Protein 3KHK (pdb70)

Foldseek 3Di:
DDCLVVVLVQLVVLLVVLQPPDQLVQSLLLLLLLLLLQALQCVLVVLLVVLLVLCPDPDPVRPSHDDPVVDDDPVRSVVVSVVSSVDCCSQVVVQRADQDPQSRLVVLLPPPPDPVQSLVSSQVSLVRRCVRHVVCPLLRDRRVVPPGDSVSSSSSSVSVPYPRSLSSNVSSQVVSLVSNLDFFQLRDWDPFVLLLQLLQFVCQAWEEEEAAQRLNSNVLSNLVSLVVCCVVVVDDSVVRLVRYAAEYAHQDQNSVSSNVSSCSSVSHHYHHAPGHRHCQVCNRCVPAAIQEYEYTGGWQDAPNDDPVNVPPCLQFDDACTRGHDFQRRGCVVVSVSSSRVSHHLAHKYKYKYALCLQPPPHRVSLVVLLVCLVRQFWAEKEAEAQQEPTSHPGGIIMTMTHSDLDADDQFHNQGQKYKYFYLRPDADDPDPRYGGHDVVSSVVSSVLSVVVRRDDDPVSADAPTIDMGGSPVCVVVSSRRHSVVVHD/DDCLVPLLVLLVVLLVVQQPPDALVQSLQLLLLLLLLQLLLLQLVVLLVVLLVLCPPPDPPSPSHDDPVVAPDPVRVVVVSVVVSPDPVSQVVVLRADFDPQSRLVNLLPPPCNLVSNQVSLVVSLVRDPLSPLLGDRRPVDPRDSVSSNSSSVSVPDDRPLVSSLVSSVSSQVVSCVRSLPFWQLADWDPQVLLLVLLQQVPQAWEEEEARCRLNSNPVNNLVSLVVCCVVPPHDSVVSLVRYAAEYAHQDQVRSSNSVSSCSSVVHDYHHAPGHRDCQVDNRCLPAATQEYETIGQWQDAPSDDPVNPPPCLQADVLGDGDDFLRGTCQCVSVSSRVSNHHLNHKYKYKYAPCLLADPHSVSLVVLLVCLVSQWFAEKEAAAQQAPGRHPGGIIMTITHSDQDCDDLFHRQGQKHKYFYCNVDFDPPDPGHTYDDCVVSCVVSVLSVVNRRDDDCVSQAAPTMAIDGSVLCVVVSSRRHSVSGRD

Structure (mmCIF, N/CA/C/O backbone):
data_3KHK
#
_entry.id   3KHK
#
_cell.length_a   80.648
_cell.length_b   80.648
_cell.length_c   179.973
_cell.angle_alpha   90.000
_cell.angle_beta   90.000
_cell.angle_gamma   90.000
#
_symmetry.space_group_name_H-M   'P 41'
#
loop_
_entity.id
_entity.type
_entity.pdbx_description
1 polymer 'Type I restriction-modification system methylation subunit'
2 non-polymer 'SULFATE ION'
3 water water
#
loop_
_atom_site.group_PDB
_atom_site.id
_atom_site.type_symbol
_atom_site.label_atom_id
_atom_site.label_alt_id
_atom_site.label_comp_id
_atom_site.label_asym_id
_atom_site.label_entity_id
_atom_site.label_seq_id
_atom_site.pdbx_PDB_ins_code
_atom_site.Cartn_x
_atom_site.Cartn_y
_atom_site.Cartn_z
_atom_site.occupancy
_atom_site.B_iso_or_equiv
_atom_site.auth_seq_id
_atom_site.auth_comp_id
_atom_site.auth_asym_id
_atom_site.auth_atom_id
_atom_site.pdbx_PDB_model_num
ATOM 1 N N . GLN A 1 7 ? -24.833 14.251 -21.180 1.00 79.68 6 GLN A N 1
ATOM 2 C CA . GLN A 1 7 ? -23.523 13.559 -21.004 1.00 79.70 6 GLN A CA 1
ATOM 3 C C . GLN A 1 7 ? -23.640 12.131 -20.431 1.00 79.49 6 GLN A C 1
ATOM 4 O O . GLN A 1 7 ? -23.818 11.163 -21.184 1.00 79.56 6 GLN A O 1
ATOM 10 N N . GLN A 1 8 ? -23.582 12.020 -19.105 1.00 79.17 7 GLN A N 1
ATOM 11 C CA . GLN A 1 8 ? -23.271 10.752 -18.417 1.00 78.88 7 GLN A CA 1
ATOM 12 C C . GLN A 1 8 ? -24.389 10.102 -17.579 1.00 78.33 7 GLN A C 1
ATOM 13 O O . GLN A 1 8 ? -25.496 10.637 -17.442 1.00 78.18 7 GLN A O 1
ATOM 19 N N . PHE A 1 9 ? -24.074 8.939 -17.012 1.00 77.71 8 PHE A N 1
ATOM 20 C CA . PHE A 1 9 ? -24.955 8.323 -16.023 1.00 77.01 8 PHE A CA 1
ATOM 21 C C . PHE A 1 9 ? -24.853 8.909 -14.608 1.00 76.51 8 PHE A C 1
ATOM 22 O O . PHE A 1 9 ? -25.813 8.827 -13.856 1.00 76.73 8 PHE A O 1
ATOM 30 N N . LEU A 1 10 ? -23.721 9.526 -14.266 1.00 75.53 9 LEU A N 1
ATOM 31 C CA . LEU A 1 10 ? -23.452 9.994 -12.888 1.00 74.88 9 LEU A CA 1
ATOM 32 C C . LEU A 1 10 ? -24.675 10.547 -12.143 1.00 74.15 9 LEU A C 1
ATOM 33 O O . LEU A 1 10 ? -24.961 10.106 -11.037 1.00 74.27 9 LEU A O 1
ATOM 38 N N . ASN A 1 11 ? -25.392 11.499 -12.745 1.00 73.11 10 ASN A N 1
ATOM 39 C CA . ASN A 1 11 ? -26.671 11.967 -12.191 1.00 71.89 10 ASN A CA 1
ATOM 40 C C . ASN A 1 11 ? -27.680 10.819 -12.060 1.00 71.10 10 ASN A C 1
ATOM 41 O O . ASN A 1 11 ? -28.359 10.700 -11.037 1.00 70.96 10 ASN A O 1
ATOM 43 N N . ASP A 1 12 ? -27.761 9.984 -13.101 1.00 69.83 11 ASP A N 1
ATOM 44 C CA . ASP A 1 12 ? -28.612 8.800 -13.109 1.00 68.60 11 ASP A CA 1
ATOM 45 C C . ASP A 1 12 ? -28.070 7.797 -12.104 1.00 67.82 11 ASP A C 1
ATOM 46 O O . ASP A 1 12 ? -28.835 7.174 -11.358 1.00 67.59 11 ASP A O 1
ATOM 51 N N . LEU A 1 13 ? -26.742 7.656 -12.096 1.00 66.76 12 LEU A N 1
ATOM 52 C CA . LEU A 1 13 ? -26.044 6.686 -11.249 1.00 65.56 12 LEU A CA 1
ATOM 53 C C . LEU A 1 13 ? -26.113 7.081 -9.779 1.00 64.54 12 LEU A C 1
ATOM 54 O O . LEU A 1 13 ? -26.341 6.223 -8.927 1.00 64.48 12 LEU A O 1
ATOM 59 N N . ASP A 1 14 ? -25.925 8.369 -9.481 1.00 63.24 13 ASP A N 1
ATOM 60 C CA . ASP A 1 14 ? -26.219 8.870 -8.139 1.00 62.27 13 ASP A CA 1
ATOM 61 C C . ASP A 1 14 ? -27.582 8.311 -7.764 1.00 61.17 13 ASP A C 1
ATOM 62 O O . ASP A 1 14 ? -27.711 7.602 -6.772 1.00 60.52 13 ASP A O 1
ATOM 67 N N . ASN A 1 15 ? -28.568 8.607 -8.613 1.00 60.05 14 ASN A N 1
ATOM 68 C CA . ASN A 1 15 ? -29.964 8.281 -8.371 1.00 59.17 14 ASN A CA 1
ATOM 69 C C . ASN A 1 15 ? -30.217 6.773 -8.212 1.00 58.46 14 ASN A C 1
ATOM 70 O O . ASN A 1 15 ? -30.911 6.355 -7.289 1.00 58.28 14 ASN A O 1
ATOM 75 N N . GLN A 1 16 ? -29.610 5.973 -9.087 1.00 57.38 15 GLN A N 1
ATOM 76 C CA . GLN A 1 16 ? -29.701 4.515 -9.022 1.00 56.46 15 GLN A CA 1
ATOM 77 C C . GLN A 1 16 ? -29.091 3.890 -7.762 1.00 55.90 15 GLN A C 1
ATOM 78 O O . GLN A 1 16 ? -29.616 2.909 -7.243 1.00 56.06 15 GLN A O 1
ATOM 84 N N . LEU A 1 17 ? -27.967 4.426 -7.301 1.00 55.27 16 LEU A N 1
ATOM 85 C CA . LEU A 1 17 ? -27.360 3.952 -6.064 1.00 54.64 16 LEU A CA 1
ATOM 86 C C . LEU A 1 17 ? -28.062 4.570 -4.853 1.00 54.14 16 LEU A C 1
ATOM 87 O O . LEU A 1 17 ? -28.265 3.912 -3.834 1.00 53.62 16 LEU A O 1
ATOM 92 N N . TRP A 1 18 ? -28.450 5.835 -5.000 1.00 53.68 17 TRP A N 1
ATOM 93 C CA . TRP A 1 18 ? -29.118 6.587 -3.956 1.00 53.43 17 TRP A CA 1
ATOM 94 C C . TRP A 1 18 ? -30.427 5.929 -3.495 1.00 53.92 17 TRP A C 1
ATOM 95 O O . TRP A 1 18 ? -30.658 5.770 -2.290 1.00 53.33 17 TRP A O 1
ATOM 106 N N . ARG A 1 19 ? -31.275 5.577 -4.467 1.00 54.41 18 ARG A N 1
ATOM 107 C CA . ARG A 1 19 ? -32.550 4.905 -4.219 1.00 54.98 18 ARG A CA 1
ATOM 108 C C . ARG A 1 19 ? -32.336 3.536 -3.574 1.00 55.31 18 ARG A C 1
ATOM 109 O O . ARG A 1 19 ? -33.021 3.176 -2.611 1.00 55.50 18 ARG A O 1
ATOM 117 N N . ALA A 1 20 ? -31.366 2.795 -4.096 1.00 55.45 19 ALA A N 1
ATOM 118 C CA . ALA A 1 20 ? -31.027 1.493 -3.559 1.00 55.79 19 ALA A CA 1
ATOM 119 C C . ALA A 1 20 ? -30.463 1.626 -2.149 1.00 56.21 19 ALA A C 1
ATOM 120 O O . ALA A 1 20 ? -30.666 0.750 -1.309 1.00 56.61 19 ALA A O 1
ATOM 122 N N . ALA A 1 21 ? -29.769 2.732 -1.892 1.00 56.32 20 ALA A N 1
ATOM 123 C CA . ALA A 1 21 ? -29.220 3.001 -0.568 1.00 56.39 20 ALA A CA 1
ATOM 124 C C . ALA A 1 21 ? -30.293 3.545 0.378 1.00 56.46 20 ALA A C 1
ATOM 125 O O . ALA A 1 21 ? -30.161 3.452 1.602 1.00 56.51 20 ALA A O 1
ATOM 127 N N . ASP A 1 22 ? -31.363 4.091 -0.190 1.00 56.56 21 ASP A N 1
ATOM 128 C CA . ASP A 1 22 ? -32.469 4.591 0.615 1.00 57.02 21 ASP A CA 1
ATOM 129 C C . ASP A 1 22 ? -33.356 3.458 1.117 1.00 57.23 21 ASP A C 1
ATOM 130 O O . ASP A 1 22 ? -33.729 3.438 2.295 1.00 56.66 21 ASP A O 1
ATOM 135 N N . LYS A 1 23 ? -33.669 2.518 0.215 1.00 57.86 22 LYS A N 1
ATOM 136 C CA . LYS A 1 23 ? -34.485 1.331 0.521 1.00 58.47 22 LYS A CA 1
ATOM 137 C C . LYS A 1 23 ? -33.887 0.492 1.641 1.00 58.84 22 LYS A C 1
ATOM 138 O O . LYS A 1 23 ? -34.557 -0.396 2.174 1.00 58.89 22 LYS A O 1
ATOM 144 N N . LEU A 1 24 ? -32.624 0.771 1.976 1.00 59.27 23 LEU A N 1
ATOM 145 C CA . LEU A 1 24 ? -31.894 0.035 2.996 1.00 59.75 23 LEU A CA 1
ATOM 146 C C . LEU A 1 24 ? -31.616 0.851 4.274 1.00 60.46 23 LEU A C 1
ATOM 147 O O . LEU A 1 24 ? -30.913 0.378 5.167 1.00 60.07 23 LEU A O 1
ATOM 152 N N . ARG A 1 25 ? -32.174 2.057 4.381 1.00 61.42 24 ARG A N 1
ATOM 153 C CA . ARG A 1 25 ? -31.759 2.979 5.454 1.00 62.61 24 ARG A CA 1
ATOM 154 C C . ARG A 1 25 ? -32.381 2.723 6.825 1.00 63.57 24 ARG A C 1
ATOM 155 O O . ARG A 1 25 ? -31.969 3.337 7.811 1.00 63.73 24 ARG A O 1
ATOM 163 N N . SER A 1 26 ? -33.366 1.824 6.875 1.00 64.61 25 SER A N 1
ATOM 164 C CA . SER A 1 26 ? -33.985 1.381 8.123 1.00 65.58 25 SER A CA 1
ATOM 165 C C . SER A 1 26 ? -34.227 2.502 9.140 1.00 66.23 25 SER A C 1
ATOM 166 O O . SER A 1 26 ? -34.706 3.585 8.794 1.00 66.22 25 SER A O 1
ATOM 169 N N . ASN A 1 27 ? -33.867 2.222 10.391 1.00 67.10 26 ASN A N 1
ATOM 170 C CA . ASN A 1 27 ? -34.069 3.116 11.535 1.00 67.97 26 ASN A CA 1
ATOM 171 C C . ASN A 1 27 ? -33.139 4.323 11.629 1.00 68.31 26 ASN A C 1
ATOM 172 O O . ASN A 1 27 ? -33.382 5.242 12.435 1.00 68.32 26 ASN A O 1
ATOM 177 N N . LEU A 1 28 ? -32.072 4.313 10.830 1.00 68.21 27 LEU A N 1
ATOM 178 C CA . LEU A 1 28 ? -30.968 5.240 11.052 1.00 68.14 27 LEU A CA 1
ATOM 179 C C . LEU A 1 28 ? -31.282 6.677 10.674 1.00 68.13 27 LEU A C 1
ATOM 180 O O . LEU A 1 28 ? -31.752 6.955 9.564 1.00 67.89 27 LEU A O 1
ATOM 185 N N . ASP A 1 29 ? -31.047 7.570 11.640 1.00 68.24 28 ASP A N 1
ATOM 186 C CA . ASP A 1 29 ? -31.043 9.012 11.416 1.00 68.16 28 ASP A CA 1
ATOM 187 C C . ASP A 1 29 ? -29.970 9.294 10.393 1.00 67.92 28 ASP A C 1
ATOM 188 O O . ASP A 1 29 ? -28.833 8.842 10.550 1.00 68.07 28 ASP A O 1
ATOM 193 N N . ALA A 1 30 ? -30.331 10.015 9.337 1.00 67.48 29 ALA A N 1
ATOM 194 C CA . ALA A 1 30 ? -29.376 10.404 8.303 1.00 66.90 29 ALA A CA 1
ATOM 195 C C . ALA A 1 30 ? -27.968 10.620 8.885 1.00 66.56 29 ALA A C 1
ATOM 196 O O . ALA A 1 30 ? -26.991 10.048 8.397 1.00 66.68 29 ALA A O 1
ATOM 198 N N . ALA A 1 31 ? -27.889 11.417 9.952 1.00 65.85 30 ALA A N 1
ATOM 199 C CA . ALA A 1 31 ? -26.631 11.770 10.606 1.00 65.01 30 ALA A CA 1
ATOM 200 C C . ALA A 1 31 ? -25.721 10.560 10.847 1.00 64.44 30 ALA A C 1
ATOM 201 O O . ALA A 1 31 ? -24.497 10.652 10.719 1.00 64.39 30 ALA A O 1
ATOM 203 N N . ASN A 1 32 ? -26.334 9.432 11.187 1.00 63.45 31 ASN A N 1
ATOM 204 C CA . ASN A 1 32 ? -25.619 8.200 11.482 1.00 62.56 31 ASN A CA 1
ATOM 205 C C . ASN A 1 32 ? -25.483 7.260 10.278 1.00 61.78 31 ASN A C 1
ATOM 206 O O . ASN A 1 32 ? -24.483 6.550 10.139 1.00 61.82 31 ASN A O 1
ATOM 211 N N . TYR A 1 33 ? -26.493 7.247 9.415 1.00 60.64 32 TYR A N 1
ATOM 212 C CA . TYR A 1 33 ? -26.484 6.346 8.270 1.00 59.34 32 TYR A CA 1
ATOM 213 C C . TYR A 1 33 ? -25.357 6.754 7.333 1.00 58.83 32 TYR A C 1
ATOM 214 O O . TYR A 1 33 ? -24.537 5.922 6.920 1.00 58.98 32 TYR A O 1
ATOM 223 N N . LYS A 1 34 ? -25.300 8.052 7.047 1.00 57.25 33 LYS A N 1
ATOM 224 C CA . LYS A 1 34 ? -24.321 8.590 6.121 1.00 55.82 33 LYS A CA 1
ATOM 225 C C . LYS A 1 34 ? -22.928 8.038 6.391 1.00 54.70 33 LYS A C 1
ATOM 226 O O . LYS A 1 34 ? -22.216 7.685 5.454 1.00 54.57 33 LYS A O 1
ATOM 232 N N . HIS A 1 35 ? -22.560 7.944 7.668 1.00 53.66 34 HIS A N 1
ATOM 233 C CA . HIS A 1 35 ? -21.254 7.414 8.057 1.00 52.38 34 HIS A CA 1
ATOM 234 C C . HIS A 1 35 ? -21.090 5.960 7.598 1.00 51.40 34 HIS A C 1
ATOM 235 O O . HIS A 1 35 ? -19.998 5.568 7.197 1.00 51.49 34 HIS A O 1
ATOM 242 N N . VAL A 1 36 ? -22.175 5.179 7.614 1.00 50.34 35 VAL A N 1
ATOM 243 C CA . VAL A 1 36 ? -22.138 3.797 7.095 1.00 49.18 35 VAL A CA 1
ATOM 244 C C . VAL A 1 36 ? -21.910 3.787 5.597 1.00 48.16 35 VAL A C 1
ATOM 245 O O . VAL A 1 36 ? -21.002 3.126 5.120 1.00 48.19 35 VAL A O 1
ATOM 249 N N . VAL A 1 37 ? -22.727 4.540 4.869 1.00 47.14 36 VAL A N 1
ATOM 250 C CA . VAL A 1 37 ? -22.622 4.640 3.422 1.00 46.06 36 VAL A CA 1
ATOM 251 C C . VAL A 1 37 ? -21.281 5.230 2.967 1.00 45.99 36 VAL A C 1
ATOM 252 O O . VAL A 1 37 ? -20.572 4.617 2.169 1.00 45.88 36 VAL A O 1
ATOM 256 N N . LEU A 1 38 ? -20.935 6.415 3.468 1.00 45.78 37 LEU A N 1
ATOM 257 C CA . LEU A 1 38 ? -19.742 7.127 2.994 1.00 45.09 37 LEU A CA 1
ATOM 258 C C . LEU A 1 38 ? -18.470 6.341 3.323 1.00 44.94 37 LEU A C 1
ATOM 259 O O . LEU A 1 38 ? -17.650 6.087 2.438 1.00 44.83 37 LEU A O 1
ATOM 264 N N . GLY A 1 39 ? -18.333 5.928 4.582 1.00 44.65 38 GLY A N 1
ATOM 265 C CA . GLY A 1 39 ? -17.250 5.027 5.006 1.00 44.05 38 GLY A CA 1
ATOM 266 C C . GLY A 1 39 ? -17.134 3.781 4.142 1.00 44.09 38 GLY A C 1
ATOM 267 O O . GLY A 1 39 ? -16.022 3.359 3.798 1.00 43.76 38 GLY A O 1
ATOM 268 N N . LEU A 1 40 ? -18.281 3.200 3.771 1.00 43.75 39 LEU A N 1
ATOM 269 C CA . LEU A 1 40 ? -18.296 2.113 2.800 1.00 43.33 39 LEU A CA 1
ATOM 270 C C . LEU A 1 40 ? -17.741 2.539 1.446 1.00 43.59 39 LEU A C 1
ATOM 271 O O . LEU A 1 40 ? -16.931 1.810 0.865 1.00 44.36 39 LEU A O 1
ATOM 276 N N . ILE A 1 41 ? -18.148 3.715 0.951 1.00 43.34 40 ILE A N 1
ATOM 277 C CA . ILE A 1 41 ? -17.671 4.217 -0.346 1.00 42.81 40 ILE A CA 1
ATOM 278 C C . ILE A 1 41 ? -16.166 4.357 -0.304 1.00 42.99 40 ILE A C 1
ATOM 279 O O . ILE A 1 41 ? -15.475 3.983 -1.242 1.00 43.08 40 ILE A O 1
ATOM 284 N N . PHE A 1 42 ? -15.668 4.901 0.799 1.00 43.87 41 PHE A N 1
ATOM 285 C CA . PHE A 1 42 ? -14.244 5.109 0.992 1.00 44.34 41 PHE A CA 1
ATOM 286 C C . PHE A 1 42 ? -13.539 3.776 0.836 1.00 44.81 41 PHE A C 1
ATOM 287 O O . PHE A 1 42 ? -12.531 3.688 0.144 1.00 44.64 41 PHE A O 1
ATOM 295 N N . LEU A 1 43 ? -14.111 2.745 1.459 1.00 45.74 42 LEU A N 1
ATOM 296 C CA . LEU A 1 43 ? -13.536 1.402 1.491 1.00 46.64 42 LEU A CA 1
ATOM 297 C C . LEU A 1 43 ? -13.429 0.778 0.102 1.00 47.57 42 LEU A C 1
ATOM 298 O O . LEU A 1 43 ? -12.497 0.013 -0.151 1.00 47.59 42 LEU A O 1
ATOM 303 N N . LYS A 1 44 ? -14.372 1.108 -0.787 1.00 48.63 43 LYS A N 1
ATOM 304 C CA . LYS A 1 44 ? -14.324 0.636 -2.192 1.00 49.80 43 LYS A CA 1
ATOM 305 C C . LYS A 1 44 ? -13.271 1.360 -3.012 1.00 49.75 43 LYS A C 1
ATOM 306 O O . LYS A 1 44 ? -12.598 0.739 -3.843 1.00 50.12 43 LYS A O 1
ATOM 312 N N . TYR A 1 45 ? -13.136 2.667 -2.781 1.00 49.69 44 TYR A N 1
ATOM 313 C CA . TYR A 1 45 ? -12.101 3.464 -3.447 1.00 49.38 44 TYR A CA 1
ATOM 314 C C . TYR A 1 45 ? -10.730 2.866 -3.182 1.00 49.25 44 TYR A C 1
ATOM 315 O O . TYR A 1 45 ? -10.098 2.335 -4.086 1.00 49.37 44 TYR A O 1
ATOM 324 N N . VAL A 1 46 ? -10.308 2.945 -1.922 1.00 48.90 45 VAL A N 1
ATOM 325 C CA . VAL A 1 46 ? -8.973 2.546 -1.466 1.00 49.02 45 VAL A CA 1
ATOM 326 C C . VAL A 1 46 ? -8.548 1.196 -2.048 1.00 48.97 45 VAL A C 1
ATOM 327 O O . VAL A 1 46 ? -7.411 1.045 -2.484 1.00 48.83 45 VAL A O 1
ATOM 331 N N . SER A 1 47 ? -9.476 0.242 -2.073 1.00 48.99 46 SER A N 1
ATOM 332 C CA . SER A 1 47 ? -9.248 -1.055 -2.692 1.00 49.39 46 SER A CA 1
ATOM 333 C C . SER A 1 47 ? -8.969 -0.933 -4.182 1.00 49.65 46 SER A C 1
ATOM 334 O O . SER A 1 47 ? -7.885 -1.298 -4.652 1.00 49.24 46 SER A O 1
ATOM 337 N N . ASP A 1 48 ? -9.961 -0.415 -4.911 1.00 49.67 47 ASP A N 1
ATOM 338 C CA . ASP A 1 48 ? -9.877 -0.292 -6.353 1.00 49.56 47 ASP A CA 1
ATOM 339 C C . ASP A 1 48 ? -8.536 0.289 -6.763 1.00 49.39 47 ASP A C 1
ATOM 340 O O . ASP A 1 48 ? -7.752 -0.392 -7.433 1.00 49.87 47 ASP A O 1
ATOM 345 N N . ALA A 1 49 ? -8.248 1.512 -6.324 1.00 48.67 48 ALA A N 1
ATOM 346 C CA . ALA A 1 49 ? -6.959 2.148 -6.624 1.00 48.24 48 ALA A CA 1
ATOM 347 C C . ALA A 1 49 ? -5.785 1.193 -6.386 1.00 47.73 48 ALA A C 1
ATOM 348 O O . ALA A 1 49 ? -4.890 1.069 -7.234 1.00 47.88 48 ALA A O 1
ATOM 350 N N . PHE A 1 50 ? -5.815 0.509 -5.250 1.00 46.86 49 PHE A N 1
ATOM 351 C CA . PHE A 1 50 ? -4.724 -0.369 -4.855 1.00 46.76 49 PHE A CA 1
ATOM 352 C C . PHE A 1 50 ? -4.622 -1.585 -5.791 1.00 47.15 49 PHE A C 1
ATOM 353 O O . PHE A 1 50 ? -3.591 -1.764 -6.445 1.00 46.76 49 PHE A O 1
ATOM 361 N N . GLU A 1 51 ? -5.700 -2.384 -5.829 1.00 47.70 50 GLU A N 1
ATOM 362 C CA . GLU A 1 51 ? -5.920 -3.521 -6.753 1.00 48.49 50 GLU A CA 1
ATOM 363 C C . GLU A 1 51 ? -5.721 -3.169 -8.230 1.00 48.30 50 GLU A C 1
ATOM 364 O O . GLU A 1 51 ? -5.413 -4.039 -9.043 1.00 48.61 50 GLU A O 1
ATOM 370 N N . GLU A 1 52 ? -5.920 -1.904 -8.574 1.00 48.21 51 GLU A N 1
ATOM 371 C CA . GLU A 1 52 ? -5.579 -1.393 -9.893 1.00 48.73 51 GLU A CA 1
ATOM 372 C C . GLU A 1 52 ? -4.053 -1.196 -10.007 1.00 48.60 51 GLU A C 1
ATOM 373 O O . GLU A 1 52 ? -3.432 -1.598 -11.001 1.00 48.88 51 GLU A O 1
ATOM 379 N N . ARG A 1 53 ? -3.450 -0.594 -8.981 1.00 48.13 52 ARG A N 1
ATOM 380 C CA . ARG A 1 53 ? -2.001 -0.385 -8.955 1.00 47.30 52 ARG A CA 1
ATOM 381 C C . ARG A 1 53 ? -1.244 -1.709 -8.846 1.00 47.21 52 ARG A C 1
ATOM 382 O O . ARG A 1 53 ? -0.172 -1.853 -9.426 1.00 46.99 52 ARG A O 1
ATOM 390 N N . GLN A 1 54 ? -1.798 -2.677 -8.119 1.00 47.12 53 GLN A N 1
ATOM 391 C CA . GLN A 1 54 ? -1.212 -4.014 -8.125 1.00 47.36 53 GLN A CA 1
ATOM 392 C C . GLN A 1 54 ? -1.250 -4.527 -9.555 1.00 48.15 53 GLN A C 1
ATOM 393 O O . GLN A 1 54 ? -0.245 -4.997 -10.076 1.00 48.22 53 GLN A O 1
ATOM 399 N N . GLN A 1 55 ? -2.405 -4.362 -10.202 1.00 48.99 54 GLN A N 1
ATOM 400 C CA . GLN A 1 55 ? -2.589 -4.776 -11.583 1.00 49.23 54 GLN A CA 1
ATOM 401 C C . GLN A 1 55 ? -1.548 -4.137 -12.472 1.00 49.19 54 GLN A C 1
ATOM 402 O O . GLN A 1 55 ? -0.895 -4.831 -13.249 1.00 49.68 54 GLN A O 1
ATOM 408 N N . GLU A 1 56 ? -1.377 -2.825 -12.365 1.00 48.75 55 GLU A N 1
ATOM 409 C CA . GLU A 1 56 ? -0.542 -2.153 -13.351 1.00 48.43 55 GLU A CA 1
ATOM 410 C C . GLU A 1 56 ? 0.940 -2.427 -13.109 1.00 47.90 55 GLU A C 1
ATOM 411 O O . GLU A 1 56 ? 1.766 -2.223 -13.998 1.00 48.82 55 GLU A O 1
ATOM 417 N N . LEU A 1 57 ? 1.255 -2.905 -11.911 1.00 46.87 56 LEU A N 1
ATOM 418 C CA . LEU A 1 57 ? 2.600 -3.344 -11.564 1.00 45.70 56 LEU A CA 1
ATOM 419 C C . LEU A 1 57 ? 2.819 -4.793 -11.992 1.00 46.23 56 LEU A C 1
ATOM 420 O O . LEU A 1 57 ? 3.964 -5.187 -12.280 1.00 46.14 56 LEU A O 1
ATOM 425 N N . THR A 1 58 ? 1.739 -5.584 -12.006 1.00 45.76 57 THR A N 1
ATOM 426 C CA . THR A 1 58 ? 1.821 -6.974 -12.458 1.00 46.16 57 THR A CA 1
ATOM 427 C C . THR A 1 58 ? 2.259 -7.024 -13.926 1.00 46.89 57 THR A C 1
ATOM 428 O O . THR A 1 58 ? 2.846 -8.000 -14.362 1.00 47.43 57 THR A O 1
ATOM 432 N N . GLU A 1 59 ? 2.005 -5.956 -14.675 1.00 47.41 58 GLU A N 1
ATOM 433 C CA . GLU A 1 59 ? 2.404 -5.909 -16.065 1.00 47.87 58 GLU A CA 1
ATOM 434 C C . GLU A 1 59 ? 3.799 -5.328 -16.250 1.00 47.68 58 GLU A C 1
ATOM 435 O O . GLU A 1 59 ? 4.560 -5.777 -17.103 1.00 47.93 58 GLU A O 1
ATOM 441 N N . LEU A 1 60 ? 4.139 -4.314 -15.465 1.00 47.84 59 LEU A N 1
ATOM 442 C CA . LEU A 1 60 ? 5.439 -3.642 -15.633 1.00 47.64 59 LEU A CA 1
ATOM 443 C C . LEU A 1 60 ? 6.653 -4.511 -15.238 1.00 47.29 59 LEU A C 1
ATOM 444 O O . LEU A 1 60 ? 7.715 -4.421 -15.849 1.00 46.69 59 LEU A O 1
ATOM 449 N N . PHE A 1 61 ? 6.476 -5.370 -14.240 1.00 47.64 60 PHE A N 1
ATOM 450 C CA . PHE A 1 61 ? 7.500 -6.345 -13.890 1.00 47.96 60 PHE A CA 1
ATOM 451 C C . PHE A 1 61 ? 7.749 -7.317 -15.041 1.00 48.79 60 PHE A C 1
ATOM 452 O O . PHE A 1 61 ? 8.866 -7.764 -15.244 1.00 48.44 60 PHE A O 1
ATOM 460 N N . GLN A 1 62 ? 6.704 -7.626 -15.799 1.00 49.86 61 GLN A N 1
ATOM 461 C CA . GLN A 1 62 ? 6.794 -8.668 -16.809 1.00 51.05 61 GLN A CA 1
ATOM 462 C C . GLN A 1 62 ? 7.130 -8.150 -18.216 1.00 51.67 61 GLN A C 1
ATOM 463 O O . GLN A 1 62 ? 7.370 -8.939 -19.132 1.00 51.67 61 GLN A O 1
ATOM 469 N N . LYS A 1 63 ? 7.198 -6.826 -18.355 1.00 52.47 62 LYS A N 1
ATOM 470 C CA . LYS A 1 63 ? 7.465 -6.162 -19.630 1.00 53.15 62 LYS A CA 1
ATOM 471 C C . LYS A 1 63 ? 8.957 -6.153 -19.956 1.00 54.07 62 LYS A C 1
ATOM 472 O O . LYS A 1 63 ? 9.766 -5.582 -19.227 1.00 53.96 62 LYS A O 1
ATOM 478 N N . ASP A 1 64 ? 9.309 -6.793 -21.066 1.00 55.36 63 ASP A N 1
ATOM 479 C CA . ASP A 1 64 ? 10.693 -6.878 -21.510 1.00 56.11 63 ASP A CA 1
ATOM 480 C C . ASP A 1 64 ? 11.035 -5.676 -22.374 1.00 56.81 63 ASP A C 1
ATOM 481 O O . ASP A 1 64 ? 10.670 -5.618 -23.553 1.00 56.88 63 ASP A O 1
ATOM 486 N N . ASP A 1 65 ? 11.738 -4.725 -21.763 1.00 57.77 64 ASP A N 1
ATOM 487 C CA . ASP A 1 65 ? 12.080 -3.434 -22.364 1.00 58.77 64 ASP A CA 1
ATOM 488 C C . ASP A 1 65 ? 13.152 -2.823 -21.470 1.00 59.41 64 ASP A C 1
ATOM 489 O O . ASP A 1 65 ? 12.991 -2.780 -20.247 1.00 59.53 64 ASP A O 1
ATOM 494 N N . ASP A 1 66 ? 14.252 -2.368 -22.070 1.00 60.31 65 ASP A N 1
ATOM 495 C CA . ASP A 1 66 ? 15.360 -1.792 -21.295 1.00 60.74 65 ASP A CA 1
ATOM 496 C C . ASP A 1 66 ? 14.982 -0.452 -20.650 1.00 60.73 65 ASP A C 1
ATOM 497 O O . ASP A 1 66 ? 15.393 -0.180 -19.512 1.00 61.29 65 ASP A O 1
ATOM 502 N N . ASP A 1 67 ? 14.177 0.356 -21.350 1.00 60.07 66 ASP A N 1
ATOM 503 C CA . ASP A 1 67 ? 13.729 1.664 -20.830 1.00 59.48 66 ASP A CA 1
ATOM 504 C C . ASP A 1 67 ? 12.777 1.507 -19.638 1.00 58.85 66 ASP A C 1
ATOM 505 O O . ASP A 1 67 ? 12.482 2.486 -18.929 1.00 58.97 66 ASP A O 1
ATOM 510 N N . ASN A 1 68 ? 12.291 0.278 -19.435 1.00 57.66 67 ASN A N 1
ATOM 511 C CA . ASN A 1 68 ? 11.499 -0.082 -18.247 1.00 56.17 67 ASN A CA 1
ATOM 512 C C . ASN A 1 68 ? 12.429 -0.467 -17.093 1.00 55.15 67 ASN A C 1
ATOM 513 O O . ASN A 1 68 ? 13.361 -1.256 -17.266 1.00 54.90 67 ASN A O 1
ATOM 518 N N . ILE A 1 69 ? 12.156 0.096 -15.921 1.00 53.83 68 ILE A N 1
ATOM 519 C CA . ILE A 1 69 ? 12.968 -0.134 -14.728 1.00 52.44 68 ILE A CA 1
ATOM 520 C C . ILE A 1 69 ? 12.300 -1.073 -13.704 1.00 51.47 68 ILE A C 1
ATOM 521 O O . ILE A 1 69 ? 12.951 -1.531 -12.747 1.00 50.95 68 ILE A O 1
ATOM 526 N N . TYR A 1 70 ? 11.020 -1.374 -13.924 1.00 50.06 69 TYR A N 1
ATOM 527 C CA . TYR A 1 70 ? 10.277 -2.251 -13.026 1.00 49.55 69 TYR A CA 1
ATOM 528 C C . TYR A 1 70 ? 10.532 -3.724 -13.364 1.00 49.68 69 TYR A C 1
ATOM 529 O O . TYR A 1 70 ? 10.130 -4.624 -12.632 1.00 49.36 69 TYR A O 1
ATOM 538 N N . TYR A 1 71 ? 11.219 -3.963 -14.472 1.00 50.19 70 TYR A N 1
ATOM 539 C CA . TYR A 1 71 ? 11.239 -5.280 -15.084 1.00 50.39 70 TYR A CA 1
ATOM 540 C C . TYR A 1 7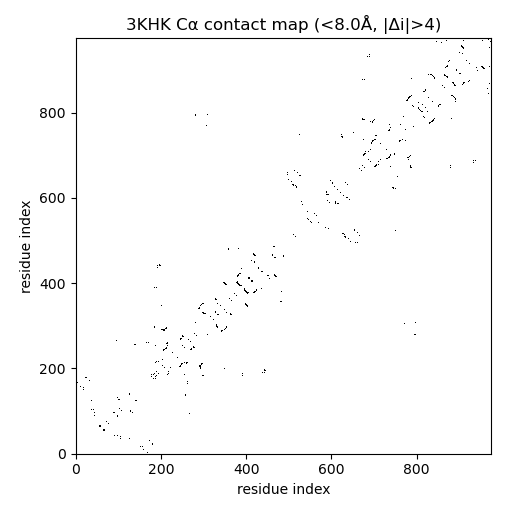1 ? 11.967 -6.338 -14.258 1.00 50.20 70 TYR A C 1
ATOM 541 O O . TYR A 1 71 ? 13.133 -6.164 -13.880 1.00 50.10 70 TYR A O 1
ATOM 550 N N . LEU A 1 72 ? 11.238 -7.412 -13.961 1.00 49.93 71 LEU A N 1
ATOM 551 C CA . LEU A 1 72 ? 11.817 -8.638 -13.417 1.00 50.03 71 LEU A CA 1
ATOM 552 C C . LEU A 1 72 ? 12.123 -9.638 -14.534 1.00 49.98 71 LEU A C 1
ATOM 553 O O . LEU A 1 72 ? 11.207 -10.215 -15.122 1.00 49.27 71 LEU A O 1
ATOM 558 N N . PRO A 1 73 ? 13.417 -9.836 -14.833 1.00 50.50 72 PRO A N 1
ATOM 559 C CA . PRO A 1 73 ? 13.818 -10.770 -15.886 1.00 51.44 72 PRO A CA 1
ATOM 560 C C . PRO A 1 73 ? 13.479 -12.220 -15.518 1.00 52.27 72 PRO A C 1
ATOM 561 O O . PRO A 1 73 ? 14.001 -12.761 -14.549 1.00 51.99 72 PRO A O 1
ATOM 565 N N . ARG A 1 74 ? 12.578 -12.810 -16.290 1.00 53.72 73 ARG A N 1
ATOM 566 C CA . ARG A 1 74 ? 12.207 -14.212 -16.169 1.00 55.12 73 ARG A CA 1
ATOM 567 C C . ARG A 1 74 ? 13.442 -15.107 -16.339 1.00 56.17 73 ARG A C 1
ATOM 568 O O . ARG A 1 74 ? 13.606 -16.091 -15.615 1.00 56.76 73 ARG A O 1
ATOM 576 N N . GLU A 1 75 ? 14.310 -14.742 -17.282 1.00 57.06 74 GLU A N 1
ATOM 577 C CA . GLU A 1 75 ? 15.582 -15.428 -17.520 1.00 58.30 74 GLU A CA 1
ATOM 578 C C . GLU A 1 75 ? 16.456 -15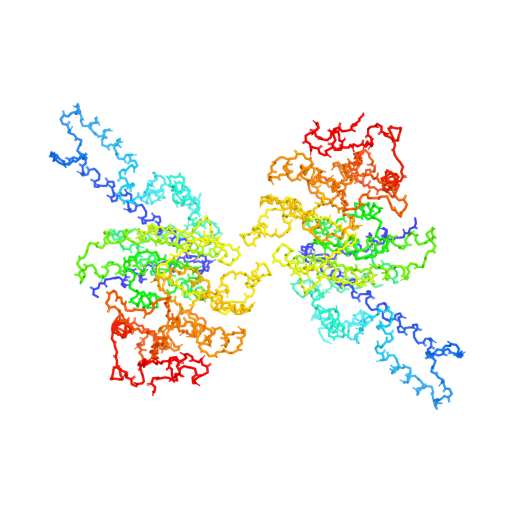.590 -16.267 1.00 58.89 74 GLU A C 1
ATOM 579 O O . GLU A 1 75 ? 17.269 -16.520 -16.191 1.00 59.09 74 GLU A O 1
ATOM 585 N N . ASP A 1 76 ? 16.289 -14.687 -15.301 1.00 59.34 75 ASP A N 1
ATOM 586 C CA . ASP A 1 76 ? 16.999 -14.747 -14.021 1.00 59.75 75 ASP A CA 1
ATOM 587 C C . ASP A 1 76 ? 16.442 -15.862 -13.125 1.00 60.42 75 ASP A C 1
ATOM 588 O O . ASP A 1 76 ? 17.030 -16.184 -12.080 1.00 60.08 75 ASP A O 1
ATOM 593 N N . TYR A 1 77 ? 15.305 -16.436 -13.524 1.00 60.94 76 TYR A N 1
ATOM 594 C CA . TYR A 1 77 ? 14.636 -17.453 -12.718 1.00 61.80 76 TYR A CA 1
ATOM 595 C C . TYR A 1 77 ? 14.688 -18.842 -13.349 1.00 62.57 76 TYR A C 1
ATOM 596 O O . TYR A 1 77 ? 15.065 -18.987 -14.518 1.00 62.64 76 TYR A O 1
ATOM 605 N N . ASP A 1 78 ? 14.324 -19.848 -12.554 1.00 63.37 77 ASP A N 1
ATOM 606 C CA . ASP A 1 78 ? 14.491 -21.259 -12.907 1.00 64.31 77 ASP A CA 1
ATOM 607 C C . ASP A 1 78 ? 13.182 -22.047 -13.026 1.00 64.51 77 ASP A C 1
ATOM 608 O O . ASP A 1 78 ? 13.215 -23.255 -13.275 1.00 64.63 77 ASP A O 1
ATOM 613 N N . SER A 1 79 ? 12.047 -21.363 -12.846 1.00 64.52 78 SER A N 1
ATOM 614 C CA . SER A 1 79 ? 10.705 -21.948 -13.004 1.00 64.33 78 SER A CA 1
ATOM 615 C C . SER A 1 79 ? 9.650 -20.831 -13.069 1.00 64.77 78 SER A C 1
ATOM 616 O O . SER A 1 79 ? 9.917 -19.697 -12.652 1.00 64.85 78 SER A O 1
ATOM 619 N N . ASP A 1 80 ? 8.459 -21.146 -13.586 1.00 64.69 79 ASP A N 1
ATOM 620 C CA . ASP A 1 80 ? 7.358 -20.181 -13.604 1.00 64.86 79 ASP A CA 1
ATOM 621 C C . ASP A 1 80 ? 6.940 -19.807 -12.183 1.00 64.53 79 ASP A C 1
ATOM 622 O O . ASP A 1 80 ? 6.944 -18.631 -11.813 1.00 64.70 79 ASP A O 1
ATOM 627 N N . GLU A 1 81 ? 6.591 -20.820 -11.396 1.00 63.88 80 GLU A N 1
ATOM 628 C CA . GLU A 1 81 ? 6.196 -20.658 -10.001 1.00 63.19 80 GLU A CA 1
ATOM 629 C C . GLU A 1 81 ? 7.223 -19.843 -9.199 1.00 62.53 80 GLU A C 1
ATOM 630 O O . GLU A 1 81 ? 6.843 -19.058 -8.331 1.00 62.50 80 GLU A O 1
ATOM 636 N N . ALA A 1 82 ? 8.511 -20.026 -9.504 1.00 61.56 81 ALA A N 1
ATOM 637 C CA . ALA A 1 82 ? 9.590 -19.275 -8.850 1.00 60.75 81 ALA A CA 1
ATOM 638 C C . ALA A 1 82 ? 9.668 -17.825 -9.354 1.00 60.26 81 ALA A C 1
ATOM 639 O O . ALA A 1 82 ? 10.181 -16.944 -8.661 1.00 60.49 81 ALA A O 1
ATOM 641 N N . TYR A 1 83 ? 9.173 -17.595 -10.567 1.00 59.15 82 TYR A N 1
ATOM 642 C CA . TYR A 1 83 ? 9.025 -16.250 -11.110 1.00 57.75 82 TYR A CA 1
ATOM 643 C C . TYR A 1 83 ? 7.818 -15.550 -10.486 1.00 57.19 82 TYR A C 1
ATOM 644 O O . TYR A 1 83 ? 7.872 -14.352 -10.197 1.00 56.89 82 TYR A O 1
ATOM 653 N N . GLN A 1 84 ? 6.738 -16.305 -10.284 1.00 56.16 83 GLN A N 1
ATOM 654 C CA . GLN A 1 84 ? 5.521 -15.793 -9.645 1.00 55.32 83 GLN A CA 1
ATOM 655 C C . GLN A 1 84 ? 5.788 -15.342 -8.206 1.00 54.47 83 GLN A C 1
ATOM 656 O O . GLN A 1 84 ? 5.277 -14.310 -7.767 1.00 53.81 83 GLN A O 1
ATOM 662 N N . GLN A 1 85 ? 6.589 -16.136 -7.491 1.00 53.77 84 GLN A N 1
ATOM 663 C CA . GLN A 1 85 ? 6.973 -15.856 -6.107 1.00 53.21 84 GLN A CA 1
ATOM 664 C C . GLN A 1 85 ? 7.716 -14.520 -5.987 1.00 52.33 84 GLN A C 1
ATOM 665 O O . GLN A 1 85 ? 7.461 -13.749 -5.062 1.00 52.19 84 GLN A O 1
ATOM 671 N N . ALA A 1 86 ? 8.619 -14.257 -6.933 1.00 51.46 85 ALA A N 1
ATOM 672 C CA . ALA A 1 86 ? 9.408 -13.024 -6.959 1.00 50.60 85 ALA A CA 1
ATOM 673 C C . ALA A 1 86 ? 8.513 -11.821 -7.232 1.00 49.94 85 ALA A C 1
ATOM 674 O O . ALA A 1 86 ? 8.622 -10.793 -6.563 1.00 49.89 85 ALA A O 1
ATOM 676 N N . ILE A 1 87 ? 7.638 -11.975 -8.222 1.00 49.36 86 ILE A N 1
ATOM 677 C CA . ILE A 1 87 ? 6.591 -11.022 -8.554 1.00 48.96 86 ILE A CA 1
ATOM 678 C C . ILE A 1 87 ? 5.825 -10.676 -7.282 1.00 49.23 86 ILE A C 1
ATOM 679 O O . ILE A 1 87 ? 5.815 -9.521 -6.854 1.00 49.22 86 ILE A O 1
ATOM 684 N N . ALA A 1 88 ? 5.249 -11.701 -6.659 1.00 49.13 87 ALA A N 1
ATOM 685 C CA . ALA A 1 88 ? 4.426 -11.565 -5.470 1.00 49.24 87 ALA A CA 1
ATOM 686 C C . ALA A 1 88 ? 5.140 -10.856 -4.325 1.00 49.46 87 ALA A C 1
ATOM 687 O O . ALA A 1 88 ? 4.504 -10.147 -3.540 1.00 49.91 87 ALA A O 1
ATOM 689 N N . GLU A 1 89 ? 6.448 -11.053 -4.225 1.00 49.48 88 GLU A N 1
ATOM 690 C CA . GLU A 1 89 ? 7.238 -10.389 -3.191 1.00 49.82 88 GLU A CA 1
ATOM 691 C C . GLU A 1 89 ? 7.535 -8.942 -3.605 1.00 50.00 88 GLU A C 1
ATOM 692 O O . GLU A 1 89 ? 7.487 -8.039 -2.774 1.00 49.91 88 GLU A O 1
ATOM 698 N N . GLU A 1 90 ? 7.827 -8.736 -4.895 1.00 50.25 89 GLU A N 1
ATOM 699 C CA . GLU A 1 90 ? 8.033 -7.406 -5.455 1.00 50.67 89 GLU A CA 1
ATOM 700 C C . GLU A 1 90 ? 6.818 -6.541 -5.223 1.00 50.47 89 GLU A C 1
ATOM 701 O O . GLU A 1 90 ? 6.957 -5.354 -4.931 1.00 50.88 89 GLU A O 1
ATOM 707 N N . LEU A 1 91 ? 5.632 -7.137 -5.356 1.00 49.92 90 LEU A N 1
ATOM 708 C CA . LEU A 1 91 ? 4.390 -6.471 -4.951 1.00 49.52 90 LEU A CA 1
ATOM 709 C C . LEU A 1 91 ? 4.458 -5.957 -3.507 1.00 49.03 90 LEU A C 1
ATOM 710 O O . LEU A 1 91 ? 4.081 -4.828 -3.241 1.00 48.71 90 LEU A O 1
ATOM 715 N N . GLU A 1 92 ? 4.999 -6.768 -2.603 1.00 48.87 91 GLU A N 1
ATOM 716 C CA . GLU A 1 92 ? 5.058 -6.419 -1.173 1.00 48.87 91 GLU A CA 1
ATOM 717 C C . GLU A 1 92 ? 6.026 -5.261 -0.854 1.00 47.81 91 GLU A C 1
ATOM 718 O O . GLU A 1 92 ? 6.265 -4.969 0.308 1.00 47.60 91 GLU A O 1
ATOM 724 N N . ILE A 1 93 ? 6.569 -4.608 -1.888 1.00 46.61 92 ILE A N 1
ATOM 725 C CA . ILE A 1 93 ? 7.417 -3.420 -1.704 1.00 45.15 92 ILE A CA 1
ATOM 726 C C . ILE A 1 93 ? 6.584 -2.119 -1.627 1.00 44.73 92 ILE A C 1
ATOM 727 O O . ILE A 1 93 ? 6.039 -1.636 -2.621 1.00 43.97 92 ILE A O 1
ATOM 732 N N . GLY A 1 94 ? 6.491 -1.572 -0.420 1.00 44.03 93 GLY A N 1
ATOM 733 C CA . GLY A 1 94 ? 5.646 -0.429 -0.143 1.00 43.47 93 GLY A CA 1
ATOM 734 C C . GLY A 1 94 ? 5.898 0.812 -0.972 1.00 43.18 93 GLY A C 1
ATOM 735 O O . GLY A 1 94 ? 4.998 1.642 -1.144 1.00 42.91 93 GLY A O 1
ATOM 736 N N . ASP A 1 95 ? 7.110 0.935 -1.500 1.00 43.04 94 ASP A N 1
ATOM 737 C CA . ASP A 1 95 ? 7.520 2.148 -2.194 1.00 43.61 94 ASP A CA 1
ATOM 738 C C . ASP A 1 95 ? 6.637 2.445 -3.405 1.00 43.74 94 ASP A C 1
ATOM 739 O O . ASP A 1 95 ? 6.305 3.607 -3.659 1.00 43.56 94 ASP A O 1
ATOM 744 N N . TYR A 1 96 ? 6.257 1.385 -4.122 1.00 43.66 95 TYR A N 1
ATOM 745 C CA . TYR A 1 96 ? 5.489 1.473 -5.364 1.00 43.91 95 TYR A CA 1
ATOM 746 C C . TYR A 1 96 ? 4.069 2.003 -5.160 1.00 44.61 95 TYR A C 1
ATOM 747 O O . TYR A 1 96 ? 3.414 2.400 -6.111 1.00 44.41 95 TYR A O 1
ATOM 756 N N . TYR A 1 97 ? 3.592 1.979 -3.923 1.00 46.24 96 TYR A N 1
ATOM 757 C CA . TYR A 1 97 ? 2.250 2.479 -3.586 1.00 47.71 96 TYR A CA 1
ATOM 758 C C . TYR A 1 97 ? 2.288 3.912 -3.090 1.00 48.16 96 TYR A C 1
ATOM 759 O O . TYR A 1 97 ? 1.473 4.731 -3.495 1.00 48.85 96 TYR A O 1
ATOM 768 N N . THR A 1 98 ? 3.261 4.216 -2.241 1.00 49.13 97 THR A N 1
ATOM 769 C CA . THR A 1 98 ? 3.530 5.592 -1.817 1.00 49.53 97 THR A CA 1
ATOM 770 C C . THR A 1 98 ? 3.988 6.498 -2.986 1.00 50.68 97 THR A C 1
ATOM 771 O O . THR A 1 98 ? 3.671 7.682 -2.998 1.00 50.90 97 THR A O 1
ATOM 775 N N . GLU A 1 99 ? 4.689 5.946 -3.980 1.00 51.87 98 GLU A N 1
ATOM 776 C CA . GLU A 1 99 ? 5.212 6.775 -5.091 1.00 53.22 98 GLU A CA 1
ATOM 777 C C . GLU A 1 99 ? 4.145 7.351 -6.062 1.00 54.11 98 GLU A C 1
ATOM 778 O O . GLU A 1 99 ? 4.427 8.290 -6.817 1.00 54.18 98 GLU A O 1
ATOM 784 N N . LYS A 1 100 ? 2.938 6.781 -6.037 1.00 54.88 99 LYS A N 1
ATOM 785 C CA . LYS A 1 100 ? 1.829 7.251 -6.872 1.00 55.53 99 LYS A CA 1
ATOM 786 C C . LYS A 1 100 ? 0.628 7.659 -6.007 1.00 55.73 99 LYS A C 1
ATOM 787 O O . LYS A 1 100 ? -0.436 8.010 -6.525 1.00 55.58 99 LYS A O 1
ATOM 793 N N . ASN A 1 101 ? 0.812 7.610 -4.689 1.00 55.90 100 ASN A N 1
ATOM 794 C CA . ASN A 1 101 ? -0.221 7.989 -3.708 1.00 56.05 100 ASN A CA 1
ATOM 795 C C . ASN A 1 101 ? -1.305 6.936 -3.525 1.00 55.59 100 ASN A C 1
ATOM 796 O O . ASN A 1 101 ? -2.487 7.252 -3.401 1.00 55.45 100 ASN A O 1
ATOM 801 N N . VAL A 1 102 ? -0.874 5.679 -3.487 1.00 55.05 101 VAL A N 1
ATOM 802 C CA . VAL A 1 102 ? -1.728 4.555 -3.133 1.00 54.54 101 VAL A CA 1
ATOM 803 C C . VAL A 1 102 ? -1.440 4.142 -1.691 1.00 54.95 101 VAL A C 1
ATOM 804 O O . VAL A 1 102 ? -0.279 4.110 -1.251 1.00 55.82 101 VAL A O 1
ATOM 808 N N . PHE A 1 103 ? -2.495 3.839 -0.948 1.00 54.70 102 PHE A N 1
ATOM 809 C CA . PHE A 1 103 ? -2.374 3.463 0.453 1.00 54.67 102 PHE A CA 1
ATOM 810 C C . PHE A 1 103 ? -2.400 1.946 0.590 1.00 54.76 102 PHE A C 1
ATOM 811 O O . PHE A 1 103 ? -3.129 1.281 -0.132 1.00 54.75 102 PHE A O 1
ATOM 819 N N . TRP A 1 104 ? -1.606 1.384 1.495 1.00 55.18 103 TRP A N 1
ATOM 820 C CA . TRP A 1 104 ? -1.574 -0.071 1.609 1.00 55.88 103 TRP A CA 1
ATOM 821 C C . TRP A 1 104 ? -2.882 -0.612 2.189 1.00 56.18 103 TRP A C 1
ATOM 822 O O . TRP A 1 104 ? -3.288 -0.227 3.284 1.00 56.60 103 TRP A O 1
ATOM 833 N N . VAL A 1 105 ? -3.537 -1.502 1.452 1.00 56.49 104 VAL A N 1
ATOM 834 C CA . VAL A 1 105 ? -4.755 -2.141 1.951 1.00 56.81 104 VAL A CA 1
ATOM 835 C C . VAL A 1 105 ? -4.441 -3.586 2.271 1.00 57.31 104 VAL A C 1
ATOM 836 O O . VAL A 1 105 ? -4.279 -4.387 1.355 1.00 57.25 104 VAL A O 1
ATOM 840 N N . PRO A 1 106 ? -4.321 -3.916 3.569 1.00 58.01 105 PRO A N 1
ATOM 841 C CA . PRO A 1 106 ? -4.057 -5.285 4.010 1.00 58.90 105 PRO A CA 1
ATOM 842 C C . PRO A 1 106 ? -5.004 -6.325 3.423 1.00 59.56 105 PRO A C 1
ATOM 843 O O . PRO A 1 106 ? -6.055 -5.977 2.889 1.00 59.88 105 PRO A O 1
ATOM 847 N N . LYS A 1 107 ? -4.608 -7.594 3.510 1.00 60.45 106 LYS A N 1
ATOM 848 C CA . LYS A 1 107 ? -5.440 -8.716 3.073 1.00 60.93 106 LYS A CA 1
ATOM 849 C C . LYS A 1 107 ? -6.882 -8.501 3.500 1.00 61.33 106 LYS A C 1
ATOM 850 O O . LYS A 1 107 ? -7.801 -8.521 2.674 1.00 61.39 106 LYS A O 1
ATOM 856 N N . THR A 1 108 ? -7.045 -8.252 4.801 1.00 61.73 107 THR A N 1
ATOM 857 C CA . THR A 1 108 ? -8.339 -8.205 5.483 1.00 62.11 107 THR A CA 1
ATOM 858 C C . THR A 1 108 ? -9.276 -7.122 4.940 1.00 62.28 107 THR A C 1
ATOM 859 O O . THR A 1 108 ? -10.436 -7.396 4.610 1.00 62.40 107 THR A O 1
ATOM 863 N N . ALA A 1 109 ? -8.754 -5.902 4.845 1.00 61.80 108 ALA A N 1
ATOM 864 C CA . ALA A 1 109 ? -9.529 -4.748 4.441 1.00 61.52 108 ALA A CA 1
ATOM 865 C C . ALA A 1 109 ? -10.019 -4.780 2.999 1.00 61.50 108 ALA A C 1
ATOM 866 O O . ALA A 1 109 ? -11.014 -4.134 2.692 1.00 61.42 108 ALA A O 1
ATOM 868 N N . ARG A 1 110 ? -9.330 -5.528 2.130 1.00 61.75 109 ARG A N 1
ATOM 869 C CA . ARG A 1 110 ? -9.609 -5.524 0.678 1.00 61.61 109 ARG A CA 1
ATOM 870 C C . ARG A 1 110 ? -11.071 -5.836 0.341 1.00 62.12 109 ARG A C 1
ATOM 871 O O . ARG A 1 110 ? -11.639 -6.844 0.788 1.00 61.92 109 ARG A O 1
ATOM 879 N N . TRP A 1 111 ? -11.670 -4.935 -0.435 1.00 62.71 110 TRP A N 1
ATOM 880 C CA . TRP A 1 111 ? -13.083 -5.004 -0.791 1.00 63.19 110 TRP A CA 1
ATOM 881 C C . TRP A 1 111 ? -13.431 -6.342 -1.400 1.00 63.67 110 TRP A C 1
ATOM 882 O O . TRP A 1 111 ? -14.367 -7.006 -0.957 1.00 63.95 110 TRP A O 1
ATOM 893 N N . ASN A 1 112 ? -12.679 -6.725 -2.426 1.00 64.29 111 ASN A N 1
ATOM 894 C CA . ASN A 1 112 ? -12.998 -7.919 -3.184 1.00 65.26 111 ASN A CA 1
ATOM 895 C C . ASN A 1 112 ? -13.072 -9.157 -2.300 1.00 65.66 111 ASN A C 1
ATOM 896 O O . ASN A 1 112 ? -13.876 -10.059 -2.546 1.00 65.97 111 ASN A O 1
ATOM 901 N N . LYS A 1 113 ? -12.273 -9.158 -1.240 1.00 66.25 112 LYS A N 1
ATOM 902 C CA . LYS A 1 113 ? -12.328 -10.215 -0.250 1.00 66.73 112 LYS A CA 1
ATOM 903 C C . LYS A 1 113 ? -13.608 -10.161 0.599 1.00 67.11 112 LYS A C 1
ATOM 904 O O . LYS A 1 113 ? -14.177 -11.210 0.916 1.00 67.14 112 LYS A O 1
ATOM 910 N N . LEU A 1 114 ? -14.068 -8.958 0.947 1.00 67.59 113 LEU A N 1
ATOM 911 C CA . LEU A 1 114 ? -15.193 -8.802 1.893 1.00 68.03 113 LEU A CA 1
ATOM 912 C C . LEU A 1 114 ? -16.584 -9.206 1.348 1.00 68.43 113 LEU A C 1
ATOM 913 O O . LEU A 1 114 ? -17.415 -9.746 2.084 1.00 68.01 113 LEU A O 1
ATOM 918 N N . ARG A 1 115 ? -16.828 -8.940 0.068 1.00 69.08 114 ARG A N 1
ATOM 919 C CA . ARG A 1 115 ? -18.076 -9.325 -0.584 1.00 70.11 114 ARG A CA 1
ATOM 920 C C . ARG A 1 115 ? -18.349 -10.836 -0.448 1.00 70.65 114 ARG A C 1
ATOM 921 O O . ARG A 1 115 ? -19.491 -11.248 -0.205 1.00 70.76 114 ARG A O 1
ATOM 929 N N . ASP A 1 116 ? -17.289 -11.639 -0.582 1.00 71.16 115 ASP A N 1
ATOM 930 C CA . ASP A 1 116 ? -17.374 -13.106 -0.571 1.00 71.36 115 ASP A CA 1
ATOM 931 C C . ASP A 1 116 ? -17.404 -13.735 0.823 1.00 71.37 115 ASP A C 1
ATOM 932 O O . ASP A 1 116 ? -17.847 -14.877 0.969 1.00 71.29 115 ASP A O 1
ATOM 937 N N . VAL A 1 117 ? -16.937 -13.002 1.834 1.00 71.53 116 VAL A N 1
ATOM 938 C CA . VAL A 1 117 ? -16.907 -13.508 3.217 1.00 71.69 116 VAL A CA 1
ATOM 939 C C . VAL A 1 117 ? -18.316 -13.481 3.838 1.00 71.70 116 VAL A C 1
ATOM 940 O O . VAL A 1 117 ? -18.641 -12.613 4.663 1.00 72.00 116 VAL A O 1
ATOM 944 N N . ILE A 1 118 ? -19.140 -14.444 3.415 1.00 71.28 117 ILE A N 1
ATOM 945 C CA . ILE A 1 118 ? -20.504 -14.631 3.912 1.00 70.54 117 ILE A CA 1
ATOM 946 C C . ILE A 1 118 ? -20.480 -15.587 5.098 1.00 70.12 117 ILE A C 1
ATOM 947 O O . ILE A 1 118 ? -21.124 -15.342 6.129 1.00 70.12 117 ILE A O 1
ATOM 952 N N . THR A 1 119 ? -19.716 -16.667 4.936 1.00 69.51 118 THR A N 1
ATOM 953 C CA . THR A 1 119 ? -19.599 -17.762 5.919 1.00 68.62 118 THR A CA 1
ATOM 954 C C . THR A 1 119 ? -20.818 -17.956 6.849 1.00 67.78 118 THR A C 1
ATOM 955 O O . THR A 1 119 ? -21.785 -18.612 6.483 1.00 67.71 118 THR A O 1
ATOM 959 N N . LEU A 1 120 ? -20.745 -17.367 8.037 1.00 67.04 119 LEU A N 1
ATOM 960 C CA . LEU A 1 120 ? -21.770 -17.435 9.074 1.00 65.99 119 LEU A CA 1
ATOM 961 C C . LEU A 1 120 ? -21.338 -16.344 10.055 1.00 65.25 119 LEU A C 1
ATOM 962 O O . LEU A 1 120 ? -20.595 -15.442 9.656 1.00 65.41 119 LEU A O 1
ATOM 964 N N . PRO A 1 121 ? -21.804 -16.389 11.321 1.00 64.39 120 PRO A N 1
ATOM 965 C CA . PRO A 1 121 ? -21.146 -15.557 12.335 1.00 63.48 120 PRO A CA 1
ATOM 966 C C . PRO A 1 121 ? -19.643 -15.823 12.408 1.00 62.52 120 PRO A C 1
ATOM 967 O O . PRO A 1 121 ? -18.874 -14.912 12.748 1.00 62.96 120 PRO A O 1
ATOM 971 N N . THR A 1 122 ? -19.246 -17.061 12.096 1.00 61.00 121 THR A N 1
ATOM 972 C CA . THR A 1 122 ? -17.846 -17.416 11.826 1.00 58.88 121 THR A CA 1
ATOM 973 C C . THR A 1 122 ? -17.779 -18.468 10.715 1.00 60.05 121 THR A C 1
ATOM 974 O O . THR A 1 122 ? -16.764 -18.597 10.012 1.00 60.45 121 THR A O 1
ATOM 978 N N . SER A 1 139 ? -20.285 -10.327 13.838 1.00 71.64 138 SER A N 1
ATOM 979 C CA . SER A 1 139 ? -21.038 -9.368 13.025 1.00 71.59 138 SER A CA 1
ATOM 980 C C . SER A 1 139 ? -20.220 -8.882 11.833 1.00 71.34 138 SER A C 1
ATOM 981 O O . SER A 1 139 ? -18.993 -8.777 11.915 1.00 71.45 138 SER A O 1
ATOM 984 N N . VAL A 1 140 ? -20.901 -8.589 10.729 1.00 70.94 139 VAL A N 1
ATOM 985 C CA . VAL A 1 140 ? -20.233 -8.038 9.540 1.00 70.58 139 VAL A CA 1
ATOM 986 C C . VAL A 1 140 ? -19.757 -6.594 9.777 1.00 70.16 139 VAL A C 1
ATOM 987 O O . VAL A 1 140 ? -18.752 -6.165 9.208 1.00 70.02 139 VAL A O 1
ATOM 991 N N . SER A 1 141 ? -20.479 -5.867 10.634 1.00 69.67 140 SER A N 1
ATOM 992 C CA . SER A 1 141 ? -20.025 -4.580 11.158 1.00 69.07 140 SER A CA 1
ATOM 993 C C . SER A 1 141 ? -18.641 -4.670 11.802 1.00 68.76 140 SER A C 1
ATOM 994 O O . SER A 1 141 ? -17.855 -3.720 11.722 1.00 68.75 140 SER A O 1
ATOM 997 N N . TRP A 1 142 ? -18.355 -5.799 12.455 1.00 68.32 141 TRP A N 1
ATOM 998 C CA . TRP A 1 142 ? -17.031 -6.030 13.031 1.00 67.85 141 TRP A CA 1
ATOM 999 C C . TRP A 1 142 ? -15.981 -5.977 11.933 1.00 67.19 141 TRP A C 1
ATOM 1000 O O . TRP A 1 142 ? -14.918 -5.395 12.114 1.00 67.20 141 TRP A O 1
ATOM 1011 N N . LEU A 1 143 ? -16.301 -6.584 10.795 1.00 66.51 142 LEU A N 1
ATOM 1012 C CA . LEU A 1 143 ? -15.358 -6.729 9.692 1.00 65.83 142 LEU A CA 1
ATOM 1013 C C . LEU A 1 143 ? -14.908 -5.385 9.105 1.00 64.92 142 LEU A C 1
ATOM 1014 O O . LEU A 1 143 ? -13.699 -5.116 9.034 1.00 64.94 142 LEU A O 1
ATOM 1019 N N . ILE A 1 144 ? -15.881 -4.550 8.717 1.00 63.49 143 ILE A N 1
ATOM 1020 C CA . ILE A 1 144 ? -15.629 -3.219 8.159 1.00 61.76 143 ILE A CA 1
ATOM 1021 C C . ILE A 1 144 ? -14.737 -2.435 9.111 1.00 61.17 143 ILE A C 1
ATOM 1022 O O . ILE A 1 144 ? -13.664 -1.957 8.733 1.00 60.68 143 ILE A O 1
ATOM 1027 N N . ASP A 1 145 ? -15.192 -2.346 10.359 1.00 60.50 144 ASP A N 1
ATOM 1028 C CA . ASP A 1 145 ? -14.518 -1.605 11.417 1.00 59.90 144 ASP A CA 1
ATOM 1029 C C . ASP A 1 145 ? -13.085 -2.090 11.542 1.00 59.49 144 ASP A C 1
ATOM 1030 O O . ASP A 1 145 ? -12.150 -1.289 11.648 1.00 59.30 144 ASP A O 1
ATOM 1035 N N . ASN A 1 146 ? -12.926 -3.411 11.511 1.00 59.21 145 ASN A N 1
ATOM 1036 C CA . ASN A 1 146 ? -11.622 -4.051 11.648 1.00 58.99 145 ASN A CA 1
ATOM 1037 C C . ASN A 1 146 ? -10.737 -3.789 10.434 1.00 58.57 145 ASN A C 1
ATOM 1038 O O . ASN A 1 146 ? -9.541 -3.553 10.582 1.00 58.30 145 ASN A O 1
ATOM 1043 N N . ALA A 1 147 ? -11.342 -3.845 9.244 1.00 58.27 146 ALA A N 1
ATOM 1044 C CA . ALA A 1 147 ? -10.705 -3.410 8.003 1.00 57.60 146 ALA A CA 1
ATOM 1045 C C . ALA A 1 147 ? -10.179 -1.978 8.140 1.00 57.46 146 ALA A C 1
ATOM 1046 O O . ALA A 1 147 ? -8.983 -1.744 7.949 1.00 57.31 146 ALA A O 1
ATOM 1048 N N . PHE A 1 148 ? -11.051 -1.030 8.498 1.00 57.33 147 PHE A N 1
ATOM 1049 C CA . PHE A 1 148 ? -10.618 0.365 8.722 1.00 57.62 147 PHE A CA 1
ATOM 1050 C C . PHE A 1 148 ? -9.406 0.385 9.635 1.00 57.84 147 PHE A C 1
ATOM 1051 O O . PHE A 1 148 ? -8.396 1.021 9.338 1.00 58.10 147 PHE A O 1
ATOM 1059 N N . ASP A 1 149 ? -9.531 -0.321 10.754 1.00 58.47 148 ASP A N 1
ATOM 1060 C CA . ASP A 1 149 ? -8.453 -0.473 11.722 1.00 59.18 148 ASP A CA 1
ATOM 1061 C C . ASP A 1 149 ? -7.192 -0.934 10.975 1.00 59.22 148 ASP A C 1
ATOM 1062 O O . ASP A 1 149 ? -6.196 -0.200 10.903 1.00 59.18 148 ASP A O 1
ATOM 1067 N N . ASP A 1 150 ? -7.276 -2.119 10.369 1.00 59.16 149 ASP A N 1
ATOM 1068 C CA . ASP A 1 150 ? -6.189 -2.685 9.580 1.00 59.73 149 ASP A CA 1
ATOM 1069 C C . ASP A 1 150 ? -5.567 -1.703 8.572 1.00 59.70 149 ASP A C 1
ATOM 1070 O O . ASP A 1 150 ? -4.340 -1.683 8.408 1.00 59.67 149 ASP A O 1
ATOM 1075 N N . ILE A 1 151 ? -6.412 -0.892 7.928 1.00 59.75 150 ILE A N 1
ATOM 1076 C CA . ILE A 1 151 ? -5.973 0.125 6.958 1.00 59.85 150 ILE A CA 1
ATOM 1077 C C . ILE A 1 151 ? -5.198 1.243 7.632 1.00 60.16 150 ILE A C 1
ATOM 1078 O O . ILE A 1 151 ? -4.206 1.727 7.086 1.00 59.92 150 ILE A O 1
ATOM 1083 N N . GLU A 1 152 ? -5.653 1.654 8.815 1.00 60.67 151 GLU A N 1
ATOM 1084 C CA . GLU A 1 152 ? -5.014 2.768 9.519 1.00 61.17 151 GLU A CA 1
ATOM 1085 C C . GLU A 1 152 ? -3.558 2.502 9.923 1.00 61.14 151 GLU A C 1
ATOM 1086 O O . GLU A 1 152 ? -2.671 3.264 9.541 1.00 61.15 151 GLU A O 1
ATOM 1092 N N . LYS A 1 153 ? -3.308 1.416 10.658 1.00 61.37 152 LYS A N 1
ATOM 1093 C CA . LYS A 1 153 ? -1.935 1.078 11.090 1.00 61.81 152 LYS A CA 1
ATOM 1094 C C . LYS A 1 153 ? -0.982 0.934 9.901 1.00 61.75 152 LYS A C 1
ATOM 1095 O O . LYS A 1 153 ? 0.226 1.117 10.041 1.00 62.01 152 LYS A O 1
ATOM 1101 N N . ALA A 1 154 ? -1.532 0.616 8.732 1.00 61.66 153 ALA A N 1
ATOM 1102 C CA . ALA A 1 154 ? -0.729 0.422 7.526 1.00 61.45 153 ALA A CA 1
ATOM 1103 C C . ALA A 1 154 ? -0.335 1.736 6.863 1.00 61.41 153 ALA A C 1
ATOM 1104 O O . ALA A 1 154 ? 0.607 1.768 6.072 1.00 61.50 153 ALA A O 1
ATOM 1106 N N . ASN A 1 155 ? -1.056 2.812 7.187 1.00 61.60 154 ASN A N 1
ATOM 1107 C CA . ASN A 1 155 ? -0.856 4.123 6.563 1.00 61.88 154 ASN A CA 1
ATOM 1108 C C . ASN A 1 155 ? -1.021 5.255 7.568 1.00 62.43 154 ASN A C 1
ATOM 1109 O O . ASN A 1 155 ? -2.043 5.941 7.550 1.00 62.57 154 ASN A O 1
ATOM 1114 N N . PRO A 1 156 ? -0.031 5.451 8.460 1.00 63.11 155 PRO A N 1
ATOM 1115 C CA . PRO A 1 156 ? -0.056 6.504 9.489 1.00 63.25 155 PRO A CA 1
ATOM 1116 C C . PRO A 1 156 ? -0.687 7.836 9.052 1.00 63.68 155 PRO A C 1
ATOM 1117 O O . PRO A 1 156 ? -1.354 8.494 9.859 1.00 63.82 155 PRO A O 1
ATOM 1121 N N . LYS A 1 157 ? -0.493 8.224 7.789 1.00 64.07 156 LYS A N 1
ATOM 1122 C CA . LYS A 1 157 ? -1.062 9.470 7.258 1.00 63.94 156 LYS A CA 1
ATOM 1123 C C . LYS A 1 157 ? -2.577 9.511 7.431 1.00 64.14 156 LYS A C 1
ATOM 1124 O O . LYS A 1 157 ? -3.197 10.577 7.285 1.00 64.56 156 LYS A O 1
ATOM 1128 N N . LEU A 1 158 ? -3.160 8.353 7.750 1.00 63.67 157 LEU A N 1
ATOM 1129 C CA . LEU A 1 158 ? -4.613 8.191 7.840 1.00 63.41 157 LEU A CA 1
ATOM 1130 C C . LEU A 1 158 ? -5.126 7.774 9.227 1.00 63.02 157 LEU A C 1
ATOM 1131 O O . LEU A 1 158 ? -6.187 7.172 9.341 1.00 62.75 157 LEU A O 1
ATOM 1136 N N . LYS A 1 159 ? -4.381 8.124 10.271 1.00 62.91 158 LYS A N 1
ATOM 1137 C CA . LYS A 1 159 ? -4.742 7.769 11.645 1.00 62.86 158 LYS A CA 1
ATOM 1138 C C . LYS A 1 159 ? -5.902 8.611 12.228 1.00 62.77 158 LYS A C 1
ATOM 1139 O O . LYS A 1 159 ? -5.878 9.852 12.188 1.00 62.33 158 LYS A O 1
ATOM 1145 N N . GLY A 1 160 ? -6.909 7.914 12.762 1.00 62.66 159 GLY A N 1
ATOM 1146 C CA . GLY A 1 160 ? -8.085 8.541 13.361 1.00 62.72 159 GLY A CA 1
ATOM 1147 C C . GLY A 1 160 ? -9.228 8.804 12.392 1.00 62.92 159 GLY A C 1
ATOM 1148 O O . GLY A 1 160 ? -10.405 8.758 12.778 1.00 62.89 159 GLY A O 1
ATOM 1149 N N . ILE A 1 161 ? -8.877 9.060 11.133 1.00 62.78 160 ILE A N 1
ATOM 1150 C CA . ILE A 1 161 ? -9.817 9.494 10.088 1.00 63.16 160 ILE A CA 1
ATOM 1151 C C . ILE A 1 161 ? -11.002 8.566 9.751 1.00 63.32 160 ILE A C 1
ATOM 1152 O O . ILE A 1 161 ? -12.023 9.025 9.244 1.00 63.50 160 ILE A O 1
ATOM 1157 N N . LEU A 1 162 ? -10.890 7.273 10.010 1.00 63.34 161 LEU A N 1
ATOM 1158 C CA . LEU A 1 162 ? -11.983 6.398 9.603 1.00 63.53 161 LEU A CA 1
ATOM 1159 C C . LEU A 1 162 ? -13.101 6.305 10.645 1.00 63.65 161 LEU A C 1
ATOM 1160 O O . LEU A 1 162 ? -12.922 5.767 11.740 1.00 63.50 161 LEU A O 1
ATOM 1165 N N . ASN A 1 163 ? -14.242 6.886 10.281 1.00 63.93 162 ASN A N 1
ATOM 1166 C CA . ASN A 1 163 ? -15.458 6.835 11.078 1.00 64.11 162 ASN A CA 1
ATOM 1167 C C . ASN A 1 163 ? -15.871 5.396 11.181 1.00 64.40 162 ASN A C 1
ATOM 1168 O O . ASN A 1 163 ? -16.302 4.795 10.195 1.00 64.89 162 ASN A O 1
ATOM 1173 N N . ARG A 1 164 ? -15.722 4.836 12.371 1.00 64.68 163 ARG A N 1
ATOM 1174 C CA . ARG A 1 164 ? -16.078 3.451 12.593 1.00 64.81 163 ARG A CA 1
ATOM 1175 C C . ARG A 1 164 ? -17.609 3.378 12.595 1.00 65.78 163 ARG A C 1
ATOM 1176 O O . ARG A 1 164 ? -18.276 4.386 12.869 1.00 65.75 163 ARG A O 1
ATOM 1184 N N . ILE A 1 165 ? -18.165 2.212 12.254 1.00 66.55 164 ILE A N 1
ATOM 1185 C CA . ILE A 1 165 ? -19.615 2.093 12.048 1.00 67.31 164 ILE A CA 1
ATOM 1186 C C . ILE A 1 165 ? -20.273 0.967 12.857 1.00 67.84 164 ILE A C 1
ATOM 1187 O O . ILE A 1 165 ? -21.241 0.338 12.421 1.00 67.50 164 ILE A O 1
ATOM 1192 N N . SER A 1 166 ? -19.735 0.741 14.049 1.00 68.81 165 SER A N 1
ATOM 1193 C CA . SER A 1 166 ? -20.298 -0.209 15.010 1.00 69.79 165 SER A CA 1
ATOM 1194 C C . SER A 1 166 ? -21.310 0.515 15.908 1.00 70.30 165 SER A C 1
ATOM 1195 O O . SER A 1 166 ? -22.339 -0.051 16.315 1.00 70.04 165 SER A O 1
ATOM 1198 N N . GLN A 1 167 ? -20.978 1.774 16.195 1.00 70.91 166 GLN A N 1
ATOM 1199 C CA . GLN A 1 167 ? -21.777 2.693 16.990 1.00 71.46 166 GLN A CA 1
ATOM 1200 C C . GLN A 1 167 ? -23.212 2.700 16.466 1.00 72.09 166 GLN A C 1
ATOM 1201 O O . GLN A 1 167 ? -24.159 2.481 17.235 1.00 71.90 166 GLN A O 1
ATOM 1207 N N . TYR A 1 168 ? -23.349 2.937 15.153 1.00 72.61 167 TYR A N 1
ATOM 1208 C CA . TYR A 1 168 ? -24.637 2.943 14.450 1.00 73.06 167 TYR A CA 1
ATOM 1209 C C . TYR A 1 168 ? -25.024 1.500 14.157 1.00 73.15 167 TYR A C 1
ATOM 1210 O O . TYR A 1 168 ? -24.427 0.847 13.294 1.00 73.29 167 TYR A O 1
ATOM 1219 N N . GLN A 1 169 ? -26.017 1.008 14.892 1.00 73.25 168 GLN A N 1
ATOM 1220 C CA . GLN A 1 169 ? -26.302 -0.422 14.966 1.00 73.14 168 GLN A CA 1
ATOM 1221 C C . GLN A 1 169 ? -27.306 -0.887 13.917 1.00 73.18 168 GLN A C 1
ATOM 1222 O O . GLN A 1 169 ? -28.413 -1.317 14.243 1.00 73.07 168 GLN A O 1
ATOM 1224 N N . LEU A 1 170 ? -26.894 -0.799 12.657 1.00 73.28 169 LEU A N 1
ATOM 1225 C CA . LEU A 1 170 ? -27.692 -1.240 11.514 1.00 73.09 169 LEU A CA 1
ATOM 1226 C C . LEU A 1 170 ? -27.733 -2.767 11.441 1.00 72.88 169 LEU A C 1
ATOM 1227 O O . LEU A 1 170 ? -26.826 -3.441 11.934 1.00 72.98 169 LEU A O 1
ATOM 1232 N N . ASP A 1 171 ? -28.787 -3.303 10.824 1.00 72.69 170 ASP A N 1
ATOM 1233 C CA . ASP A 1 171 ? -28.923 -4.751 10.608 1.00 72.17 170 ASP A CA 1
ATOM 1234 C C . ASP A 1 171 ? -27.943 -5.254 9.555 1.00 71.75 170 ASP A C 1
ATOM 1235 O O . ASP A 1 171 ? -27.841 -4.688 8.458 1.00 71.52 170 ASP A O 1
ATOM 1240 N N . ALA A 1 172 ? -27.242 -6.333 9.900 1.00 71.18 171 ALA A N 1
ATOM 1241 C CA . ALA A 1 172 ? -26.222 -6.933 9.041 1.00 70.58 171 ALA A CA 1
ATOM 1242 C C . ALA A 1 172 ? -26.652 -7.137 7.584 1.00 70.09 171 ALA A C 1
ATOM 1243 O O . ALA A 1 172 ? -25.886 -6.861 6.666 1.00 69.92 171 ALA A O 1
ATOM 1245 N N . ASP A 1 173 ? -27.879 -7.611 7.377 1.00 69.48 172 ASP A N 1
ATOM 1246 C CA . ASP A 1 173 ? -28.380 -7.911 6.031 1.00 68.72 172 ASP A CA 1
ATOM 1247 C C . ASP A 1 173 ? -28.626 -6.637 5.214 1.00 68.19 172 ASP A C 1
ATOM 1248 O O . ASP A 1 173 ? -28.694 -6.677 3.978 1.00 68.17 172 ASP A O 1
ATOM 1250 N N . LYS A 1 174 ? -28.765 -5.512 5.909 1.00 67.16 173 LYS A N 1
ATOM 1251 C CA . LYS A 1 174 ? -28.843 -4.212 5.245 1.00 66.08 173 LYS A CA 1
ATOM 1252 C C . LYS A 1 174 ? -27.438 -3.813 4.805 1.00 65.35 173 LYS A C 1
ATOM 1253 O O . LYS A 1 174 ? -27.234 -3.363 3.680 1.00 65.02 173 LYS A O 1
ATOM 1259 N N . LEU A 1 175 ? -26.478 -4.004 5.707 1.00 64.79 174 LEU A N 1
ATOM 1260 C CA . LEU A 1 175 ? -25.065 -3.785 5.424 1.00 64.22 174 LEU A CA 1
ATOM 1261 C C . LEU A 1 175 ? -24.606 -4.687 4.279 1.00 63.78 1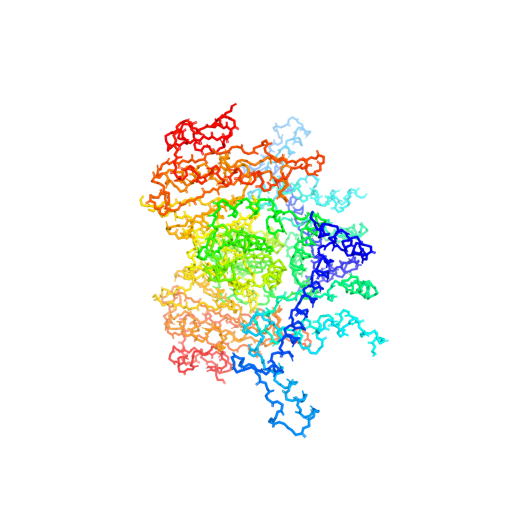74 LEU A C 1
ATOM 1262 O O . LEU A 1 175 ? -23.974 -4.223 3.329 1.00 63.55 174 LEU A O 1
ATOM 1267 N N . ILE A 1 176 ? -24.939 -5.974 4.383 1.00 63.43 175 ILE A N 1
ATOM 1268 C CA . ILE A 1 176 ? -24.664 -6.952 3.332 1.00 62.97 175 ILE A CA 1
ATOM 1269 C C . ILE A 1 176 ? -25.229 -6.435 2.011 1.00 62.32 175 ILE A C 1
ATOM 1270 O O . ILE A 1 176 ? -24.497 -6.293 1.030 1.00 62.12 175 ILE A O 1
ATOM 1275 N N . GLY A 1 177 ? -26.527 -6.138 2.008 1.00 61.92 176 GLY A N 1
ATOM 1276 C CA . GLY A 1 177 ? -27.217 -5.584 0.838 1.00 61.55 176 GLY A CA 1
ATOM 1277 C C . GLY A 1 177 ? -26.606 -4.285 0.340 1.00 61.22 176 GLY A C 1
ATOM 1278 O O . GLY A 1 177 ? -26.602 -4.019 -0.856 1.00 61.19 176 GLY A O 1
ATOM 1279 N N . LEU A 1 178 ? -26.096 -3.482 1.274 1.00 61.21 177 LEU A N 1
ATOM 1280 C CA . LEU A 1 178 ? -25.367 -2.254 0.981 1.00 61.05 177 LEU A CA 1
ATOM 1281 C C . LEU A 1 178 ? -24.081 -2.597 0.241 1.00 61.15 177 LEU A C 1
ATOM 1282 O O . LEU A 1 178 ? -23.809 -2.058 -0.829 1.00 61.05 177 LEU A O 1
ATOM 1287 N N . ILE A 1 179 ? -23.302 -3.520 0.798 1.00 61.77 178 ILE A N 1
ATOM 1288 C CA . ILE A 1 179 ? -22.097 -3.998 0.109 1.00 62.46 178 ILE A CA 1
ATOM 1289 C C . ILE A 1 179 ? -22.411 -4.519 -1.311 1.00 62.73 178 ILE A C 1
ATOM 1290 O O . ILE A 1 179 ? -21.709 -4.177 -2.265 1.00 63.20 178 ILE A O 1
ATOM 1295 N N . ASN A 1 180 ? -23.469 -5.317 -1.454 1.00 62.89 179 ASN A N 1
ATOM 1296 C CA . ASN A 1 180 ? -23.885 -5.786 -2.782 1.00 63.12 179 ASN A CA 1
ATOM 1297 C C . ASN A 1 180 ? -24.219 -4.671 -3.761 1.00 63.50 179 ASN A C 1
ATOM 1298 O O . ASN A 1 180 ? -23.899 -4.786 -4.948 1.00 64.08 179 ASN A O 1
ATOM 1303 N N . GLU A 1 181 ? -24.844 -3.596 -3.277 1.00 63.72 180 GLU A N 1
ATOM 1304 C CA . GLU A 1 181 ? -25.249 -2.493 -4.164 1.00 64.12 180 GLU A CA 1
ATOM 1305 C C . GLU A 1 181 ? -24.121 -1.620 -4.718 1.00 64.43 180 GLU A C 1
ATOM 1306 O O . GLU A 1 181 ? -24.280 -1.009 -5.772 1.00 64.55 180 GLU A O 1
ATOM 1312 N N . PHE A 1 182 ? -22.987 -1.565 -4.028 1.00 64.84 181 PHE A N 1
ATOM 1313 C CA . PHE A 1 182 ? -21.842 -0.809 -4.529 1.00 65.14 181 PHE A CA 1
ATOM 1314 C C . PHE A 1 182 ? -20.889 -1.628 -5.408 1.00 65.70 181 PHE A C 1
ATOM 1315 O O . PHE A 1 182 ? -20.031 -1.057 -6.094 1.00 65.37 181 PHE A O 1
ATOM 1323 N N . SER A 1 183 ? -21.069 -2.953 -5.411 1.00 66.28 182 SER A N 1
ATOM 1324 C CA . SER A 1 183 ? -20.226 -3.867 -6.202 1.00 66.87 182 SER A CA 1
ATOM 1325 C C . SER A 1 183 ? -20.318 -3.638 -7.726 1.00 67.29 182 SER A C 1
ATOM 1326 O O . SER A 1 183 ? -20.899 -4.435 -8.474 1.00 67.83 182 SER A O 1
ATOM 1329 N N . LYS A 1 202 ? -12.860 3.508 -11.744 1.00 67.77 201 LYS A N 1
ATOM 1330 C CA . LYS A 1 202 ? -12.168 4.187 -10.636 1.00 68.24 201 LYS A CA 1
ATOM 1331 C C . LYS A 1 202 ? -12.379 5.710 -10.582 1.00 68.32 201 LYS A C 1
ATOM 1332 O O . LYS A 1 202 ? -12.509 6.283 -9.494 1.00 67.94 201 LYS A O 1
ATOM 1334 N N . ASP A 1 203 ? -12.423 6.343 -11.757 1.00 68.63 202 ASP A N 1
ATOM 1335 C CA . ASP A 1 203 ? -12.522 7.809 -11.904 1.00 68.96 202 ASP A CA 1
ATOM 1336 C C . ASP A 1 203 ? -13.707 8.449 -11.155 1.00 68.87 202 ASP A C 1
ATOM 1337 O O . ASP A 1 203 ? -13.689 9.653 -10.836 1.00 69.10 202 ASP A O 1
ATOM 1342 N N . ILE A 1 204 ? -14.712 7.618 -10.872 1.00 68.17 203 ILE A N 1
ATOM 1343 C CA . ILE A 1 204 ? -16.066 8.048 -10.539 1.00 67.20 203 ILE A CA 1
ATOM 1344 C C . ILE A 1 204 ? -16.304 8.387 -9.066 1.00 66.85 203 ILE A C 1
ATOM 1345 O O . ILE A 1 204 ? -16.882 9.434 -8.750 1.00 66.55 203 ILE A O 1
ATOM 1350 N N . LEU A 1 205 ? -15.858 7.492 -8.181 1.00 65.99 204 LEU A N 1
ATOM 1351 C CA . LEU A 1 205 ? -16.268 7.490 -6.782 1.00 64.82 204 LEU A CA 1
ATOM 1352 C C . LEU A 1 205 ? -16.213 8.852 -6.096 1.00 64.38 204 LEU A C 1
ATOM 1353 O O . LEU A 1 205 ? -16.995 9.114 -5.180 1.00 64.25 204 LEU A O 1
ATOM 1358 N N . GLY A 1 206 ? -15.309 9.713 -6.560 1.00 63.68 205 GLY A N 1
ATOM 1359 C CA . GLY A 1 206 ? -15.244 11.113 -6.133 1.00 62.92 205 GLY A CA 1
ATOM 1360 C C . GLY A 1 206 ? -16.581 11.802 -6.281 1.00 62.37 205 GLY A C 1
ATOM 1361 O O . GLY A 1 206 ? -17.138 12.320 -5.307 1.00 62.13 205 GLY A O 1
ATOM 1362 N N . HIS A 1 207 ? -17.105 11.797 -7.502 1.00 61.99 206 HIS A N 1
ATOM 1363 C CA . HIS A 1 207 ? -18.450 12.304 -7.753 1.00 61.78 206 HIS A CA 1
ATOM 1364 C C . HIS A 1 207 ? -19.481 11.546 -6.908 1.00 60.97 206 HIS A C 1
ATOM 1365 O O . HIS A 1 207 ? -20.328 12.161 -6.249 1.00 60.80 206 HIS A O 1
ATOM 1372 N N . VAL A 1 208 ? -19.370 10.216 -6.904 1.00 60.15 207 VAL A N 1
ATOM 1373 C CA . VAL A 1 208 ? -20.283 9.334 -6.168 1.00 59.46 207 VAL A CA 1
ATOM 1374 C C . VAL A 1 208 ? -20.120 9.357 -4.634 1.00 59.00 207 VAL A C 1
ATOM 1375 O O . VAL A 1 208 ? -20.904 8.745 -3.922 1.00 59.28 207 VAL A O 1
ATOM 1379 N N . TYR A 1 209 ? -19.139 10.103 -4.137 1.00 58.28 208 TYR A N 1
ATOM 1380 C CA . TYR A 1 209 ? -18.968 10.332 -2.700 1.00 57.48 208 TYR A CA 1
ATOM 1381 C C . TYR A 1 209 ? -19.553 11.699 -2.302 1.00 57.65 208 TYR A C 1
ATOM 1382 O O . TYR A 1 209 ? -20.280 11.821 -1.297 1.00 57.21 208 TYR A O 1
ATOM 1391 N N . GLU A 1 210 ? -19.241 12.720 -3.102 1.00 57.86 209 GLU A N 1
ATOM 1392 C CA . GLU A 1 210 ? -19.704 14.095 -2.844 1.00 58.15 209 GLU A CA 1
ATOM 1393 C C . GLU A 1 210 ? -21.200 14.323 -3.102 1.00 57.97 209 GLU A C 1
ATOM 1394 O O . GLU A 1 210 ? -21.801 15.229 -2.516 1.00 57.76 209 GLU A O 1
ATOM 1400 N N . TYR A 1 211 ? -21.810 13.501 -3.953 1.00 57.97 210 TYR A N 1
ATOM 1401 C CA . TYR A 1 211 ? -23.265 13.489 -4.039 1.00 58.13 210 TYR A CA 1
ATOM 1402 C C . TYR A 1 211 ? -23.908 13.048 -2.720 1.00 58.40 210 TYR A C 1
ATOM 1403 O O . TYR A 1 211 ? -24.783 13.747 -2.170 1.00 58.41 210 TYR A O 1
ATOM 1412 N N . PHE A 1 212 ? -23.486 11.885 -2.225 1.00 58.03 211 PHE A N 1
ATOM 1413 C CA . PHE A 1 212 ? -24.086 11.306 -1.043 1.00 58.13 211 PHE A CA 1
ATOM 1414 C C . PHE A 1 212 ? -23.931 12.261 0.108 1.00 59.06 211 PHE A C 1
ATOM 1415 O O . PHE A 1 212 ? -24.866 12.471 0.892 1.00 59.41 211 PHE A O 1
ATOM 1423 N N . LEU A 1 213 ? -22.729 12.824 0.202 1.00 59.57 212 LEU A N 1
ATOM 1424 C CA . LEU A 1 213 ? -22.383 13.803 1.214 1.00 60.05 212 LEU A CA 1
ATOM 1425 C C . LEU A 1 213 ? -23.315 15.012 1.122 1.00 60.59 212 LEU A C 1
ATOM 1426 O O . LEU A 1 213 ? -23.852 15.468 2.134 1.00 60.75 212 LEU A O 1
ATOM 1431 N N . GLY A 1 214 ? -23.521 15.506 -0.097 1.00 61.17 213 GLY A N 1
ATOM 1432 C CA . GLY A 1 214 ? -24.515 16.548 -0.352 1.00 62.55 213 GLY A CA 1
ATOM 1433 C C . GLY A 1 214 ? -25.933 16.141 0.028 1.00 63.32 213 GLY A C 1
ATOM 1434 O O . GLY A 1 214 ? -26.630 16.872 0.753 1.00 63.43 213 GLY A O 1
ATOM 1435 N N . GLN A 1 215 ? -26.352 14.966 -0.448 1.00 63.76 214 GLN A N 1
ATOM 1436 C CA . GLN A 1 215 ? -27.717 14.464 -0.228 1.00 64.12 214 GLN A CA 1
ATOM 1437 C C . GLN A 1 215 ? -27.998 14.028 1.208 1.00 64.16 214 GLN A C 1
ATOM 1438 O O . GLN A 1 215 ? -29.151 14.023 1.654 1.00 64.70 214 GLN A O 1
ATOM 1444 N N . PHE A 1 216 ? -26.957 13.671 1.942 1.00 63.96 215 PHE A N 1
ATOM 1445 C CA . PHE A 1 216 ? -27.133 13.423 3.365 1.00 63.93 215 PHE A CA 1
ATOM 1446 C C . PHE A 1 216 ? -27.170 14.744 4.117 1.00 63.91 215 PHE A C 1
ATOM 1447 O O . PHE A 1 216 ? -27.683 14.816 5.244 1.00 64.03 215 PHE A O 1
ATOM 1455 N N . ALA A 1 217 ? -26.611 15.785 3.496 1.00 63.63 216 ALA A N 1
ATOM 1456 C CA . ALA A 1 217 ? -26.708 17.135 4.045 1.00 63.22 216 ALA A CA 1
ATOM 1457 C C . ALA A 1 217 ? -28.164 17.571 4.022 1.00 62.68 216 ALA A C 1
ATOM 1458 O O . ALA A 1 217 ? -28.718 17.933 5.060 1.00 62.36 216 ALA A O 1
ATOM 1460 N N . LEU A 1 218 ? -28.780 17.505 2.842 1.00 62.28 217 LEU A N 1
ATOM 1461 C CA . LEU A 1 218 ? -30.192 17.866 2.677 1.00 62.36 217 LEU A CA 1
ATOM 1462 C C . LEU A 1 218 ? -31.110 17.143 3.669 1.00 62.29 217 LEU A C 1
ATOM 1463 O O . LEU A 1 218 ? -31.834 17.784 4.440 1.00 62.13 217 LEU A O 1
ATOM 1468 N N . ALA A 1 219 ? -31.025 15.815 3.671 1.00 62.33 218 ALA A N 1
ATOM 1469 C CA . ALA A 1 219 ? -31.908 14.950 4.442 1.00 62.64 218 ALA A CA 1
ATOM 1470 C C . ALA A 1 219 ? -31.620 14.902 5.940 1.00 63.10 218 ALA A C 1
ATOM 1471 O O . ALA A 1 219 ? -32.313 14.204 6.690 1.00 63.32 218 ALA A O 1
ATOM 1473 N N . GLU A 1 220 ? -30.601 15.624 6.393 1.00 63.34 219 GLU A N 1
ATOM 1474 C CA . GLU A 1 220 ? -30.351 15.713 7.833 1.00 63.21 219 GLU A CA 1
ATOM 1475 C C . GLU A 1 220 ? -30.937 16.992 8.424 1.00 63.05 219 GLU A C 1
ATOM 1476 O O . GLU A 1 220 ? -30.984 17.145 9.652 1.00 62.79 219 GLU A O 1
ATOM 1478 N N . GLY A 1 221 ? -31.389 17.895 7.546 1.00 62.78 220 GLY A N 1
ATOM 1479 C CA . GLY A 1 221 ? -31.850 19.234 7.949 1.00 62.49 220 GLY A CA 1
ATOM 1480 C C . GLY A 1 221 ? -30.819 19.981 8.792 1.00 61.84 220 GLY A C 1
ATOM 1481 O O . GLY A 1 221 ? -31.171 20.744 9.707 1.00 61.87 220 GLY A O 1
ATOM 1482 N N . LYS A 1 222 ? -29.546 19.717 8.502 1.00 61.16 221 LYS A N 1
ATOM 1483 C CA . LYS A 1 222 ? -28.435 20.422 9.130 1.00 60.35 221 LYS A CA 1
ATOM 1484 C C . LYS A 1 222 ? -27.783 21.332 8.103 1.00 59.86 221 LYS A C 1
ATOM 1485 O O . LYS A 1 222 ? -27.183 20.879 7.129 1.00 59.50 221 LYS A O 1
ATOM 1491 N N . GLN A 1 223 ? -27.941 22.631 8.348 1.00 59.82 222 GLN A N 1
ATOM 1492 C CA . GLN A 1 223 ? -27.550 23.694 7.420 1.00 59.60 222 GLN A CA 1
ATOM 1493 C C . GLN A 1 223 ? -26.283 24.443 7.867 1.00 59.37 222 GLN A C 1
ATOM 1494 O O . GLN A 1 223 ? -25.944 24.454 9.057 1.00 59.48 222 GLN A O 1
ATOM 1500 N N . GLY A 1 224 ? -25.586 25.038 6.893 1.00 59.04 223 GLY A N 1
ATOM 1501 C CA . GLY A 1 224 ? -24.377 25.824 7.132 1.00 58.26 223 GLY A CA 1
ATOM 1502 C C . GLY A 1 224 ? -23.141 25.227 6.489 1.00 58.04 223 GLY A C 1
ATOM 1503 O O . GLY A 1 224 ? -22.983 24.003 6.442 1.00 58.25 223 GLY A O 1
ATOM 1504 N N . GLY A 1 225 ? -22.247 26.092 6.013 1.00 57.60 224 GLY A N 1
ATOM 1505 C CA . GLY A 1 225 ? -21.045 25.661 5.293 1.00 56.95 224 GLY A CA 1
ATOM 1506 C C . GLY A 1 225 ? -20.202 24.614 5.998 1.00 56.58 224 GLY A C 1
ATOM 1507 O O . GLY A 1 225 ? -19.358 23.973 5.376 1.00 56.55 224 GLY A O 1
ATOM 1508 N N . GLN A 1 226 ? -20.430 24.444 7.297 1.00 56.19 225 GLN A N 1
ATOM 1509 C CA . GLN A 1 226 ? -19.785 23.377 8.066 1.00 56.09 225 GLN A CA 1
ATOM 1510 C C . GLN A 1 226 ? -20.399 22.019 7.693 1.00 56.06 225 GLN A C 1
ATOM 1511 O O . GLN A 1 226 ? -19.752 20.968 7.826 1.00 56.26 225 GLN A O 1
ATOM 1513 N N . TYR A 1 227 ? -21.645 22.050 7.222 1.00 54.94 226 TYR A N 1
ATOM 1514 C CA . TYR A 1 227 ? -22.332 20.837 6.841 1.00 54.29 226 TYR A CA 1
ATOM 1515 C C . TYR A 1 227 ? -22.274 20.543 5.333 1.00 53.08 226 TYR A C 1
ATOM 1516 O O . TYR A 1 227 ? -22.079 19.385 4.927 1.00 53.19 226 TYR A O 1
ATOM 1525 N N . TYR A 1 228 ? -22.449 21.583 4.518 1.00 51.02 227 TYR A N 1
ATOM 1526 C CA . TYR A 1 228 ? -22.394 21.437 3.072 1.00 49.38 227 TYR A CA 1
ATOM 1527 C C . TYR A 1 228 ? -22.570 22.760 2.330 1.00 48.09 227 TYR A C 1
ATOM 1528 O O . TYR A 1 228 ? -23.486 23.511 2.614 1.00 48.44 227 TYR A O 1
ATOM 1537 N N . THR A 1 229 ? -21.695 23.040 1.377 1.00 46.64 228 THR A N 1
ATOM 1538 C CA . THR A 1 229 ? -21.925 24.146 0.463 1.00 45.52 228 THR A CA 1
ATOM 1539 C C . THR A 1 229 ? -22.171 23.606 -0.938 1.00 45.14 228 THR A C 1
ATOM 1540 O O . THR A 1 229 ? -21.363 22.859 -1.449 1.00 45.03 228 THR A O 1
ATOM 1544 N N . PRO A 1 230 ? -23.293 23.979 -1.569 1.00 45.31 229 PRO A N 1
ATOM 1545 C CA . PRO A 1 230 ? -23.570 23.356 -2.861 1.00 45.12 229 PRO A CA 1
ATOM 1546 C C . PRO A 1 230 ? -22.534 23.682 -3.936 1.00 45.03 229 PRO A C 1
ATOM 1547 O O . PRO A 1 230 ? -21.819 24.670 -3.825 1.00 44.67 229 PRO A O 1
ATOM 1551 N N . LYS A 1 231 ? -22.446 22.828 -4.949 1.00 45.43 230 LYS A N 1
ATOM 1552 C CA . LYS A 1 231 ? -21.477 23.000 -6.027 1.00 46.15 230 LYS A CA 1
ATOM 1553 C C . LYS A 1 231 ? -21.484 24.421 -6.632 1.00 46.10 230 LYS A C 1
ATOM 1554 O O . LYS A 1 231 ? -20.428 24.999 -6.888 1.00 46.20 230 LYS A O 1
ATOM 1560 N N . SER A 1 232 ? -22.663 24.999 -6.822 1.00 46.06 231 SER A N 1
ATOM 1561 C CA . SER A 1 232 ? -22.755 26.307 -7.467 1.00 46.29 231 SER A CA 1
ATOM 1562 C C . SER A 1 232 ? -21.855 27.340 -6.789 1.00 45.69 231 SER A C 1
ATOM 1563 O O . SER A 1 232 ? -20.867 27.787 -7.371 1.00 45.65 231 SER A O 1
ATOM 1566 N N . ILE A 1 233 ? -22.194 27.699 -5.556 1.00 45.22 232 ILE A N 1
ATOM 1567 C CA . ILE A 1 233 ? -21.477 28.740 -4.812 1.00 45.55 232 ILE A CA 1
ATOM 1568 C C . ILE A 1 233 ? -19.978 28.463 -4.693 1.00 44.91 232 ILE A C 1
ATOM 1569 O O . ILE A 1 233 ? -19.153 29.336 -4.935 1.00 45.40 232 ILE A O 1
ATOM 1574 N N . VAL A 1 234 ? -19.654 27.233 -4.337 1.00 44.25 233 VAL A N 1
ATOM 1575 C CA . VAL A 1 234 ? -18.297 26.779 -4.194 1.00 44.15 233 VAL A CA 1
ATOM 1576 C C . VAL A 1 234 ? -17.512 26.818 -5.509 1.00 44.14 233 VAL A C 1
ATOM 1577 O O . VAL A 1 234 ? -16.280 26.919 -5.487 1.00 44.83 233 VAL A O 1
ATOM 1581 N N . THR A 1 235 ? -18.209 26.736 -6.643 1.00 43.41 234 THR A N 1
ATOM 1582 C CA . THR A 1 235 ? -17.553 26.820 -7.942 1.00 42.64 234 THR A CA 1
ATOM 1583 C C . THR A 1 235 ? -17.428 28.299 -8.327 1.00 42.74 234 THR A C 1
ATOM 1584 O O . THR A 1 235 ? -16.432 28.716 -8.923 1.00 42.72 234 THR A O 1
ATOM 1588 N N . LEU A 1 236 ? -18.418 29.098 -7.945 1.00 42.01 235 LEU A N 1
ATOM 1589 C CA . LEU A 1 236 ? -18.338 30.537 -8.152 1.00 41.52 235 LEU A CA 1
ATOM 1590 C C . LEU A 1 236 ? -17.150 31.177 -7.408 1.00 41.51 235 LEU A C 1
ATOM 1591 O O . LEU A 1 236 ? -16.251 31.753 -8.031 1.00 41.67 235 LEU A O 1
ATOM 1596 N N . ILE A 1 237 ? -17.149 31.080 -6.079 1.00 41.19 236 ILE A N 1
ATOM 1597 C CA . ILE A 1 237 ? -16.051 31.608 -5.269 1.00 40.13 236 ILE A CA 1
ATOM 1598 C C . ILE A 1 237 ? -14.706 31.191 -5.885 1.00 40.79 236 ILE A C 1
ATOM 1599 O O . ILE A 1 237 ? -13.897 32.036 -6.248 1.00 40.28 236 ILE A O 1
ATOM 1604 N N . VAL A 1 238 ? -14.504 29.886 -6.041 1.00 41.92 237 VAL A N 1
ATOM 1605 C CA . VAL A 1 238 ? -13.258 29.342 -6.574 1.00 43.17 237 VAL A CA 1
ATOM 1606 C C . VAL A 1 238 ? -12.921 29.936 -7.949 1.00 44.08 237 VAL A C 1
ATOM 1607 O O . VAL A 1 238 ? -11.798 30.366 -8.171 1.00 44.27 237 VAL A O 1
ATOM 1611 N N . GLU A 1 239 ? -13.903 29.981 -8.849 1.00 45.45 238 GLU A N 1
ATOM 1612 C CA . GLU A 1 239 ? -13.739 30.608 -10.169 1.00 46.42 238 GLU A CA 1
ATOM 1613 C C . GLU A 1 239 ? -13.377 32.093 -10.109 1.00 46.97 238 GLU A C 1
ATOM 1614 O O . GLU A 1 239 ? -12.636 32.572 -10.942 1.00 47.53 238 GLU A O 1
ATOM 1620 N N . MET A 1 240 ? -13.908 32.827 -9.140 1.00 47.78 239 MET A N 1
ATOM 1621 C CA . MET A 1 240 ? -13.541 34.233 -8.974 1.00 48.40 239 MET A CA 1
ATOM 1622 C C . MET A 1 240 ? -12.163 34.375 -8.333 1.00 49.33 239 MET A C 1
ATOM 1623 O O . MET A 1 240 ? -11.453 35.364 -8.558 1.00 49.79 239 MET A O 1
ATOM 1628 N N . LEU A 1 241 ? -11.792 33.398 -7.514 1.00 49.50 240 LEU A N 1
ATOM 1629 C CA . LEU A 1 241 ? -10.529 33.480 -6.804 1.00 49.51 240 LEU A CA 1
ATOM 1630 C C . LEU A 1 241 ? -9.364 33.191 -7.709 1.00 49.63 240 LEU A C 1
ATOM 1631 O O . LEU A 1 241 ? -8.362 33.888 -7.654 1.00 49.88 240 LEU A O 1
ATOM 1636 N N . GLU A 1 242 ? -9.506 32.159 -8.536 1.00 50.01 241 GLU A N 1
ATOM 1637 C CA . GLU A 1 242 ? -8.432 31.698 -9.394 1.00 50.24 241 GLU A CA 1
ATOM 1638 C C . GLU A 1 242 ? -7.265 31.233 -8.526 1.00 50.13 241 GLU A C 1
ATOM 1639 O O . GLU A 1 242 ? -6.287 31.967 -8.403 1.00 50.41 241 GLU A O 1
ATOM 1645 N N . PRO A 1 243 ? -7.378 30.036 -7.890 1.00 49.68 242 PRO A N 1
ATOM 1646 C CA . PRO A 1 243 ? -6.285 29.459 -7.103 1.00 49.24 242 PRO A CA 1
ATOM 1647 C C . PRO A 1 243 ? -5.284 28.639 -7.924 1.00 48.79 242 PRO A C 1
ATOM 1648 O O . PRO A 1 243 ? -5.241 27.403 -7.825 1.00 48.95 242 PRO A O 1
ATOM 1652 N N . TYR A 1 244 ? -4.463 29.318 -8.712 1.00 48.07 243 TYR A N 1
ATOM 1653 C CA . TYR A 1 244 ? -3.498 28.611 -9.562 1.00 47.27 243 TYR A CA 1
ATOM 1654 C C . TYR A 1 244 ? -2.277 28.049 -8.853 1.00 46.88 243 TYR A C 1
ATOM 1655 O O . TYR A 1 244 ? -1.860 26.921 -9.104 1.00 46.97 243 TYR A O 1
ATOM 1664 N N . LYS A 1 245 ? -1.688 28.862 -7.993 1.00 46.62 244 LYS A N 1
ATOM 1665 C CA . LYS A 1 245 ? -0.422 28.523 -7.367 1.00 46.09 244 LYS A CA 1
ATOM 1666 C C . LYS A 1 245 ? -0.503 29.052 -5.957 1.00 44.87 244 LYS A C 1
ATOM 1667 O O . LYS A 1 245 ? -1.119 30.077 -5.737 1.00 44.90 244 LYS A O 1
ATOM 1673 N N . GLY A 1 246 ? 0.089 28.341 -5.008 1.00 44.04 245 GLY A N 1
ATOM 1674 C CA . GLY A 1 246 ? 0.201 28.845 -3.649 1.00 43.05 245 GLY A CA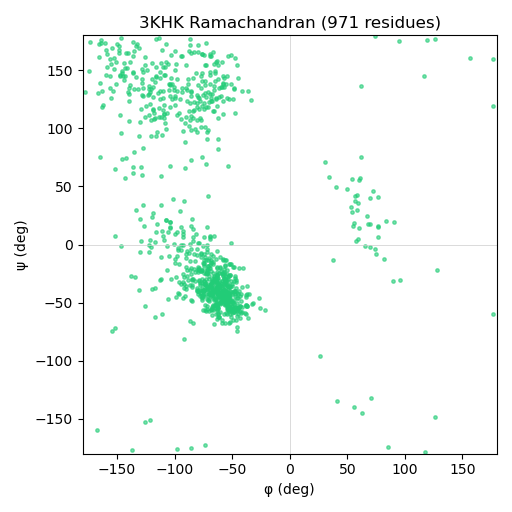 1
ATOM 1675 C C . GLY A 1 246 ? -0.507 28.050 -2.575 1.00 42.55 245 GLY A C 1
ATOM 1676 O O . GLY A 1 246 ? -1.117 27.006 -2.826 1.00 42.38 245 GLY A O 1
ATOM 1677 N N . ARG A 1 247 ? -0.405 28.556 -1.357 1.00 42.04 246 ARG A N 1
ATOM 1678 C CA . ARG A 1 247 ? -1.036 27.933 -0.226 1.00 41.39 246 ARG A CA 1
ATOM 1679 C C . ARG A 1 247 ? -2.509 28.308 -0.231 1.00 41.02 246 ARG A C 1
ATOM 1680 O O . ARG A 1 247 ? -2.874 29.503 -0.323 1.00 40.28 246 ARG A O 1
ATOM 1688 N N . VAL A 1 248 ? -3.346 27.277 -0.168 1.00 40.11 247 VAL A N 1
ATOM 1689 C CA . VAL A 1 248 ? -4.799 27.462 -0.147 1.00 39.70 247 VAL A CA 1
ATOM 1690 C C . VAL A 1 248 ? -5.372 27.111 1.228 1.00 38.94 247 VAL A C 1
ATOM 1691 O O . VAL A 1 248 ? -5.049 26.060 1.797 1.00 39.06 247 VAL A O 1
ATOM 1695 N N . TYR A 1 249 ? -6.222 27.991 1.750 1.00 38.34 248 TYR A N 1
ATOM 1696 C CA . TYR A 1 249 ? -6.705 27.880 3.132 1.00 37.34 248 TYR A CA 1
ATOM 1697 C C . TYR A 1 249 ? -8.198 28.104 3.287 1.00 37.16 248 TYR A C 1
ATOM 1698 O O . TYR A 1 249 ? -8.745 29.055 2.723 1.00 36.88 248 TYR A O 1
ATOM 1707 N N . ASP A 1 250 ? -8.834 27.204 4.050 1.00 36.64 249 ASP A N 1
ATOM 1708 C CA . ASP A 1 250 ? -10.172 27.397 4.564 1.00 35.60 249 ASP A CA 1
ATOM 1709 C C . ASP A 1 250 ? -10.173 27.129 6.072 1.00 35.29 249 ASP A C 1
ATOM 1710 O O . ASP A 1 250 ? -9.919 26.001 6.507 1.00 34.75 249 ASP A O 1
ATOM 1715 N N . PRO A 1 251 ? -10.481 28.169 6.868 1.00 34.74 250 PRO A N 1
ATOM 1716 C CA . PRO A 1 251 ? -10.439 28.152 8.317 1.00 34.65 250 PRO A CA 1
ATOM 1717 C C . PRO A 1 251 ? -11.699 27.593 8.987 1.00 34.58 250 PRO A C 1
ATOM 1718 O O . PRO A 1 251 ? -11.808 27.662 10.207 1.00 35.35 250 PRO A O 1
ATOM 1722 N N . ALA A 1 252 ? -12.629 27.070 8.196 1.00 34.13 251 ALA A N 1
ATOM 1723 C CA . ALA A 1 252 ? -13.890 26.487 8.672 1.00 33.86 251 ALA A CA 1
ATOM 1724 C C . ALA A 1 252 ? -14.397 25.701 7.483 1.00 33.66 251 ALA A C 1
ATOM 1725 O O . ALA A 1 252 ? -15.293 26.145 6.761 1.00 33.82 251 ALA A O 1
ATOM 1727 N N . MET A 1 253 ? -13.776 24.548 7.246 1.00 33.62 252 MET A N 1
ATOM 1728 C CA . MET A 1 253 ? -13.875 23.891 5.941 1.00 32.99 252 MET A CA 1
ATOM 1729 C C . MET A 1 253 ? -15.111 23.004 5.767 1.00 32.95 252 MET A C 1
ATOM 1730 O O . MET A 1 253 ? -15.633 22.854 4.651 1.00 32.46 252 MET A O 1
ATOM 1735 N N . GLY A 1 254 ? -15.593 22.423 6.857 1.00 32.95 253 GLY A N 1
ATOM 1736 C CA . GLY A 1 254 ? -16.695 21.481 6.751 1.00 32.91 253 GLY A CA 1
ATOM 1737 C C . GLY A 1 254 ? -16.149 20.231 6.091 1.00 32.95 253 GLY A C 1
ATOM 1738 O O . GLY A 1 254 ? -15.083 19.741 6.493 1.00 33.20 253 GLY A O 1
ATOM 1739 N N . SER A 1 255 ? -16.844 19.713 5.079 1.00 32.91 254 SER A N 1
ATOM 1740 C CA . SER A 1 255 ? -16.340 18.523 4.370 1.00 33.87 254 SER A CA 1
ATOM 1741 C C . SER A 1 255 ? -15.239 18.811 3.339 1.00 33.99 254 SER A C 1
ATOM 1742 O O . SER A 1 255 ? -14.777 17.887 2.654 1.00 34.44 254 SER A O 1
ATOM 1745 N N . GLY A 1 256 ? -14.840 20.081 3.220 1.00 33.84 255 GLY A N 1
ATOM 1746 C CA . GLY A 1 256 ? -13.718 20.467 2.357 1.00 33.91 255 GLY A CA 1
ATOM 1747 C C . GLY A 1 256 ? -14.084 20.664 0.902 1.00 34.41 255 GLY A C 1
ATOM 1748 O O . GLY A 1 256 ? -13.210 20.616 0.027 1.00 34.47 255 GLY A O 1
ATOM 1749 N N . GLY A 1 257 ? -15.377 20.886 0.638 1.00 34.55 256 GLY A N 1
ATOM 1750 C CA . GLY A 1 257 ? -15.866 21.157 -0.715 1.00 34.26 256 GLY A CA 1
ATOM 1751 C C . GLY A 1 257 ? -15.020 22.135 -1.505 1.00 34.38 256 GLY A C 1
ATOM 1752 O O . GLY A 1 257 ? -14.798 21.945 -2.704 1.00 35.25 256 GLY A O 1
ATOM 1753 N N . PHE A 1 258 ? -14.539 23.184 -0.846 1.00 33.88 257 PHE A N 1
ATOM 1754 C CA . PHE A 1 258 ? -13.700 24.177 -1.519 1.00 33.48 257 PHE A CA 1
ATOM 1755 C C . PHE A 1 258 ? -12.412 23.566 -2.068 1.00 33.96 257 PHE A C 1
ATOM 1756 O O . PHE A 1 258 ? -11.939 23.992 -3.127 1.00 33.91 257 PHE A O 1
ATOM 1764 N N . PHE A 1 259 ? -11.854 22.584 -1.354 1.00 33.60 258 PHE A N 1
ATOM 1765 C CA . PHE A 1 259 ? -10.612 21.944 -1.769 1.00 34.35 258 PHE A CA 1
ATOM 1766 C C . PHE A 1 259 ? -10.836 21.015 -2.978 1.00 34.79 258 PHE A C 1
ATOM 1767 O O . PHE A 1 259 ? -9.971 20.878 -3.843 1.00 34.73 258 PHE A O 1
ATOM 1775 N N . VAL A 1 260 ? -12.003 20.387 -3.033 1.00 35.39 259 VAL A N 1
ATOM 1776 C CA . VAL A 1 260 ? -12.398 19.589 -4.194 1.00 35.77 259 VAL A CA 1
ATOM 1777 C C . VAL A 1 260 ? -12.515 20.525 -5.383 1.00 36.32 259 VAL A C 1
ATOM 1778 O O . VAL A 1 260 ? -11.800 20.399 -6.380 1.00 36.42 259 VAL A O 1
ATOM 1782 N N . SER A 1 261 ? -13.403 21.498 -5.237 1.00 36.74 260 SER A N 1
ATOM 1783 C CA . SER A 1 261 ? -13.525 22.608 -6.160 1.00 36.58 260 SER A CA 1
ATOM 1784 C C . SER A 1 261 ? -12.171 23.191 -6.616 1.00 37.02 260 SER A C 1
ATOM 1785 O O . SER A 1 261 ? -11.954 23.374 -7.801 1.00 36.96 260 SER A O 1
ATOM 1788 N N . SER A 1 262 ? -11.265 23.467 -5.683 1.00 38.45 261 SER A N 1
ATOM 1789 C CA . SER A 1 262 ? -9.956 24.055 -6.016 1.00 39.74 261 SER A CA 1
ATOM 1790 C C . SER A 1 262 ? -9.220 23.151 -6.955 1.00 40.84 261 SER A C 1
ATOM 1791 O O . SER A 1 262 ? -8.720 23.598 -7.980 1.00 41.60 261 SER A O 1
ATOM 1794 N N . ASP A 1 263 ? -9.189 21.867 -6.599 1.00 42.07 262 ASP A N 1
ATOM 1795 C CA . ASP A 1 263 ? -8.518 20.852 -7.364 1.00 43.40 262 ASP A CA 1
ATOM 1796 C C . ASP A 1 263 ? -9.122 20.694 -8.756 1.00 44.41 262 ASP A C 1
ATOM 1797 O O . ASP A 1 263 ? -8.391 20.562 -9.734 1.00 44.98 262 ASP A O 1
ATOM 1802 N N . LYS A 1 264 ? -10.450 20.716 -8.857 1.00 45.56 263 LYS A N 1
ATOM 1803 C CA . LYS A 1 264 ? -11.107 20.572 -10.160 1.00 46.29 263 LYS A CA 1
ATOM 1804 C C . LYS A 1 264 ? -10.801 21.786 -11.016 1.00 46.31 263 LYS A C 1
ATOM 1805 O O . LYS A 1 264 ? -10.560 21.659 -12.207 1.00 47.12 263 LYS A O 1
ATOM 1811 N N . PHE A 1 265 ? -10.811 22.964 -10.396 1.00 46.29 264 PHE A N 1
ATOM 1812 C CA . PHE A 1 265 ? -10.581 24.223 -11.105 1.00 46.01 264 PHE A CA 1
ATOM 1813 C C . PHE A 1 265 ? -9.294 24.148 -11.941 1.00 46.72 264 PHE A C 1
ATOM 1814 O O . PHE A 1 265 ? -9.303 24.497 -13.122 1.00 46.58 264 PHE A O 1
ATOM 1822 N N . ILE A 1 266 ? -8.208 23.697 -11.309 1.00 47.21 265 ILE A N 1
ATOM 1823 C CA . ILE A 1 266 ? -6.949 23.399 -11.985 1.00 47.90 265 ILE A CA 1
ATOM 1824 C C . ILE A 1 266 ? -7.143 22.462 -13.186 1.00 48.61 265 ILE A C 1
ATOM 1825 O O . ILE A 1 266 ? -6.661 22.767 -14.286 1.00 48.48 265 ILE A O 1
ATOM 1830 N N . GLU A 1 267 ? -7.834 21.341 -12.970 1.00 49.51 266 GLU A N 1
ATOM 1831 C CA . GLU A 1 267 ? -8.081 20.351 -14.031 1.00 50.95 266 GLU A CA 1
ATOM 1832 C C . GLU A 1 267 ? -8.719 20.931 -15.304 1.00 51.70 266 GLU A C 1
ATOM 1833 O O . GLU A 1 267 ? -8.239 20.683 -16.413 1.00 52.21 266 GLU A O 1
ATOM 1839 N N . LYS A 1 268 ? -9.786 21.702 -15.150 1.00 52.51 267 LYS A N 1
ATOM 1840 C CA . LYS A 1 268 ? -10.580 22.108 -16.311 1.00 53.95 267 LYS A CA 1
ATOM 1841 C C . LYS A 1 268 ? -10.009 23.313 -17.058 1.00 54.25 267 LYS A C 1
ATOM 1842 O O . LYS A 1 268 ? -10.422 23.599 -18.189 1.00 54.20 267 LYS A O 1
ATOM 1848 N N . HIS A 1 269 ? -9.074 24.019 -16.427 1.00 54.44 268 HIS A N 1
ATOM 1849 C CA . HIS A 1 269 ? -8.434 25.159 -17.066 1.00 54.78 268 HIS A CA 1
ATOM 1850 C C . HIS A 1 269 ? -7.104 24.757 -17.687 1.00 55.31 268 HIS A C 1
ATOM 1851 O O . HIS A 1 269 ? -6.489 25.554 -18.364 1.00 55.35 268 HIS A O 1
ATOM 1858 N N . ALA A 1 270 ? -6.691 23.508 -17.481 1.00 56.38 269 ALA A N 1
ATOM 1859 C CA . ALA A 1 270 ? -5.411 22.988 -17.985 1.00 57.47 269 ALA A CA 1
ATOM 1860 C C . ALA A 1 270 ? -5.206 23.222 -19.479 1.00 58.64 269 ALA A C 1
ATOM 1861 O O . ALA A 1 270 ? -4.237 23.872 -19.883 1.00 58.90 269 ALA A O 1
ATOM 1863 N N . ASN A 1 271 ? -6.123 22.679 -20.284 1.00 59.69 270 ASN A N 1
ATOM 1864 C CA . ASN A 1 271 ? -6.079 22.793 -21.734 1.00 60.72 270 ASN A CA 1
ATOM 1865 C C . ASN A 1 271 ? -5.791 24.209 -22.205 1.00 60.93 270 ASN A C 1
ATOM 1866 O O . ASN A 1 271 ? -4.672 24.494 -22.626 1.00 60.84 270 ASN A O 1
ATOM 1871 N N . VAL A 1 272 ? -6.787 25.089 -22.100 1.00 61.32 271 VAL A N 1
ATOM 1872 C CA . VAL A 1 272 ? -6.653 26.483 -22.522 1.00 61.85 271 VAL A CA 1
ATOM 1873 C C . VAL A 1 272 ? -5.369 27.101 -21.971 1.00 62.52 271 VAL A C 1
ATOM 1874 O O . VAL A 1 272 ? -4.693 27.848 -22.681 1.00 62.70 271 VAL A O 1
ATOM 1878 N N . LYS A 1 273 ? -5.031 26.779 -20.719 1.00 63.05 272 LYS A N 1
ATOM 1879 C CA . LYS A 1 273 ? -3.825 27.316 -20.085 1.00 63.81 272 LYS A CA 1
ATOM 1880 C C . LYS A 1 273 ? -2.561 26.629 -20.599 1.00 64.28 272 LYS A C 1
ATOM 1881 O O . LYS A 1 273 ? -1.463 27.181 -20.493 1.00 64.59 272 LYS A O 1
ATOM 1887 N N . HIS A 1 274 ? -2.730 25.419 -21.132 1.00 64.59 273 HIS A N 1
ATOM 1888 C CA . HIS A 1 274 ? -1.634 24.598 -21.657 1.00 64.82 273 HIS A CA 1
ATOM 1889 C C . HIS A 1 274 ? -0.536 24.287 -20.632 1.00 64.75 273 HIS A C 1
ATOM 1890 O O . HIS A 1 274 ? 0.661 24.360 -20.948 1.00 64.78 273 HIS A O 1
ATOM 1897 N N . TYR A 1 275 ? -0.957 23.960 -19.404 1.00 64.37 274 TYR A N 1
ATOM 1898 C CA . TYR A 1 275 ? -0.083 23.289 -18.432 1.00 63.99 274 TYR A CA 1
ATOM 1899 C C . TYR A 1 275 ? -0.527 21.839 -18.288 1.00 63.87 274 TYR A C 1
ATOM 1900 O O . TYR A 1 275 ? -1.548 21.435 -18.851 1.00 63.72 274 TYR A O 1
ATOM 1909 N N . ASN A 1 276 ? 0.249 21.050 -17.553 1.00 63.83 275 ASN A N 1
ATOM 1910 C CA . ASN A 1 276 ? -0.134 19.672 -17.262 1.00 63.86 275 ASN A CA 1
ATOM 1911 C C . ASN A 1 276 ? -0.804 19.610 -15.891 1.00 63.44 275 ASN A C 1
ATOM 1912 O O . ASN A 1 276 ? -0.158 19.859 -14.869 1.00 63.18 275 ASN A O 1
ATOM 1917 N N . ALA A 1 277 ? -2.099 19.287 -15.882 1.00 63.05 276 ALA A N 1
ATOM 1918 C CA . ALA A 1 277 ? -2.927 19.391 -14.674 1.00 62.70 276 ALA A CA 1
ATOM 1919 C C . ALA A 1 277 ? -2.355 18.627 -13.483 1.00 62.46 276 ALA A C 1
ATOM 1920 O O . ALA A 1 277 ? -2.377 19.120 -12.362 1.00 62.35 276 ALA A O 1
ATOM 1922 N N . SER A 1 278 ? -1.835 17.432 -13.745 1.00 62.32 277 SER A N 1
ATOM 1923 C CA . SER A 1 278 ? -1.215 16.595 -12.721 1.00 62.17 277 SER A CA 1
ATOM 1924 C C . SER A 1 278 ? -0.074 17.301 -11.993 1.00 61.85 277 SER A C 1
ATOM 1925 O O . SER A 1 278 ? 0.069 17.146 -10.784 1.00 62.32 277 SER A O 1
ATOM 1928 N N . GLU A 1 279 ? 0.725 18.064 -12.735 1.00 61.42 278 GLU A N 1
ATOM 1929 C CA . GLU A 1 279 ? 1.874 18.796 -12.189 1.00 61.02 278 GLU A CA 1
ATOM 1930 C C . GLU A 1 279 ? 1.476 20.157 -11.621 1.00 60.18 278 GLU A C 1
ATOM 1931 O O . GLU A 1 279 ? 2.162 20.692 -10.740 1.00 60.27 278 GLU A O 1
ATOM 1937 N N . GLN A 1 280 ? 0.380 20.720 -12.126 1.00 58.94 279 GLN A N 1
ATOM 1938 C CA . GLN A 1 280 ? -0.108 22.018 -11.648 1.00 58.23 279 GLN A CA 1
ATOM 1939 C C . GLN A 1 280 ? -0.646 21.975 -10.212 1.00 57.45 279 GLN A C 1
ATOM 1940 O O . GLN A 1 280 ? -0.449 22.922 -9.445 1.00 57.26 279 GLN A O 1
ATOM 1946 N N . LYS A 1 281 ? -1.301 20.866 -9.864 1.00 56.65 280 LYS A N 1
ATOM 1947 C CA . LYS A 1 281 ? -1.777 20.589 -8.499 1.00 55.85 280 LYS A CA 1
ATOM 1948 C C . LYS A 1 281 ? -0.651 20.539 -7.458 1.00 55.30 280 LYS A C 1
ATOM 1949 O O . LYS A 1 281 ? -0.914 20.654 -6.263 1.00 54.96 280 LYS A O 1
ATOM 1955 N N . LYS A 1 282 ? 0.593 20.355 -7.915 1.00 54.69 281 LYS A N 1
ATOM 1956 C CA . LYS A 1 282 ? 1.770 20.378 -7.027 1.00 53.82 281 LYS A CA 1
ATOM 1957 C C . LYS A 1 282 ? 2.110 21.819 -6.614 1.00 52.72 281 LYS A C 1
ATOM 1958 O O . LYS A 1 282 ? 2.863 22.058 -5.654 1.00 52.65 281 LYS A O 1
ATOM 1964 N N . GLN A 1 283 ? 1.549 22.778 -7.344 1.00 51.03 282 GLN A N 1
ATOM 1965 C CA . GLN A 1 283 ? 1.793 24.189 -7.057 1.00 49.61 282 GLN A CA 1
ATOM 1966 C C . GLN A 1 283 ? 0.819 24.729 -5.995 1.00 48.20 282 GLN A C 1
ATOM 1967 O O . GLN A 1 283 ? 0.859 25.904 -5.642 1.00 47.43 282 GLN A O 1
ATOM 1973 N N . ILE A 1 284 ? -0.059 23.858 -5.498 1.00 46.38 283 ILE A N 1
ATOM 1974 C CA . ILE A 1 284 ? -0.972 24.238 -4.441 1.00 44.83 283 ILE A CA 1
ATOM 1975 C C . ILE A 1 284 ? -0.781 23.317 -3.247 1.00 44.05 283 ILE A C 1
ATOM 1976 O O . ILE A 1 284 ? -0.632 22.097 -3.404 1.00 44.21 283 ILE A O 1
ATOM 1981 N N . SER A 1 285 ? -0.713 23.908 -2.060 1.00 42.59 284 SER A N 1
ATOM 1982 C CA . SER A 1 285 ? -0.767 23.143 -0.816 1.00 41.24 284 SER A CA 1
ATOM 1983 C C . SER A 1 285 ? -2.011 23.539 -0.018 1.00 40.14 284 SER A C 1
ATOM 1984 O O . SER A 1 285 ? -2.388 24.714 0.051 1.00 39.57 284 SER A O 1
ATOM 1987 N N . VAL A 1 286 ? -2.646 22.531 0.571 1.00 39.53 285 VAL A N 1
ATOM 1988 C CA . VAL A 1 286 ? -3.975 22.656 1.142 1.00 38.60 285 VAL A CA 1
ATOM 1989 C C . VAL A 1 286 ? -3.919 22.729 2.661 1.00 38.40 285 VAL A C 1
ATOM 1990 O O . VAL A 1 286 ? -3.433 21.809 3.313 1.00 38.81 285 VAL A O 1
ATOM 1994 N N . TYR A 1 287 ? -4.380 23.851 3.213 1.00 37.93 286 TYR A N 1
ATOM 1995 C CA . TYR A 1 287 ? -4.493 24.027 4.673 1.00 37.62 286 TYR A CA 1
ATOM 1996 C C . TYR A 1 287 ? -5.955 24.193 5.039 1.00 36.98 286 TYR A C 1
ATOM 1997 O O . TYR A 1 287 ? -6.718 24.798 4.286 1.00 36.90 286 TYR A O 1
ATOM 2006 N N . GLY A 1 288 ? -6.361 23.670 6.192 1.00 36.23 287 GLY A N 1
ATOM 2007 C CA . GLY A 1 288 ? -7.734 23.830 6.609 1.00 34.75 287 GLY A CA 1
ATOM 2008 C C . GLY A 1 288 ? -7.914 23.633 8.076 1.00 34.81 287 GLY A C 1
ATOM 2009 O O . GLY A 1 288 ? -7.002 23.162 8.751 1.00 34.99 287 GLY A O 1
ATOM 2010 N N . GLN A 1 289 ? -9.095 24.012 8.567 1.00 34.60 288 GLN A N 1
ATOM 2011 C CA . GLN A 1 289 ? -9.514 23.726 9.920 1.00 33.99 288 GLN A CA 1
ATOM 2012 C C . GLN A 1 289 ? -11.016 23.513 10.016 1.00 34.53 288 GLN A C 1
ATOM 2013 O O . GLN A 1 289 ? -11.796 24.144 9.301 1.00 34.74 288 GLN A O 1
ATOM 2019 N N . GLU A 1 290 ? -11.407 22.611 10.916 1.00 35.18 289 GLU A N 1
ATOM 2020 C CA . GLU A 1 290 ? -12.805 22.332 11.234 1.00 35.98 289 GLU A CA 1
ATOM 2021 C C . GLU A 1 290 ? -12.911 21.761 12.640 1.00 35.77 289 GLU A C 1
ATOM 2022 O O . GLU A 1 290 ? -12.282 20.751 12.934 1.00 35.57 289 GLU A O 1
ATOM 2028 N N . SER A 1 291 ? -13.749 22.382 13.472 1.00 35.69 290 SER A N 1
ATOM 2029 C CA . SER A 1 291 ? -13.970 21.976 14.872 1.00 35.50 290 SER A CA 1
ATOM 2030 C C . SER A 1 291 ? -14.888 20.769 15.105 1.00 36.05 290 SER A C 1
ATOM 2031 O O . SER A 1 291 ? -14.847 20.172 16.163 1.00 36.58 290 SER A O 1
ATOM 2034 N N . ASN A 1 292 ? -15.748 20.435 14.158 1.00 36.78 291 ASN A N 1
ATOM 2035 C CA . ASN A 1 292 ? -16.598 19.256 14.302 1.00 37.63 291 ASN A CA 1
ATOM 2036 C C . ASN A 1 292 ? -15.813 17.951 13.993 1.00 38.28 291 ASN A C 1
ATOM 2037 O O . ASN A 1 292 ? -15.335 17.755 12.855 1.00 37.54 291 ASN A O 1
ATOM 2042 N N . PRO A 1 293 ? -15.661 17.071 15.013 1.00 38.68 292 PRO A N 1
ATOM 2043 C CA . PRO A 1 293 ? -14.875 15.829 14.948 1.00 39.29 292 PRO A CA 1
ATOM 2044 C C . PRO A 1 293 ? -15.180 14.895 13.789 1.00 40.10 292 PRO A C 1
ATOM 2045 O O . PRO A 1 293 ? -14.241 14.413 13.159 1.00 41.00 292 PRO A O 1
ATOM 2049 N N . THR A 1 294 ? -16.457 14.630 13.509 1.00 40.56 293 THR A N 1
ATOM 2050 C CA . THR A 1 294 ? -16.823 13.754 12.403 1.00 40.76 293 THR A CA 1
ATOM 2051 C C . THR A 1 294 ? -16.724 14.461 11.054 1.00 40.62 293 THR A C 1
ATOM 2052 O O . THR A 1 294 ? -16.415 13.826 10.038 1.00 41.62 293 THR A O 1
ATOM 2056 N N . THR A 1 295 ? -16.998 15.760 11.023 1.00 39.54 294 THR A N 1
ATOM 2057 C CA . THR A 1 295 ? -16.844 16.542 9.797 1.00 39.05 294 THR A CA 1
ATOM 2058 C C . THR A 1 295 ? -15.369 16.594 9.328 1.00 39.26 294 THR A C 1
ATOM 2059 O O . THR A 1 295 ? -15.079 16.511 8.141 1.00 39.59 294 THR A O 1
ATOM 2063 N N . TRP A 1 296 ? -14.451 16.745 10.279 1.00 39.11 295 TRP A N 1
ATOM 2064 C CA . TRP A 1 296 ? -13.027 16.680 10.043 1.00 38.51 295 TRP A CA 1
ATOM 2065 C C . TRP A 1 296 ? -12.681 15.335 9.361 1.00 38.71 295 TRP A C 1
ATOM 2066 O O . TRP A 1 296 ? -11.953 15.300 8.371 1.00 38.47 295 TRP A O 1
ATOM 2077 N N . LYS A 1 297 ? -13.198 14.226 9.887 1.00 38.35 296 LYS A N 1
ATOM 2078 C CA . LYS A 1 297 ? -12.977 12.936 9.233 1.00 38.69 296 LYS A CA 1
ATOM 2079 C C . LYS A 1 297 ? -13.683 12.836 7.868 1.00 38.46 296 LYS A C 1
ATOM 2080 O O . LYS A 1 297 ? -13.122 12.274 6.937 1.00 37.90 296 LYS A O 1
ATOM 2086 N N . LEU A 1 298 ? -14.894 13.388 7.744 1.00 38.38 297 LEU A N 1
ATOM 2087 C CA . LEU A 1 298 ? -15.535 13.464 6.432 1.00 38.99 297 LEU A CA 1
ATOM 2088 C C . LEU A 1 298 ? -14.658 14.202 5.436 1.00 39.55 297 LEU A C 1
ATOM 2089 O O . LEU A 1 298 ? -14.518 13.754 4.289 1.00 40.45 297 LEU A O 1
ATOM 2094 N N . ALA A 1 299 ? -14.049 15.311 5.867 1.00 39.22 298 ALA A N 1
ATOM 2095 C CA . ALA A 1 299 ? -13.115 16.054 5.004 1.00 38.81 298 ALA A CA 1
ATOM 2096 C C . ALA A 1 299 ? -11.872 15.252 4.628 1.00 38.62 298 ALA A C 1
ATOM 2097 O O . ALA A 1 299 ? -11.505 15.171 3.443 1.00 38.10 298 ALA A O 1
ATOM 2099 N N . ALA A 1 300 ? -11.208 14.671 5.624 1.00 38.29 299 ALA A N 1
ATOM 2100 C CA . ALA A 1 300 ? -9.989 13.922 5.337 1.00 38.41 299 ALA A CA 1
ATOM 2101 C C . ALA A 1 300 ? -10.321 12.750 4.403 1.00 38.56 299 ALA A C 1
ATOM 2102 O O . ALA A 1 300 ? -9.621 12.518 3.406 1.00 38.81 299 ALA A O 1
ATOM 2104 N N . MET A 1 301 ? -11.427 12.061 4.671 1.00 38.23 300 MET A N 1
ATOM 2105 C CA . MET A 1 301 ? -11.853 11.008 3.762 1.00 38.17 300 MET A CA 1
ATOM 2106 C C . MET A 1 301 ? -12.010 11.513 2.320 1.00 38.42 300 MET A C 1
ATOM 2107 O O . MET A 1 301 ? -11.556 10.861 1.387 1.00 39.24 300 MET A O 1
ATOM 2112 N N . ASN A 1 302 ? -12.615 12.682 2.147 1.00 38.55 301 ASN A N 1
ATOM 2113 C CA . ASN A 1 302 ? -12.811 13.294 0.831 1.00 38.82 301 ASN A CA 1
ATOM 2114 C C . ASN A 1 302 ? -11.478 13.593 0.115 1.00 38.66 301 ASN A C 1
ATOM 2115 O O . ASN A 1 302 ? -11.342 13.279 -1.060 1.00 38.94 301 ASN A O 1
ATOM 2120 N N . MET A 1 303 ? -10.494 14.168 0.817 1.00 38.59 302 MET A N 1
ATOM 2121 C CA . MET A 1 303 ? -9.224 14.550 0.177 1.00 38.49 302 MET A CA 1
ATOM 2122 C C . MET A 1 303 ? -8.490 13.344 -0.380 1.00 39.83 302 MET A C 1
ATOM 2123 O O . MET A 1 303 ? -7.843 13.439 -1.422 1.00 39.95 302 MET A O 1
ATOM 2128 N N . VAL A 1 304 ? -8.600 12.223 0.327 1.00 41.16 303 VAL A N 1
ATOM 2129 C CA . VAL A 1 304 ? -8.023 10.948 -0.080 1.00 42.49 303 VAL A CA 1
ATOM 2130 C C . VAL A 1 304 ? -8.632 10.471 -1.391 1.00 43.42 303 VAL A C 1
ATOM 2131 O O . VAL A 1 304 ? -7.926 10.298 -2.389 1.00 43.44 303 VAL A O 1
ATOM 2135 N N . ILE A 1 305 ? -9.952 10.287 -1.406 1.00 44.53 304 ILE A N 1
ATOM 2136 C CA . ILE A 1 305 ? -10.657 9.977 -2.656 1.00 44.84 304 ILE A CA 1
ATOM 2137 C C . ILE A 1 305 ? -10.249 10.897 -3.803 1.00 45.38 304 ILE A C 1
ATOM 2138 O O . ILE A 1 305 ? -10.076 10.428 -4.925 1.00 45.78 304 ILE A O 1
ATOM 2143 N N . ARG A 1 306 ? -10.069 12.191 -3.534 1.00 45.60 305 ARG A N 1
ATOM 2144 C CA . ARG A 1 306 ? -9.643 13.124 -4.589 1.00 45.89 305 ARG A CA 1
ATOM 2145 C C . ARG A 1 306 ? -8.137 13.076 -4.853 1.00 45.98 305 ARG A C 1
ATOM 2146 O O . ARG A 1 306 ? -7.632 13.766 -5.739 1.00 46.38 305 ARG A O 1
ATOM 2154 N N . GLY A 1 307 ? -7.413 12.284 -4.066 1.00 46.00 306 GLY A N 1
ATOM 2155 C CA . GLY A 1 307 ? -5.953 12.195 -4.175 1.00 45.72 306 GLY A CA 1
ATOM 2156 C C . GLY A 1 307 ? -5.225 13.508 -3.962 1.00 45.83 306 GLY A C 1
ATOM 2157 O O . GLY A 1 307 ? -4.193 13.765 -4.602 1.00 46.14 306 GLY A O 1
ATOM 2158 N N . ILE A 1 308 ? -5.760 14.328 -3.053 1.00 45.66 307 ILE A N 1
ATOM 2159 C CA . ILE A 1 308 ? -5.238 15.659 -2.761 1.00 45.33 307 ILE A CA 1
ATOM 2160 C C . ILE A 1 308 ? -4.499 15.607 -1.431 1.00 45.53 307 ILE A C 1
ATOM 2161 O O . ILE A 1 308 ? -5.018 15.063 -0.449 1.00 45.73 307 ILE A O 1
ATOM 2166 N N . ASP A 1 309 ? -3.292 16.177 -1.412 1.00 45.33 308 ASP A N 1
ATOM 2167 C CA . ASP A 1 309 ? -2.469 16.268 -0.216 1.00 44.90 308 ASP A CA 1
ATOM 2168 C C . ASP A 1 309 ? -3.099 17.334 0.681 1.00 44.58 308 ASP A C 1
ATOM 2169 O O . ASP A 1 309 ? -3.559 18.380 0.186 1.00 45.02 308 ASP A O 1
ATOM 2174 N N . PHE A 1 310 ? -3.119 17.095 1.991 1.00 42.99 309 PHE A N 1
ATOM 2175 C CA . PHE A 1 310 ? -3.822 18.006 2.872 1.00 41.52 309 PHE A CA 1
ATOM 2176 C C . PHE A 1 310 ? -3.145 18.213 4.222 1.00 41.10 309 PHE A C 1
ATOM 2177 O O . PHE A 1 310 ? -2.616 17.281 4.848 1.00 40.01 309 PHE A O 1
ATOM 2185 N N . ASN A 1 311 ? -3.196 19.457 4.675 1.00 40.68 310 ASN A N 1
ATOM 2186 C CA . ASN A 1 311 ? -2.931 19.747 6.078 1.00 40.04 310 ASN A CA 1
ATOM 2187 C C . ASN A 1 311 ? -4.162 20.380 6.695 1.00 39.52 310 ASN A C 1
ATOM 2188 O O . ASN A 1 311 ? -4.594 21.469 6.284 1.00 39.05 310 ASN A O 1
ATOM 2193 N N . PHE A 1 312 ? -4.719 19.658 7.666 1.00 38.89 311 PHE A N 1
ATOM 2194 C CA . PHE A 1 312 ? -5.887 20.070 8.438 1.00 38.39 311 PHE A CA 1
ATOM 2195 C C . PHE A 1 312 ? -5.513 20.159 9.920 1.00 38.62 311 PHE A C 1
ATOM 2196 O O . PHE A 1 312 ? -6.358 20.002 10.788 1.00 38.14 311 PHE A O 1
ATOM 2204 N N . GLY A 1 313 ? -4.228 20.345 10.203 1.00 39.00 312 GLY A N 1
ATOM 2205 C CA . GLY A 1 313 ? -3.777 20.538 11.566 1.00 39.82 312 GLY A CA 1
ATOM 2206 C C . GLY A 1 313 ? -3.787 19.276 12.400 1.00 41.10 312 GLY A C 1
ATOM 2207 O O . GLY A 1 313 ? -4.184 18.204 11.923 1.00 40.84 312 GLY A O 1
ATOM 2208 N N . LYS A 1 314 ? -3.356 19.424 13.658 1.00 42.22 313 LYS A N 1
ATOM 2209 C CA . LYS A 1 314 ? -3.137 18.322 14.590 1.00 43.34 313 LYS A CA 1
ATOM 2210 C C . LYS A 1 314 ? -4.397 17.509 14.775 1.00 43.51 313 LYS A C 1
ATOM 2211 O O . LYS A 1 314 ? -4.333 16.305 15.036 1.00 44.47 313 LYS A O 1
ATOM 2217 N N . LYS A 1 315 ? -5.544 18.163 14.616 1.00 43.36 314 LYS A N 1
ATOM 2218 C CA . LYS A 1 315 ? -6.812 17.632 15.106 1.00 42.85 314 LYS A CA 1
ATOM 2219 C C . LYS A 1 315 ? -7.929 18.641 14.858 1.00 42.40 314 LYS A C 1
ATOM 2220 O O . LYS A 1 315 ? -7.672 19.844 14.715 1.00 42.16 314 LYS A O 1
ATOM 2226 N N . ASN A 1 316 ? -9.172 18.163 14.848 1.00 41.74 315 ASN A N 1
ATOM 2227 C CA . ASN A 1 316 ? -10.312 19.062 14.831 1.00 40.78 315 ASN A CA 1
ATOM 2228 C C . ASN A 1 316 ? -10.264 19.997 16.047 1.00 41.08 315 ASN A C 1
ATOM 2229 O O . ASN A 1 316 ? -9.927 19.577 17.169 1.00 40.99 315 ASN A O 1
ATOM 2234 N N . ALA A 1 317 ? -10.573 21.270 15.835 1.00 40.25 316 ALA A N 1
ATOM 2235 C CA . ALA A 1 317 ? -10.431 22.219 16.926 1.00 39.39 316 ALA A CA 1
ATOM 2236 C C . ALA A 1 317 ? -10.964 23.578 16.513 1.00 38.72 316 ALA A C 1
ATOM 2237 O O . ALA A 1 317 ? -10.893 23.936 15.350 1.00 38.70 316 ALA A O 1
ATOM 2239 N N . ASP A 1 318 ? -11.480 24.331 17.474 1.00 37.89 317 ASP A N 1
ATOM 2240 C CA . ASP A 1 318 ? -11.968 25.669 17.225 1.00 37.82 317 ASP A CA 1
ATOM 2241 C C . ASP A 1 318 ? -10.847 26.571 16.686 1.00 37.82 317 ASP A C 1
ATOM 2242 O O . ASP A 1 318 ? -9.721 26.534 17.211 1.00 37.84 317 ASP A O 1
ATOM 2247 N N . SER A 1 319 ? -11.153 27.355 15.643 1.00 37.11 318 SER A N 1
ATOM 2248 C CA . SER A 1 319 ? -10.167 28.237 14.993 1.00 37.02 318 SER A CA 1
ATOM 2249 C C . SER A 1 319 ? -9.773 29.452 15.855 1.00 37.12 318 SER A C 1
ATOM 2250 O O . SER A 1 319 ? -8.587 29.828 15.917 1.00 36.90 318 SER A O 1
ATOM 2253 N N . PHE A 1 320 ? -10.767 30.052 16.514 1.00 37.08 319 PHE A N 1
ATOM 2254 C CA . PHE A 1 320 ? -10.552 31.180 17.441 1.00 37.61 319 PHE A CA 1
ATOM 2255 C C . PHE A 1 320 ? -9.735 30.835 18.680 1.00 37.23 319 PHE A C 1
ATOM 2256 O O . PHE A 1 320 ? -8.883 31.610 19.088 1.00 36.30 319 PHE A O 1
ATOM 2264 N N . LEU A 1 321 ? -10.009 29.659 19.253 1.00 38.17 320 LEU A N 1
ATOM 2265 C CA . LEU A 1 321 ? -9.433 29.214 20.544 1.00 38.70 320 LEU A CA 1
ATOM 2266 C C . LEU A 1 321 ? -8.151 28.424 20.394 1.00 38.99 320 LEU A C 1
ATOM 2267 O O . LEU A 1 321 ? -7.309 28.422 21.306 1.00 38.46 320 LEU A O 1
ATOM 2272 N N . ASP A 1 322 ? -8.028 27.749 19.242 1.00 39.09 321 ASP A N 1
ATOM 2273 C CA . ASP A 1 322 ? -6.887 26.921 18.921 1.00 39.08 321 ASP A CA 1
ATOM 2274 C C . ASP A 1 322 ? -6.583 26.986 17.412 1.00 39.69 321 ASP A C 1
ATOM 2275 O O . ASP A 1 322 ? -6.838 26.034 16.649 1.00 39.82 321 ASP A O 1
ATOM 2280 N N . ASP A 1 323 ? -6.036 28.108 16.966 1.00 40.23 322 ASP A N 1
ATOM 2281 C CA . ASP A 1 323 ? -5.684 28.242 15.556 1.00 40.54 322 ASP A CA 1
ATOM 2282 C C . ASP A 1 323 ? -4.580 27.255 15.241 1.00 41.21 322 ASP A C 1
ATOM 2283 O O . ASP A 1 323 ? -3.464 27.384 15.763 1.00 42.73 322 ASP A O 1
ATOM 2288 N N . GLN A 1 324 ? -4.906 26.282 14.388 1.00 40.90 323 GLN A N 1
ATOM 2289 C CA . GLN A 1 324 ? -4.033 25.155 14.037 1.00 40.22 323 GLN A CA 1
ATOM 2290 C C . GLN A 1 324 ? -2.913 25.557 13.119 1.00 40.35 323 GLN A C 1
ATOM 2291 O O . GLN A 1 324 ? -1.938 24.825 12.959 1.00 40.17 323 GLN A O 1
ATOM 2297 N N . HIS A 1 325 ? -3.054 26.729 12.514 1.00 40.76 324 HIS A N 1
ATOM 2298 C CA . HIS A 1 325 ? -2.086 27.214 11.533 1.00 40.23 324 HIS A CA 1
ATOM 2299 C C . HIS A 1 325 ? -1.653 28.611 11.911 1.00 40.97 324 HIS A C 1
ATOM 2300 O O . HIS A 1 325 ? -1.837 29.531 11.113 1.00 40.78 324 HIS A O 1
ATOM 2307 N N . PRO A 1 326 ? -1.052 28.777 13.126 1.00 41.69 325 PRO A N 1
ATOM 2308 C CA . PRO A 1 326 ? -0.845 30.096 13.743 1.00 41.93 325 PRO A CA 1
ATOM 2309 C C . PRO A 1 326 ? 0.081 30.997 12.943 1.00 42.35 325 PRO A C 1
ATOM 2310 O O . PRO A 1 326 ? 0.043 32.227 13.110 1.00 41.80 325 PRO A O 1
ATOM 2314 N N . ASP A 1 327 ? 0.895 30.406 12.072 1.00 42.93 326 ASP A N 1
ATOM 2315 C CA . ASP A 1 327 ? 1.787 31.220 11.221 1.00 43.53 326 ASP A CA 1
ATOM 2316 C C . ASP A 1 327 ? 1.515 31.133 9.715 1.00 43.38 326 ASP A C 1
ATOM 2317 O O . ASP A 1 327 ? 2.297 31.627 8.905 1.00 43.47 326 ASP A O 1
ATOM 2322 N N . LEU A 1 328 ? 0.394 30.530 9.331 1.00 43.37 327 LEU A N 1
ATOM 2323 C CA . LEU A 1 328 ? 0.042 30.495 7.919 1.00 43.25 327 LEU A CA 1
ATOM 2324 C C . LEU A 1 328 ? -0.330 31.879 7.404 1.00 42.64 327 LEU A C 1
ATOM 2325 O O . LEU A 1 328 ? -1.116 32.574 8.008 1.00 42.11 327 LEU A O 1
ATOM 2330 N N . ARG A 1 329 ? 0.301 32.254 6.295 1.00 42.87 328 ARG A N 1
ATOM 2331 C CA . ARG A 1 329 ? -0.023 33.421 5.503 1.00 42.38 328 ARG A CA 1
ATOM 2332 C C . ARG A 1 329 ? -0.373 32.890 4.112 1.00 41.68 328 ARG A C 1
ATOM 2333 O O . ARG A 1 329 ? 0.501 32.704 3.281 1.00 41.82 328 ARG A O 1
ATOM 2341 N N . ALA A 1 330 ? -1.650 32.647 3.858 1.00 40.60 329 ALA A N 1
ATOM 2342 C CA . ALA A 1 330 ? -2.040 31.942 2.646 1.00 40.04 329 ALA A CA 1
ATOM 2343 C C . ALA A 1 330 ? -2.307 32.871 1.454 1.00 39.21 329 ALA A C 1
ATOM 2344 O O . ALA A 1 330 ? -2.660 34.037 1.622 1.00 39.35 329 ALA A O 1
ATOM 2346 N N . ASP A 1 331 ? -2.155 32.329 0.253 1.00 38.22 330 ASP A N 1
ATOM 2347 C CA . ASP A 1 331 ? -2.357 33.087 -0.989 1.00 37.41 330 ASP A CA 1
ATOM 2348 C C . ASP A 1 331 ? -3.827 33.210 -1.363 1.00 36.52 330 ASP A C 1
ATOM 2349 O O . ASP A 1 331 ? -4.285 34.258 -1.821 1.00 36.51 330 ASP A O 1
ATOM 2354 N N . PHE A 1 332 ? -4.561 32.128 -1.153 1.00 35.59 331 PHE A N 1
ATOM 2355 C CA . PHE A 1 332 ? -5.998 32.144 -1.335 1.00 34.92 331 PHE A CA 1
ATOM 2356 C C . PHE A 1 332 ? -6.716 31.720 -0.039 1.00 34.30 331 PHE A C 1
ATOM 2357 O O . PHE A 1 332 ? -6.352 30.718 0.584 1.00 33.84 331 PHE A O 1
ATOM 2365 N N . VAL A 1 333 ? -7.673 32.536 0.405 1.00 33.74 332 VAL A N 1
ATOM 2366 C CA . VAL A 1 333 ? -8.491 32.220 1.586 1.00 33.32 332 VAL A CA 1
ATOM 2367 C C . VAL A 1 333 ? -9.953 32.192 1.184 1.00 33.27 332 VAL A C 1
ATOM 2368 O O . VAL A 1 333 ? -10.507 33.172 0.682 1.00 33.04 332 VAL A O 1
ATOM 2372 N N . MET A 1 334 ? -10.590 31.056 1.395 1.00 33.59 333 MET A N 1
ATOM 2373 C CA . MET A 1 334 ? -11.963 30.880 0.933 1.00 34.00 333 MET A CA 1
ATOM 2374 C C . MET A 1 334 ? -12.762 30.141 1.992 1.00 34.37 333 MET A C 1
ATOM 2375 O O . MET A 1 334 ? -12.307 29.110 2.481 1.00 34.52 333 MET A O 1
ATOM 2380 N N . THR A 1 335 ? -13.931 30.663 2.368 1.00 34.78 334 THR A N 1
ATOM 2381 C CA . THR A 1 335 ? -14.754 29.964 3.365 1.00 35.34 334 THR A CA 1
ATOM 2382 C C . THR A 1 335 ? -16.266 30.252 3.333 1.00 35.62 334 THR A C 1
ATOM 2383 O O . THR A 1 335 ? -16.689 31.307 2.839 1.00 35.80 334 THR A O 1
ATOM 2387 N N . ASN A 1 336 ? -17.041 29.283 3.844 1.00 35.61 335 ASN A N 1
ATOM 2388 C CA . ASN A 1 336 ? -18.498 29.376 4.109 1.00 36.20 335 ASN A CA 1
ATOM 2389 C C . ASN A 1 336 ? -18.738 28.970 5.557 1.00 36.07 335 ASN A C 1
ATOM 2390 O O . ASN A 1 336 ? -19.033 27.827 5.839 1.00 35.82 335 ASN A O 1
ATOM 2395 N N . PRO A 1 337 ? -18.566 29.902 6.494 1.00 36.33 336 PRO A N 1
ATOM 2396 C CA . PRO A 1 337 ? -18.571 29.512 7.866 1.00 36.38 336 PRO A CA 1
ATOM 2397 C C . PRO A 1 337 ? -19.998 29.490 8.404 1.00 37.18 336 PRO A C 1
ATOM 2398 O O . PRO A 1 337 ? -20.926 29.904 7.699 1.00 37.27 336 PRO A O 1
ATOM 2402 N N . PRO A 1 338 ? -20.199 28.985 9.633 1.00 38.15 337 PRO A N 1
ATOM 2403 C CA . PRO A 1 338 ? -21.577 29.138 10.157 1.00 38.92 337 PRO A CA 1
ATOM 2404 C C . PRO A 1 338 ? -21.906 30.618 10.327 1.00 39.50 337 PRO A C 1
ATOM 2405 O O . PRO A 1 338 ? -21.135 31.331 10.985 1.00 40.30 337 PRO A O 1
ATOM 2409 N N . PHE A 1 339 ? -23.010 31.051 9.705 1.00 40.20 338 PHE A N 1
ATOM 2410 C CA . PHE A 1 339 ? -23.548 32.408 9.795 1.00 41.56 338 PHE A CA 1
ATOM 2411 C C . PHE A 1 339 ? -24.031 32.747 11.182 1.00 43.51 338 PHE A C 1
ATOM 2412 O O . PHE A 1 339 ? -24.417 31.854 11.965 1.00 44.11 338 PHE A O 1
ATOM 2420 N N . ASN A 1 340 ? -24.044 34.047 11.471 1.00 44.74 339 ASN A N 1
ATOM 2421 C CA . ASN A 1 340 ? -24.475 34.551 12.767 1.00 45.81 339 ASN A CA 1
ATOM 2422 C C . ASN A 1 340 ? -24.177 33.538 13.868 1.00 46.67 339 ASN A C 1
ATOM 2423 O O . ASN A 1 340 ? -25.088 32.897 14.401 1.00 47.68 339 ASN A O 1
ATOM 2428 N N . MET A 1 341 ? -22.894 33.377 14.187 1.00 47.59 340 MET A N 1
ATOM 2429 C CA . MET A 1 341 ? -22.456 32.437 15.224 1.00 47.84 340 MET A CA 1
ATOM 2430 C C . MET A 1 341 ? -22.528 33.173 16.541 1.00 48.31 340 MET A C 1
ATOM 2431 O O . MET A 1 341 ? -21.907 34.237 16.706 1.00 48.29 340 MET A O 1
ATOM 2436 N N . LYS A 1 342 ? -23.316 32.627 17.465 1.00 48.98 341 LYS A N 1
ATOM 2437 C CA . LYS A 1 342 ? -23.297 33.066 18.871 1.00 49.36 341 LYS A CA 1
ATOM 2438 C C . LYS A 1 342 ? -22.447 32.057 19.639 1.00 49.44 341 LYS A C 1
ATOM 2439 O O . LYS A 1 342 ? -22.149 30.963 19.117 1.00 50.45 341 LYS A O 1
ATOM 2445 N N . ASP A 1 343 ? -22.066 32.410 20.871 1.00 48.78 342 ASP A N 1
ATOM 2446 C CA . ASP A 1 343 ? -21.377 31.494 21.801 1.00 47.95 342 ASP A CA 1
ATOM 2447 C C . ASP A 1 343 ? -19.885 31.287 21.478 1.00 47.13 342 ASP A C 1
ATOM 2448 O O . ASP A 1 343 ? -19.248 30.355 21.997 1.00 47.20 342 ASP A O 1
ATOM 2453 N N . TRP A 1 344 ? -19.329 32.164 20.645 1.00 45.95 343 TRP A N 1
ATOM 2454 C CA . TRP A 1 344 ? -17.969 31.985 20.096 1.00 45.08 343 TRP A CA 1
ATOM 2455 C C . TRP A 1 344 ? -16.896 32.745 20.877 1.00 44.40 343 TRP A C 1
ATOM 2456 O O . TRP A 1 344 ? -15.741 32.304 20.946 1.00 44.31 343 TRP A O 1
ATOM 2467 N N . TRP A 1 345 ? -17.288 33.889 21.435 1.00 43.41 344 TRP A N 1
ATOM 2468 C CA . TRP A 1 345 ? -16.411 34.752 22.222 1.00 43.27 344 TRP A CA 1
ATOM 2469 C C . TRP A 1 345 ? -16.014 34.139 23.587 1.00 43.61 344 TRP A C 1
ATOM 2470 O O . TRP A 1 345 ? -16.810 33.416 24.200 1.00 43.42 344 TRP A O 1
ATOM 2481 N N . HIS A 1 346 ? -14.787 34.430 24.036 1.00 43.31 345 HIS A N 1
ATOM 2482 C CA . HIS A 1 346 ? -14.324 34.112 25.389 1.00 43.42 345 HIS A CA 1
ATOM 2483 C C . HIS A 1 346 ? -13.371 35.236 25.811 1.00 44.11 345 HIS A C 1
ATOM 2484 O O . HIS A 1 346 ? -12.686 35.797 24.958 1.00 44.27 345 HIS A O 1
ATOM 2491 N N . GLU A 1 347 ? -13.322 35.566 27.108 1.00 44.53 346 GLU A N 1
ATOM 2492 C CA . GLU A 1 347 ? -12.421 36.619 27.617 1.00 45.07 346 GLU A CA 1
ATOM 2493 C C . GLU A 1 347 ? -11.049 36.532 26.993 1.00 44.64 346 GLU A C 1
ATOM 2494 O O . GLU A 1 347 ? -10.468 37.553 26.630 1.00 44.97 346 GLU A O 1
ATOM 2500 N N . LYS A 1 348 ? -10.522 35.318 26.875 1.00 44.14 347 LYS A N 1
ATOM 2501 C CA . LYS A 1 348 ? -9.154 35.165 26.385 1.00 44.20 347 LYS A CA 1
ATOM 2502 C C . LYS A 1 348 ? -8.927 35.584 24.936 1.00 43.51 347 LYS A C 1
ATOM 2503 O O . LYS A 1 348 ? -7.849 35.370 24.417 1.00 43.91 347 LYS A O 1
ATOM 2509 N N . LEU A 1 349 ? -9.925 36.179 24.291 1.00 43.25 348 LEU A N 1
ATOM 2510 C CA . LEU A 1 349 ? -9.790 36.594 22.881 1.00 43.09 348 LEU A CA 1
ATOM 2511 C C . LEU A 1 349 ? -9.560 38.089 22.745 1.00 43.79 348 LEU A C 1
ATOM 2512 O O . LEU A 1 349 ? -8.905 38.534 21.803 1.00 43.62 348 LEU A O 1
ATOM 2517 N N . ALA A 1 350 ? -10.092 38.859 23.698 1.00 44.19 349 ALA A N 1
ATOM 2518 C CA . ALA A 1 350 ? -9.796 40.277 23.802 1.00 44.83 349 ALA A CA 1
ATOM 2519 C C . ALA A 1 350 ? -8.310 40.510 23.552 1.00 45.49 349 ALA A C 1
ATOM 2520 O O . ALA A 1 350 ? -7.454 39.813 24.111 1.00 45.97 349 ALA A O 1
ATOM 2522 N N . ASP A 1 351 ? -8.007 41.476 22.696 1.00 45.86 350 ASP A N 1
ATOM 2523 C CA . ASP A 1 351 ? -6.617 41.829 22.380 1.00 46.52 350 ASP A CA 1
ATOM 2524 C C . ASP A 1 351 ? -5.865 40.713 21.624 1.00 46.56 350 ASP A C 1
ATOM 2525 O O . ASP A 1 351 ? -4.633 40.612 21.672 1.00 46.97 350 ASP A O 1
ATOM 2530 N N . ASP A 1 352 ? -6.647 39.880 20.933 1.00 46.02 351 ASP A N 1
ATOM 2531 C CA . ASP A 1 352 ? -6.156 39.039 19.858 1.00 45.32 351 ASP A CA 1
ATOM 2532 C C . ASP A 1 352 ? -5.701 39.929 18.691 1.00 44.94 351 ASP A C 1
ATOM 2533 O O . ASP A 1 352 ? -6.434 40.842 18.290 1.00 44.89 351 ASP A O 1
ATOM 2538 N N . PRO A 1 353 ? -4.506 39.654 18.129 1.00 44.43 352 PRO A N 1
ATOM 2539 C CA . PRO A 1 353 ? -4.031 40.406 16.949 1.00 44.52 352 PRO A CA 1
ATOM 2540 C C . PRO A 1 353 ? -5.056 40.406 15.793 1.00 44.89 352 PRO A C 1
ATOM 2541 O O . PRO A 1 353 ? -5.123 41.363 15.003 1.00 44.60 352 PRO A O 1
ATOM 2545 N N . ARG A 1 354 ? -5.857 39.345 15.715 1.00 45.10 353 ARG A N 1
ATOM 2546 C CA . ARG A 1 354 ? -6.829 39.205 14.642 1.00 45.55 353 ARG A CA 1
ATOM 2547 C C . ARG A 1 354 ? -7.815 40.368 14.561 1.00 46.19 353 ARG A C 1
ATOM 2548 O O . ARG A 1 354 ? -8.418 40.580 13.512 1.00 46.11 353 ARG A O 1
ATOM 2556 N N . TRP A 1 355 ? -7.979 41.118 15.655 1.00 47.20 354 TRP A N 1
ATOM 2557 C CA . TRP A 1 355 ? -8.907 42.258 15.654 1.00 48.38 354 TRP A CA 1
ATOM 2558 C C . TRP A 1 355 ? -8.208 43.590 15.298 1.00 49.79 354 TRP A C 1
ATOM 2559 O O . TRP A 1 355 ? -8.805 44.661 15.347 1.00 49.64 354 TRP A O 1
ATOM 2570 N N . THR A 1 356 ? -6.937 43.500 14.925 1.00 51.92 355 THR A N 1
ATOM 2571 C CA . THR A 1 356 ? -6.143 44.670 14.591 1.00 53.76 355 THR A CA 1
ATOM 2572 C C . THR A 1 356 ? -5.714 44.567 13.139 1.00 55.03 355 THR A C 1
ATOM 2573 O O . THR A 1 356 ? -4.866 43.740 12.791 1.00 55.12 355 THR A O 1
ATOM 2577 N N . ILE A 1 357 ? -6.335 45.415 12.316 1.00 56.61 356 ILE A N 1
ATOM 2578 C CA . ILE A 1 357 ? -6.036 45.586 10.901 1.00 58.14 356 ILE A CA 1
ATOM 2579 C C . ILE A 1 357 ? -4.649 46.204 10.743 1.00 59.43 356 ILE A C 1
ATOM 2580 O O . ILE A 1 357 ? -4.340 47.223 11.373 1.00 59.87 356 ILE A O 1
ATOM 2585 N N . ASN A 1 358 ? -3.819 45.585 9.905 1.00 60.78 357 ASN A N 1
ATOM 2586 C CA . ASN A 1 358 ? -2.495 46.119 9.587 1.00 62.16 357 ASN A CA 1
ATOM 2587 C C . ASN A 1 358 ? -2.352 46.499 8.113 1.00 62.92 357 ASN A C 1
ATOM 2588 O O . ASN A 1 358 ? -2.028 45.651 7.270 1.00 63.14 357 ASN A O 1
ATOM 2590 N N . THR A 1 359 ? -2.618 47.769 7.808 1.00 63.80 358 THR A N 1
ATOM 2591 C CA . THR A 1 359 ? -2.503 48.291 6.439 1.00 64.53 358 THR A CA 1
ATOM 2592 C C . THR A 1 359 ? -1.752 49.625 6.410 1.00 65.00 358 THR A C 1
ATOM 2593 O O . THR A 1 359 ? -1.901 50.454 7.315 1.00 64.90 358 THR A O 1
ATOM 2597 N N . ASN A 1 360 ? -0.965 49.816 5.351 1.00 65.55 359 ASN A N 1
ATOM 2598 C CA . ASN A 1 360 ? -0.109 50.989 5.192 1.00 66.22 359 ASN A CA 1
ATOM 2599 C C . ASN A 1 360 ? -0.867 52.312 5.335 1.00 66.38 359 ASN A C 1
ATOM 2600 O O . ASN A 1 360 ? -2.021 52.430 4.912 1.00 66.85 359 ASN A O 1
ATOM 2605 N N . LYS A 1 363 ? -1.626 50.515 11.851 1.00 52.85 362 LYS A N 1
ATOM 2606 C CA . LYS A 1 363 ? -2.336 49.593 12.734 1.00 52.93 362 LYS A CA 1
ATOM 2607 C C . LYS A 1 363 ? -3.682 50.162 13.203 1.00 53.16 362 LYS A C 1
ATOM 2608 O O . LYS A 1 363 ? -3.751 51.265 13.790 1.00 52.98 362 LYS A O 1
ATOM 2610 N N . ARG A 1 364 ? -4.751 49.408 12.925 1.00 52.84 363 ARG A N 1
ATOM 2611 C CA . ARG A 1 364 ? -6.102 49.796 13.333 1.00 52.41 363 ARG A CA 1
ATOM 2612 C C . ARG A 1 364 ? -6.689 48.684 14.195 1.00 52.00 363 ARG A C 1
ATOM 2613 O O . ARG A 1 364 ? -6.659 47.510 13.811 1.00 52.29 363 ARG A O 1
ATOM 2621 N N . ILE A 1 365 ? -7.214 49.063 15.356 1.00 50.99 364 ILE A N 1
ATOM 2622 C CA . ILE A 1 365 ? -7.660 48.118 16.371 1.00 49.82 364 ILE A CA 1
ATOM 2623 C C . ILE A 1 365 ? -9.175 48.144 16.474 1.00 49.53 364 ILE A C 1
ATOM 2624 O O . ILE A 1 365 ? -9.774 49.166 16.833 1.00 48.79 364 ILE A O 1
ATOM 2629 N N . LEU A 1 366 ? -9.779 47.004 16.141 1.00 49.19 365 LEU A N 1
ATOM 2630 C CA . LEU A 1 366 ? -11.221 46.896 15.975 1.00 48.71 365 LEU A CA 1
ATOM 2631 C C . LEU A 1 366 ? -11.797 46.192 17.177 1.00 48.43 365 LEU A C 1
ATOM 2632 O O . LEU A 1 366 ? -11.229 45.209 17.672 1.00 48.54 365 LEU A O 1
ATOM 2637 N N . THR A 1 367 ? -12.929 46.703 17.644 1.00 48.00 366 THR A N 1
ATOM 2638 C CA . THR A 1 367 ? -13.702 46.051 18.688 1.00 47.48 366 THR A CA 1
ATOM 2639 C C . THR A 1 367 ? -14.425 44.879 18.014 1.00 47.49 366 THR A C 1
ATOM 2640 O O . THR A 1 367 ? -15.200 45.084 17.069 1.00 47.77 366 THR A O 1
ATOM 2644 N N . PRO A 1 368 ? -14.153 43.643 18.463 1.00 47.06 367 PRO A N 1
ATOM 2645 C CA . PRO A 1 368 ? -14.715 42.520 17.703 1.00 46.60 367 PRO A CA 1
ATOM 2646 C C . PRO A 1 368 ? -16.185 42.243 18.056 1.00 46.49 367 PRO A C 1
ATOM 2647 O O . PRO A 1 368 ? -16.602 42.457 19.191 1.00 46.67 367 PRO A O 1
ATOM 2651 N N . PRO A 1 369 ? -16.964 41.774 17.074 1.00 46.23 368 PRO A N 1
ATOM 2652 C CA . PRO A 1 369 ? -18.390 41.501 17.192 1.00 46.09 368 PRO A CA 1
ATOM 2653 C C . PRO A 1 369 ? -18.694 40.271 18.045 1.00 45.88 368 PRO A C 1
ATOM 2654 O O . PRO A 1 369 ? -18.804 39.159 17.533 1.00 45.89 368 PRO A O 1
ATOM 2658 N N . THR A 1 370 ? -18.874 40.475 19.339 1.00 45.93 369 THR A N 1
ATOM 2659 C CA . THR A 1 370 ? -18.961 39.343 20.279 1.00 45.44 369 THR A CA 1
ATOM 2660 C C . THR A 1 370 ? -20.262 38.549 20.174 1.00 45.16 369 THR A C 1
ATOM 2661 O O . THR A 1 370 ? -20.334 37.391 20.597 1.00 45.72 369 THR A O 1
ATOM 2665 N N . GLY A 1 371 ? -21.290 39.169 19.611 1.00 44.45 370 GLY A N 1
ATOM 2666 C CA . GLY A 1 371 ? -22.554 38.489 19.434 1.00 43.23 370 GLY A CA 1
ATOM 2667 C C . GLY A 1 371 ? -22.835 37.936 18.050 1.00 42.69 370 GLY A C 1
ATOM 2668 O O . GLY A 1 371 ? -23.968 37.515 17.792 1.00 42.83 370 GLY A O 1
ATOM 2669 N N . ASN A 1 372 ? -21.829 37.963 17.163 1.00 41.72 371 ASN A N 1
ATOM 2670 C CA . ASN A 1 372 ? -21.892 37.373 15.812 1.00 41.14 371 ASN A CA 1
ATOM 2671 C C . ASN A 1 372 ? -20.473 37.186 15.199 1.00 40.88 371 ASN A C 1
ATOM 2672 O O . ASN A 1 372 ? -19.741 38.136 14.991 1.00 40.98 371 ASN A O 1
ATOM 2677 N N . ALA A 1 373 ? -20.104 35.947 14.903 1.00 40.57 372 ALA A N 1
ATOM 2678 C CA . ALA A 1 373 ? -18.752 35.621 14.446 1.00 40.29 372 ALA A CA 1
ATOM 2679 C C . ALA A 1 373 ? -18.480 36.042 13.000 1.00 39.91 372 ALA A C 1
ATOM 2680 O O . ALA A 1 373 ? -17.336 36.009 12.537 1.00 39.21 372 ALA A O 1
ATOM 2682 N N . ASN A 1 374 ? -19.523 36.472 12.303 1.00 39.51 373 ASN A N 1
ATOM 2683 C CA . ASN A 1 374 ? -19.382 36.756 10.888 1.00 39.74 373 ASN A CA 1
ATOM 2684 C C . ASN A 1 374 ? -18.156 37.591 10.559 1.00 39.62 373 ASN A C 1
ATOM 2685 O O . ASN A 1 374 ? -17.326 37.169 9.753 1.00 39.71 373 ASN A O 1
ATOM 2690 N N . PHE A 1 375 ? -18.001 38.740 11.209 1.00 39.55 374 PHE A N 1
ATOM 2691 C CA . PHE A 1 375 ? -16.822 39.573 10.950 1.00 39.15 374 PHE A CA 1
ATOM 2692 C C . PHE A 1 375 ? -15.556 39.028 11.619 1.00 39.29 374 PHE A C 1
ATOM 2693 O O . PHE A 1 375 ? -14.433 39.316 11.177 1.00 39.11 374 PHE A O 1
ATOM 2701 N N . ALA A 1 376 ? -15.728 38.207 12.650 1.00 38.78 375 ALA A N 1
ATOM 2702 C CA . ALA A 1 376 ? -14.578 37.629 13.323 1.00 38.17 375 ALA A CA 1
ATOM 2703 C C . ALA A 1 376 ? -13.846 36.711 12.348 1.00 37.89 375 ALA A C 1
ATOM 2704 O O . ALA A 1 376 ? -12.634 36.847 12.155 1.00 38.35 375 ALA A O 1
ATOM 2706 N N . TRP A 1 377 ? -14.595 35.797 11.737 1.00 37.18 376 TRP A N 1
ATOM 2707 C CA . TRP A 1 377 ? -14.132 34.969 10.620 1.00 36.72 376 TRP A CA 1
ATOM 2708 C C . TRP A 1 377 ? -13.330 35.744 9.574 1.00 36.88 376 TRP A C 1
ATOM 2709 O O . TRP A 1 377 ? -12.140 35.466 9.369 1.00 37.23 376 TRP A O 1
ATOM 2720 N N . MET A 1 378 ? -13.983 36.706 8.919 1.00 36.36 377 MET A N 1
ATOM 2721 C CA . MET A 1 378 ? -13.313 37.600 7.956 1.00 35.64 377 MET A CA 1
ATOM 2722 C C . MET A 1 378 ? -11.957 38.013 8.525 1.00 35.00 377 MET A C 1
ATOM 2723 O O . MET A 1 378 ? -10.889 37.727 7.944 1.00 35.26 377 MET A O 1
ATOM 2728 N N . LEU A 1 379 ? -12.001 38.623 9.699 1.00 34.28 378 LEU A N 1
ATOM 2729 C CA . LEU A 1 379 ? -10.803 39.159 10.330 1.00 33.48 378 LEU A CA 1
ATOM 2730 C C . LEU A 1 379 ? -9.768 38.085 10.540 1.00 33.68 378 LEU A C 1
ATOM 2731 O O . LEU A 1 379 ? -8.596 38.328 10.309 1.00 34.59 378 LEU A O 1
ATOM 2736 N N . HIS A 1 380 ? -10.194 36.876 10.913 1.00 33.87 379 HIS A N 1
ATOM 2737 C CA . HIS A 1 380 ? -9.258 35.758 11.090 1.00 33.19 379 HIS A CA 1
ATOM 2738 C C . HIS A 1 380 ? -8.618 35.404 9.758 1.00 33.68 379 HIS A C 1
ATOM 2739 O O . HIS A 1 380 ? -7.397 35.223 9.676 1.00 33.82 379 HIS A O 1
ATOM 2746 N N . MET A 1 381 ? -9.457 35.292 8.728 1.00 33.34 380 MET A N 1
ATOM 2747 C CA . MET A 1 381 ? -9.000 35.095 7.365 1.00 33.58 380 MET A CA 1
ATOM 2748 C C . MET A 1 381 ? -7.968 36.190 6.953 1.00 34.66 380 MET A C 1
ATOM 2749 O O . MET A 1 381 ? -6.871 35.875 6.495 1.00 34.41 380 MET A O 1
ATOM 2754 N N . LEU A 1 382 ? -8.313 37.461 7.162 1.00 35.50 381 LEU A N 1
ATOM 2755 C CA . LEU A 1 382 ? -7.435 38.604 6.825 1.00 36.16 381 LEU A CA 1
ATOM 2756 C C . LEU A 1 382 ? -6.055 38.543 7.461 1.00 36.46 381 LEU A C 1
ATOM 2757 O O . LEU A 1 382 ? -5.039 38.725 6.789 1.00 36.95 381 LEU A O 1
ATOM 2762 N N . TYR A 1 383 ? -6.039 38.311 8.765 1.00 36.18 382 TYR A N 1
ATOM 2763 C CA . TYR A 1 383 ? -4.817 38.107 9.514 1.00 36.78 382 TYR A CA 1
ATOM 2764 C C . TYR A 1 383 ? -3.989 36.989 8.870 1.00 36.93 382 TYR A C 1
ATOM 2765 O O . TYR A 1 383 ? -2.771 37.077 8.806 1.00 37.35 382 TYR A O 1
ATOM 2774 N N . HIS A 1 384 ? -4.652 35.960 8.355 1.00 37.05 383 HIS A N 1
ATOM 2775 C CA . HIS A 1 384 ? -3.943 34.842 7.716 1.00 37.24 383 HIS A CA 1
ATOM 2776 C C . HIS A 1 384 ? -3.842 35.010 6.219 1.00 37.66 383 HIS A C 1
ATOM 2777 O O . HIS A 1 384 ? -3.809 34.010 5.490 1.00 37.51 383 HIS A O 1
ATOM 2784 N N . LEU A 1 385 ? -3.812 36.263 5.768 1.00 37.94 384 LEU A N 1
ATOM 2785 C CA . LEU A 1 385 ? -3.792 36.570 4.351 1.00 38.83 384 LEU A CA 1
ATOM 2786 C C . LEU A 1 385 ? -2.467 37.225 3.944 1.00 39.63 384 LEU A C 1
ATOM 2787 O O . LEU A 1 385 ? -2.144 38.319 4.416 1.00 39.13 384 LEU A O 1
ATOM 2792 N N . ALA A 1 386 ? -1.718 36.558 3.060 1.00 40.63 385 ALA A N 1
ATOM 2793 C CA . ALA A 1 386 ? -0.474 37.122 2.499 1.00 41.89 385 ALA A CA 1
ATOM 2794 C C . ALA A 1 386 ? -0.712 38.559 2.032 1.00 42.80 385 ALA A C 1
ATOM 2795 O O . ALA A 1 386 ? -1.881 38.957 1.831 1.00 43.48 385 ALA A O 1
ATOM 2797 N N . PRO A 1 387 ? 0.372 39.353 1.880 1.00 43.00 386 PRO A N 1
ATOM 2798 C CA . PRO A 1 387 ? 0.199 40.731 1.401 1.00 42.89 386 PRO A CA 1
ATOM 2799 C C . PRO A 1 387 ? -0.197 40.775 -0.076 1.00 42.70 386 PRO A C 1
ATOM 2800 O O . PRO A 1 387 ? -0.728 41.789 -0.532 1.00 42.97 386 PRO A O 1
ATOM 2804 N N . THR A 1 388 ? 0.041 39.681 -0.800 1.00 42.41 387 THR A N 1
ATOM 2805 C CA . THR A 1 388 ? -0.394 39.536 -2.205 1.00 42.20 387 THR A CA 1
ATOM 2806 C C . THR A 1 388 ? -1.709 38.734 -2.352 1.00 42.41 387 THR A C 1
ATOM 2807 O O . THR A 1 388 ? -2.100 38.360 -3.471 1.00 42.61 387 THR A O 1
ATOM 2811 N N . GLY A 1 389 ? -2.387 38.470 -1.234 1.00 41.83 388 GLY A N 1
ATOM 2812 C CA . GLY A 1 389 ? -3.463 37.489 -1.222 1.00 41.35 388 GLY A CA 1
ATOM 2813 C C . GLY A 1 389 ? -4.808 37.992 -1.673 1.00 41.02 388 GLY A C 1
ATOM 2814 O O . GLY A 1 389 ? -5.032 39.203 -1.778 1.00 41.80 388 GLY A O 1
ATOM 2815 N N . SER A 1 390 ? -5.710 37.055 -1.953 1.00 40.67 389 SER A N 1
ATOM 2816 C CA . SER A 1 390 ? -7.107 37.376 -2.238 1.00 39.94 389 SER A CA 1
ATOM 2817 C C . SER A 1 390 ? -8.009 36.459 -1.413 1.00 39.57 389 SER A C 1
ATOM 2818 O O . SER A 1 390 ? -7.772 35.250 -1.343 1.00 39.80 389 SER A O 1
ATOM 2821 N N . MET A 1 391 ? -9.023 37.028 -0.769 1.00 38.32 390 MET A N 1
ATOM 2822 C CA . MET A 1 391 ? -9.962 36.203 -0.029 1.00 37.26 390 MET A CA 1
ATOM 2823 C C . MET A 1 391 ? -11.401 36.428 -0.477 1.00 37.39 390 MET A C 1
ATOM 2824 O O . MET A 1 391 ? -11.766 37.518 -0.946 1.00 37.29 390 MET A O 1
ATOM 2829 N N . ALA A 1 392 ? -12.200 35.376 -0.343 1.00 36.80 391 ALA A N 1
ATOM 2830 C CA . ALA A 1 392 ? -13.622 35.465 -0.589 1.00 37.00 391 ALA A CA 1
ATOM 2831 C C . ALA A 1 392 ? -14.417 34.665 0.449 1.00 36.99 391 ALA A C 1
ATOM 2832 O O . ALA A 1 392 ? -14.063 33.531 0.795 1.00 37.02 391 ALA A O 1
ATOM 2834 N N . LEU A 1 393 ? -15.479 35.261 0.966 1.00 36.98 392 LEU A N 1
ATOM 2835 C CA . LEU A 1 393 ? -16.391 34.502 1.834 1.00 37.39 392 LEU A CA 1
ATOM 2836 C C . LEU A 1 393 ? -17.867 34.732 1.565 1.00 36.97 392 LEU A C 1
ATOM 2837 O O . LEU A 1 393 ? -18.258 35.813 1.153 1.00 36.53 392 LEU A O 1
ATOM 2842 N N . LEU A 1 394 ? -18.641 33.666 1.788 1.00 37.12 393 LEU A N 1
ATOM 2843 C CA . LEU A 1 394 ? -20.099 33.668 1.781 1.00 36.84 393 LEU A CA 1
ATOM 2844 C C . LEU A 1 394 ? -20.623 34.066 3.153 1.00 36.94 393 LEU A C 1
ATOM 2845 O O . LEU A 1 394 ? -20.165 33.544 4.178 1.00 36.47 393 LEU A O 1
ATOM 2850 N N . LEU A 1 395 ? -21.565 35.011 3.170 1.00 37.29 394 LEU A N 1
ATOM 2851 C CA . LEU A 1 395 ? -22.224 35.446 4.407 1.00 37.28 394 LEU A CA 1
ATOM 2852 C C . LEU A 1 395 ? -23.674 35.843 4.202 1.00 38.64 394 LEU A C 1
ATOM 2853 O O . LEU A 1 395 ? -24.179 35.860 3.068 1.00 38.87 394 LEU A O 1
ATOM 2858 N N . ALA A 1 396 ? -24.321 36.206 5.316 1.00 40.08 395 ALA A N 1
ATOM 2859 C CA . ALA A 1 396 ? -25.705 36.695 5.334 1.00 41.06 395 ALA A CA 1
ATOM 2860 C C . ALA A 1 396 ? -25.747 38.126 4.850 1.00 41.75 395 ALA A C 1
ATOM 2861 O O . ALA A 1 396 ? -24.872 38.896 5.200 1.00 42.78 395 ALA A O 1
ATOM 2863 N N . ASN A 1 397 ? -26.767 38.489 4.071 1.00 42.64 396 ASN A N 1
ATOM 2864 C CA . ASN A 1 397 ? -26.981 39.874 3.611 1.00 42.93 396 ASN A CA 1
ATOM 2865 C C . ASN A 1 397 ? -26.894 40.941 4.684 1.00 42.79 396 ASN A C 1
ATOM 2866 O O . ASN A 1 397 ? -26.536 42.078 4.385 1.00 43.30 396 ASN A O 1
ATOM 2871 N N . GLY A 1 398 ? -27.280 40.592 5.911 1.00 42.71 397 GLY A N 1
ATOM 2872 C CA . GLY A 1 398 ? -27.157 41.494 7.071 1.00 42.00 397 GLY A CA 1
ATOM 2873 C C . GLY A 1 398 ? -25.758 42.060 7.136 1.00 41.75 397 GLY A C 1
ATOM 2874 O O . GLY A 1 398 ? -25.571 43.258 7.367 1.00 41.84 397 GLY A O 1
ATOM 2875 N N . SER A 1 399 ? -24.777 41.190 6.890 1.00 41.23 398 SER A N 1
ATOM 2876 C CA . SER A 1 399 ? -23.376 41.578 6.741 1.00 40.52 398 SER A CA 1
ATOM 2877 C C . SER A 1 399 ? -23.214 42.925 6.014 1.00 40.67 398 SER A C 1
ATOM 2878 O O . SER A 1 399 ? -22.421 43.771 6.431 1.00 40.53 398 SER A O 1
ATOM 2881 N N . MET A 1 400 ? -23.989 43.125 4.947 1.00 40.07 399 MET A N 1
ATOM 2882 C CA . MET A 1 400 ? -23.767 44.256 4.048 1.00 39.62 399 MET A CA 1
ATOM 2883 C C . MET A 1 400 ? -24.318 45.577 4.575 1.00 40.06 399 MET A C 1
ATOM 2884 O O . MET A 1 400 ? -23.864 46.644 4.147 1.00 40.29 399 MET A O 1
ATOM 2889 N N . SER A 1 401 ? -25.257 45.525 5.518 1.00 40.13 400 SER A N 1
ATOM 2890 C CA . SER A 1 401 ? -25.948 46.740 5.923 1.00 39.83 400 SER A CA 1
ATOM 2891 C C . SER A 1 401 ? -26.360 46.824 7.394 1.00 40.77 400 SER A C 1
ATOM 2892 O O . SER A 1 401 ? -26.918 47.850 7.833 1.00 41.34 400 SER A O 1
ATOM 2895 N N . SER A 1 402 ? -26.083 45.786 8.179 1.00 41.24 401 SER A N 1
ATOM 2896 C CA . SER A 1 402 ? -26.415 45.868 9.597 1.00 41.75 401 SER A CA 1
ATOM 2897 C C . SER A 1 402 ? -25.437 46.739 10.364 1.00 43.15 401 SER A C 1
ATOM 2898 O O . SER A 1 402 ? -24.247 46.814 10.027 1.00 43.40 401 SER A O 1
ATOM 2901 N N . ASN A 1 403 ? -25.961 47.409 11.389 1.00 44.35 402 ASN A N 1
ATOM 2902 C CA . ASN A 1 403 ? -25.151 48.189 12.299 1.00 46.14 402 ASN A CA 1
ATOM 2903 C C . ASN A 1 403 ? -25.024 47.482 13.660 1.00 47.13 402 ASN A C 1
ATOM 2904 O O . ASN A 1 403 ? -24.338 47.966 14.572 1.00 48.28 402 ASN A O 1
ATOM 2909 N N . THR A 1 404 ? -25.666 46.330 13.804 1.00 47.30 403 THR A N 1
ATOM 2910 C CA . THR A 1 404 ? -25.544 45.578 15.050 1.00 47.30 403 THR A CA 1
ATOM 2911 C C . THR A 1 404 ? -24.134 45.056 15.099 1.00 47.64 403 THR A C 1
ATOM 2912 O O . THR A 1 404 ? -23.449 45.062 14.070 1.00 47.77 403 THR A O 1
ATOM 2916 N N . ASN A 1 405 ? -23.711 44.633 16.292 1.00 47.75 404 ASN A N 1
ATOM 2917 C CA . ASN A 1 405 ? -22.452 43.925 16.506 1.00 48.41 404 ASN A CA 1
ATOM 2918 C C . ASN A 1 405 ? -21.165 44.623 16.073 1.00 48.91 404 ASN A C 1
ATOM 2919 O O . ASN A 1 405 ? -20.177 43.946 15.739 1.00 49.14 404 ASN A O 1
ATOM 2924 N N . ASN A 1 406 ? -21.158 45.955 16.108 1.00 49.17 405 ASN A N 1
ATOM 2925 C CA . ASN A 1 406 ? -20.009 46.735 15.649 1.00 49.96 405 ASN A CA 1
ATOM 2926 C C . ASN A 1 406 ? -19.656 46.394 14.195 1.00 50.07 405 ASN A C 1
ATOM 2927 O O . ASN A 1 406 ? -18.487 46.259 13.849 1.00 50.44 405 ASN A O 1
ATOM 2932 N N . GLU A 1 407 ? -20.674 46.240 13.348 1.00 50.21 406 GLU A N 1
ATOM 2933 C CA . GLU A 1 407 ? -20.451 45.867 11.955 1.00 50.29 406 GLU A CA 1
ATOM 2934 C C . GLU A 1 407 ? -20.352 47.081 11.038 1.00 50.51 406 GLU A C 1
ATOM 2935 O O . GLU A 1 407 ? -19.731 47.008 9.970 1.00 51.08 406 GLU A O 1
ATOM 2941 N N . GLY A 1 408 ? -20.965 48.189 11.446 1.00 50.32 407 GLY A N 1
ATOM 2942 C CA . GLY A 1 408 ? -20.876 49.456 10.705 1.00 49.57 407 GLY A CA 1
ATOM 2943 C C . GLY A 1 408 ? -19.463 49.981 10.806 1.00 49.41 407 GLY A C 1
ATOM 2944 O O . GLY A 1 408 ? -18.785 50.185 9.784 1.00 49.76 407 GLY A O 1
ATOM 2945 N N . GLU A 1 409 ? -18.996 50.155 12.041 1.00 48.77 408 GLU A N 1
ATOM 2946 C CA . GLU A 1 409 ? -17.606 50.532 12.272 1.00 48.39 408 GLU A CA 1
ATOM 2947 C C . GLU A 1 409 ? -16.673 49.591 11.489 1.00 47.54 408 GLU A C 1
ATOM 2948 O O . GLU A 1 409 ? -15.906 50.090 10.666 1.00 47.33 408 GLU A O 1
ATOM 2954 N N . ILE A 1 410 ? -16.777 48.260 11.693 1.00 46.59 409 ILE A N 1
ATOM 2955 C CA . ILE A 1 410 ? -15.912 47.272 10.974 1.00 45.71 409 ILE A CA 1
ATOM 2956 C C . ILE A 1 410 ? -16.034 47.367 9.462 1.00 45.91 409 ILE A C 1
ATOM 2957 O O . ILE A 1 410 ? -15.030 47.367 8.765 1.00 46.23 409 ILE A O 1
ATOM 2962 N N . ARG A 1 411 ? -17.259 47.445 8.956 1.00 46.35 410 ARG A N 1
ATOM 2963 C CA . ARG A 1 411 ? -17.483 47.652 7.519 1.00 47.14 410 ARG A CA 1
ATOM 2964 C C . ARG A 1 411 ? -16.925 48.993 7.047 1.00 47.41 410 ARG A C 1
ATOM 2965 O O . ARG A 1 411 ? -16.537 49.135 5.891 1.00 47.39 410 ARG A O 1
ATOM 2973 N N . LYS A 1 412 ? -16.878 49.981 7.935 1.00 48.10 411 LYS A N 1
ATOM 2974 C CA . LYS A 1 412 ? -16.256 51.250 7.563 1.00 48.75 411 LYS A CA 1
ATOM 2975 C C . LYS A 1 412 ? -14.738 51.033 7.428 1.00 48.61 411 LYS A C 1
ATOM 2976 O O . LYS A 1 412 ? -14.163 51.234 6.350 1.00 49.06 411 LYS A O 1
ATOM 2982 N N . THR A 1 413 ? -14.099 50.561 8.487 1.00 48.30 412 THR A N 1
ATOM 2983 C CA . THR A 1 413 ? -12.648 50.397 8.459 1.00 48.38 412 THR A CA 1
ATOM 2984 C C . THR A 1 413 ? -12.136 49.531 7.296 1.00 48.92 412 THR A C 1
ATOM 2985 O O . THR A 1 413 ? -11.234 49.959 6.570 1.00 48.87 412 THR A O 1
ATOM 2989 N N . LEU A 1 414 ? -12.710 48.333 7.116 1.00 49.18 413 LEU A N 1
ATOM 2990 C CA . LEU A 1 414 ? -12.321 47.460 5.999 1.00 49.10 413 LEU A CA 1
ATOM 2991 C C . LEU A 1 414 ? -12.281 48.224 4.676 1.00 49.31 413 LEU A C 1
ATOM 2992 O O . LEU A 1 414 ? -11.345 48.061 3.883 1.00 49.69 413 LEU A O 1
ATOM 2997 N N . VAL A 1 415 ? -13.303 49.045 4.435 1.00 49.16 414 VAL A N 1
ATOM 2998 C CA . VAL A 1 415 ? -13.390 49.811 3.195 1.00 49.12 414 VAL A CA 1
ATOM 2999 C C . VAL A 1 415 ? -12.384 50.953 3.176 1.00 49.24 414 VAL A C 1
ATOM 3000 O O . VAL A 1 415 ? -11.551 51.034 2.274 1.00 48.70 414 VAL A O 1
ATOM 3004 N N . GLU A 1 416 ? -12.464 51.832 4.176 1.00 49.51 415 GLU A N 1
ATOM 3005 C CA . GLU A 1 416 ? -11.538 52.957 4.277 1.00 49.36 415 GLU A CA 1
ATOM 3006 C C . GLU A 1 416 ? -10.129 52.504 3.926 1.00 49.45 415 GLU A C 1
ATOM 3007 O O . GLU A 1 416 ? -9.372 53.238 3.274 1.00 49.25 415 GLU A O 1
ATOM 3013 N N . GLN A 1 417 ? -9.800 51.274 4.327 1.00 49.15 416 GLN A N 1
ATOM 3014 C CA . GLN A 1 417 ? -8.464 50.740 4.106 1.00 48.97 416 GLN A CA 1
ATOM 3015 C C . GLN A 1 417 ? -8.324 49.953 2.807 1.00 48.30 416 GLN A C 1
ATOM 3016 O O . GLN A 1 417 ? -7.300 49.310 2.579 1.00 48.73 416 GLN A O 1
ATOM 3022 N N . ASP A 1 418 ? -9.337 50.000 1.950 1.00 47.69 417 ASP A N 1
ATOM 3023 C CA . ASP A 1 418 ? -9.178 49.496 0.579 1.00 47.16 417 ASP A CA 1
ATOM 3024 C C . ASP A 1 418 ? -9.026 47.959 0.490 1.00 46.11 417 ASP A C 1
ATOM 3025 O O . ASP A 1 418 ? -8.573 47.425 -0.523 1.00 45.33 417 ASP A O 1
ATOM 3030 N N . LEU A 1 419 ? -9.409 47.260 1.555 1.00 45.66 418 LEU A N 1
ATOM 3031 C CA . LEU A 1 419 ? -9.261 45.804 1.626 1.00 45.11 418 LEU A CA 1
ATOM 3032 C C . LEU A 1 419 ? -10.343 45.066 0.837 1.00 45.27 418 LEU A C 1
ATOM 3033 O O . LEU A 1 419 ? -10.082 44.020 0.253 1.00 45.26 418 LEU A O 1
ATOM 3038 N N . VAL A 1 420 ? -11.552 45.628 0.828 1.00 45.13 419 VAL A N 1
ATOM 3039 C CA . VAL A 1 420 ? -12.668 45.068 0.102 1.00 44.52 419 VAL A CA 1
ATOM 3040 C C . VAL A 1 420 ? -12.388 45.356 -1.348 1.00 44.85 419 VAL A C 1
ATOM 3041 O O . VAL A 1 420 ? -12.068 46.487 -1.670 1.00 44.72 419 VAL A O 1
ATOM 3045 N N . GLU A 1 421 ? -12.501 44.322 -2.192 1.00 44.96 420 GLU A N 1
ATOM 3046 C CA . GLU A 1 421 ? -12.259 44.386 -3.636 1.00 45.34 420 GLU A CA 1
ATOM 3047 C C . GLU A 1 421 ? -13.519 44.209 -4.506 1.00 45.60 420 GLU A C 1
ATOM 3048 O O . GLU A 1 421 ? -13.570 44.730 -5.620 1.00 45.70 420 GLU A O 1
ATOM 3054 N N . CYS A 1 422 ? -14.505 43.450 -4.023 1.00 45.62 421 CYS A N 1
ATOM 3055 C CA . CYS A 1 422 ? -15.728 43.157 -4.794 1.00 45.76 421 CYS A CA 1
ATOM 3056 C C . CYS A 1 422 ? -16.820 42.599 -3.881 1.00 45.54 421 CYS A C 1
ATOM 3057 O O . CYS A 1 422 ? -16.546 41.774 -2.998 1.00 45.95 421 CYS A O 1
ATOM 3060 N N . MET A 1 423 ? -18.052 43.047 -4.113 1.00 44.64 422 MET A N 1
ATOM 3061 C CA . MET A 1 423 ? -19.223 42.552 -3.408 1.00 43.63 422 MET A CA 1
ATOM 3062 C C . MET A 1 423 ? -20.246 41.981 -4.381 1.00 44.01 422 MET A C 1
ATOM 3063 O O . MET A 1 423 ? -20.571 42.603 -5.393 1.00 44.09 422 MET A O 1
ATOM 3068 N N . VAL A 1 424 ? -20.733 40.779 -4.082 1.00 44.36 423 VAL A N 1
ATOM 3069 C CA . VAL A 1 424 ? -21.757 40.122 -4.901 1.00 44.41 423 VAL A CA 1
ATOM 3070 C C . VAL A 1 424 ? -23.021 39.888 -4.071 1.00 45.12 423 VAL A C 1
ATOM 3071 O O . VAL A 1 424 ? -22.946 39.483 -2.916 1.00 45.62 423 VAL A O 1
ATOM 3075 N N . ALA A 1 425 ? -24.179 40.181 -4.641 1.00 45.77 424 ALA A N 1
ATOM 3076 C CA . ALA A 1 425 ? -25.442 39.817 -4.002 1.00 46.71 424 ALA A CA 1
ATOM 3077 C C . ALA A 1 425 ? -25.942 38.565 -4.697 1.00 47.60 424 ALA A C 1
ATOM 3078 O O . ALA A 1 425 ? -25.864 38.465 -5.932 1.00 47.80 424 ALA A O 1
ATOM 3080 N N . LEU A 1 426 ? -26.412 37.591 -3.922 1.00 48.12 425 LEU A N 1
ATOM 3081 C CA . LEU A 1 426 ? -26.849 36.335 -4.526 1.00 48.69 425 LEU A CA 1
ATOM 3082 C C . LEU A 1 426 ? -28.372 36.202 -4.451 1.00 49.58 425 LEU A C 1
ATOM 3083 O O . LEU A 1 426 ? -28.997 36.675 -3.490 1.00 49.20 425 LEU A O 1
ATOM 3088 N N . PRO A 1 427 ? -28.983 35.580 -5.477 1.00 50.29 426 PRO A N 1
ATOM 3089 C CA . PRO A 1 427 ? -30.438 35.476 -5.435 1.00 50.84 426 PRO A CA 1
ATOM 3090 C C . PRO A 1 427 ? -30.877 34.958 -4.065 1.00 51.79 426 PRO A C 1
ATOM 3091 O O . PRO A 1 427 ? -30.280 34.010 -3.536 1.00 51.24 426 PRO A O 1
ATOM 3095 N N . GLY A 1 428 ? -31.882 35.605 -3.472 1.00 52.45 427 GLY A N 1
ATOM 3096 C CA . GLY A 1 428 ? -32.376 35.178 -2.167 1.00 52.92 427 GLY A CA 1
ATOM 3097 C C . GLY A 1 428 ? -32.792 33.725 -2.294 1.00 53.49 427 GLY A C 1
ATOM 3098 O O . GLY A 1 428 ? -32.552 32.914 -1.388 1.00 53.50 427 GLY A O 1
ATOM 3099 N N . GLN A 1 429 ? -33.397 33.405 -3.442 1.00 53.72 428 GLN A N 1
ATOM 3100 C CA . GLN A 1 429 ? -33.924 32.059 -3.714 1.00 54.26 428 GLN A CA 1
ATOM 3101 C C . GLN A 1 429 ? -32.842 30.960 -3.871 1.00 54.09 428 GLN A C 1
ATOM 3102 O O . GLN A 1 429 ? -33.168 29.761 -3.913 1.00 54.35 428 GLN A O 1
ATOM 3108 N N . LEU A 1 430 ? -31.572 31.372 -3.904 1.00 54.07 429 LEU A N 1
ATOM 3109 C CA . LEU A 1 430 ? -30.452 30.516 -4.363 1.00 54.10 429 LEU A CA 1
ATOM 3110 C C . LEU A 1 430 ? -30.229 29.272 -3.510 1.00 54.26 429 LEU A C 1
ATOM 3111 O O . LEU A 1 430 ? -30.389 29.307 -2.288 1.00 54.53 429 LEU A O 1
ATOM 3116 N N . PHE A 1 431 ? -29.874 28.172 -4.170 1.00 54.11 430 PHE A N 1
ATOM 3117 C CA . PHE A 1 431 ? -29.601 26.921 -3.487 1.00 53.87 430 PHE A CA 1
ATOM 3118 C C . PHE A 1 431 ? -28.252 27.038 -2.787 1.00 53.34 430 PHE A C 1
ATOM 3119 O O . PHE A 1 431 ? -27.193 26.890 -3.401 1.00 53.27 430 PHE A O 1
ATOM 3127 N N . THR A 1 432 ? -28.320 27.281 -1.485 1.00 52.66 431 THR A N 1
ATOM 3128 C CA . THR A 1 432 ? -27.188 27.820 -0.739 1.00 52.24 431 THR A CA 1
ATOM 3129 C C . THR A 1 432 ? -26.877 27.014 0.533 1.00 52.31 431 THR A C 1
ATOM 3130 O O . THR A 1 432 ? -25.865 27.256 1.200 1.00 52.84 431 THR A O 1
ATOM 3134 N N . ASN A 1 433 ? -27.754 26.053 0.838 1.00 52.03 432 ASN A N 1
ATOM 3135 C CA . ASN A 1 433 ? -27.745 25.261 2.080 1.00 51.41 432 ASN A CA 1
ATOM 3136 C C . ASN A 1 433 ? -27.872 26.100 3.359 1.00 51.55 432 ASN A C 1
ATOM 3137 O O . ASN A 1 433 ? -27.808 25.589 4.482 1.00 51.06 432 ASN A O 1
ATOM 3142 N N . THR A 1 434 ? -28.079 27.401 3.172 1.00 51.62 433 THR A N 1
ATOM 3143 C CA . THR A 1 434 ? -28.237 28.328 4.290 1.00 51.34 433 THR A CA 1
ATOM 3144 C C . THR A 1 434 ? -29.716 28.698 4.437 1.00 51.02 433 THR A C 1
ATOM 3145 O O . THR A 1 434 ? -30.423 28.899 3.454 1.00 50.96 433 THR A O 1
ATOM 3149 N N . GLN A 1 435 ? -30.210 28.737 5.661 1.00 51.22 434 GLN A N 1
ATOM 3150 C CA . GLN A 1 435 ? -31.600 29.108 5.836 1.00 51.65 434 GLN A CA 1
ATOM 3151 C C . GLN A 1 435 ? -31.739 30.626 5.691 1.00 51.10 434 GLN A C 1
ATOM 3152 O O . GLN A 1 435 ? -32.822 31.114 5.354 1.00 51.54 434 GLN A O 1
ATOM 3158 N N . ILE A 1 436 ? -30.627 31.340 5.916 1.00 49.46 435 ILE A N 1
ATOM 3159 C CA . ILE A 1 436 ? -30.528 32.793 5.745 1.00 47.88 435 ILE A CA 1
ATOM 3160 C C . ILE A 1 436 ? -29.797 33.120 4.429 1.00 46.70 435 ILE A C 1
ATOM 3161 O O . ILE A 1 436 ? -28.676 32.645 4.226 1.00 45.95 435 ILE A O 1
ATOM 3166 N N . PRO A 1 437 ? -30.427 33.940 3.544 1.00 45.60 436 PRO A N 1
ATOM 3167 C CA . PRO A 1 437 ? -29.914 34.282 2.210 1.00 45.07 436 PRO A CA 1
ATOM 3168 C C . PRO A 1 437 ? -28.547 34.961 2.237 1.00 44.33 436 PRO A C 1
ATOM 3169 O O . PRO A 1 437 ? -28.175 35.573 3.252 1.00 44.75 436 PRO A O 1
ATOM 3173 N N . ALA A 1 438 ? -27.816 34.876 1.128 1.00 42.90 437 ALA A N 1
ATOM 3174 C CA . ALA A 1 438 ? -26.381 35.102 1.191 1.00 41.73 437 ALA A CA 1
ATOM 3175 C C . ALA A 1 438 ? -25.759 35.988 0.119 1.00 41.42 437 ALA A C 1
ATOM 3176 O O . ALA A 1 438 ? -26.361 36.288 -0.922 1.00 40.80 437 ALA A O 1
ATOM 3178 N N . CYS A 1 439 ? -24.517 36.374 0.413 1.00 40.59 438 CYS A N 1
ATOM 3179 C CA . CYS A 1 439 ? -23.746 37.261 -0.407 1.00 39.85 438 CYS A CA 1
ATOM 3180 C C . CYS A 1 439 ? -22.278 36.938 -0.179 1.00 40.26 438 CYS A C 1
ATOM 3181 O O . CYS A 1 439 ? -21.897 36.341 0.857 1.00 39.83 438 CYS A O 1
ATOM 3184 N N . ILE A 1 440 ? -21.457 37.368 -1.133 1.00 39.98 439 ILE A N 1
ATOM 3185 C CA . ILE A 1 440 ? -20.038 37.097 -1.102 1.00 40.50 439 ILE A CA 1
ATOM 3186 C C . ILE A 1 440 ? -19.284 38.397 -0.889 1.00 40.56 439 ILE A C 1
ATOM 3187 O O . ILE A 1 440 ? -19.586 39.411 -1.548 1.00 40.72 439 ILE A O 1
ATOM 3192 N N . TRP A 1 441 ? -18.340 38.374 0.053 1.00 39.97 440 TRP A N 1
ATOM 3193 C CA . TRP A 1 441 ? -17.355 39.443 0.174 1.00 40.46 440 TRP A CA 1
ATOM 3194 C C . TRP A 1 441 ? -16.028 39.031 -0.441 1.00 40.44 440 TRP A C 1
ATOM 3195 O O . TRP A 1 441 ? -15.537 37.944 -0.170 1.00 40.66 440 TRP A O 1
ATOM 3206 N N . PHE A 1 442 ? -15.440 39.904 -1.249 1.00 40.95 441 PHE A N 1
ATOM 3207 C CA . PHE A 1 442 ? -14.106 39.637 -1.818 1.00 41.70 441 PHE A CA 1
ATOM 3208 C C . PHE A 1 442 ? -13.101 40.702 -1.368 1.00 41.57 441 PHE A C 1
ATOM 3209 O O . PHE A 1 442 ? -13.355 41.892 -1.510 1.00 41.76 441 PHE A O 1
ATOM 3217 N N . LEU A 1 443 ? -11.976 40.278 -0.807 1.00 41.39 442 LEU A N 1
ATOM 3218 C CA . LEU A 1 443 ? -10.974 41.222 -0.310 1.00 41.40 442 LEU A CA 1
ATOM 3219 C C . LEU A 1 443 ? -9.563 40.937 -0.870 1.00 42.14 442 LEU A C 1
ATOM 3220 O O . LEU A 1 443 ? -9.224 39.784 -1.167 1.00 42.38 442 LEU A O 1
ATOM 3225 N N . THR A 1 444 ? -8.762 41.989 -1.051 1.00 43.08 443 THR A N 1
ATOM 3226 C CA . THR A 1 444 ? -7.311 41.833 -1.315 1.00 44.17 443 THR A CA 1
ATOM 3227 C C . THR A 1 444 ? -6.456 42.615 -0.345 1.00 44.77 443 THR A C 1
ATOM 3228 O O . THR A 1 444 ? -6.921 43.551 0.308 1.00 44.49 443 THR A O 1
ATOM 3232 N N . LYS A 1 445 ? -5.190 42.223 -0.275 1.00 45.91 444 LYS A N 1
ATOM 3233 C CA . LYS A 1 445 ? -4.194 43.048 0.392 1.00 47.11 444 LYS A CA 1
ATOM 3234 C C . LYS A 1 445 ? -3.381 43.843 -0.629 1.00 48.19 444 LYS A C 1
ATOM 3235 O O . LYS A 1 445 ? -2.716 44.808 -0.277 1.00 48.48 444 LYS A O 1
ATOM 3241 N N . ASP A 1 446 ? -3.532 43.473 -1.897 1.00 49.78 445 ASP A N 1
ATOM 3242 C CA . ASP A 1 446 ? -2.665 43.909 -2.985 1.00 51.74 445 ASP A CA 1
ATOM 3243 C C . 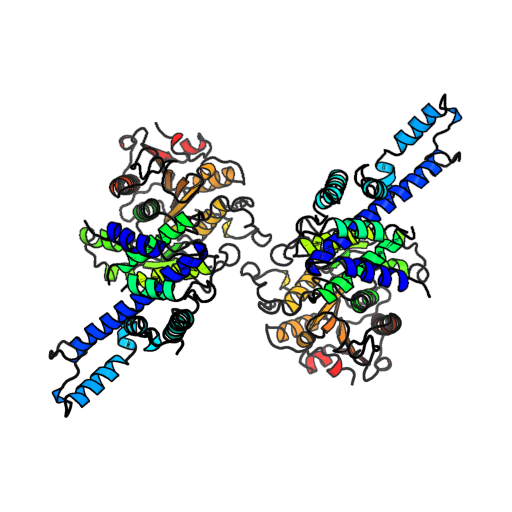ASP A 1 446 ? -3.483 44.319 -4.216 1.00 52.49 445 ASP A C 1
ATOM 3244 O O . ASP A 1 446 ? -3.607 43.554 -5.168 1.00 52.69 445 ASP A O 1
ATOM 3249 N N . LYS A 1 447 ? -4.029 45.537 -4.189 1.00 53.68 446 LYS A N 1
ATOM 3250 C CA . LYS A 1 447 ? -4.777 46.090 -5.321 1.00 54.73 446 LYS A CA 1
ATOM 3251 C C . LYS A 1 447 ? -3.903 46.699 -6.428 1.00 55.50 446 LYS A C 1
ATOM 3252 O O . LYS A 1 447 ? -4.417 47.330 -7.352 1.00 55.76 446 LYS A O 1
ATOM 3258 N N . ASN A 1 448 ? -2.593 46.488 -6.331 1.00 56.50 447 ASN A N 1
ATOM 3259 C CA . ASN A 1 448 ? -1.604 47.078 -7.235 1.00 57.46 447 ASN A CA 1
ATOM 3260 C C . ASN A 1 448 ? -1.630 46.565 -8.670 1.00 58.23 447 ASN A C 1
ATOM 3261 O O . ASN A 1 448 ? -2.180 45.514 -8.956 1.00 58.21 447 ASN A O 1
ATOM 3266 N N . ALA A 1 449 ? -1.020 47.329 -9.569 1.00 59.66 448 ALA A N 1
ATOM 3267 C CA . ALA A 1 449 ? -0.930 46.952 -10.973 1.00 60.53 448 ALA A CA 1
ATOM 3268 C C . ALA A 1 449 ? 0.144 45.895 -11.133 1.00 61.10 448 ALA A C 1
ATOM 3269 O O . ALA A 1 449 ? 1.333 46.194 -10.999 1.00 61.17 448 ALA A O 1
ATOM 3271 N N . LYS A 1 450 ? -0.282 44.656 -11.379 1.00 61.75 449 LYS A N 1
ATOM 3272 C CA . LYS A 1 450 ? 0.633 43.521 -11.497 1.00 62.56 449 LYS A CA 1
ATOM 3273 C C . LYS A 1 450 ? 0.006 42.403 -12.319 1.00 63.31 449 LYS A C 1
ATOM 3274 O O . LYS A 1 450 ? -1.219 42.338 -12.471 1.00 63.34 449 LYS A O 1
ATOM 3280 N N . ASN A 1 451 ? 0.866 41.525 -12.836 1.00 63.70 450 ASN A N 1
ATOM 3281 C CA . ASN A 1 451 ? 0.469 40.231 -13.373 1.00 64.26 450 ASN A CA 1
ATOM 3282 C C . ASN A 1 451 ? -0.902 40.267 -14.040 1.00 64.30 450 ASN A C 1
ATOM 3283 O O . ASN A 1 451 ? -1.828 39.549 -13.642 1.00 64.36 450 ASN A O 1
ATOM 3288 N N . GLY A 1 452 ? -1.013 41.137 -15.044 1.00 64.41 451 GLY A N 1
ATOM 3289 C CA . GLY A 1 452 ? -2.222 41.281 -15.855 1.00 64.34 451 GLY A CA 1
ATOM 3290 C C . GLY A 1 452 ? -3.139 42.395 -15.394 1.00 64.29 451 GLY A C 1
ATOM 3291 O O . GLY A 1 452 ? -3.827 43.017 -16.203 1.00 64.63 451 GLY A O 1
ATOM 3292 N N . LYS A 1 453 ? -3.123 42.651 -14.089 1.00 64.32 452 LYS A N 1
ATOM 3293 C CA . LYS A 1 453 ? -4.106 43.501 -13.415 1.00 64.03 452 LYS A CA 1
ATOM 3294 C C . LYS A 1 453 ? -3.591 44.920 -13.183 1.00 63.92 452 LYS A C 1
ATOM 3295 O O . LYS A 1 453 ? -2.378 45.140 -13.090 1.00 64.19 452 LYS A O 1
ATOM 3301 N N . ARG A 1 454 ? -4.525 45.863 -13.061 1.00 63.25 453 ARG A N 1
ATOM 3302 C CA . ARG A 1 454 ? -4.224 47.289 -12.974 1.00 62.88 453 ARG A CA 1
ATOM 3303 C C . ARG A 1 454 ? -4.340 47.842 -11.549 1.00 62.94 453 ARG A C 1
ATOM 3304 O O . ARG A 1 454 ? -4.962 47.218 -10.679 1.00 63.22 453 ARG A O 1
ATOM 3312 N N . ASP A 1 455 ? -3.752 49.021 -11.323 1.00 62.58 454 ASP A N 1
ATOM 3313 C CA . ASP A 1 455 ? -3.788 49.684 -10.016 1.00 61.80 454 ASP A CA 1
ATOM 3314 C C . ASP A 1 455 ? -5.198 50.194 -9.751 1.00 61.50 454 ASP A C 1
ATOM 3315 O O . ASP A 1 455 ? -5.599 51.260 -10.245 1.00 61.51 454 ASP A O 1
ATOM 3320 N N . ARG A 1 456 ? -5.954 49.419 -8.976 1.00 60.74 455 ARG A N 1
ATOM 3321 C CA . ARG A 1 456 ? -7.347 49.759 -8.706 1.00 59.61 455 ARG A CA 1
ATOM 3322 C C . ARG A 1 456 ? -7.584 50.149 -7.257 1.00 59.10 455 ARG A C 1
ATOM 3323 O O . ARG A 1 456 ? -8.663 49.911 -6.713 1.00 59.39 455 ARG A O 1
ATOM 3331 N N . ARG A 1 457 ? -6.583 50.788 -6.653 1.00 58.35 456 ARG A N 1
ATOM 3332 C CA . ARG A 1 457 ? -6.719 51.335 -5.305 1.00 57.55 456 ARG A CA 1
ATOM 3333 C C . ARG A 1 457 ? -7.914 52.270 -5.191 1.00 56.81 456 ARG A C 1
ATOM 3334 O O . ARG A 1 457 ? -8.257 52.974 -6.150 1.00 56.45 456 ARG A O 1
ATOM 3342 N N . GLY A 1 458 ? -8.556 52.236 -4.018 1.00 55.98 457 GLY A N 1
ATOM 3343 C CA . GLY A 1 458 ? -9.771 52.993 -3.742 1.00 54.69 457 GLY A CA 1
ATOM 3344 C C . GLY A 1 458 ? -11.020 52.435 -4.394 1.00 54.45 457 GLY A C 1
ATOM 3345 O O . GLY A 1 458 ? -12.125 52.893 -4.103 1.00 54.88 457 GLY A O 1
ATOM 3346 N N . GLN A 1 459 ? -10.869 51.438 -5.266 1.00 53.52 458 GLN A N 1
ATOM 3347 C CA . GLN A 1 459 ? -11.996 50.985 -6.069 1.00 52.87 458 GLN A CA 1
ATOM 3348 C C . GLN A 1 459 ? -12.687 49.715 -5.538 1.00 52.39 458 GLN A C 1
ATOM 3349 O O . GLN A 1 459 ? -12.053 48.881 -4.885 1.00 52.41 458 GLN A O 1
ATOM 3355 N N . VAL A 1 460 ? -13.990 49.592 -5.803 1.00 51.40 459 VAL A N 1
ATOM 3356 C CA . VAL A 1 460 ? -14.774 48.434 -5.385 1.00 50.77 459 VAL A CA 1
ATOM 3357 C C . VAL A 1 460 ? -15.741 48.021 -6.491 1.00 50.57 459 VAL A C 1
ATOM 3358 O O . VAL A 1 460 ? -16.560 48.828 -6.935 1.00 50.98 459 VAL A O 1
ATOM 3362 N N . LEU A 1 461 ? -15.657 46.770 -6.937 1.00 49.93 460 LEU A N 1
ATOM 3363 C CA . LEU A 1 461 ? -16.627 46.270 -7.911 1.00 49.45 460 LEU A CA 1
ATOM 3364 C C . LEU A 1 461 ? -17.868 45.628 -7.289 1.00 49.14 460 LEU A C 1
ATOM 3365 O O . LEU A 1 461 ? -17.805 44.527 -6.726 1.00 49.20 460 LEU A O 1
ATOM 3370 N N . PHE A 1 462 ? -18.996 46.313 -7.431 1.00 48.39 461 PHE A N 1
ATOM 3371 C CA . PHE A 1 462 ? -20.289 45.787 -7.033 1.00 47.46 461 PHE A CA 1
ATOM 3372 C C . PHE A 1 462 ? -20.968 45.131 -8.209 1.00 47.45 461 PHE A C 1
ATOM 3373 O O . PHE A 1 462 ? -20.988 45.681 -9.315 1.00 46.98 461 PHE A O 1
ATOM 3381 N N . ILE A 1 463 ? -21.508 43.945 -7.940 1.00 47.68 462 ILE A N 1
ATOM 3382 C CA . ILE A 1 463 ? -22.357 43.193 -8.858 1.00 48.15 462 ILE A CA 1
ATOM 3383 C C . ILE A 1 463 ? -23.649 42.793 -8.143 1.00 48.89 462 ILE A C 1
ATOM 3384 O O . ILE A 1 463 ? -23.631 42.463 -6.949 1.00 48.98 462 ILE A O 1
ATOM 3389 N N . ASP A 1 464 ? -24.764 42.822 -8.866 1.00 49.59 463 ASP A N 1
ATOM 3390 C CA . ASP A 1 464 ? -25.975 42.159 -8.401 1.00 50.18 463 ASP A CA 1
ATOM 3391 C C . ASP A 1 464 ? -26.348 40.955 -9.268 1.00 50.59 463 ASP A C 1
ATOM 3392 O O . ASP A 1 464 ? -26.803 41.101 -10.409 1.00 50.52 463 ASP A O 1
ATOM 3397 N N . ALA A 1 465 ? -26.188 39.768 -8.691 1.00 51.15 464 ALA A N 1
ATOM 3398 C CA . ALA A 1 465 ? -26.538 38.518 -9.357 1.00 51.81 464 ALA A CA 1
ATOM 3399 C C . ALA A 1 465 ? -27.954 38.033 -9.011 1.00 52.56 464 ALA A C 1
ATOM 3400 O O . ALA A 1 465 ? -28.288 36.876 -9.275 1.00 52.54 464 ALA A O 1
ATOM 3402 N N . ARG A 1 466 ? -28.785 38.909 -8.440 1.00 53.44 465 ARG A N 1
ATOM 3403 C CA . ARG A 1 466 ? -30.142 38.524 -7.999 1.00 54.93 465 ARG A CA 1
ATOM 3404 C C . ARG A 1 466 ? -31.026 37.803 -9.033 1.00 56.05 465 ARG A C 1
ATOM 3405 O O . ARG A 1 466 ? -31.855 36.970 -8.648 1.00 56.72 465 ARG A O 1
ATOM 3413 N N . LYS A 1 467 ? -30.857 38.112 -10.319 1.00 56.90 466 LYS A N 1
ATOM 3414 C CA . LYS A 1 467 ? -31.745 37.587 -11.365 1.00 58.03 466 LYS A CA 1
ATOM 3415 C C . LYS A 1 467 ? -31.177 36.391 -12.125 1.00 58.53 466 LYS A C 1
ATOM 3416 O O . LYS A 1 467 ? -31.926 35.681 -12.802 1.00 58.60 466 LYS A O 1
ATOM 3422 N N . LEU A 1 468 ? -29.866 36.169 -12.007 1.00 59.10 467 LEU A N 1
ATOM 3423 C CA . LEU A 1 468 ? -29.185 35.084 -12.724 1.00 59.75 467 LEU A CA 1
ATOM 3424 C C . LEU A 1 468 ? -29.567 33.705 -12.198 1.00 60.08 467 LEU A C 1
ATOM 3425 O O . LEU A 1 468 ? -30.088 33.587 -11.094 1.00 60.08 467 LEU A O 1
ATOM 3430 N N . GLY A 1 469 ? -29.304 32.664 -12.991 1.00 60.67 468 GLY A N 1
ATOM 3431 C CA . GLY A 1 469 ? -29.600 31.284 -12.578 1.00 61.65 468 GLY A CA 1
ATOM 3432 C C . GLY A 1 469 ? -30.938 30.716 -13.037 1.00 62.33 468 GLY A C 1
ATOM 3433 O O . GLY A 1 469 ? -31.758 31.422 -13.627 1.00 62.38 468 GLY A O 1
ATOM 3434 N N . TYR A 1 470 ? -31.155 29.435 -12.744 1.00 62.92 469 TYR A N 1
ATOM 3435 C CA . TYR A 1 470 ? -32.340 28.702 -13.189 1.00 63.31 469 TYR A CA 1
ATOM 3436 C C . TYR A 1 470 ? -33.072 28.058 -12.026 1.00 63.51 469 TYR A C 1
ATOM 3437 O O . TYR A 1 470 ? -32.466 27.739 -10.991 1.00 63.46 469 TYR A O 1
ATOM 3446 N N . MET A 1 471 ? -34.370 27.839 -12.214 1.00 63.66 470 MET A N 1
ATOM 3447 C CA . MET A 1 471 ? -35.214 27.294 -11.157 1.00 63.86 470 MET A CA 1
ATOM 3448 C C . MET A 1 471 ? -34.945 25.818 -10.878 1.00 63.85 470 MET A C 1
ATOM 3449 O O . MET A 1 471 ? -35.457 24.938 -11.572 1.00 64.23 470 MET A O 1
ATOM 3454 N N . LYS A 1 472 ? -34.123 25.571 -9.857 1.00 63.75 471 LYS A N 1
ATOM 3455 C CA . LYS A 1 472 ? -33.759 24.213 -9.406 1.00 63.32 471 LYS A CA 1
ATOM 3456 C C . LYS A 1 472 ? -34.988 23.363 -9.108 1.00 63.06 471 LYS A C 1
ATOM 3457 O O . LYS A 1 472 ? -35.156 22.304 -9.697 1.00 63.04 471 LYS A O 1
ATOM 3463 N N . ASP A 1 473 ? -35.811 23.821 -8.167 1.00 62.82 472 ASP A N 1
ATOM 3464 C CA . ASP A 1 473 ? -37.127 23.241 -7.931 1.00 62.54 472 ASP A CA 1
ATOM 3465 C C . ASP A 1 473 ? -38.162 24.345 -8.120 1.00 62.47 472 ASP A C 1
ATOM 3466 O O . ASP A 1 473 ? -37.924 25.268 -8.902 1.00 63.15 472 ASP A O 1
ATOM 3471 N N . ARG A 1 474 ? -39.296 24.256 -7.429 1.00 61.99 473 ARG A N 1
ATOM 3472 C CA . ARG A 1 474 ? -40.332 25.286 -7.493 1.00 61.19 473 ARG A CA 1
ATOM 3473 C C . ARG A 1 474 ? -39.847 26.636 -6.976 1.00 60.99 473 ARG A C 1
ATOM 3474 O O . ARG A 1 474 ? -40.279 27.683 -7.456 1.00 60.95 473 ARG A O 1
ATOM 3482 N N . VAL A 1 475 ? -38.962 26.611 -5.984 1.00 60.62 474 VAL A N 1
ATOM 3483 C CA . VAL A 1 475 ? -38.521 27.845 -5.346 1.00 60.38 474 VAL A CA 1
ATOM 3484 C C . VAL A 1 475 ? -37.015 28.091 -5.464 1.00 60.28 474 VAL A C 1
ATOM 3485 O O . VAL A 1 475 ? -36.587 29.230 -5.675 1.00 60.66 474 VAL A O 1
ATOM 3489 N N . LEU A 1 476 ? -36.220 27.031 -5.353 1.00 59.76 475 LEU A N 1
ATOM 3490 C CA . LEU A 1 476 ? -34.768 27.162 -5.395 1.00 59.61 475 LEU A CA 1
ATOM 3491 C C . LEU A 1 476 ? -34.268 27.695 -6.733 1.00 59.11 475 LEU A C 1
ATOM 3492 O O . LEU A 1 476 ? -34.968 27.632 -7.747 1.00 59.07 475 LEU A O 1
ATOM 3497 N N . ARG A 1 477 ? -33.063 28.255 -6.695 1.00 58.42 476 ARG A N 1
ATOM 3498 C CA . ARG A 1 477 ? -32.326 28.633 -7.885 1.00 57.93 476 ARG A CA 1
ATOM 3499 C C . ARG A 1 477 ? -30.950 28.031 -7.785 1.00 57.25 476 ARG A C 1
ATOM 3500 O O . ARG A 1 477 ? -30.448 27.821 -6.692 1.00 57.23 476 ARG A O 1
ATOM 3508 N N . ASP A 1 478 ? -30.351 27.747 -8.932 1.00 56.56 477 ASP A N 1
ATOM 3509 C CA . ASP A 1 478 ? -28.985 27.275 -8.987 1.00 55.71 477 ASP A CA 1
ATOM 3510 C C . ASP A 1 478 ? -28.326 27.952 -10.172 1.00 55.08 477 ASP A C 1
ATOM 3511 O O . ASP A 1 478 ? -29.018 28.529 -11.017 1.00 55.10 477 ASP A O 1
ATOM 3516 N N . PHE A 1 479 ? -26.995 27.908 -10.218 1.00 54.28 478 PHE A N 1
ATOM 3517 C CA . PHE A 1 479 ? -26.230 28.431 -11.347 1.00 53.37 478 PHE A CA 1
ATOM 3518 C C . PHE A 1 479 ? -25.713 27.277 -12.225 1.00 53.37 478 PHE A C 1
ATOM 3519 O O . PHE A 1 479 ? -25.273 26.255 -11.706 1.00 53.17 478 PHE A O 1
ATOM 3527 N N . LYS A 1 480 ? -25.780 27.427 -13.550 1.00 53.33 479 LYS A N 1
ATOM 3528 C CA . LYS A 1 480 ? -24.951 26.603 -14.452 1.00 53.27 479 LYS A CA 1
ATOM 3529 C C . LYS A 1 480 ? -23.666 27.396 -14.768 1.00 53.49 479 LYS A C 1
ATOM 3530 O O . LYS A 1 480 ? -23.626 28.627 -14.557 1.00 52.58 479 LYS A O 1
ATOM 3536 N N . ASP A 1 481 ? -22.617 26.718 -15.251 1.00 53.87 480 ASP A N 1
ATOM 3537 C CA . ASP A 1 481 ? -21.306 27.398 -15.370 1.00 54.59 480 ASP A CA 1
ATOM 3538 C C . ASP A 1 481 ? -21.313 28.652 -16.250 1.00 54.49 480 ASP A C 1
ATOM 3539 O O . ASP A 1 481 ? -20.381 29.456 -16.195 1.00 54.41 480 ASP A O 1
ATOM 3544 N N . GLU A 1 482 ? -22.393 28.834 -17.002 1.00 54.66 481 GLU A N 1
ATOM 3545 C CA . GLU A 1 482 ? -22.616 30.055 -17.774 1.00 55.15 481 GLU A CA 1
ATOM 3546 C C . GLU A 1 482 ? -22.872 31.251 -16.872 1.00 55.08 481 GLU A C 1
ATOM 3547 O O . GLU A 1 482 ? -22.326 32.330 -17.117 1.00 55.64 481 GLU A O 1
ATOM 3553 N N . ASP A 1 483 ? -23.710 31.075 -15.844 1.00 55.04 482 ASP A N 1
ATOM 3554 C CA . ASP A 1 483 ? -23.947 32.140 -14.854 1.00 54.60 482 ASP A CA 1
ATOM 3555 C C . ASP A 1 483 ? -22.640 32.431 -14.146 1.00 54.26 482 ASP A C 1
ATOM 3556 O O . ASP A 1 483 ? -22.124 33.549 -14.189 1.00 54.29 482 ASP A O 1
ATOM 3561 N N . ILE A 1 484 ? -22.117 31.395 -13.499 1.00 53.71 483 ILE A N 1
ATOM 3562 C CA . ILE A 1 484 ? -20.786 31.401 -12.927 1.00 53.21 483 ILE A CA 1
ATOM 3563 C C . ILE A 1 484 ? -19.823 32.168 -13.855 1.00 53.28 483 ILE A C 1
ATOM 3564 O O . ILE A 1 484 ? -19.257 33.198 -13.445 1.00 53.21 483 ILE A O 1
ATOM 3569 N N . GLN A 1 485 ? -19.685 31.696 -15.103 1.00 52.86 484 GLN A N 1
ATOM 3570 C CA . GLN A 1 485 ? -18.767 32.294 -16.084 1.00 52.42 484 GLN A CA 1
ATOM 3571 C C . GLN A 1 485 ? -18.928 33.798 -16.223 1.00 51.98 484 GLN A C 1
ATOM 3572 O O . GLN A 1 485 ? -17.963 34.548 -16.111 1.00 51.98 484 GLN A O 1
ATOM 3578 N N . LYS A 1 486 ? -20.150 34.237 -16.490 1.00 51.60 485 LYS A N 1
ATOM 3579 C CA . LYS A 1 486 ? -20.424 35.653 -16.560 1.00 51.16 485 LYS A CA 1
ATOM 3580 C C . LYS A 1 486 ? -19.687 36.315 -15.399 1.00 50.77 485 LYS A C 1
ATOM 3581 O O . LYS A 1 486 ? -18.812 37.160 -15.619 1.00 50.54 485 LYS A O 1
ATOM 3587 N N . LEU A 1 487 ? -20.014 35.886 -14.176 1.00 50.14 486 LEU A N 1
ATOM 3588 C CA . LEU A 1 487 ? -19.557 36.564 -12.959 1.00 49.42 486 LEU A CA 1
ATOM 3589 C C . LEU A 1 487 ? -18.062 36.447 -12.767 1.00 48.96 486 LEU A C 1
ATOM 3590 O O . LEU A 1 487 ? -17.403 37.425 -12.423 1.00 48.77 486 LEU A O 1
ATOM 3595 N N . ALA A 1 488 ? -17.529 35.253 -13.003 1.00 48.59 487 ALA A N 1
ATOM 3596 C CA . ALA A 1 488 ? -16.089 35.080 -13.120 1.00 48.23 487 ALA A CA 1
ATOM 3597 C C . ALA A 1 488 ? -15.535 36.136 -14.071 1.00 48.12 487 ALA A C 1
ATOM 3598 O O . ALA A 1 488 ? -14.703 36.948 -13.670 1.00 48.23 487 ALA A O 1
ATOM 3600 N N . ASP A 1 489 ? -16.034 36.147 -15.312 1.00 48.02 488 ASP A N 1
ATOM 3601 C CA . ASP A 1 489 ? -15.464 36.981 -16.373 1.00 48.08 488 ASP A CA 1
ATOM 3602 C C . ASP A 1 489 ? -15.700 38.467 -16.157 1.00 47.78 488 ASP A C 1
ATOM 3603 O O . ASP A 1 489 ? -14.789 39.266 -16.370 1.00 47.82 488 ASP A O 1
ATOM 3608 N N . THR A 1 490 ? -16.904 38.846 -15.731 1.00 47.19 489 THR A N 1
ATOM 3609 C CA . THR A 1 490 ? -17.154 40.234 -15.387 1.00 46.71 489 THR A CA 1
ATOM 3610 C C . THR A 1 490 ? -15.981 40.704 -14.535 1.00 47.11 489 THR A C 1
ATOM 3611 O O . THR A 1 490 ? -15.114 41.446 -15.021 1.00 47.21 489 THR A O 1
ATOM 3615 N N . PHE A 1 491 ? -15.924 40.185 -13.303 1.00 46.57 490 PHE A N 1
ATOM 3616 C CA . PHE A 1 491 ? -15.085 40.709 -12.207 1.00 45.77 490 PHE A CA 1
ATOM 3617 C C . PHE A 1 491 ? -13.589 40.755 -12.494 1.00 46.20 490 PHE A C 1
ATOM 3618 O O . PHE A 1 491 ? -12.866 41.622 -11.972 1.00 46.51 490 PHE A O 1
ATOM 3626 N N . HIS A 1 492 ? -13.120 39.818 -13.300 1.00 46.10 491 HIS A N 1
ATOM 3627 C CA . HIS A 1 492 ? -11.709 39.771 -13.634 1.00 46.30 491 HIS A CA 1
ATOM 3628 C C . HIS A 1 492 ? -11.354 40.964 -14.492 1.00 46.49 491 HIS A C 1
ATOM 3629 O O . HIS A 1 492 ? -10.313 41.593 -14.278 1.00 46.65 491 HIS A O 1
ATOM 3636 N N . ASN A 1 493 ? -12.241 41.272 -15.442 1.00 46.48 492 ASN A N 1
ATOM 3637 C CA . ASN A 1 493 ? -12.078 42.397 -16.344 1.00 46.39 492 ASN A CA 1
ATOM 3638 C C . ASN A 1 493 ? -11.976 43.700 -15.567 1.00 46.85 492 ASN A C 1
ATOM 3639 O O . ASN A 1 493 ? -11.137 44.530 -15.888 1.00 47.42 492 ASN A O 1
ATOM 3644 N N . TRP A 1 494 ? -12.813 43.879 -14.542 1.00 46.79 493 TRP A N 1
ATOM 3645 C CA . TRP A 1 494 ? -12.760 45.088 -13.714 1.00 46.96 493 TRP A CA 1
ATOM 3646 C C . TRP A 1 494 ? -11.363 45.231 -13.118 1.00 48.35 493 TRP A C 1
ATOM 3647 O O . TRP A 1 494 ? -10.896 46.341 -12.839 1.00 48.13 493 TRP A O 1
ATOM 3658 N N . GLN A 1 495 ? -10.704 44.091 -12.910 1.00 49.52 494 GLN A N 1
ATOM 3659 C CA . GLN A 1 495 ? -9.326 44.089 -12.455 1.00 50.67 494 GLN A CA 1
ATOM 3660 C C . GLN A 1 495 ? -8.396 44.525 -13.600 1.00 51.57 494 GLN A C 1
ATOM 3661 O O . GLN A 1 495 ? -7.298 45.027 -13.347 1.00 51.56 494 GLN A O 1
ATOM 3667 N N . GLN A 1 496 ? -8.847 44.334 -14.841 1.00 52.47 495 GLN A N 1
ATOM 3668 C CA . GLN A 1 496 ? -7.976 44.431 -16.018 1.00 54.04 495 GLN A CA 1
ATOM 3669 C C . GLN A 1 496 ? -8.178 45.687 -16.880 1.00 55.09 495 GLN A C 1
ATOM 3670 O O . GLN A 1 496 ? -7.259 46.075 -17.608 1.00 55.43 495 GLN A O 1
ATOM 3676 N N . GLU A 1 497 ? -9.361 46.310 -16.772 1.00 56.20 496 GLU A N 1
ATOM 3677 C CA . GLU A 1 497 ? -9.738 47.531 -17.499 1.00 56.89 496 GLU A CA 1
ATOM 3678 C C . GLU A 1 497 ? -11.192 47.917 -17.195 1.00 57.53 496 GLU A C 1
ATOM 3679 O O . GLU A 1 497 ? -12.107 47.140 -17.498 1.00 57.70 496 GLU A O 1
ATOM 3681 N N . TRP A 1 498 ? -11.415 49.110 -16.624 1.00 57.99 497 TRP A N 1
ATOM 3682 C CA . TRP A 1 498 ? -12.787 49.567 -16.306 1.00 58.40 497 TRP A CA 1
ATOM 3683 C C . TRP A 1 498 ? -13.014 51.087 -16.269 1.00 58.74 497 TRP A C 1
ATOM 3684 O O . TRP A 1 498 ? -12.269 51.836 -15.621 1.00 58.54 497 TRP A O 1
ATOM 3695 N N . SER A 1 499 ? -14.083 51.506 -16.947 1.00 59.32 498 SER A N 1
ATOM 3696 C CA . SER A 1 499 ? -14.533 52.899 -17.002 1.00 60.21 498 SER A CA 1
ATOM 3697 C C . SER A 1 499 ? -16.064 52.919 -16.987 1.00 60.61 498 SER A C 1
ATOM 3698 O O . SER A 1 499 ? -16.700 51.883 -17.226 1.00 60.92 498 SER A O 1
ATOM 3701 N N . GLU A 1 500 ? -16.657 54.085 -16.728 1.00 61.00 499 GLU A N 1
ATOM 3702 C CA . GLU A 1 500 ? -18.122 54.204 -16.575 1.00 61.67 499 GLU A CA 1
ATOM 3703 C C . GLU A 1 500 ? -18.948 53.543 -17.693 1.00 62.01 499 GLU A C 1
ATOM 3704 O O . GLU A 1 500 ? -20.140 53.255 -17.510 1.00 62.51 499 GLU A O 1
ATOM 3706 N N . GLU A 1 501 ? -18.313 53.305 -18.841 1.00 62.35 500 GLU A N 1
ATOM 3707 C CA . GLU A 1 501 ? -18.960 52.630 -19.973 1.00 62.40 500 GLU A CA 1
ATOM 3708 C C . GLU A 1 501 ? -19.291 51.165 -19.654 1.00 62.16 500 GLU A C 1
ATOM 3709 O O . GLU A 1 501 ? -20.351 50.662 -20.040 1.00 62.14 500 GLU A O 1
ATOM 3711 N N . ASN A 1 502 ? -18.389 50.504 -18.931 1.00 61.81 501 ASN A N 1
ATOM 3712 C CA . ASN A 1 502 ? -18.514 49.078 -18.636 1.00 61.34 501 ASN A CA 1
ATOM 3713 C C . ASN A 1 502 ? -19.568 48.754 -17.573 1.00 60.91 501 ASN A C 1
ATOM 3714 O O . ASN A 1 502 ? -20.004 47.589 -17.464 1.00 60.72 501 ASN A O 1
ATOM 3719 N N . ASN A 1 503 ? -19.962 49.766 -16.787 1.00 59.83 502 ASN A N 1
ATOM 3720 C CA . ASN A 1 503 ? -21.118 49.643 -15.900 1.00 58.97 502 ASN A CA 1
ATOM 3721 C C . ASN A 1 503 ? -22.247 49.015 -16.692 1.00 58.70 502 ASN A C 1
ATOM 3722 O O . ASN A 1 503 ? -22.282 49.127 -17.922 1.00 58.78 502 ASN A O 1
ATOM 3727 N N . GLN A 1 504 ? -23.159 48.352 -15.993 1.00 57.90 503 GLN A N 1
ATOM 3728 C CA . GLN A 1 504 ? -24.213 47.593 -16.636 1.00 57.22 503 GLN A CA 1
ATOM 3729 C C . GLN A 1 504 ? -25.427 47.695 -15.739 1.00 56.61 503 GLN A C 1
ATOM 3730 O O . GLN A 1 504 ? -25.555 46.955 -14.765 1.00 56.65 503 GLN A O 1
ATOM 3736 N N . ALA A 1 505 ? -26.306 48.636 -16.058 1.00 55.92 504 ALA A N 1
ATOM 3737 C CA . ALA A 1 505 ? -27.428 48.968 -15.185 1.00 55.48 504 ALA A CA 1
ATOM 3738 C C . ALA A 1 505 ? -28.182 47.721 -14.706 1.00 54.96 504 ALA A C 1
ATOM 3739 O O . ALA A 1 505 ? -28.456 46.813 -15.496 1.00 54.58 504 ALA A O 1
ATOM 3741 N N . GLY A 1 506 ? -28.487 47.684 -13.406 1.00 54.27 505 GLY A N 1
ATOM 3742 C CA . GLY A 1 506 ? -29.156 46.534 -12.786 1.00 53.65 505 GLY A CA 1
ATOM 3743 C C . GLY A 1 506 ? -28.251 45.362 -12.402 1.00 52.99 505 GLY A C 1
ATOM 3744 O O . GLY A 1 506 ? -28.682 44.492 -11.655 1.00 52.10 505 GLY A O 1
ATOM 3745 N N . PHE A 1 507 ? -26.998 45.376 -12.888 1.00 52.74 506 PHE A N 1
ATOM 3746 C CA . PHE A 1 507 ? -26.052 44.242 -12.801 1.00 52.33 506 PHE A CA 1
ATOM 3747 C C . PHE A 1 507 ? -24.690 44.535 -12.173 1.00 52.86 506 PHE A C 1
ATOM 3748 O O . PHE A 1 507 ? -24.272 43.812 -11.274 1.00 52.52 506 PHE A O 1
ATOM 3756 N N . CYS A 1 508 ? -23.976 45.553 -12.671 1.00 53.41 507 CYS A N 1
ATOM 3757 C CA . CYS A 1 508 ? -22.681 45.928 -12.089 1.00 53.63 507 CYS A CA 1
ATOM 3758 C C . CYS A 1 508 ? -22.384 47.432 -12.075 1.00 54.27 507 CYS A C 1
ATOM 3759 O O . CYS A 1 508 ? -22.951 48.183 -12.868 1.00 54.76 507 CYS A O 1
ATOM 3762 N N . PHE A 1 509 ? -21.509 47.854 -11.149 1.00 54.58 508 PHE A N 1
ATOM 3763 C CA . PHE A 1 509 ? -21.099 49.247 -10.988 1.00 54.94 508 PHE A CA 1
ATOM 3764 C C . PHE A 1 509 ? -19.778 49.356 -10.227 1.00 55.33 508 PHE A C 1
ATOM 3765 O O . PHE A 1 509 ? -19.524 48.571 -9.318 1.00 55.14 508 PHE A O 1
ATOM 3773 N N . SER A 1 510 ? -18.964 50.360 -10.580 1.00 55.58 509 SER A N 1
ATOM 3774 C CA . SER A 1 510 ? -17.642 50.588 -9.962 1.00 55.60 509 SER A CA 1
ATOM 3775 C C . SER A 1 510 ? -17.574 51.827 -9.047 1.00 55.88 509 SER A C 1
ATOM 3776 O O . SER A 1 510 ? -17.660 52.963 -9.521 1.00 56.25 509 SER A O 1
ATOM 3779 N N . ALA A 1 511 ? -17.403 51.613 -7.744 1.00 55.78 510 ALA A N 1
ATOM 3780 C CA . ALA A 1 511 ? -17.358 52.723 -6.787 1.00 55.90 510 ALA A CA 1
ATOM 3781 C C . ALA A 1 511 ? -15.953 52.973 -6.256 1.00 55.81 510 ALA A C 1
ATOM 3782 O O . ALA A 1 511 ? -15.118 52.073 -6.291 1.00 55.74 510 ALA A O 1
ATOM 3784 N N . ASP A 1 512 ? -15.697 54.190 -5.769 1.00 55.49 511 ASP A N 1
ATOM 3785 C CA . ASP A 1 512 ? -14.450 54.480 -5.044 1.00 55.76 511 ASP A CA 1
ATOM 3786 C C . ASP A 1 512 ? -14.711 54.879 -3.574 1.00 55.81 511 ASP A C 1
ATOM 3787 O O . ASP A 1 512 ? -15.870 54.978 -3.154 1.00 55.75 511 ASP A O 1
ATOM 3792 N N . LEU A 1 513 ? -13.664 55.112 -2.786 1.00 55.90 512 LEU A N 1
ATOM 3793 C CA . LEU A 1 513 ? -13.895 55.442 -1.365 1.00 56.43 512 LEU A CA 1
ATOM 3794 C C . LEU A 1 513 ? -15.001 56.500 -1.164 1.00 56.84 512 LEU A C 1
ATOM 3795 O O . LEU A 1 513 ? -15.729 56.445 -0.171 1.00 56.78 512 LEU A O 1
ATOM 3800 N N . ALA A 1 514 ? -15.134 57.429 -2.118 1.00 57.26 513 ALA A N 1
ATOM 3801 C CA . ALA A 1 514 ? -16.012 58.608 -1.969 1.00 57.77 513 ALA A CA 1
ATOM 3802 C C . ALA A 1 514 ? -17.511 58.292 -1.937 1.00 57.84 513 ALA A C 1
ATOM 3803 O O . ALA A 1 514 ? -18.206 58.696 -1.002 1.00 57.60 513 ALA A O 1
ATOM 3805 N N . LEU A 1 515 ? -17.994 57.573 -2.952 1.00 57.96 514 LEU A N 1
ATOM 3806 C CA . LEU A 1 515 ? -19.422 57.295 -3.091 1.00 58.27 514 LEU A CA 1
ATOM 3807 C C . LEU A 1 515 ? -19.951 56.374 -1.985 1.00 58.79 514 LEU A C 1
ATOM 3808 O O . LEU A 1 515 ? -21.120 56.475 -1.573 1.00 58.53 514 LEU A O 1
ATOM 3813 N N . ILE A 1 516 ? -19.087 55.478 -1.510 1.00 59.21 515 ILE A N 1
ATOM 3814 C CA . ILE A 1 516 ? -19.468 54.552 -0.452 1.00 59.87 515 ILE A CA 1
ATOM 3815 C C . ILE A 1 516 ? -19.576 55.296 0.877 1.00 60.12 515 ILE A C 1
ATOM 3816 O O . ILE A 1 516 ? -20.385 54.924 1.722 1.00 60.06 515 ILE A O 1
ATOM 3821 N N . ARG A 1 517 ? -18.791 56.363 1.042 1.00 60.71 516 ARG A N 1
ATOM 3822 C CA . ARG A 1 517 ? -18.901 57.215 2.236 1.00 61.36 516 ARG A CA 1
ATOM 3823 C C . ARG A 1 517 ? -20.211 58.005 2.241 1.00 61.30 516 ARG A C 1
ATOM 3824 O O . ARG A 1 517 ? -20.651 58.460 3.286 1.00 61.59 516 ARG A O 1
ATOM 3832 N N . LYS A 1 518 ? -20.819 58.157 1.067 1.00 61.57 517 LYS A N 1
ATOM 3833 C CA . LYS A 1 518 ? -22.128 58.804 0.913 1.00 61.82 517 LYS A CA 1
ATOM 3834 C C . LYS A 1 518 ? -23.231 57.779 1.149 1.00 61.54 517 LYS A C 1
ATOM 3835 O O . LYS A 1 518 ? -24.304 58.091 1.677 1.00 61.30 517 LYS A O 1
ATOM 3841 N N . ASN A 1 519 ? -22.953 56.547 0.732 1.00 61.33 518 ASN A N 1
ATOM 3842 C CA . ASN A 1 519 ? -23.851 55.434 0.979 1.00 60.61 518 ASN A CA 1
ATOM 3843 C C . ASN A 1 519 ? -23.612 54.840 2.358 1.00 60.04 518 ASN A C 1
ATOM 3844 O O . ASN A 1 519 ? -24.114 53.770 2.678 1.00 60.17 518 ASN A O 1
ATOM 3849 N N . ASP A 1 520 ? -22.861 55.591 3.167 1.00 59.29 519 ASP A N 1
ATOM 3850 C CA . ASP A 1 520 ? -22.574 55.305 4.572 1.00 58.92 519 ASP A CA 1
ATOM 3851 C C . ASP A 1 520 ? -22.081 53.875 4.808 1.00 58.44 519 ASP A C 1
ATOM 3852 O O . ASP A 1 520 ? -22.557 53.154 5.684 1.00 58.05 519 ASP A O 1
ATOM 3857 N N . PHE A 1 521 ? -21.119 53.485 3.976 1.00 57.80 520 PHE A N 1
ATOM 3858 C CA . PHE A 1 521 ? -20.417 52.217 4.073 1.00 56.99 520 PHE A CA 1
ATOM 3859 C C . PHE A 1 521 ? -21.330 51.001 4.056 1.00 56.84 520 PHE A C 1
ATOM 3860 O O . PHE A 1 521 ? -20.930 49.910 4.450 1.00 56.64 520 PHE A O 1
ATOM 3868 N N . VAL A 1 522 ? -22.553 51.212 3.583 1.00 56.41 521 VAL A N 1
ATOM 3869 C CA . VAL A 1 522 ? -23.447 50.124 3.248 1.00 56.09 521 VAL A CA 1
ATOM 3870 C C . VAL A 1 522 ? -22.973 49.592 1.905 1.00 56.33 521 VAL A C 1
ATOM 3871 O O . VAL A 1 522 ? -22.859 50.347 0.931 1.00 56.43 521 VAL A O 1
ATOM 3875 N N . LEU A 1 523 ? -22.675 48.295 1.878 1.00 56.04 522 LEU A N 1
ATOM 3876 C CA . LEU A 1 523 ? -22.052 47.659 0.727 1.00 55.95 522 LEU A CA 1
ATOM 3877 C C . LEU A 1 523 ? -23.020 46.819 -0.106 1.00 56.48 522 LEU A C 1
ATOM 3878 O O . LEU A 1 523 ? -22.593 45.962 -0.889 1.00 56.15 522 LEU A O 1
ATOM 3883 N N . THR A 1 524 ? -24.318 47.070 0.055 1.00 57.19 523 THR A N 1
ATOM 3884 C CA . THR A 1 524 ? -25.326 46.341 -0.713 1.00 58.23 523 THR A CA 1
ATOM 3885 C C . THR A 1 524 ? -25.340 46.852 -2.162 1.00 58.81 523 THR A C 1
ATOM 3886 O O . THR A 1 524 ? -25.560 48.043 -2.393 1.00 58.94 523 THR A O 1
ATOM 3890 N N . PRO A 1 525 ? -25.102 45.953 -3.141 1.00 59.39 524 PRO A N 1
ATOM 3891 C CA . PRO A 1 525 ? -25.044 46.337 -4.556 1.00 59.69 524 PRO A CA 1
ATOM 3892 C C . PRO A 1 525 ? -26.307 47.044 -5.040 1.00 60.10 524 PRO A C 1
ATOM 3893 O O . PRO A 1 525 ? -26.221 47.892 -5.931 1.00 60.75 524 PRO A O 1
ATOM 3897 N N . GLY A 1 526 ? -27.454 46.719 -4.439 1.00 60.14 525 GLY A N 1
ATOM 3898 C CA . GLY A 1 526 ? -28.737 47.352 -4.770 1.00 60.18 525 GLY A CA 1
ATOM 3899 C C . GLY A 1 526 ? -28.691 48.871 -4.711 1.00 60.62 525 GLY A C 1
ATOM 3900 O O . GLY A 1 526 ? -29.249 49.556 -5.567 1.00 60.75 525 GLY A O 1
ATOM 3901 N N . ARG A 1 527 ? -28.023 49.396 -3.690 1.00 60.66 526 ARG A N 1
ATOM 3902 C CA . ARG A 1 527 ? -27.713 50.805 -3.612 1.00 60.62 526 ARG A CA 1
ATOM 3903 C C . ARG A 1 527 ? -27.202 51.302 -4.962 1.00 60.44 526 ARG A C 1
ATOM 3904 O O . ARG A 1 527 ? -27.759 52.238 -5.549 1.00 60.31 526 ARG A O 1
ATOM 3912 N N . TYR A 1 528 ? -26.166 50.620 -5.462 1.00 59.76 527 TYR A N 1
ATOM 3913 C CA . TYR A 1 528 ? -25.288 51.144 -6.508 1.00 58.37 527 TYR A CA 1
ATOM 3914 C C . TYR A 1 528 ? -25.688 50.793 -7.926 1.00 57.36 527 TYR A C 1
ATOM 3915 O O . TYR A 1 528 ? -24.814 50.544 -8.744 1.00 57.26 527 TYR A O 1
ATOM 3924 N N . VAL A 1 529 ? -26.977 50.769 -8.253 1.00 56.49 528 VAL A N 1
ATOM 3925 C CA . VAL A 1 529 ? -27.358 50.484 -9.659 1.00 55.17 528 VAL A CA 1
ATOM 3926 C C . VAL A 1 529 ? -28.794 49.925 -9.783 1.00 55.24 528 VAL A C 1
ATOM 3927 O O . VAL A 1 529 ? -29.349 49.445 -8.803 1.00 55.56 528 VAL A O 1
ATOM 3931 N N . GLY A 1 530 ? -29.405 49.997 -10.965 1.00 55.32 529 GLY A N 1
ATOM 3932 C CA . GLY A 1 530 ? -30.767 49.478 -11.125 1.00 55.17 529 GLY A CA 1
ATOM 3933 C C . GLY A 1 530 ? -31.454 49.882 -12.419 1.00 55.44 529 GLY A C 1
ATOM 3934 O O . GLY A 1 530 ? -32.628 49.563 -12.636 1.00 55.16 529 GLY A O 1
ATOM 3935 N N . GLN B 1 7 ? -25.714 15.372 70.850 1.00 81.55 6 GLN B N 1
ATOM 3936 C CA . GLN B 1 7 ? -26.392 16.168 71.916 1.00 81.79 6 GLN B CA 1
ATOM 3937 C C . GLN B 1 7 ? -27.773 16.668 71.470 1.00 81.88 6 GLN B C 1
ATOM 3938 O O . GLN B 1 7 ? -28.550 17.182 72.282 1.00 81.80 6 GLN B O 1
ATOM 3944 N N . GLN B 1 8 ? -28.062 16.506 70.177 1.00 81.91 7 GLN B N 1
ATOM 3945 C CA . GLN B 1 8 ? -29.331 16.930 69.584 1.00 81.75 7 GLN B CA 1
ATOM 3946 C C . GLN B 1 8 ? -29.745 16.041 68.391 1.00 81.78 7 GLN B C 1
ATOM 3947 O O . GLN B 1 8 ? -28.962 15.200 67.919 1.00 81.75 7 GLN B O 1
ATOM 3953 N N . PHE B 1 9 ? -30.965 16.273 67.900 1.00 81.47 8 PHE B N 1
ATOM 3954 C CA . PHE B 1 9 ? -31.625 15.410 66.923 1.00 81.18 8 PHE B CA 1
ATOM 3955 C C . PHE B 1 9 ? -31.299 15.683 65.445 1.00 81.05 8 PHE B C 1
ATOM 3956 O O . PHE B 1 9 ? -32.018 15.226 64.551 1.00 80.89 8 PHE B O 1
ATOM 3964 N N . LEU B 1 10 ? -30.235 16.438 65.188 1.00 80.76 9 LEU B N 1
ATOM 3965 C CA . LEU B 1 10 ? -29.839 16.749 63.814 1.00 80.40 9 LEU B CA 1
ATOM 3966 C C . LEU B 1 10 ? -29.446 15.478 63.065 1.00 79.98 9 LEU B C 1
ATOM 3967 O O . LEU B 1 10 ? -29.300 15.485 61.841 1.00 80.07 9 LEU B O 1
ATOM 3972 N N . ASN B 1 11 ? -29.273 14.386 63.805 1.00 79.14 10 ASN B N 1
ATOM 3973 C CA . ASN B 1 11 ? -29.159 13.076 63.186 1.00 78.37 10 ASN B CA 1
ATOM 3974 C C . ASN B 1 11 ? -30.548 12.533 62.847 1.00 77.62 10 ASN B C 1
ATOM 3975 O O . ASN B 1 11 ? -30.753 11.960 61.778 1.00 77.56 10 ASN B O 1
ATOM 3977 N N . ASP B 1 12 ? -31.501 12.745 63.752 1.00 76.69 11 ASP B N 1
ATOM 3978 C CA . ASP B 1 12 ? -32.851 12.200 63.602 1.00 75.96 11 ASP B CA 1
ATOM 3979 C C . ASP B 1 12 ? -33.567 12.755 62.376 1.00 75.11 11 ASP B C 1
ATOM 3980 O O . ASP B 1 12 ? -33.860 11.999 61.437 1.00 75.32 11 ASP B O 1
ATOM 3985 N N . LEU B 1 13 ? -33.821 14.065 62.375 1.00 73.67 12 LEU B N 1
ATOM 3986 C CA . LEU B 1 13 ? -34.462 14.732 61.238 1.00 72.26 12 LEU B CA 1
ATOM 3987 C C . LEU B 1 13 ? -33.858 14.321 59.901 1.00 71.10 12 LEU B C 1
ATOM 3988 O O . LEU B 1 13 ? -34.577 13.873 59.011 1.00 71.21 12 LEU B O 1
ATOM 3993 N N . ASP B 1 14 ? -32.543 14.478 59.774 1.00 69.75 13 ASP B N 1
ATOM 3994 C CA . ASP B 1 14 ? -31.820 14.140 58.550 1.00 68.59 13 ASP B CA 1
ATOM 3995 C C . ASP B 1 14 ? -32.186 12.741 58.075 1.00 67.56 13 ASP B C 1
ATOM 3996 O O . ASP B 1 14 ? -32.789 12.585 57.007 1.00 67.44 13 ASP B O 1
ATOM 4001 N N . ASN B 1 15 ? -31.827 11.741 58.885 1.00 66.08 14 ASN B N 1
ATOM 4002 C CA . ASN B 1 15 ? -32.171 10.341 58.645 1.00 64.74 14 ASN B CA 1
ATOM 4003 C C . ASN B 1 15 ? -33.586 10.170 58.093 1.00 63.61 14 ASN B C 1
ATOM 4004 O O . ASN B 1 15 ? -33.770 9.637 56.995 1.00 63.59 14 ASN B O 1
ATOM 4009 N N . GLN B 1 16 ? -34.578 10.636 58.849 1.00 61.89 15 GLN B N 1
ATOM 4010 C CA . GLN B 1 16 ? -35.967 10.520 58.422 1.00 60.52 15 GLN B CA 1
ATOM 4011 C C . GLN B 1 16 ? -36.179 11.125 57.036 1.00 59.11 15 GLN B C 1
ATOM 4012 O O . GLN B 1 16 ? -36.683 10.447 56.144 1.00 59.07 15 GLN B O 1
ATOM 4018 N N . LEU B 1 17 ? -35.784 12.385 56.853 1.00 57.49 16 LEU B N 1
ATOM 4019 C CA . LEU B 1 17 ? -36.019 13.077 55.574 1.00 56.37 16 LEU B CA 1
ATOM 4020 C C . LEU B 1 17 ? -35.339 12.390 54.383 1.00 55.49 16 LEU B C 1
ATOM 4021 O O . LEU B 1 17 ? -35.886 12.378 53.277 1.00 55.18 16 LEU B O 1
ATOM 4026 N N . TRP B 1 18 ? -34.163 11.805 54.609 1.00 54.34 17 TRP B N 1
ATOM 4027 C CA . TRP B 1 18 ? -33.517 11.053 53.551 1.00 53.50 17 TRP B CA 1
ATOM 4028 C C . TRP B 1 18 ? -34.301 9.795 53.181 1.00 53.21 17 TRP B C 1
ATOM 4029 O O . TRP B 1 18 ? -34.607 9.583 52.009 1.00 52.77 17 TRP B O 1
ATOM 4040 N N . ARG B 1 19 ? -34.625 8.967 54.174 1.00 52.96 18 ARG B N 1
ATOM 4041 C CA . ARG B 1 19 ? -35.379 7.735 53.912 1.00 52.77 18 ARG B CA 1
ATOM 4042 C C . ARG B 1 19 ? -36.768 8.004 53.297 1.00 52.25 18 ARG B C 1
ATOM 4043 O O . ARG B 1 19 ? -37.178 7.329 52.351 1.00 51.87 18 ARG B O 1
ATOM 4051 N N . ALA B 1 20 ? -37.457 9.013 53.817 1.00 51.85 19 ALA B N 1
ATOM 4052 C CA . ALA B 1 20 ? -38.735 9.440 53.265 1.00 51.70 19 ALA B CA 1
ATOM 4053 C C . ALA B 1 20 ? -38.581 9.801 51.785 1.00 51.36 19 ALA B C 1
ATOM 4054 O O . ALA B 1 20 ? -39.204 9.171 50.921 1.00 51.32 19 ALA B O 1
ATOM 4056 N N . ALA B 1 21 ? -37.725 10.781 51.497 1.00 50.77 20 ALA B N 1
ATOM 4057 C CA . ALA B 1 21 ? -37.413 11.165 50.113 1.00 50.49 20 ALA B CA 1
ATOM 4058 C C . ALA B 1 21 ? -36.855 10.014 49.269 1.00 50.15 20 ALA B C 1
ATOM 4059 O O . ALA B 1 21 ? -36.992 10.022 48.047 1.00 50.24 20 ALA B O 1
ATOM 4061 N N . ASP B 1 22 ? -36.241 9.025 49.913 1.00 49.86 21 ASP B N 1
ATOM 4062 C CA . ASP B 1 22 ? -35.745 7.846 49.205 1.00 49.91 21 ASP B CA 1
ATOM 4063 C C . ASP B 1 22 ? -36.859 6.918 48.744 1.00 49.89 21 ASP B C 1
ATOM 4064 O O . ASP B 1 22 ? -36.729 6.288 47.701 1.00 50.09 21 ASP B O 1
ATOM 4069 N N . LYS B 1 23 ? -37.945 6.838 49.515 1.00 50.12 22 LYS B N 1
ATOM 4070 C CA . LYS B 1 23 ? -39.108 5.995 49.168 1.00 50.23 22 LYS B CA 1
ATOM 4071 C C . LYS B 1 23 ? -39.836 6.464 47.914 1.00 50.70 22 LYS B C 1
ATOM 4072 O O . LYS B 1 23 ? -40.437 5.666 47.199 1.00 50.20 22 LYS B O 1
ATOM 4078 N N . LEU B 1 24 ? -39.749 7.763 47.639 1.00 51.73 23 LEU B N 1
ATOM 4079 C CA . LEU B 1 24 ? -40.499 8.368 46.552 1.00 52.52 23 LEU B CA 1
ATOM 4080 C C . LEU B 1 24 ? -39.707 8.532 45.248 1.00 53.54 23 LEU B C 1
ATOM 4081 O O . LEU B 1 24 ? -40.281 8.947 44.238 1.00 53.89 23 LEU B O 1
ATOM 4086 N N . ARG B 1 25 ? -38.416 8.176 45.251 1.00 54.45 24 ARG B N 1
ATOM 4087 C CA . ARG B 1 25 ? -37.514 8.486 44.118 1.00 55.50 24 ARG B CA 1
ATOM 4088 C C . ARG B 1 25 ? -37.995 8.006 42.729 1.00 56.31 24 ARG B C 1
ATOM 4089 O O . ARG B 1 25 ? -37.821 8.712 41.724 1.00 56.45 24 ARG B O 1
ATOM 4097 N N . SER B 1 26 ? -38.605 6.821 42.691 1.00 57.40 25 SER B N 1
ATOM 4098 C CA . SER B 1 26 ? -39.193 6.225 41.467 1.00 59.05 25 SER B CA 1
ATOM 4099 C C . SER B 1 26 ? -38.231 5.910 40.292 1.00 59.66 25 SER B C 1
ATOM 4100 O O . SER B 1 26 ? -37.080 5.521 40.503 1.00 59.77 25 SER B O 1
ATOM 4102 N N . ASN B 1 27 ? -38.730 6.077 39.065 1.00 60.66 26 ASN B N 1
ATOM 4103 C CA . ASN B 1 27 ? -37.977 5.829 37.812 1.00 61.57 26 ASN B CA 1
ATOM 4104 C C . ASN B 1 27 ? -36.887 6.887 37.559 1.00 61.89 26 ASN B C 1
ATOM 4105 O O . ASN B 1 27 ? -36.717 7.355 36.431 1.00 62.07 26 ASN B O 1
ATOM 4110 N N . LEU B 1 28 ? -36.155 7.278 38.606 1.00 62.19 27 LEU B N 1
ATOM 4111 C CA . LEU B 1 28 ? -35.210 8.405 38.490 1.00 62.31 27 LEU B CA 1
ATOM 4112 C C . LEU B 1 28 ? -33.920 8.228 39.289 1.00 62.23 27 LEU B C 1
ATOM 4113 O O . LEU B 1 28 ? -33.918 7.557 40.328 1.00 62.08 27 LEU B O 1
ATOM 4118 N N . ASP B 1 29 ? -32.844 8.859 38.796 1.00 62.10 28 ASP B N 1
ATOM 4119 C CA . ASP B 1 29 ? -31.490 8.758 39.373 1.00 61.88 28 ASP B CA 1
ATOM 4120 C C . ASP B 1 29 ? -31.196 9.887 40.364 1.00 61.62 28 ASP B C 1
ATOM 4121 O O . ASP B 1 29 ? -31.855 10.932 40.343 1.00 61.63 28 ASP B O 1
ATOM 4126 N N . ALA B 1 30 ? -30.175 9.677 41.202 1.00 61.17 29 ALA B N 1
ATOM 4127 C CA . ALA B 1 30 ? -29.775 10.626 42.256 1.00 60.37 29 ALA B CA 1
ATOM 4128 C C . ALA B 1 30 ? -29.164 11.955 41.760 1.00 60.04 29 ALA B C 1
ATOM 4129 O O . ALA B 1 30 ? -29.046 12.908 42.535 1.00 59.90 29 ALA B O 1
ATOM 4131 N N . ALA B 1 31 ? -28.764 12.014 40.487 1.00 59.28 30 ALA B N 1
ATOM 4132 C CA . ALA B 1 31 ? -28.189 13.237 39.916 1.00 58.28 30 ALA B CA 1
ATOM 4133 C C . ALA B 1 31 ? -29.304 14.226 39.649 1.00 57.53 30 ALA B C 1
ATOM 4134 O O . ALA B 1 31 ? -29.213 15.414 39.998 1.00 57.69 30 ALA B O 1
ATOM 4136 N N . ASN B 1 32 ? -30.351 13.705 39.018 1.00 55.87 31 ASN B N 1
ATOM 4137 C CA . ASN B 1 32 ? -31.579 14.419 38.779 1.00 54.42 31 ASN B CA 1
ATOM 4138 C C . ASN B 1 32 ? -32.281 14.729 40.102 1.00 53.20 31 ASN B C 1
ATOM 4139 O O . ASN B 1 32 ? -32.357 15.886 40.523 1.00 52.87 31 ASN B O 1
ATOM 4144 N N . TYR B 1 33 ? -32.763 13.664 40.747 1.00 51.48 32 TYR B N 1
ATOM 4145 C CA . TYR B 1 33 ? -33.587 13.713 41.948 1.00 49.89 32 TYR B CA 1
ATOM 4146 C C . TYR B 1 33 ? -33.096 14.709 43.009 1.00 49.61 32 TYR B C 1
ATOM 4147 O O . TYR B 1 33 ? -33.872 15.148 43.862 1.00 49.66 32 TYR B O 1
ATOM 4156 N N . LYS B 1 34 ? -31.831 15.097 42.941 1.00 48.88 33 LYS B N 1
ATOM 4157 C CA . LYS B 1 34 ? -31.342 16.061 43.903 1.00 48.62 33 LYS B CA 1
ATOM 4158 C C . LYS B 1 34 ? -31.988 17.427 43.723 1.00 48.44 33 LYS B C 1
ATOM 4159 O O . LYS B 1 34 ? -32.224 18.137 44.696 1.00 48.37 33 LYS B O 1
ATOM 4165 N N . HIS B 1 35 ? -32.338 17.766 42.491 1.00 48.20 34 HIS B N 1
ATOM 4166 C CA . HIS B 1 35 ? -32.849 19.105 42.222 1.00 47.66 34 HIS B CA 1
ATOM 4167 C C . HIS B 1 35 ? -34.289 19.356 42.689 1.00 47.26 34 HIS B C 1
ATOM 4168 O O . HIS B 1 35 ? -34.609 20.464 43.113 1.00 47.16 34 HIS B O 1
ATOM 4175 N N . VAL B 1 36 ? -35.132 18.325 42.681 1.00 46.85 35 VAL B N 1
ATOM 4176 C CA . VAL B 1 36 ? -36.496 18.478 43.200 1.00 46.25 35 VAL B CA 1
ATOM 4177 C C . VAL B 1 36 ? -36.438 18.697 44.706 1.00 45.78 35 VAL B C 1
ATOM 4178 O O . VAL B 1 36 ? -36.964 19.681 45.220 1.00 46.12 35 VAL B O 1
ATOM 4182 N N . VAL B 1 37 ? -35.802 17.763 45.400 1.00 45.08 36 VAL B N 1
ATOM 4183 C CA . VAL B 1 37 ? -35.632 17.841 46.836 1.00 44.97 36 VAL B CA 1
ATOM 4184 C C . VAL B 1 37 ? -34.988 19.172 47.259 1.00 45.00 36 VAL B C 1
ATOM 4185 O O . VAL B 1 37 ? -35.553 19.895 48.078 1.00 44.39 36 VAL B O 1
ATOM 4189 N N . LEU B 1 38 ? -33.822 19.488 46.683 1.00 45.41 37 LEU B N 1
ATOM 4190 C CA . LEU B 1 38 ? -33.084 20.735 46.970 1.00 45.28 37 LEU B CA 1
ATOM 4191 C C . LEU B 1 38 ? -33.880 21.967 46.552 1.00 45.34 37 LEU B C 1
ATOM 4192 O O . LEU B 1 38 ? -33.680 23.051 47.099 1.00 45.35 37 LEU B O 1
ATOM 4197 N N . GLY B 1 39 ? -34.772 21.800 45.578 1.00 45.26 38 GLY B N 1
ATOM 4198 C CA . GLY B 1 39 ? -35.649 22.888 45.130 1.00 45.11 38 GLY B CA 1
ATOM 4199 C C . GLY B 1 39 ? -36.758 23.181 46.129 1.00 45.15 38 GLY B C 1
ATOM 4200 O O . GLY B 1 39 ? -36.941 24.333 46.541 1.00 45.47 38 GLY B O 1
ATOM 4201 N N . LEU B 1 40 ? -37.496 22.143 46.530 1.00 44.57 39 LEU B N 1
ATOM 4202 C CA . LEU B 1 40 ? -38.564 22.293 47.532 1.00 44.44 39 LEU B CA 1
ATOM 4203 C C . LEU B 1 40 ? -38.076 22.761 48.906 1.00 44.49 39 LEU B C 1
ATOM 4204 O O . LEU B 1 40 ? -38.819 23.429 49.639 1.00 44.78 39 LEU B O 1
ATOM 4209 N N . ILE B 1 41 ? -36.835 22.428 49.259 1.00 43.90 40 ILE B N 1
ATOM 4210 C CA . ILE B 1 41 ? -36.302 22.854 50.534 1.00 43.33 40 ILE B CA 1
ATOM 4211 C C . ILE B 1 41 ? -35.955 24.328 50.461 1.00 43.33 40 ILE B C 1
ATOM 4212 O O . ILE B 1 41 ? -36.206 25.068 51.404 1.00 43.39 40 ILE B O 1
ATOM 4217 N N . PHE B 1 42 ? -35.397 24.744 49.328 1.00 43.42 41 PHE B N 1
ATOM 4218 C CA . PHE B 1 42 ? -35.080 26.148 49.071 1.00 43.11 41 PHE B CA 1
ATOM 4219 C C . PHE B 1 42 ? -36.358 26.960 49.151 1.00 43.22 41 PHE B C 1
ATOM 4220 O O . PHE B 1 42 ? -36.390 27.989 49.799 1.00 43.20 41 PHE B O 1
ATOM 4228 N N . LEU B 1 43 ? -37.395 26.483 48.464 1.00 43.94 42 LEU B N 1
ATOM 4229 C CA . LEU B 1 43 ? -38.697 27.147 48.408 1.00 44.50 42 LEU B CA 1
ATOM 4230 C C . LEU B 1 43 ? -39.307 27.177 49.784 1.00 45.46 42 LEU B C 1
ATOM 4231 O O . LEU B 1 43 ? -39.794 28.227 50.216 1.00 45.67 42 LEU B O 1
ATOM 4236 N N . LYS B 1 44 ? -39.274 26.027 50.471 1.00 46.22 43 LYS B N 1
ATOM 4237 C CA . LYS B 1 44 ? -39.681 25.965 51.875 1.00 47.13 43 LYS B CA 1
ATOM 4238 C C . LYS B 1 44 ? -38.964 27.017 52.682 1.00 47.05 43 LYS B C 1
ATOM 4239 O O . LYS B 1 44 ? -39.633 27.810 53.351 1.00 47.16 43 LYS B O 1
ATOM 4245 N N . TYR B 1 45 ? -37.625 27.029 52.602 1.00 47.18 44 TYR B N 1
ATOM 4246 C CA . TYR B 1 45 ? -36.786 27.991 53.354 1.00 47.49 44 TYR B CA 1
ATOM 4247 C C . TYR B 1 45 ? -37.241 29.425 53.149 1.00 47.72 44 TYR B C 1
ATOM 4248 O O . TYR B 1 45 ? -37.366 30.200 54.100 1.00 47.48 44 TYR B O 1
ATOM 4257 N N . VAL B 1 46 ? -37.462 29.762 51.888 1.00 47.65 45 VAL B N 1
ATOM 4258 C CA . VAL B 1 46 ? -37.707 31.130 51.498 1.00 48.24 45 VAL B CA 1
ATOM 4259 C C . VAL B 1 46 ? -39.123 31.558 51.910 1.00 49.06 45 VAL B C 1
ATOM 4260 O O . VAL B 1 46 ? -39.350 32.722 52.267 1.00 49.10 45 VAL B O 1
ATOM 4264 N N . SER B 1 47 ? -40.044 30.594 51.910 1.00 50.05 46 SER B N 1
ATOM 4265 C CA . SER B 1 47 ? -41.425 30.810 52.338 1.00 51.25 46 SER B CA 1
ATOM 4266 C C . SER B 1 47 ? -41.541 30.811 53.851 1.00 51.96 46 SER B C 1
ATOM 4267 O O . SER B 1 47 ? -42.400 31.518 54.397 1.00 52.21 46 SER B O 1
ATOM 4270 N N . ASP B 1 48 ? -40.677 30.029 54.512 1.00 52.43 47 ASP B N 1
ATOM 4271 C CA . ASP B 1 48 ? -40.467 30.116 55.971 1.00 52.96 47 ASP B CA 1
ATOM 4272 C C . ASP B 1 48 ? -39.938 31.504 56.369 1.00 52.82 47 ASP B C 1
ATOM 4273 O O . ASP B 1 48 ? -40.278 32.019 57.432 1.00 53.35 47 ASP B O 1
ATOM 4278 N N . ALA B 1 49 ? -39.115 32.112 55.523 1.00 52.95 48 ALA B N 1
ATOM 4279 C CA . ALA B 1 49 ? -38.472 33.381 55.890 1.00 53.61 48 ALA B CA 1
ATOM 4280 C C . ALA B 1 49 ? -39.351 34.604 55.629 1.00 53.84 48 ALA B C 1
ATOM 4281 O O . ALA B 1 49 ? -39.239 35.604 56.326 1.00 54.07 48 ALA B O 1
ATOM 4283 N N . PHE B 1 50 ? -40.218 34.511 54.630 1.00 54.25 49 PHE B N 1
ATOM 4284 C CA . PHE B 1 50 ? -41.146 35.595 54.286 1.00 54.84 49 PHE B CA 1
ATOM 4285 C C . PHE B 1 50 ? -42.289 35.660 55.320 1.00 55.06 49 PHE B C 1
ATOM 4286 O O . PHE B 1 50 ? -42.785 36.740 55.638 1.00 55.23 49 PHE B O 1
ATOM 4294 N N . GLU B 1 51 ? -42.672 34.485 55.825 1.00 55.53 50 GLU B N 1
ATOM 4295 C CA . GLU B 1 51 ? -43.562 34.285 56.980 1.00 55.65 50 GLU B CA 1
ATOM 4296 C C . GLU B 1 51 ? -42.956 34.902 58.252 1.00 55.71 50 GLU B C 1
ATOM 4297 O O . GLU B 1 51 ? -43.543 35.831 58.824 1.00 55.87 50 GLU B O 1
ATOM 4303 N N . GLU B 1 52 ? -41.793 34.404 58.691 1.00 55.10 51 GLU B N 1
ATOM 4304 C CA . GLU B 1 52 ? -41.181 34.919 59.917 1.00 55.06 51 GLU B CA 1
ATOM 4305 C C . GLU B 1 52 ? -41.253 36.444 59.908 1.00 54.93 51 GLU B C 1
ATOM 4306 O O . GLU B 1 52 ? -41.828 37.059 60.815 1.00 55.09 51 GLU B O 1
ATOM 4312 N N . ARG B 1 53 ? -40.702 37.041 58.851 1.00 54.49 52 ARG B N 1
ATOM 4313 C CA . ARG B 1 53 ? -40.594 38.497 58.740 1.00 53.77 52 ARG B CA 1
ATOM 4314 C C . ARG B 1 53 ? -41.956 39.177 58.815 1.00 53.92 52 ARG B C 1
ATOM 4315 O O . ARG B 1 53 ? -42.099 40.188 59.497 1.00 53.72 52 ARG B O 1
ATOM 4323 N N . GLN B 1 54 ? -42.949 38.618 58.127 1.00 54.30 53 GLN B N 1
ATOM 4324 C CA . GLN B 1 54 ? -44.312 39.153 58.189 1.00 55.04 53 GLN B CA 1
ATOM 4325 C C . GLN B 1 54 ? -44.866 39.167 59.605 1.00 55.16 53 GLN B C 1
ATOM 4326 O O . GLN B 1 54 ? -45.528 40.127 60.010 1.00 55.26 53 GLN B O 1
ATOM 4332 N N . GLN B 1 55 ? -44.585 38.111 60.364 1.00 55.45 54 GLN B N 1
ATOM 4333 C CA . GLN B 1 55 ? -45.221 37.968 61.655 1.00 55.43 54 GLN B CA 1
ATOM 4334 C C . GLN B 1 55 ? -44.706 39.033 62.582 1.00 55.50 54 GLN B C 1
ATOM 4335 O O . GLN B 1 55 ? -45.469 39.565 63.387 1.00 55.76 54 GLN B O 1
ATOM 4341 N N . GLU B 1 56 ? -43.431 39.382 62.445 1.00 55.37 55 GLU B N 1
ATOM 4342 C CA . GLU B 1 56 ? -42.870 40.353 63.356 1.00 55.85 55 GLU B CA 1
ATOM 4343 C C . GLU B 1 56 ? -43.276 41.763 62.966 1.00 56.05 55 GLU B C 1
ATOM 4344 O O . GLU B 1 56 ? -43.595 42.572 63.831 1.00 56.40 55 GLU B O 1
ATOM 4350 N N . LEU B 1 57 ? -43.302 42.035 61.663 1.00 56.36 56 LEU B N 1
ATOM 4351 C CA . LEU B 1 57 ? -43.852 43.282 61.123 1.00 56.43 56 LEU B CA 1
ATOM 4352 C C . LEU B 1 57 ? -45.233 43.582 61.719 1.00 56.88 56 LEU B C 1
ATOM 4353 O O . LEU B 1 57 ? -45.463 44.684 62.227 1.00 56.67 56 LEU B O 1
ATOM 4358 N N . THR B 1 58 ? -46.137 42.597 61.671 1.00 57.00 57 THR B N 1
ATOM 4359 C CA . THR B 1 58 ? -47.453 42.732 62.302 1.00 57.30 57 THR B CA 1
ATOM 4360 C C . THR B 1 58 ? -47.306 43.034 63.812 1.00 57.39 57 THR B C 1
ATOM 4361 O O . THR B 1 58 ? -47.924 43.963 64.324 1.00 57.44 57 THR B O 1
ATOM 4365 N N . GLU B 1 59 ? -46.454 42.292 64.510 1.00 57.48 58 GLU B N 1
ATOM 4366 C CA . GLU B 1 59 ? -46.201 42.595 65.915 1.00 57.76 58 GLU B CA 1
ATOM 4367 C C . GLU B 1 59 ? -45.566 43.974 66.070 1.00 57.51 58 GLU B C 1
ATOM 4368 O O . GLU B 1 59 ? -45.928 44.718 66.979 1.00 58.04 58 GLU B O 1
ATOM 4374 N N . LEU B 1 60 ? -44.639 44.323 65.174 1.00 57.05 59 LEU B N 1
ATOM 4375 C CA . LEU B 1 60 ? -43.978 45.638 65.189 1.00 56.25 59 LEU B CA 1
ATOM 4376 C C . LEU B 1 60 ? -44.901 46.843 64.922 1.00 55.76 59 LEU B C 1
ATOM 4377 O O . LEU B 1 60 ? -44.794 47.862 65.590 1.00 55.41 59 LEU B O 1
ATOM 4382 N N . PHE B 1 61 ? -45.806 46.720 63.957 1.00 55.65 60 PHE B N 1
ATOM 4383 C CA . PHE B 1 61 ? -46.718 47.813 63.616 1.00 55.47 60 PHE B CA 1
ATOM 4384 C C . PHE B 1 61 ? -47.648 48.192 64.762 1.00 56.24 60 PHE B C 1
ATOM 4385 O O . PHE B 1 61 ? -48.216 49.280 64.760 1.00 56.24 60 PHE B O 1
ATOM 4393 N N . GLN B 1 62 ? -47.801 47.286 65.725 1.00 57.09 61 GLN B N 1
ATOM 4394 C CA . GLN B 1 62 ? -48.839 47.396 66.745 1.00 57.91 61 GLN B CA 1
ATOM 4395 C C . GLN B 1 62 ? -48.247 47.660 68.119 1.00 58.64 61 GLN B C 1
ATOM 4396 O O . GLN B 1 62 ? -48.971 47.983 69.056 1.00 58.71 61 GLN B O 1
ATOM 4402 N N . LYS B 1 63 ? -46.927 47.528 68.226 1.00 59.40 62 LYS B N 1
ATOM 4403 C CA . LYS B 1 63 ? -46.225 47.762 69.475 1.00 60.19 62 LYS B CA 1
ATOM 4404 C C . LYS B 1 63 ? -46.099 49.267 69.704 1.00 60.76 62 LYS B C 1
ATOM 4405 O O . LYS B 1 63 ? -45.250 49.936 69.108 1.00 60.48 62 LYS B O 1
ATOM 4411 N N . ASP B 1 64 ? -46.976 49.781 70.570 1.00 61.65 63 ASP B N 1
ATOM 4412 C CA . ASP B 1 64 ? -47.107 51.210 70.864 1.00 62.33 63 ASP B CA 1
ATOM 4413 C C . ASP B 1 64 ? -45.945 51.731 71.698 1.00 62.90 63 ASP B C 1
ATOM 4414 O O . ASP B 1 64 ? -46.109 52.084 72.862 1.00 63.34 63 ASP B O 1
ATOM 4419 N N . ASP B 1 65 ? -44.772 51.795 71.087 1.00 63.87 64 ASP B N 1
ATOM 4420 C CA . ASP B 1 65 ? -43.555 52.190 71.777 1.00 64.75 64 ASP B CA 1
ATOM 4421 C C . ASP B 1 65 ? -43.057 53.463 71.105 1.00 65.21 64 ASP B C 1
ATOM 4422 O O . ASP B 1 65 ? -42.663 53.437 69.931 1.00 65.30 64 ASP B O 1
ATOM 4427 N N . ASP B 1 66 ? -43.094 54.575 71.843 1.00 65.56 65 ASP B N 1
ATOM 4428 C CA . ASP B 1 66 ? -42.653 55.895 71.347 1.00 65.57 65 ASP B CA 1
ATOM 4429 C C . ASP B 1 66 ? -41.248 55.913 70.714 1.00 65.27 65 ASP B C 1
ATOM 4430 O O . ASP B 1 66 ? -40.771 56.974 70.287 1.00 65.58 65 ASP B O 1
ATOM 4435 N N . ASP B 1 67 ? -40.599 54.746 70.657 1.00 64.42 66 ASP B N 1
ATOM 4436 C CA . ASP B 1 67 ? -39.298 54.592 70.005 1.00 63.59 66 ASP B CA 1
ATOM 4437 C C . ASP B 1 67 ? -39.299 53.413 69.012 1.00 63.17 66 ASP B C 1
ATOM 4438 O O . ASP B 1 67 ? -38.258 53.092 68.412 1.00 63.29 66 ASP B O 1
ATOM 4443 N N . ASN B 1 68 ? -40.460 52.763 68.854 1.00 62.07 67 ASN B N 1
ATOM 4444 C CA . ASN B 1 68 ? -40.689 51.798 67.759 1.00 60.49 67 ASN B CA 1
ATOM 4445 C C . ASN B 1 68 ? -41.029 52.539 66.464 1.00 59.78 67 ASN B C 1
ATOM 4446 O O . ASN B 1 68 ? -42.183 52.914 66.220 1.00 59.21 67 ASN B O 1
ATOM 4451 N N . ILE B 1 69 ? -39.997 52.729 65.646 1.00 59.03 68 ILE B N 1
ATOM 4452 C CA . ILE B 1 69 ? -40.063 53.409 64.348 1.00 58.18 68 ILE B CA 1
ATOM 4453 C C . ILE B 1 69 ? -41.165 52.860 63.443 1.00 57.89 68 ILE B C 1
ATOM 4454 O O . ILE B 1 69 ? -41.556 53.510 62.462 1.00 57.68 68 ILE B O 1
ATOM 4459 N N . TYR B 1 70 ? -41.662 51.669 63.775 1.00 57.42 69 TYR B N 1
ATOM 4460 C CA . TYR B 1 70 ? -42.565 50.942 62.891 1.00 57.42 69 TYR B CA 1
ATOM 4461 C C . TYR B 1 70 ? -44.026 51.083 63.309 1.00 57.20 69 TYR B C 1
ATOM 4462 O O . TYR B 1 70 ? -44.931 50.538 62.663 1.00 56.61 69 TYR B O 1
ATOM 4471 N N . TYR B 1 71 ? -44.257 51.840 64.376 1.00 57.22 70 TYR B N 1
ATOM 4472 C CA . TYR B 1 71 ? -45.584 51.927 64.947 1.00 57.17 70 TYR B CA 1
ATOM 4473 C C . TYR B 1 71 ? -46.601 52.643 64.057 1.00 56.88 70 TYR B C 1
ATOM 4474 O O . TYR B 1 71 ? -46.368 53.759 63.587 1.00 56.47 70 TYR B O 1
ATOM 4483 N N . LEU B 1 72 ? -47.710 51.947 63.817 1.00 56.84 71 LEU B N 1
ATOM 4484 C CA . LEU B 1 72 ? -48.936 52.539 63.301 1.00 56.87 71 LEU B CA 1
ATOM 4485 C C . LEU B 1 72 ? -49.857 52.797 64.496 1.00 56.92 71 LEU B C 1
ATOM 4486 O O . LEU B 1 72 ? -50.320 51.857 65.136 1.00 56.83 71 LEU B O 1
ATOM 4491 N N . PRO B 1 73 ? -50.097 54.073 64.826 1.00 57.26 72 PRO B N 1
ATOM 4492 C CA . PRO B 1 73 ? -50.943 54.379 65.993 1.00 57.75 72 PRO B CA 1
ATOM 4493 C C . PRO B 1 73 ? -52.430 54.126 65.717 1.00 58.26 72 PRO B C 1
ATOM 4494 O O . PRO B 1 73 ? -53.011 54.787 64.853 1.00 58.45 72 PRO B O 1
ATOM 4498 N N . ARG B 1 74 ? -53.036 53.182 66.436 1.00 58.79 73 ARG B N 1
ATOM 4499 C CA . ARG B 1 74 ? -54.444 52.823 66.193 1.00 59.40 73 ARG B CA 1
ATOM 4500 C C . ARG B 1 74 ? -55.382 54.028 66.326 1.00 59.73 73 ARG B C 1
ATOM 4501 O O . ARG B 1 74 ? -56.209 54.267 65.446 1.00 60.05 73 ARG B O 1
ATOM 4509 N N . GLU B 1 75 ? -55.227 54.788 67.405 1.00 60.20 74 GLU B N 1
ATOM 4510 C CA . GLU B 1 75 ? -55.976 56.035 67.627 1.00 61.03 74 GLU B CA 1
ATOM 4511 C C . GLU B 1 75 ? -56.148 56.924 66.372 1.00 61.42 74 GLU B C 1
ATOM 4512 O O . GLU B 1 75 ? -57.053 57.766 66.314 1.00 61.70 74 GLU B O 1
ATOM 4518 N N . ASP B 1 76 ? -55.296 56.731 65.369 1.00 61.68 75 ASP B N 1
ATOM 4519 C CA . ASP B 1 76 ? -55.318 57.576 64.169 1.00 61.81 75 ASP B CA 1
ATOM 4520 C C . ASP B 1 76 ? -56.150 57.012 63.013 1.00 61.95 75 ASP B C 1
ATOM 4521 O O . ASP B 1 76 ? -56.255 57.640 61.957 1.00 61.66 75 ASP B O 1
ATOM 4526 N N . TYR B 1 77 ? -56.745 55.837 63.224 1.00 62.33 76 TYR B N 1
ATOM 4527 C CA . TYR B 1 77 ? -57.606 55.204 62.226 1.00 62.76 76 TYR B CA 1
ATOM 4528 C C . TYR B 1 77 ? -59.022 55.024 62.755 1.00 63.50 76 TYR B C 1
ATOM 4529 O O . TYR B 1 77 ? -59.256 54.306 63.730 1.00 63.63 76 TYR B O 1
ATOM 4538 N N . ASP B 1 78 ? -59.951 55.714 62.099 1.00 64.24 77 ASP B N 1
ATOM 4539 C CA . ASP B 1 78 ? -61.395 55.610 62.326 1.00 64.83 77 ASP B CA 1
ATOM 4540 C C . ASP B 1 78 ? -61.927 54.280 62.893 1.00 65.15 77 ASP B C 1
ATOM 4541 O O . ASP B 1 78 ? -62.738 54.287 63.825 1.00 65.04 77 ASP B O 1
ATOM 4546 N N . SER B 1 79 ? -61.470 53.159 62.331 1.00 65.58 78 SER B N 1
ATOM 4547 C CA . SER B 1 79 ? -62.076 51.851 62.585 1.00 65.80 78 SER B CA 1
ATOM 4548 C C . SER B 1 79 ? -61.067 50.707 62.523 1.00 66.19 78 SER B C 1
ATOM 4549 O O . SER B 1 79 ? -59.961 50.864 61.988 1.00 66.54 78 SER B O 1
ATOM 4552 N N . ASP B 1 80 ? -61.466 49.549 63.046 1.00 66.12 79 ASP B N 1
ATOM 4553 C CA . ASP B 1 80 ? -60.685 48.327 62.898 1.00 66.08 79 ASP B CA 1
ATOM 4554 C C . ASP B 1 80 ? -60.409 48.001 61.426 1.00 65.88 79 ASP B C 1
ATOM 4555 O O . ASP B 1 80 ? -59.257 47.768 61.054 1.00 66.15 79 ASP B O 1
ATOM 4560 N N . GLU B 1 81 ? -61.456 47.980 60.597 1.00 65.49 80 GLU B N 1
ATOM 4561 C CA . GLU B 1 81 ? -61.285 47.733 59.157 1.00 64.82 80 GLU B CA 1
ATOM 4562 C C . GLU B 1 81 ? -60.158 48.627 58.624 1.00 64.02 80 GLU B C 1
ATOM 4563 O O . GLU B 1 81 ? -59.149 48.116 58.136 1.00 64.12 80 GLU B O 1
ATOM 4569 N N . ALA B 1 82 ? -60.311 49.945 58.782 1.00 62.95 81 ALA B N 1
ATOM 4570 C CA . ALA B 1 82 ? -59.355 50.930 58.258 1.00 61.94 81 ALA B CA 1
ATOM 4571 C C . ALA B 1 82 ? -57.919 50.656 58.734 1.00 61.58 81 ALA B C 1
ATOM 4572 O O . ALA B 1 82 ? -56.974 50.682 57.930 1.00 61.86 81 ALA B O 1
ATOM 4574 N N . TYR B 1 83 ? -57.779 50.385 60.034 1.00 60.38 82 TYR B N 1
ATOM 4575 C CA . TYR B 1 83 ? -56.509 50.022 60.645 1.00 59.14 82 TYR B CA 1
ATOM 4576 C C . TYR B 1 83 ? -55.927 48.717 60.083 1.00 59.19 82 TYR B C 1
ATOM 4577 O O . TYR B 1 83 ? -54.708 48.612 59.899 1.00 58.83 82 TYR B O 1
ATOM 4586 N N . GLN B 1 84 ? -56.783 47.727 59.820 1.00 58.90 83 GLN B N 1
ATOM 4587 C CA . GLN B 1 84 ? -56.319 46.479 59.180 1.00 58.61 83 GLN B CA 1
ATOM 4588 C C . GLN B 1 84 ? -56.275 46.553 57.631 1.00 58.25 83 GLN B C 1
ATOM 4589 O O . GLN B 1 84 ? -55.848 45.602 56.990 1.00 58.44 83 GLN B O 1
ATOM 4595 N N . GLN B 1 85 ? -56.713 47.671 57.042 1.00 57.93 84 GLN B N 1
ATOM 4596 C CA . GLN B 1 85 ? -56.311 48.022 55.657 1.00 57.60 84 GLN B CA 1
ATOM 4597 C C . GLN B 1 85 ? -54.983 48.789 55.731 1.00 56.85 84 GLN B C 1
ATOM 4598 O O . GLN B 1 85 ? -54.215 48.837 54.767 1.00 57.07 84 GLN B O 1
ATOM 4604 N N . ALA B 1 86 ? -54.715 49.370 56.895 1.00 55.95 85 ALA B N 1
ATOM 4605 C CA . ALA B 1 86 ? -53.454 50.052 57.140 1.00 55.07 85 ALA B CA 1
ATOM 4606 C C . ALA B 1 86 ? -52.311 49.073 57.392 1.00 54.33 85 ALA B C 1
ATOM 4607 O O . ALA B 1 86 ? -51.232 49.262 56.856 1.00 54.18 85 ALA B O 1
ATOM 4609 N N . ILE B 1 87 ? -52.547 48.033 58.194 1.00 53.82 86 ILE B N 1
ATOM 4610 C CA . ILE B 1 87 ? -51.513 47.033 58.485 1.00 53.39 86 ILE B CA 1
ATOM 4611 C C . ILE B 1 87 ? -51.216 46.204 57.235 1.00 53.65 86 ILE B C 1
ATOM 4612 O O . ILE B 1 87 ? -50.067 45.801 57.002 1.00 54.02 86 ILE B O 1
ATOM 4617 N N . ALA B 1 88 ? -52.248 45.961 56.430 1.00 53.11 87 ALA B N 1
ATOM 4618 C CA . ALA B 1 88 ? -52.078 45.242 55.177 1.00 52.74 87 ALA B CA 1
ATOM 4619 C C . ALA B 1 88 ? -51.164 46.023 54.241 1.00 52.19 87 ALA B C 1
ATOM 4620 O O . ALA B 1 88 ? -50.248 45.454 53.659 1.00 51.94 87 ALA B O 1
ATOM 4622 N N . GLU B 1 89 ? -51.385 47.334 54.151 1.00 51.92 88 GLU B N 1
ATOM 4623 C CA . GLU B 1 89 ? -50.638 48.198 53.217 1.00 51.44 88 GLU B CA 1
ATOM 4624 C C . GLU B 1 89 ? -49.154 48.418 53.568 1.00 50.73 88 GLU B C 1
ATOM 4625 O O . GLU B 1 89 ? -48.345 48.676 52.658 1.00 51.26 88 GLU B O 1
ATOM 4631 N N . GLU B 1 90 ? -48.801 48.333 54.857 1.00 49.28 89 GLU B N 1
ATOM 4632 C CA . GLU B 1 90 ? -47.385 48.348 55.263 1.00 48.50 89 GLU B CA 1
ATOM 4633 C C . GLU B 1 90 ? -46.702 47.026 54.955 1.00 47.69 89 GLU B C 1
ATOM 4634 O O . GLU B 1 90 ? -45.578 47.031 54.456 1.00 48.03 89 GLU B O 1
ATOM 4640 N N . LEU B 1 91 ? -47.372 45.908 55.255 1.00 46.72 90 LEU B N 1
ATOM 4641 C CA . LEU B 1 91 ? -46.847 44.554 54.953 1.00 46.00 90 LEU B CA 1
ATOM 4642 C C . LEU B 1 91 ? -46.337 44.392 53.537 1.00 45.68 90 LEU B C 1
ATOM 4643 O O . LEU B 1 91 ? -45.597 43.463 53.256 1.00 46.27 90 LEU B O 1
ATOM 4648 N N . GLU B 1 92 ? -46.756 45.282 52.651 1.00 45.12 91 GLU B N 1
ATOM 4649 C CA . GLU B 1 92 ? -46.423 45.174 51.246 1.00 44.82 91 GLU B CA 1
ATOM 4650 C C . GLU B 1 92 ? -45.169 45.952 50.886 1.00 43.99 91 GLU B C 1
ATOM 4651 O O . GLU B 1 92 ? -44.746 45.941 49.734 1.00 43.29 91 GLU B O 1
ATOM 4657 N N . ILE B 1 93 ? -44.567 46.620 51.871 1.00 43.26 92 ILE B N 1
ATOM 4658 C CA . ILE B 1 93 ? -43.412 47.467 51.575 1.00 42.28 92 ILE B CA 1
ATOM 4659 C C . ILE B 1 93 ? -42.112 46.645 51.544 1.00 42.21 92 ILE B C 1
ATOM 4660 O O . ILE B 1 93 ? -41.636 46.151 52.561 1.00 41.33 92 ILE B O 1
ATOM 4665 N N . GLY B 1 94 ? -41.584 46.476 50.337 1.00 42.12 93 GLY B N 1
ATOM 4666 C CA . GLY B 1 94 ? -40.355 45.723 50.117 1.00 42.58 93 GLY B CA 1
ATOM 4667 C C . GLY B 1 94 ? -39.194 46.116 51.015 1.00 42.68 93 GLY B C 1
ATOM 4668 O O . GLY B 1 94 ? -38.380 45.258 51.405 1.00 42.64 93 GLY B O 1
ATOM 4669 N N . ASP B 1 95 ? -39.119 47.401 51.353 1.00 42.62 94 ASP B N 1
ATOM 4670 C CA . ASP B 1 95 ? -38.013 47.913 52.143 1.00 43.44 94 ASP B CA 1
ATOM 4671 C C . ASP B 1 95 ? -37.864 47.066 53.398 1.00 43.98 94 ASP B C 1
ATOM 4672 O O . ASP B 1 95 ? -36.760 46.680 53.761 1.00 44.12 94 ASP B O 1
ATOM 4677 N N . TYR B 1 96 ? -38.998 46.753 54.022 1.00 44.62 95 TYR B N 1
ATOM 4678 C CA . TYR B 1 96 ? -39.051 46.019 55.288 1.00 45.58 95 TYR B CA 1
ATOM 4679 C C . TYR B 1 96 ? -38.381 44.639 55.271 1.00 45.89 95 TYR B C 1
ATOM 4680 O O . TYR B 1 96 ? -37.946 44.133 56.302 1.00 45.86 95 TYR B O 1
ATOM 4689 N N . TYR B 1 97 ? -38.337 44.030 54.103 1.00 46.75 96 TYR B N 1
ATOM 4690 C CA . TYR B 1 97 ? -37.662 42.761 53.915 1.00 48.01 96 TYR B CA 1
ATOM 4691 C C . TYR B 1 97 ? -36.182 43.047 53.616 1.00 48.43 96 TYR B C 1
ATOM 4692 O O . TYR B 1 97 ? -35.318 42.754 54.433 1.00 48.43 96 TYR B O 1
ATOM 4701 N N . THR B 1 98 ? -35.907 43.676 52.477 1.00 49.49 97 THR B N 1
ATOM 4702 C CA . THR B 1 98 ? -34.543 44.108 52.108 1.00 50.00 97 THR B CA 1
ATOM 4703 C C . THR B 1 98 ? -33.615 44.357 53.312 1.00 50.64 97 THR B C 1
ATOM 4704 O O . THR B 1 98 ? -32.547 43.762 53.400 1.00 51.16 97 THR B O 1
ATOM 4708 N N . GLU B 1 99 ? -34.038 45.200 54.249 1.00 51.42 98 GLU B N 1
ATOM 4709 C CA . GLU B 1 99 ? -33.210 45.576 55.410 1.00 52.22 98 GLU B CA 1
ATOM 4710 C C . GLU B 1 99 ? -32.847 44.408 56.358 1.00 52.82 98 GLU B C 1
ATOM 4711 O O . GLU B 1 99 ? -32.067 44.561 57.302 1.00 52.31 98 GLU B O 1
ATOM 4717 N N . LYS B 1 100 ? -33.412 43.237 56.074 1.00 53.72 99 LYS B N 1
ATOM 4718 C CA . LYS B 1 100 ? -33.220 42.050 56.886 1.00 54.41 99 LYS B CA 1
ATOM 4719 C C . LYS B 1 100 ? -32.831 40.887 55.984 1.00 54.78 99 LYS B C 1
ATOM 4720 O O . LYS B 1 100 ? -32.992 39.720 56.353 1.00 55.11 99 LYS B O 1
ATOM 4726 N N . ASN B 1 101 ? -32.314 41.223 54.799 1.00 54.80 100 ASN B N 1
ATOM 4727 C CA . ASN B 1 101 ? -31.899 40.241 53.791 1.00 54.71 100 ASN B CA 1
ATOM 4728 C C . ASN B 1 101 ? -32.996 39.273 53.323 1.00 54.08 100 ASN B C 1
ATOM 4729 O O . ASN B 1 101 ? -32.738 38.384 52.504 1.00 53.97 100 ASN B O 1
ATOM 4734 N N . VAL B 1 102 ? -34.214 39.451 53.827 1.00 53.38 101 VAL B N 1
ATOM 4735 C CA . VAL B 1 102 ? -35.301 38.519 53.528 1.00 52.95 101 VAL B CA 1
ATOM 4736 C C . VAL B 1 102 ? -35.823 38.799 52.140 1.00 53.03 101 VAL B C 1
ATOM 4737 O O . VAL B 1 102 ? -36.004 39.962 51.790 1.00 54.08 101 VAL B O 1
ATOM 4741 N N . PHE B 1 103 ? -36.041 37.752 51.345 1.00 52.52 102 PHE B N 1
ATOM 4742 C CA . PHE B 1 103 ? -36.507 37.908 49.964 1.00 52.45 102 PHE B CA 1
ATOM 4743 C C . PHE B 1 103 ? -38.036 37.949 49.853 1.00 52.49 102 PHE B C 1
ATOM 4744 O O . PHE B 1 103 ? -38.733 37.223 50.571 1.00 52.29 102 PHE B O 1
ATOM 4752 N N . TRP B 1 104 ? -38.558 38.790 48.955 1.00 52.62 103 TRP B N 1
ATOM 4753 C CA . TRP B 1 104 ? -40.009 38.875 48.764 1.00 53.03 103 TRP B CA 1
ATOM 4754 C C . TRP B 1 104 ? -40.532 37.583 48.120 1.00 53.17 103 TRP B C 1
ATOM 4755 O O . TRP B 1 104 ? -39.896 37.047 47.217 1.00 53.21 103 TRP B O 1
ATOM 4766 N N . VAL B 1 105 ? -41.672 37.087 48.604 1.00 53.25 104 VAL B N 1
ATOM 4767 C CA . VAL B 1 105 ? -42.264 35.848 48.099 1.00 53.65 104 VAL B CA 1
ATOM 4768 C C . VAL B 1 105 ? -43.742 36.027 47.757 1.00 54.72 104 VAL B C 1
ATOM 4769 O O . VAL B 1 105 ? -44.584 36.104 48.655 1.00 55.21 104 VAL B O 1
ATOM 4773 N N . PRO B 1 106 ? -44.068 36.095 46.460 1.00 55.62 105 PRO B N 1
ATOM 4774 C CA . PRO B 1 106 ? -45.461 36.270 46.050 1.00 56.89 105 PRO B CA 1
ATOM 4775 C C . PRO B 1 106 ? -46.496 35.268 46.611 1.00 58.10 105 PRO B C 1
ATOM 4776 O O . PRO B 1 106 ? -46.142 34.194 47.104 1.00 58.07 105 PRO B O 1
ATOM 4780 N N . LYS B 1 107 ? -47.770 35.665 46.536 1.00 59.68 106 LYS B N 1
ATOM 4781 C CA . LYS B 1 107 ? -48.919 34.869 46.998 1.00 60.81 106 LYS B CA 1
ATOM 4782 C C . LYS B 1 107 ? -48.986 33.477 46.379 1.00 61.64 106 LYS B C 1
ATOM 4783 O O . LYS B 1 107 ? -49.536 32.548 46.980 1.00 62.01 106 LYS B O 1
ATOM 4789 N N . THR B 1 108 ? -48.434 33.342 45.175 1.00 62.59 107 THR B N 1
ATOM 4790 C CA . THR B 1 108 ? -48.349 32.047 44.497 1.00 63.34 107 THR B CA 1
ATOM 4791 C C . THR B 1 108 ? -46.944 31.433 44.605 1.00 63.83 107 THR B C 1
ATOM 4792 O O . THR B 1 108 ? -46.442 30.828 43.658 1.00 64.02 107 THR B O 1
ATOM 4796 N N . ALA B 1 109 ? -46.326 31.588 45.773 1.00 64.19 108 ALA B N 1
ATOM 4797 C CA . ALA B 1 109 ? -45.030 30.988 46.053 1.00 64.52 108 ALA B CA 1
ATOM 4798 C C . ALA B 1 109 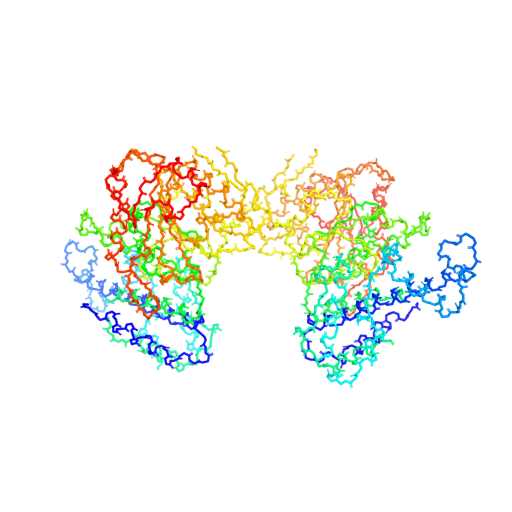? -44.885 30.715 47.545 1.00 64.97 108 ALA B C 1
ATOM 4799 O O . ALA B 1 109 ? -43.813 30.331 48.012 1.00 65.03 108 ALA B O 1
ATOM 4801 N N . ARG B 1 110 ? -45.968 30.920 48.295 1.00 65.42 109 ARG B N 1
ATOM 4802 C CA . ARG B 1 110 ? -45.951 30.677 49.737 1.00 65.49 109 ARG B CA 1
ATOM 4803 C C . ARG B 1 110 ? -46.262 29.222 50.019 1.00 65.91 109 ARG B C 1
ATOM 4804 O O . ARG B 1 110 ? -47.275 28.695 49.542 1.00 65.56 109 ARG B O 1
ATOM 4812 N N . TRP B 1 111 ? -45.389 28.588 50.804 1.00 66.47 110 TRP B N 1
ATOM 4813 C CA . TRP B 1 111 ? -45.435 27.138 51.040 1.00 66.87 110 TRP B CA 1
ATOM 4814 C C . TRP B 1 111 ? -46.823 26.582 51.319 1.00 67.24 110 TRP B C 1
ATOM 4815 O O . TRP B 1 111 ? -47.266 25.656 50.642 1.00 67.38 110 TRP B O 1
ATOM 4826 N N . ASN B 1 112 ? -47.496 27.142 52.319 1.00 67.99 111 ASN B N 1
ATOM 4827 C CA . ASN B 1 112 ? -48.788 26.612 52.766 1.00 68.85 111 ASN B CA 1
ATOM 4828 C C . ASN B 1 112 ? -49.873 26.682 51.686 1.00 69.53 111 ASN B C 1
ATOM 4829 O O . ASN B 1 112 ? -50.694 25.769 51.563 1.00 69.61 111 ASN B O 1
ATOM 4834 N N . LYS B 1 113 ? -49.853 27.759 50.906 1.00 70.30 112 LYS B N 1
ATOM 4835 C CA . LYS B 1 113 ? -50.801 27.967 49.817 1.00 71.23 112 LYS B CA 1
ATOM 4836 C C . LYS B 1 113 ? -50.720 26.857 48.754 1.00 72.02 112 LYS B C 1
ATOM 4837 O O . LYS B 1 113 ? -51.744 26.283 48.360 1.00 72.23 112 LYS B O 1
ATOM 4843 N N . LEU B 1 114 ? -49.498 26.572 48.300 1.00 72.64 113 LEU B N 1
ATOM 4844 C CA . LEU B 1 114 ? -49.216 25.488 47.365 1.00 73.05 113 LEU B CA 1
ATOM 4845 C C . LEU B 1 114 ? -49.548 24.151 48.031 1.00 73.54 113 LEU B C 1
ATOM 4846 O O . LEU B 1 114 ? -49.930 23.179 47.367 1.00 73.62 113 LEU B O 1
ATOM 4851 N N . ARG B 1 115 ? -49.397 24.127 49.354 1.00 73.97 114 ARG B N 1
ATOM 4852 C CA . ARG B 1 115 ? -49.781 22.996 50.189 1.00 74.48 114 ARG B CA 1
ATOM 4853 C C . ARG B 1 115 ? -51.309 22.860 50.239 1.00 75.16 114 ARG B C 1
ATOM 4854 O O . ARG B 1 115 ? -51.833 21.744 50.278 1.00 75.33 114 ARG B O 1
ATOM 4862 N N . ASP B 1 116 ? -52.023 23.989 50.224 1.00 75.81 115 ASP B N 1
ATOM 4863 C CA . ASP B 1 116 ? -53.492 23.970 50.204 1.00 76.01 115 ASP B CA 1
ATOM 4864 C C . ASP B 1 116 ? -54.023 23.506 48.855 1.00 76.06 115 ASP B C 1
ATOM 4865 O O . ASP B 1 116 ? -54.773 22.534 48.794 1.00 75.93 115 ASP B O 1
ATOM 4870 N N . VAL B 1 117 ? -53.603 24.187 47.788 1.00 76.28 116 VAL B N 1
ATOM 4871 C CA . VAL B 1 117 ? -54.051 23.920 46.407 1.00 76.60 116 VAL B CA 1
ATOM 4872 C C . VAL B 1 117 ? -54.627 22.509 46.180 1.00 76.83 116 VAL B C 1
ATOM 4873 O O . VAL B 1 117 ? -55.777 22.372 45.737 1.00 77.17 116 VAL B O 1
ATOM 4877 N N . ILE B 1 118 ? -53.844 21.474 46.493 1.00 76.80 117 ILE B N 1
ATOM 4878 C CA . ILE B 1 118 ? -54.295 20.088 46.313 1.00 76.69 117 ILE B CA 1
ATOM 4879 C C . ILE B 1 118 ? -55.383 19.703 47.328 1.00 76.84 117 ILE B C 1
ATOM 4880 O O . ILE B 1 118 ? -56.580 19.836 47.049 1.00 76.57 117 ILE B O 1
ATOM 4884 N N . SER B 1 139 ? -49.876 21.963 35.764 1.00 75.60 138 SER B N 1
ATOM 4885 C CA . SER B 1 139 ? -49.721 20.711 36.509 1.00 75.59 138 SER B CA 1
ATOM 4886 C C . SER B 1 139 ? -48.814 20.883 37.731 1.00 75.44 138 SER B C 1
ATOM 4887 O O . SER B 1 139 ? -48.224 21.958 37.918 1.00 75.64 138 SER B O 1
ATOM 4890 N N . VAL B 1 140 ? -48.721 19.834 38.558 1.00 74.98 139 VAL B N 1
ATOM 4891 C CA . VAL B 1 140 ? -47.980 19.876 39.841 1.00 74.44 139 VAL B CA 1
ATOM 4892 C C . VAL B 1 140 ? -46.520 20.299 39.650 1.00 74.12 139 VAL B C 1
ATOM 4893 O O . VAL B 1 140 ? -46.044 21.221 40.316 1.00 74.11 139 VAL B O 1
ATOM 4897 N N . SER B 1 141 ? -45.827 19.625 38.734 1.00 73.61 140 SER B N 1
ATOM 4898 C CA . SER B 1 141 ? -44.495 20.038 38.298 1.00 73.18 140 SER B CA 1
ATOM 4899 C C . SER B 1 141 ? -44.473 21.513 37.863 1.00 73.10 140 SER B C 1
ATOM 4900 O O . SER B 1 141 ? -43.599 22.272 38.288 1.00 73.14 140 SER B O 1
ATOM 4903 N N . TRP B 1 142 ? -45.437 21.911 37.027 1.00 72.83 141 TRP B N 1
ATOM 4904 C CA . TRP B 1 142 ? -45.500 23.283 36.499 1.00 72.42 141 TRP B CA 1
ATOM 4905 C C . TRP B 1 142 ? -45.777 24.324 37.589 1.00 71.75 141 TRP B C 1
ATOM 4906 O O . TRP B 1 142 ? -45.338 25.466 37.469 1.00 71.70 141 TRP B O 1
ATOM 4917 N N . LEU B 1 143 ? -46.500 23.934 38.639 1.00 71.10 142 LEU B N 1
ATOM 4918 C CA . LEU B 1 143 ? -46.918 24.891 39.678 1.00 70.67 142 LEU B CA 1
ATOM 4919 C C . LEU B 1 143 ? -45.745 25.375 40.552 1.00 70.23 142 LEU B C 1
ATOM 4920 O O . LEU B 1 143 ? -45.585 26.579 40.773 1.00 70.23 142 LEU B O 1
ATOM 4925 N N . ILE B 1 144 ? -44.931 24.424 41.021 1.00 69.52 143 ILE B N 1
ATOM 4926 C CA . ILE B 1 144 ? -43.721 24.698 41.801 1.00 68.43 143 ILE B CA 1
ATOM 4927 C C . ILE B 1 144 ? -42.814 25.607 40.989 1.00 67.86 143 ILE B C 1
ATOM 4928 O O . ILE B 1 144 ? -42.236 26.552 41.517 1.00 67.65 143 ILE B O 1
ATOM 4933 N N . ASP B 1 145 ? -42.723 25.314 39.692 1.00 67.37 144 ASP B N 1
ATOM 4934 C CA . ASP B 1 145 ? -41.908 26.083 38.756 1.00 66.96 144 ASP B CA 1
ATOM 4935 C C . ASP B 1 145 ? -42.445 27.491 38.545 1.00 66.46 144 ASP B C 1
ATOM 4936 O O . ASP B 1 145 ? -41.679 28.417 38.254 1.00 66.30 144 ASP B O 1
ATOM 4941 N N . ASN B 1 146 ? -43.762 27.644 38.678 1.00 65.90 145 ASN B N 1
ATOM 4942 C CA . ASN B 1 146 ? -44.389 28.964 38.603 1.00 65.53 145 ASN B CA 1
ATOM 4943 C C . ASN B 1 146 ? -44.030 29.846 39.801 1.00 64.67 145 ASN B C 1
ATOM 4944 O O . ASN B 1 146 ? -43.785 31.042 39.647 1.00 64.50 145 ASN B O 1
ATOM 4949 N N . ALA B 1 147 ? -44.007 29.238 40.985 1.00 63.62 146 ALA B N 1
ATOM 4950 C CA . ALA B 1 147 ? -43.485 29.877 42.183 1.00 62.93 146 ALA B CA 1
ATOM 4951 C C . ALA B 1 147 ? -42.027 30.301 41.980 1.00 62.46 146 ALA B C 1
ATOM 4952 O O . ALA B 1 147 ? -41.636 31.415 42.351 1.00 62.07 146 ALA B O 1
ATOM 4954 N N . PHE B 1 148 ? -41.231 29.417 41.380 1.00 62.01 147 PHE B N 1
ATOM 4955 C CA . PHE B 1 148 ? -39.832 29.741 41.078 1.00 61.74 147 PHE B CA 1
ATOM 4956 C C . PHE B 1 148 ? -39.774 30.937 40.140 1.00 61.75 147 PHE B C 1
ATOM 4957 O O . PHE B 1 148 ? -39.072 31.909 40.420 1.00 61.83 147 PHE B O 1
ATOM 4965 N N . ASP B 1 149 ? -40.531 30.861 39.043 1.00 62.07 148 ASP B N 1
ATOM 4966 C CA . ASP B 1 149 ? -40.691 31.975 38.112 1.00 62.19 148 ASP B CA 1
ATOM 4967 C C . ASP B 1 149 ? -40.979 33.256 38.899 1.00 62.29 148 ASP B C 1
ATOM 4968 O O . ASP B 1 149 ? -40.147 34.172 38.928 1.00 62.17 148 ASP B O 1
ATOM 4973 N N . ASP B 1 150 ? -42.129 33.286 39.582 1.00 62.20 149 ASP B N 1
ATOM 4974 C CA . ASP B 1 150 ? -42.568 34.467 40.333 1.00 62.39 149 ASP B CA 1
ATOM 4975 C C . ASP B 1 150 ? -41.579 34.959 41.407 1.00 61.82 149 ASP B C 1
ATOM 4976 O O . ASP B 1 150 ? -41.454 36.166 41.628 1.00 62.00 149 ASP B O 1
ATOM 4981 N N . ILE B 1 151 ? -40.867 34.038 42.051 1.00 61.04 150 ILE B N 1
ATOM 4982 C CA . ILE B 1 151 ? -39.822 34.426 43.008 1.00 60.67 150 ILE B CA 1
ATOM 4983 C C . ILE B 1 151 ? -38.673 35.127 42.306 1.00 60.23 150 ILE B C 1
ATOM 4984 O O . ILE B 1 151 ? -38.129 36.097 42.821 1.00 59.59 150 ILE B O 1
ATOM 4989 N N . GLU B 1 152 ? -38.326 34.635 41.117 1.00 60.45 151 GLU B N 1
ATOM 4990 C CA . GLU B 1 152 ? -37.260 35.232 40.303 1.00 60.25 151 GLU B CA 1
ATOM 4991 C C . GLU B 1 152 ? -37.694 36.586 39.751 1.00 60.20 151 GLU B C 1
ATOM 4992 O O . GLU B 1 152 ? -36.950 37.561 39.843 1.00 60.09 151 GLU B O 1
ATOM 4998 N N . LYS B 1 153 ? -38.905 36.635 39.193 1.00 60.35 152 LYS B N 1
ATOM 4999 C CA . LYS B 1 153 ? -39.494 37.879 38.682 1.00 60.88 152 LYS B CA 1
ATOM 5000 C C . LYS B 1 153 ? -39.563 38.992 39.741 1.00 60.65 152 LYS B C 1
ATOM 5001 O O . LYS B 1 153 ? -39.365 40.168 39.425 1.00 60.63 152 LYS B O 1
ATOM 5007 N N . ALA B 1 154 ? -39.821 38.608 40.993 1.00 60.46 153 ALA B N 1
ATOM 5008 C CA . ALA B 1 154 ? -39.909 39.563 42.102 1.00 60.20 153 ALA B CA 1
ATOM 5009 C C . ALA B 1 154 ? -38.559 39.964 42.685 1.00 60.02 153 ALA B C 1
ATOM 5010 O O . ALA B 1 154 ? -38.449 41.025 43.274 1.00 60.54 153 ALA B O 1
ATOM 5012 N N . ASN B 1 155 ? -37.538 39.129 42.520 1.00 60.06 154 ASN B N 1
ATOM 5013 C CA . ASN B 1 155 ? -36.246 39.347 43.175 1.00 60.23 154 ASN B CA 1
ATOM 5014 C C . ASN B 1 155 ? -35.035 39.366 42.241 1.00 60.67 154 ASN B C 1
ATOM 5015 O O . ASN B 1 155 ? -34.641 38.327 41.703 1.00 60.48 154 ASN B O 1
ATOM 5020 N N . PRO B 1 156 ? -34.438 40.556 42.052 1.00 61.19 155 PRO B N 1
ATOM 5021 C CA . PRO B 1 156 ? -33.313 40.786 41.135 1.00 61.28 155 PRO B CA 1
ATOM 5022 C C . PRO B 1 156 ? -32.167 39.786 41.321 1.00 61.62 155 PRO B C 1
ATOM 5023 O O . PRO B 1 156 ? -31.776 39.107 40.360 1.00 61.61 155 PRO B O 1
ATOM 5027 N N . LYS B 1 157 ? -31.653 39.684 42.547 1.00 61.70 156 LYS B N 1
ATOM 5028 C CA . LYS B 1 157 ? -30.526 38.803 42.852 1.00 61.78 156 LYS B CA 1
ATOM 5029 C C . LYS B 1 157 ? -30.771 37.346 42.444 1.00 62.20 156 LYS B C 1
ATOM 5030 O O . LYS B 1 157 ? -29.827 36.551 42.372 1.00 62.18 156 LYS B O 1
ATOM 5034 N N . LEU B 1 158 ? -32.026 37.020 42.145 1.00 62.13 157 LEU B N 1
ATOM 5035 C CA . LEU B 1 158 ? -32.470 35.640 42.032 1.00 62.55 157 LEU B CA 1
ATOM 5036 C C . LEU B 1 158 ? -32.817 35.209 40.600 1.00 62.90 157 LEU B C 1
ATOM 5037 O O . LEU B 1 158 ? -33.381 34.131 40.398 1.00 63.00 157 LEU B O 1
ATOM 5042 N N . LYS B 1 159 ? -32.460 36.038 39.620 1.00 63.20 158 LYS B N 1
ATOM 5043 C CA . LYS B 1 159 ? -32.858 35.835 38.221 1.00 63.49 158 LYS B CA 1
ATOM 5044 C C . LYS B 1 159 ? -32.025 34.751 37.521 1.00 63.36 158 LYS B C 1
ATOM 5045 O O . LYS B 1 159 ? -30.845 34.952 37.229 1.00 63.72 158 LYS B O 1
ATOM 5051 N N . GLY B 1 160 ? -32.645 33.605 37.250 1.00 62.99 159 GLY B N 1
ATOM 5052 C CA . GLY B 1 160 ? -31.947 32.499 36.608 1.00 62.56 159 GLY B CA 1
ATOM 5053 C C . GLY B 1 160 ? -31.030 31.736 37.551 1.00 62.46 159 GLY B C 1
ATOM 5054 O O . GLY B 1 160 ? -30.183 30.957 37.098 1.00 62.87 159 GLY B O 1
ATOM 5055 N N . ILE B 1 161 ? -31.209 31.957 38.856 1.00 61.63 160 ILE B N 1
ATOM 5056 C CA . ILE B 1 161 ? -30.469 31.270 39.915 1.00 61.13 160 ILE B CA 1
ATOM 5057 C C . ILE B 1 161 ? -31.110 29.930 40.294 1.00 60.89 160 ILE B C 1
ATOM 5058 O O . ILE B 1 161 ? -30.460 29.068 40.881 1.00 60.68 160 ILE B O 1
ATOM 5063 N N . LEU B 1 162 ? -32.387 29.757 39.964 1.00 60.69 161 LEU B N 1
ATOM 5064 C CA . LEU B 1 162 ? -33.112 28.583 40.421 1.00 60.37 161 LEU B CA 1
ATOM 5065 C C . LEU B 1 162 ? -33.182 27.528 39.340 1.00 60.48 161 LEU B C 1
ATOM 5066 O O . LEU B 1 162 ? -33.570 27.805 38.208 1.00 60.48 161 LEU B O 1
ATOM 5071 N N . ASN B 1 163 ? -32.776 26.316 39.695 1.00 60.66 162 ASN B N 1
ATOM 5072 C CA . ASN B 1 163 ? -33.013 25.159 38.842 1.00 60.89 162 ASN B CA 1
ATOM 5073 C C . ASN B 1 163 ? -34.499 24.837 38.795 1.00 60.97 162 ASN B C 1
ATOM 5074 O O . ASN B 1 163 ? -35.119 24.631 39.842 1.00 60.84 162 ASN B O 1
ATOM 5079 N N . ARG B 1 164 ? -35.064 24.810 37.587 1.00 61.31 163 ARG B N 1
ATOM 5080 C CA . ARG B 1 164 ? -36.448 24.376 37.387 1.00 61.54 163 ARG B CA 1
ATOM 5081 C C . ARG B 1 164 ? -36.484 22.856 37.495 1.00 61.95 163 ARG B C 1
ATOM 5082 O O . ARG B 1 164 ? -35.437 22.212 37.418 1.00 61.52 163 ARG B O 1
ATOM 5090 N N . ILE B 1 165 ? -37.683 22.288 37.665 1.00 62.76 164 ILE B N 1
ATOM 5091 C CA . ILE B 1 165 ? -37.827 20.865 38.030 1.00 63.51 164 ILE B CA 1
ATOM 5092 C C . ILE B 1 165 ? -38.453 19.943 36.969 1.00 64.34 164 ILE B C 1
ATOM 5093 O O . ILE B 1 165 ? -38.117 18.760 36.900 1.00 64.26 164 ILE B O 1
ATOM 5098 N N . SER B 1 166 ? -39.346 20.481 36.143 1.00 65.48 165 SER B N 1
ATOM 5099 C CA . SER B 1 166 ? -40.049 19.669 35.137 1.00 66.90 165 SER B CA 1
ATOM 5100 C C . SER B 1 166 ? -39.188 18.947 34.070 1.00 67.50 165 SER B C 1
ATOM 5101 O O . SER B 1 166 ? -39.699 18.100 33.318 1.00 67.31 165 SER B O 1
ATOM 5104 N N . GLN B 1 167 ? -37.899 19.286 34.015 1.00 68.29 166 GLN B N 1
ATOM 5105 C CA . GLN B 1 167 ? -36.947 18.622 33.119 1.00 69.14 166 GLN B CA 1
ATOM 5106 C C . GLN B 1 167 ? -36.902 17.119 33.420 1.00 69.74 166 GLN B C 1
ATOM 5107 O O . GLN B 1 167 ? -36.897 16.288 32.501 1.00 69.88 166 GLN B O 1
ATOM 5113 N N . TYR B 1 168 ? -36.861 16.796 34.717 1.00 70.27 167 TYR B N 1
ATOM 5114 C CA . TYR B 1 168 ? -37.091 15.444 35.230 1.00 70.60 167 TYR B CA 1
ATOM 5115 C C . TYR B 1 168 ? -38.612 15.238 35.257 1.00 70.75 167 TYR B C 1
ATOM 5116 O O . TYR B 1 168 ? -39.369 16.187 35.020 1.00 70.84 167 TYR B O 1
ATOM 5125 N N . GLN B 1 169 ? -39.079 14.023 35.532 1.00 70.55 168 GLN B N 1
ATOM 5126 C CA . GLN B 1 169 ? -40.499 13.738 35.323 1.00 70.65 168 GLN B CA 1
ATOM 5127 C C . GLN B 1 169 ? -41.131 12.944 36.464 1.00 70.76 168 GLN B C 1
ATOM 5128 O O . GLN B 1 169 ? -41.550 11.790 36.294 1.00 70.59 168 GLN B O 1
ATOM 5130 N N . LEU B 1 170 ? -41.221 13.587 37.624 1.00 70.72 169 LEU B N 1
ATOM 5131 C CA . LEU B 1 170 ? -41.559 12.878 38.846 1.00 70.48 169 LEU B CA 1
ATOM 5132 C C . LEU B 1 170 ? -43.062 12.715 39.011 1.00 70.35 169 LEU B C 1
ATOM 5133 O O . LEU B 1 170 ? -43.796 13.695 39.166 1.00 70.38 169 LEU B O 1
ATOM 5138 N N . ASP B 1 171 ? -43.499 11.456 38.966 1.00 70.23 170 ASP B N 1
ATOM 5139 C CA . ASP B 1 171 ? -44.899 11.074 39.167 1.00 69.84 170 ASP B CA 1
ATOM 5140 C C . ASP B 1 171 ? -45.570 12.007 40.175 1.00 69.16 170 ASP B C 1
ATOM 5141 O O . ASP B 1 171 ? -45.077 12.197 41.297 1.00 69.22 170 ASP B O 1
ATOM 5146 N N . ALA B 1 172 ? -46.677 12.610 39.741 1.00 68.42 171 ALA B N 1
ATOM 5147 C CA . ALA B 1 172 ? -47.466 13.549 40.547 1.00 67.29 171 ALA B CA 1
ATOM 5148 C C . ALA B 1 172 ? -47.570 13.150 42.016 1.00 66.51 171 ALA B C 1
ATOM 5149 O O . ALA B 1 172 ? -47.434 13.994 42.905 1.00 66.63 171 ALA B O 1
ATOM 5151 N N . ASP B 1 173 ? -47.799 11.857 42.249 1.00 65.33 172 ASP B N 1
ATOM 5152 C CA . ASP B 1 173 ? -47.986 11.295 43.578 1.00 64.28 172 ASP B CA 1
ATOM 5153 C C . ASP B 1 173 ? -46.755 11.512 44.451 1.00 63.48 172 ASP B C 1
ATOM 5154 O O . ASP B 1 173 ? -46.860 11.730 45.664 1.00 63.69 172 ASP B O 1
ATOM 5156 N N . LYS B 1 174 ? -45.589 11.463 43.823 1.00 62.15 173 LYS B N 1
ATOM 5157 C CA . LYS B 1 174 ? -44.330 11.544 44.543 1.00 60.64 173 LYS B CA 1
ATOM 5158 C C . LYS B 1 174 ? -44.061 12.966 45.008 1.00 59.80 173 LYS B C 1
ATOM 5159 O O . LYS B 1 174 ? -43.587 13.175 46.120 1.00 59.64 173 LYS B O 1
ATOM 5165 N N . LEU B 1 175 ? -44.389 13.939 44.161 1.00 58.95 174 LEU B N 1
ATOM 5166 C CA . LEU B 1 175 ? -44.211 15.354 44.490 1.00 57.91 174 LEU B CA 1
ATOM 5167 C C . LEU B 1 175 ? -45.034 15.758 45.691 1.00 57.29 174 LEU B C 1
ATOM 5168 O O . LEU B 1 175 ? -44.551 16.458 46.580 1.00 57.03 174 LEU B O 1
ATOM 5173 N N . ILE B 1 176 ? -46.286 15.311 45.697 1.00 56.80 175 ILE B N 1
ATOM 5174 C CA . ILE B 1 176 ? -47.237 15.661 46.742 1.00 56.10 175 ILE B CA 1
ATOM 5175 C C . ILE B 1 176 ? -46.736 15.122 48.076 1.00 55.31 175 ILE B C 1
ATOM 5176 O O . ILE B 1 176 ? -46.637 15.861 49.047 1.00 54.94 175 ILE B O 1
ATOM 5181 N N . GLY B 1 177 ? -46.404 13.835 48.110 1.00 55.17 176 GLY B N 1
ATOM 5182 C CA . GLY B 1 177 ? -45.955 13.178 49.341 1.00 54.90 176 GLY B CA 1
ATOM 5183 C C . GLY B 1 177 ? -44.634 13.755 49.800 1.00 54.70 176 GLY B C 1
ATOM 5184 O O . GLY B 1 177 ? -44.317 13.750 50.993 1.00 54.38 176 GLY B O 1
ATOM 5185 N N . LEU B 1 178 ? -43.873 14.248 48.826 1.00 54.84 177 LEU B N 1
ATOM 5186 C CA . LEU B 1 178 ? -42.644 14.982 49.066 1.00 55.26 177 LEU B CA 1
ATOM 5187 C C . LEU B 1 178 ? -42.932 16.361 49.654 1.00 55.68 177 LEU B C 1
ATOM 5188 O O . LEU B 1 178 ? -42.272 16.773 50.592 1.00 55.73 177 LEU B O 1
ATOM 5193 N N . ILE B 1 179 ? -43.915 17.071 49.111 1.00 56.91 178 ILE B N 1
ATOM 5194 C CA . ILE B 1 179 ? -44.378 18.306 49.751 1.00 58.32 178 ILE B CA 1
ATOM 5195 C C . ILE B 1 179 ? -44.782 18.018 51.188 1.00 59.00 178 ILE B C 1
ATOM 5196 O O . ILE B 1 179 ? -44.229 18.595 52.121 1.00 59.18 178 ILE B O 1
ATOM 5201 N N . ASN B 1 180 ? -45.738 17.110 51.347 1.00 59.93 179 ASN B N 1
ATOM 5202 C CA . ASN B 1 180 ? -46.255 16.733 52.657 1.00 61.25 179 ASN B CA 1
ATOM 5203 C C . ASN B 1 180 ? -45.143 16.384 53.647 1.00 61.80 179 ASN B C 1
ATOM 5204 O O . ASN B 1 180 ? -45.232 16.701 54.841 1.00 62.21 179 ASN B O 1
ATOM 5209 N N . GLU B 1 181 ? -44.085 15.766 53.132 1.00 62.26 180 GLU B N 1
ATOM 5210 C CA . GLU B 1 181 ? -42.957 15.337 53.947 1.00 62.91 180 GLU B CA 1
ATOM 5211 C C . GLU B 1 181 ? -42.254 16.462 54.690 1.00 63.07 180 GLU B C 1
ATOM 5212 O O . GLU B 1 181 ? -41.744 16.245 55.789 1.00 63.17 180 GLU B O 1
ATOM 5218 N N . PHE B 1 182 ? -42.221 17.651 54.092 1.00 63.33 181 PHE B N 1
ATOM 5219 C CA . PHE B 1 182 ? -41.478 18.776 54.662 1.00 63.65 181 PHE B CA 1
ATOM 5220 C C . PHE B 1 182 ? -42.283 19.664 55.615 1.00 63.61 181 PHE B C 1
ATOM 5221 O O . PHE B 1 182 ? -41.717 20.530 56.296 1.00 63.48 181 PHE B O 1
ATOM 5229 N N . SER B 1 183 ? -43.589 19.409 55.680 1.00 63.45 182 SER B N 1
ATOM 5230 C CA . SER B 1 183 ? -44.492 20.090 56.608 1.00 63.36 182 SER B CA 1
ATOM 5231 C C . SER B 1 183 ? -44.614 19.271 57.896 1.00 63.37 182 SER B C 1
ATOM 5232 O O . SER B 1 183 ? -45.395 18.318 57.951 1.00 63.43 182 SER B O 1
ATOM 5235 N N . LEU B 1 184 ? -43.851 19.634 58.929 1.00 63.08 183 LEU B N 1
ATOM 5236 C CA . LEU B 1 184 ? -43.757 18.765 60.101 1.00 62.99 183 LEU B CA 1
ATOM 5237 C C . LEU B 1 184 ? -43.463 19.412 61.474 1.00 62.55 183 LEU B C 1
ATOM 5238 O O . LEU B 1 184 ? -44.354 19.473 62.343 1.00 62.62 183 LEU B O 1
ATOM 5240 N N . THR B 1 185 ? -42.226 19.874 61.672 1.00 61.29 184 THR B N 1
ATOM 5241 C CA . THR B 1 185 ? -41.786 20.380 62.985 1.00 60.15 184 THR B CA 1
ATOM 5242 C C . THR B 1 185 ? -41.983 21.884 63.143 1.00 59.25 184 THR B C 1
ATOM 5243 O O . THR B 1 185 ? -42.249 22.363 64.250 1.00 59.74 184 THR B O 1
ATOM 5247 N N . SER B 1 186 ? -41.823 22.627 62.048 1.00 57.43 185 SER B N 1
ATOM 5248 C CA . SER B 1 186 ? -41.767 24.084 62.103 1.00 55.86 185 SER B CA 1
ATOM 5249 C C . SER B 1 186 ? -40.561 24.510 62.936 1.00 56.03 185 SER B C 1
ATOM 5250 O O . SER B 1 186 ? -39.453 24.000 62.735 1.00 55.80 185 SER B O 1
ATOM 5253 N N . SER B 1 201 ? -36.542 27.971 63.016 1.00 71.45 200 SER B N 1
ATOM 5254 C CA . SER B 1 201 ? -36.640 27.043 61.898 1.00 71.39 200 SER B CA 1
ATOM 5255 C C . SER B 1 201 ? -35.569 27.292 60.839 1.00 71.62 200 SER B C 1
ATOM 5256 O O . SER B 1 201 ? -34.767 26.411 60.560 1.00 71.56 200 SER B O 1
ATOM 5259 N N . LYS B 1 202 ? -35.566 28.495 60.257 1.00 71.38 201 LYS B N 1
ATOM 5260 C CA . LYS B 1 202 ? -34.708 28.839 59.114 1.00 71.18 201 LYS B CA 1
ATOM 5261 C C . LYS B 1 202 ? -33.355 28.123 59.130 1.00 71.11 201 LYS B C 1
ATOM 5262 O O . LYS B 1 202 ? -32.939 27.515 58.147 1.00 71.37 201 LYS B O 1
ATOM 5266 N N . ASP B 1 203 ? -32.686 28.223 60.270 1.00 70.88 202 ASP B N 1
ATOM 5267 C CA . ASP B 1 203 ? -31.419 27.562 60.571 1.00 70.61 202 ASP B CA 1
ATOM 5268 C C . ASP B 1 203 ? -31.440 26.022 60.427 1.00 69.99 202 ASP B C 1
ATOM 5269 O O . ASP B 1 203 ? -30.379 25.392 60.344 1.00 69.73 202 ASP B O 1
ATOM 5274 N N . ILE B 1 204 ? -32.646 25.441 60.414 1.00 69.01 203 ILE B N 1
ATOM 5275 C CA . ILE B 1 204 ? -32.872 23.999 60.222 1.00 68.06 203 ILE B CA 1
ATOM 5276 C C . ILE B 1 204 ? -32.639 23.635 58.763 1.00 67.36 203 ILE B C 1
ATOM 5277 O O . ILE B 1 204 ? -31.816 22.758 58.445 1.00 66.97 203 ILE B O 1
ATOM 5282 N N . LEU B 1 205 ? -33.386 24.321 57.891 1.00 66.08 204 LEU B N 1
ATOM 5283 C CA . LEU B 1 205 ? -33.429 24.019 56.470 1.00 64.71 204 LEU B CA 1
ATOM 5284 C C . LEU B 1 205 ? -32.048 24.174 55.847 1.00 64.35 204 LEU B C 1
ATOM 5285 O O . LEU B 1 205 ? -31.755 23.598 54.792 1.00 64.09 204 LEU B O 1
ATOM 5290 N N . GLY B 1 206 ? -31.199 24.927 56.546 1.00 63.79 205 GLY B N 1
ATOM 5291 C CA . GLY B 1 206 ? -29.798 25.115 56.191 1.00 63.20 205 GLY B CA 1
ATOM 5292 C C . GLY B 1 206 ? -28.947 23.877 56.387 1.00 62.92 205 GLY B C 1
ATOM 5293 O O . GLY B 1 206 ? -28.022 23.635 55.602 1.00 63.03 205 GLY B O 1
ATOM 5294 N N . HIS B 1 207 ? -29.226 23.091 57.431 1.00 62.61 206 HIS B N 1
ATOM 5295 C CA . HIS B 1 207 ? -28.551 21.790 57.554 1.00 61.98 206 HIS B CA 1
ATOM 5296 C C . HIS B 1 207 ? -29.164 20.720 56.666 1.00 61.07 206 HIS B C 1
ATOM 5297 O O . HIS B 1 207 ? -28.432 19.941 56.047 1.00 60.68 206 HIS B O 1
ATOM 5304 N N . VAL B 1 208 ? -30.496 20.674 56.612 1.00 60.01 207 VAL B N 1
ATOM 5305 C CA . VAL B 1 208 ? -31.175 19.734 55.723 1.00 59.30 207 VAL B CA 1
ATOM 5306 C C . VAL B 1 208 ? -30.585 19.849 54.312 1.00 58.89 207 VAL B C 1
ATOM 5307 O O . VAL B 1 208 ? -30.059 18.876 53.769 1.00 58.88 207 VAL B O 1
ATOM 5311 N N . TYR B 1 209 ? -30.637 21.053 53.756 1.00 58.04 208 TYR B N 1
ATOM 5312 C CA . TYR B 1 209 ? -30.050 21.342 52.459 1.00 57.45 208 TYR B CA 1
ATOM 5313 C C . TYR B 1 209 ? -28.603 20.847 52.375 1.00 57.95 208 TYR B C 1
ATOM 5314 O O . TYR B 1 209 ? -28.226 20.176 51.398 1.00 57.94 208 TYR B O 1
ATOM 5323 N N . GLU B 1 210 ? -27.802 21.174 53.396 1.00 58.38 209 GLU B N 1
ATOM 5324 C CA . GLU B 1 210 ? -26.398 20.720 53.477 1.00 58.70 209 GLU B CA 1
ATOM 5325 C C . GLU B 1 210 ? -26.274 19.206 53.515 1.00 58.48 209 GLU B C 1
ATOM 5326 O O . GLU B 1 210 ? -25.614 18.614 52.660 1.00 58.13 209 GLU B O 1
ATOM 5332 N N . TYR B 1 211 ? -26.915 18.602 54.515 1.00 58.53 210 TYR B N 1
ATOM 5333 C CA . TYR B 1 211 ? -27.029 17.153 54.643 1.00 58.59 210 TYR B CA 1
ATOM 5334 C C . TYR B 1 211 ? -27.382 16.568 53.304 1.00 57.90 210 TYR B C 1
ATOM 5335 O O . TYR B 1 211 ? -26.626 15.762 52.748 1.00 58.50 210 TYR B O 1
ATOM 5344 N N . PHE B 1 212 ? -28.519 16.999 52.770 1.00 56.64 211 PHE B N 1
ATOM 5345 C CA . PHE B 1 212 ? -29.020 16.445 51.531 1.00 55.72 211 PHE B CA 1
ATOM 5346 C C . PHE B 1 212 ? -28.018 16.520 50.395 1.00 55.53 211 PHE B C 1
ATOM 5347 O O . PHE B 1 212 ? -27.981 15.639 49.542 1.00 55.86 211 PHE B O 1
ATOM 5355 N N . LEU B 1 213 ? -27.189 17.564 50.410 1.00 55.36 212 LEU B N 1
ATOM 5356 C CA . LEU B 1 213 ? -26.257 17.848 49.320 1.00 54.81 212 LEU B CA 1
ATOM 5357 C C . LEU B 1 213 ? -25.094 16.855 49.225 1.00 54.91 212 LEU B C 1
ATOM 5358 O O . LEU B 1 213 ? -24.730 16.427 48.133 1.00 54.60 212 LEU B O 1
ATOM 5363 N N . GLY B 1 214 ? -24.521 16.491 50.369 1.00 55.62 213 GLY B N 1
ATOM 5364 C CA . GLY B 1 214 ? -23.528 15.413 50.424 1.00 56.45 213 GLY B CA 1
ATOM 5365 C C . GLY B 1 214 ? -24.089 14.101 49.903 1.00 57.09 213 GLY B C 1
ATOM 5366 O O . GLY B 1 214 ? -23.692 13.609 48.820 1.00 56.70 213 GLY B O 1
ATOM 5367 N N . GLN B 1 215 ? -25.052 13.571 50.665 1.00 57.71 214 GLN B N 1
ATOM 5368 C CA . GLN B 1 215 ? -25.738 12.296 50.367 1.00 58.09 214 GLN B CA 1
ATOM 5369 C C . GLN B 1 215 ? -26.006 12.077 48.885 1.00 58.45 214 GLN B C 1
ATOM 5370 O O . GLN B 1 215 ? -25.748 10.981 48.351 1.00 58.86 214 GLN B O 1
ATOM 5376 N N . PHE B 1 216 ? -26.499 13.120 48.221 1.00 58.09 215 PHE B N 1
ATOM 5377 C CA . PHE B 1 216 ? -26.800 13.028 46.800 1.00 58.29 215 PHE B CA 1
ATOM 5378 C C . PHE B 1 216 ? -25.580 12.807 45.908 1.00 58.40 215 PHE B C 1
ATOM 5379 O O . PHE B 1 216 ? -25.692 12.179 44.843 1.00 58.50 215 PHE B O 1
ATOM 5387 N N . ALA B 1 217 ? -24.426 13.343 46.307 1.00 58.41 216 ALA B N 1
ATOM 5388 C CA . ALA B 1 217 ? -23.205 13.102 45.527 1.00 58.29 216 ALA B CA 1
ATOM 5389 C C . ALA B 1 217 ? -22.789 11.660 45.747 1.00 58.01 216 ALA B C 1
ATOM 5390 O O . ALA B 1 217 ? -22.634 10.903 44.788 1.00 57.86 216 ALA B O 1
ATOM 5392 N N . LEU B 1 218 ? -22.660 11.279 47.014 1.00 58.26 217 LEU B N 1
ATOM 5393 C CA . LEU B 1 218 ? -22.377 9.890 47.381 1.00 58.77 217 LEU B CA 1
ATOM 5394 C C . LEU B 1 218 ? -23.119 8.920 46.474 1.00 59.14 217 LEU B C 1
ATOM 5395 O O . LEU B 1 218 ? -22.495 8.059 45.841 1.00 59.65 217 LEU B O 1
ATOM 5400 N N . ALA B 1 219 ? -24.433 9.120 46.360 1.00 59.33 218 ALA B N 1
ATOM 5401 C CA . ALA B 1 219 ? -25.323 8.201 45.659 1.00 59.46 218 ALA B CA 1
ATOM 5402 C C . ALA B 1 219 ? -25.234 8.248 44.136 1.00 59.75 218 ALA B C 1
ATOM 5403 O O . ALA B 1 219 ? -25.317 7.202 43.471 1.00 59.63 218 ALA B O 1
ATOM 5405 N N . GLU B 1 220 ? -25.097 9.449 43.572 1.00 59.93 219 GLU B N 1
ATOM 5406 C CA . GLU B 1 220 ? -24.888 9.571 42.112 1.00 59.90 219 GLU B CA 1
ATOM 5407 C C . GLU B 1 220 ? -23.430 9.234 41.772 1.00 59.52 219 GLU B C 1
ATOM 5408 O O . GLU B 1 220 ? -23.062 9.133 40.596 1.00 58.80 219 GLU B O 1
ATOM 5414 N N . GLY B 1 221 ? -22.627 9.057 42.826 1.00 59.31 220 GLY B N 1
ATOM 5415 C CA . GLY B 1 221 ? -21.251 8.557 42.730 1.00 59.44 220 GLY B CA 1
ATOM 5416 C C . GLY B 1 221 ? -20.215 9.482 42.098 1.00 59.08 220 GLY B C 1
ATOM 5417 O O . GLY B 1 221 ? -19.042 9.117 42.019 1.00 59.17 220 GLY B O 1
ATOM 5418 N N . LYS B 1 222 ? -20.648 10.661 41.639 1.00 58.70 221 LYS B N 1
ATOM 5419 C CA . LYS B 1 222 ? -19.753 11.656 41.037 1.00 58.16 221 LYS B CA 1
ATOM 5420 C C . LYS B 1 222 ? -18.988 12.427 42.106 1.00 57.61 221 LYS B C 1
ATOM 5421 O O . LYS B 1 222 ? -19.577 13.010 43.020 1.00 57.34 221 LYS B O 1
ATOM 5427 N N . GLN B 1 223 ? -17.668 12.427 41.953 1.00 57.34 222 GLN B N 1
ATOM 5428 C CA . GLN B 1 223 ? -16.733 12.826 43.001 1.00 57.23 222 GLN B CA 1
ATOM 5429 C C . GLN B 1 223 ? -15.911 14.080 42.648 1.00 57.07 222 GLN B C 1
ATOM 5430 O O . GLN B 1 223 ? -15.662 14.371 41.472 1.00 57.32 222 GLN B O 1
ATOM 5436 N N . GLY B 1 224 ? -15.485 14.815 43.674 1.00 56.59 223 GLY B N 1
ATOM 5437 C CA . GLY B 1 224 ? -14.581 15.950 43.493 1.00 55.94 223 GLY B CA 1
ATOM 5438 C C . GLY B 1 224 ? -15.125 17.226 44.106 1.00 55.74 223 GLY B C 1
ATOM 5439 O O . GLY B 1 224 ? -16.241 17.245 44.623 1.00 55.42 223 GLY B O 1
ATOM 5440 N N . GLY B 1 225 ? -14.340 18.299 44.040 1.00 55.39 224 GLY B N 1
ATOM 5441 C CA . GLY B 1 225 ? -14.768 19.598 44.572 1.00 54.99 224 GLY B CA 1
ATOM 5442 C C . GLY B 1 225 ? -15.747 20.371 43.700 1.00 54.93 224 GLY B C 1
ATOM 5443 O O . GLY B 1 225 ? -16.478 21.229 44.201 1.00 55.10 224 GLY B O 1
ATOM 5444 N N . GLN B 1 226 ? -15.764 20.072 42.399 1.00 54.56 225 GLN B N 1
ATOM 5445 C CA . GLN B 1 226 ? -16.682 20.722 41.455 1.00 54.17 225 GLN B CA 1
ATOM 5446 C C . GLN B 1 226 ? -18.137 20.269 41.663 1.00 54.08 225 GLN B C 1
ATOM 5447 O O . GLN B 1 226 ? -19.069 20.889 41.121 1.00 54.00 225 GLN B O 1
ATOM 5453 N N . TYR B 1 227 ? -18.318 19.196 42.443 1.00 53.38 226 TYR B N 1
ATOM 5454 C CA . TYR B 1 227 ? -19.635 18.682 42.765 1.00 52.89 226 TYR B CA 1
ATOM 5455 C C . TYR B 1 227 ? -20.009 18.882 44.245 1.00 52.43 226 TYR B C 1
ATOM 5456 O O . TYR B 1 227 ? -21.015 19.524 44.531 1.00 52.58 226 TYR B O 1
ATOM 5465 N N . TYR B 1 228 ? -19.217 18.301 45.163 1.00 51.56 227 TYR B N 1
ATOM 5466 C CA . TYR B 1 228 ? -19.399 18.403 46.633 1.00 50.45 227 TYR B CA 1
ATOM 5467 C C . TYR B 1 228 ? -18.067 18.155 47.345 1.00 49.58 227 TYR B C 1
ATOM 5468 O O . TYR B 1 228 ? -17.369 17.222 46.993 1.00 50.56 227 TYR B O 1
ATOM 5477 N N . THR B 1 229 ? -17.699 18.968 48.331 1.00 48.05 228 THR B N 1
ATOM 5478 C CA . THR B 1 229 ? -16.498 18.656 49.125 1.00 46.93 228 THR B CA 1
ATOM 5479 C C . THR B 1 229 ? -16.850 18.340 50.581 1.00 46.81 228 THR B C 1
ATOM 5480 O O . THR B 1 229 ? -17.593 19.084 51.224 1.00 47.18 228 THR B O 1
ATOM 5484 N N . PRO B 1 230 ? -16.323 17.224 51.103 1.00 46.50 229 PRO B N 1
ATOM 5485 C CA . PRO B 1 230 ? -16.720 16.784 52.435 1.00 46.14 229 PRO B CA 1
ATOM 5486 C C . PRO B 1 230 ? -16.400 17.768 53.562 1.00 46.15 229 PRO B C 1
ATOM 5487 O O . PRO B 1 230 ? -15.312 18.344 53.623 1.00 45.89 229 PRO B O 1
ATOM 5491 N N . LYS B 1 231 ? -17.390 17.951 54.431 1.00 45.94 230 LYS B N 1
ATOM 5492 C CA . LYS B 1 231 ? -17.318 18.833 55.564 1.00 45.69 230 LYS B CA 1
ATOM 5493 C C . LYS B 1 231 ? -15.927 18.857 56.233 1.00 45.55 230 LYS B C 1
ATOM 5494 O O . LYS B 1 231 ? -15.334 19.933 56.407 1.00 45.80 230 LYS B O 1
ATOM 5500 N N . SER B 1 232 ? -15.389 17.694 56.584 1.00 44.86 231 SER B N 1
ATOM 5501 C CA . SER B 1 232 ? -14.142 17.661 57.375 1.00 44.60 231 SER B CA 1
ATOM 5502 C C . SER B 1 232 ? -13.015 18.450 56.711 1.00 43.56 231 SER B C 1
ATOM 5503 O O . SER B 1 232 ? -12.265 19.162 57.388 1.00 43.07 231 SER B O 1
ATOM 5506 N N . ILE B 1 233 ? -12.925 18.311 55.389 1.00 42.32 232 ILE B N 1
ATOM 5507 C CA . ILE B 1 233 ? -11.902 18.964 54.560 1.00 41.85 232 ILE B CA 1
ATOM 5508 C C . ILE B 1 233 ? -12.162 20.459 54.305 1.00 40.98 232 ILE B C 1
ATOM 5509 O O . ILE B 1 233 ? -11.233 21.240 54.166 1.00 41.23 232 ILE B O 1
ATOM 5514 N N . VAL B 1 234 ? -13.419 20.845 54.218 1.00 40.19 233 VAL B N 1
ATOM 5515 C CA . VAL B 1 234 ? -13.755 22.250 54.053 1.00 40.16 233 VAL B CA 1
ATOM 5516 C C . VAL B 1 234 ? -13.602 23.000 55.395 1.00 40.34 233 VAL B C 1
ATOM 5517 O O . VAL B 1 234 ? -13.156 24.153 55.432 1.00 40.27 233 VAL B O 1
ATOM 5521 N N . THR B 1 235 ? -13.970 22.320 56.483 1.00 40.21 234 THR B N 1
ATOM 5522 C CA . THR B 1 235 ? -13.773 22.806 57.831 1.00 39.71 234 THR B CA 1
ATOM 5523 C C . THR B 1 235 ? -12.280 22.879 58.141 1.00 40.12 234 THR B C 1
ATOM 5524 O O . THR B 1 235 ? -11.814 23.880 58.693 1.00 40.69 234 THR B O 1
ATOM 5528 N N . LEU B 1 236 ? -11.517 21.854 57.775 1.00 39.97 235 LEU B N 1
ATOM 5529 C CA . LEU B 1 236 ? -10.075 21.904 58.044 1.00 40.10 235 LEU B CA 1
ATOM 5530 C C . LEU B 1 236 ? -9.367 23.054 57.325 1.00 40.40 235 LEU B C 1
ATOM 5531 O O . LEU B 1 236 ? -8.695 23.840 57.961 1.00 41.22 235 LEU B O 1
ATOM 5536 N N . ILE B 1 237 ? -9.509 23.162 56.007 1.00 40.97 236 ILE B N 1
ATOM 5537 C CA . ILE B 1 237 ? -8.757 24.176 55.242 1.00 40.94 236 ILE B CA 1
ATOM 5538 C C . ILE B 1 237 ? -9.070 25.581 55.755 1.00 41.72 236 ILE B C 1
ATOM 5539 O O . ILE B 1 237 ? -8.209 26.457 55.757 1.00 41.82 236 ILE B O 1
ATOM 5544 N N . VAL B 1 238 ? -10.297 25.764 56.238 1.00 42.46 237 VAL B N 1
ATOM 5545 C CA . VAL B 1 238 ? -10.766 27.062 56.712 1.00 42.87 237 VAL B CA 1
ATOM 5546 C C . VAL B 1 238 ? -10.183 27.476 58.071 1.00 43.46 237 VAL B C 1
ATOM 5547 O O . VAL B 1 238 ? -9.801 28.633 58.229 1.00 44.50 237 VAL B O 1
ATOM 5551 N N . GLU B 1 239 ? -10.094 26.558 59.034 1.00 43.65 238 GLU B N 1
ATOM 5552 C CA . GLU B 1 239 ? -9.463 26.872 60.330 1.00 44.04 238 GLU B CA 1
ATOM 5553 C C . GLU B 1 239 ? -7.969 27.184 60.164 1.00 43.82 238 GLU B C 1
ATOM 5554 O O . GLU B 1 239 ? -7.410 27.934 60.948 1.00 43.99 238 GLU B O 1
ATOM 5560 N N . MET B 1 240 ? -7.317 26.609 59.161 1.00 43.56 239 MET B N 1
ATOM 5561 C CA . MET B 1 240 ? -5.901 26.918 58.945 1.00 43.65 239 MET B CA 1
ATOM 5562 C C . MET B 1 240 ? -5.724 28.338 58.358 1.00 44.10 239 MET B C 1
ATOM 5563 O O . MET B 1 240 ? -4.774 29.030 58.711 1.00 44.45 239 MET B O 1
ATOM 5568 N N . LEU B 1 241 ? -6.648 28.783 57.506 1.00 44.03 240 LEU B N 1
ATOM 5569 C CA . LEU B 1 241 ? -6.535 30.116 56.904 1.00 44.33 240 LEU B CA 1
ATOM 5570 C C . LEU B 1 241 ? -7.034 31.251 57.801 1.00 44.56 240 LEU B C 1
ATOM 5571 O O . LEU B 1 241 ? -6.536 32.373 57.716 1.00 44.29 240 LEU B O 1
ATOM 5576 N N . GLU B 1 242 ? -8.027 30.959 58.640 1.00 44.71 241 GLU B N 1
ATOM 5577 C CA . GLU B 1 242 ? -8.557 31.925 59.605 1.00 44.77 241 GLU B CA 1
ATOM 5578 C C . GLU B 1 242 ? -9.116 33.162 58.919 1.00 44.92 241 GLU B C 1
ATOM 5579 O O . GLU B 1 242 ? -8.697 34.288 59.226 1.00 45.49 241 GLU B O 1
ATOM 5585 N N . PRO B 1 243 ? -10.061 32.981 57.981 1.00 44.72 242 PRO B N 1
ATOM 5586 C CA . PRO B 1 243 ? -10.467 34.186 57.297 1.00 44.41 242 PRO B CA 1
ATOM 5587 C C . PRO B 1 243 ? -11.489 34.923 58.143 1.00 44.17 242 PRO B C 1
ATOM 5588 O O . PRO B 1 243 ? -12.658 34.569 58.165 1.00 44.43 242 PRO B O 1
ATOM 5592 N N . TYR B 1 244 ? -11.050 35.933 58.869 1.00 43.88 243 TYR B N 1
ATOM 5593 C CA . TYR B 1 244 ? -12.015 36.700 59.639 1.00 43.43 243 TYR B CA 1
ATOM 5594 C C . TYR B 1 244 ? -12.554 37.825 58.801 1.00 42.96 243 TYR B C 1
ATOM 5595 O O . TYR B 1 244 ? -13.693 38.253 58.989 1.00 43.14 243 TYR B O 1
ATOM 5604 N N . LYS B 1 245 ? -11.745 38.268 57.844 1.00 42.55 244 LYS B N 1
ATOM 5605 C CA . LYS B 1 245 ? -11.937 39.573 57.227 1.00 42.34 244 LYS B CA 1
ATOM 5606 C C . LYS B 1 245 ? -11.178 39.690 55.911 1.00 41.52 244 LYS B C 1
ATOM 5607 O O . LYS B 1 245 ? -9.994 39.365 55.834 1.00 41.49 244 LYS B O 1
ATOM 5613 N N . GLY B 1 246 ? -11.878 40.173 54.892 1.00 41.00 245 GLY B N 1
ATOM 5614 C CA . GLY B 1 246 ? -11.283 40.482 53.607 1.00 40.34 245 GLY B CA 1
ATOM 5615 C C . GLY B 1 246 ? -11.968 39.815 52.437 1.00 40.26 245 GLY B C 1
ATOM 5616 O O . GLY B 1 246 ? -13.188 39.583 52.433 1.00 40.35 245 GLY B O 1
ATOM 5617 N N . ARG B 1 247 ? -11.172 39.510 51.426 1.00 39.80 246 ARG B N 1
ATOM 5618 C CA . ARG B 1 247 ? -11.702 38.983 50.191 1.00 39.46 246 ARG B CA 1
ATOM 5619 C C . ARG B 1 247 ? -11.510 37.473 50.203 1.00 38.29 246 ARG B C 1
ATOM 5620 O O . ARG B 1 247 ? -10.382 36.991 50.338 1.00 37.99 246 ARG B O 1
ATOM 5628 N N . VAL B 1 248 ? -12.625 36.738 50.105 1.00 36.77 247 VAL B N 1
ATOM 5629 C CA . VAL B 1 248 ? -12.602 35.270 50.127 1.00 35.31 247 VAL B CA 1
ATOM 5630 C C . VAL B 1 248 ? -12.945 34.732 48.756 1.00 34.23 247 VAL B C 1
ATOM 5631 O O . VAL B 1 248 ? -13.996 35.074 48.192 1.00 34.39 247 VAL B O 1
ATOM 5635 N N . TYR B 1 249 ? -12.075 33.879 48.218 1.00 32.78 248 TYR B N 1
ATOM 5636 C CA . TYR B 1 249 ? -12.210 33.456 46.823 1.00 30.77 248 TYR B CA 1
ATOM 5637 C C . TYR B 1 249 ? -11.951 31.977 46.573 1.00 30.08 248 TYR B C 1
ATOM 5638 O O . TYR B 1 249 ? -11.009 31.406 47.098 1.00 29.64 248 TYR B O 1
ATOM 5647 N N . ASP B 1 250 ? -12.807 31.392 45.733 1.00 29.75 249 ASP B N 1
ATOM 5648 C CA . ASP B 1 250 ? -12.752 30.000 45.350 1.00 28.71 249 ASP B CA 1
ATOM 5649 C C . ASP B 1 250 ? -13.057 29.869 43.855 1.00 28.80 249 ASP B C 1
ATOM 5650 O O . ASP B 1 250 ? -14.213 30.008 43.429 1.00 28.35 249 ASP B O 1
ATOM 5655 N N . PRO B 1 251 ? -12.016 29.588 43.050 1.00 28.70 250 PRO B N 1
ATOM 5656 C CA . PRO B 1 251 ? -12.123 29.588 41.593 1.00 28.68 250 PRO B CA 1
ATOM 5657 C C . PRO B 1 251 ? -12.919 28.420 40.969 1.00 29.15 250 PRO B C 1
ATOM 5658 O O . PRO B 1 251 ? -13.153 28.419 39.757 1.00 29.75 250 PRO B O 1
ATOM 5662 N N . ALA B 1 252 ? -13.334 27.449 41.778 1.00 29.16 251 ALA B N 1
ATOM 5663 C CA . ALA B 1 252 ? -14.067 26.278 41.301 1.00 28.90 251 ALA B CA 1
ATOM 5664 C C . ALA B 1 252 ? -14.942 25.800 42.448 1.00 29.30 251 ALA B C 1
ATOM 5665 O O . ALA B 1 252 ? -14.758 24.699 42.974 1.00 29.28 251 ALA B O 1
ATOM 5667 N N . MET B 1 253 ? -15.899 26.657 42.821 1.00 29.63 252 MET B N 1
ATOM 5668 C CA . MET B 1 253 ? -16.617 26.601 44.082 1.00 28.84 252 MET B CA 1
ATOM 5669 C C . MET B 1 253 ? -17.517 25.400 44.258 1.00 29.47 252 MET B C 1
ATOM 5670 O O . MET B 1 253 ? -18.040 25.156 45.356 1.00 29.04 252 MET B O 1
ATOM 5675 N N . GLY B 1 254 ? -17.709 24.640 43.195 1.00 29.81 253 GLY B N 1
ATOM 5676 C CA . GLY B 1 254 ? -18.576 23.481 43.299 1.00 30.30 253 GLY B CA 1
ATOM 5677 C C . GLY B 1 254 ? -19.915 23.966 43.810 1.00 30.68 253 GLY B C 1
ATOM 5678 O O . GLY B 1 254 ? -20.381 25.029 43.395 1.00 30.53 253 GLY B O 1
ATOM 5679 N N . SER B 1 255 ? -20.530 23.192 44.701 1.00 31.56 254 SER B N 1
ATOM 5680 C CA . SER B 1 255 ? -21.808 23.563 45.301 1.00 33.04 254 SER B CA 1
ATOM 5681 C C . SER B 1 255 ? -21.646 24.676 46.337 1.00 33.81 254 SER B C 1
ATOM 5682 O O . SER B 1 255 ? -22.600 25.001 47.048 1.00 33.58 254 SER B O 1
ATOM 5685 N N . GLY B 1 256 ? -20.433 25.232 46.439 1.00 34.43 255 GLY B N 1
ATOM 5686 C CA . GLY B 1 256 ? -20.171 26.380 47.328 1.00 35.32 255 GLY B CA 1
ATOM 5687 C C . GLY B 1 256 ? -19.739 26.051 48.750 1.00 35.95 255 GLY B C 1
ATOM 5688 O O . GLY B 1 256 ? -19.820 26.902 49.629 1.00 36.90 255 GLY B O 1
ATOM 5689 N N . GLY B 1 257 ? -19.260 24.829 48.973 1.00 36.19 256 GLY B N 1
ATOM 5690 C CA . GLY B 1 257 ? -18.826 24.368 50.292 1.00 36.13 256 GLY B CA 1
ATOM 5691 C C . GLY B 1 257 ? -17.815 25.203 51.066 1.00 36.41 256 GLY B C 1
ATOM 5692 O O . GLY B 1 257 ? -17.913 25.294 52.289 1.00 37.23 256 GLY B O 1
ATOM 5693 N N . PHE B 1 258 ? -16.848 25.820 50.389 1.00 36.13 257 PHE B N 1
ATOM 5694 C CA . PHE B 1 258 ? -15.832 26.614 51.106 1.00 35.73 257 PHE B CA 1
ATOM 5695 C C . PHE B 1 258 ? -16.365 27.906 51.687 1.00 36.55 257 PHE B C 1
ATOM 5696 O O . PHE B 1 258 ? -15.748 28.471 52.605 1.00 36.41 257 PHE B O 1
ATOM 5704 N N . PHE B 1 259 ? -17.513 28.353 51.175 1.00 36.84 258 PHE B N 1
ATOM 5705 C CA . PHE B 1 259 ? -18.153 29.562 51.673 1.00 37.85 258 PHE B CA 1
ATOM 5706 C C . PHE B 1 259 ? -19.026 29.295 52.895 1.00 38.49 258 PHE B C 1
ATOM 5707 O O . PHE B 1 259 ? -18.944 30.017 53.886 1.00 38.64 258 PHE B O 1
ATOM 5715 N N . VAL B 1 260 ? -19.876 28.274 52.823 1.00 39.65 259 VAL B N 1
ATOM 5716 C CA . VAL B 1 260 ? -20.674 27.873 53.990 1.00 39.89 259 VAL B CA 1
ATOM 5717 C C . VAL B 1 260 ? -19.724 27.762 55.179 1.00 41.14 259 VAL B C 1
ATOM 5718 O O . VAL B 1 260 ? -19.961 28.325 56.243 1.00 41.37 259 VAL B O 1
ATOM 5722 N N . SER B 1 261 ? -18.622 27.052 54.962 1.00 42.29 260 SER B N 1
ATOM 5723 C CA . SER B 1 261 ? -17.651 26.778 56.006 1.00 43.23 260 SER B CA 1
ATOM 5724 C C . SER B 1 261 ? -16.981 28.031 56.560 1.00 43.74 260 SER B C 1
ATOM 5725 O O . SER B 1 261 ? -16.676 28.108 57.748 1.00 44.08 260 SER B O 1
ATOM 5728 N N . SER B 1 262 ? -16.725 28.992 55.683 1.00 44.79 261 SER B N 1
ATOM 5729 C CA . SER B 1 262 ? -16.129 30.257 56.059 1.00 45.58 261 SER B CA 1
ATOM 5730 C C . SER B 1 262 ? -17.099 31.078 56.886 1.00 46.12 261 SER B C 1
ATOM 5731 O O . SER B 1 262 ? -16.680 31.782 57.790 1.00 46.51 261 SER B O 1
ATOM 5734 N N . ASP B 1 263 ? -18.392 30.962 56.582 1.00 46.72 262 ASP B N 1
ATOM 5735 C CA . ASP B 1 263 ? -19.445 31.559 57.378 1.00 47.70 262 ASP B CA 1
ATOM 5736 C C . ASP B 1 263 ? -19.518 30.884 58.756 1.00 48.39 262 ASP B C 1
ATOM 5737 O O . ASP B 1 263 ? -19.399 31.541 59.791 1.00 48.33 262 ASP B O 1
ATOM 5742 N N . LYS B 1 264 ? -19.686 29.561 58.765 1.00 49.15 263 LYS B N 1
ATOM 5743 C CA . LYS B 1 264 ? -19.622 28.794 60.004 1.00 49.50 263 LYS B CA 1
ATOM 5744 C C . LYS B 1 264 ? -18.451 29.265 60.878 1.00 49.58 263 LYS B C 1
ATOM 5745 O O . LYS B 1 264 ? -18.608 29.447 62.083 1.00 50.00 263 LYS B O 1
ATOM 5751 N N . PHE B 1 265 ? -17.285 29.467 60.270 1.00 49.46 264 PHE B N 1
ATOM 5752 C CA . PHE B 1 265 ? -16.088 29.821 61.026 1.00 49.59 264 PHE B CA 1
ATOM 5753 C C . PHE B 1 265 ? -16.209 31.203 61.699 1.00 50.70 264 PHE B C 1
ATOM 5754 O O . PHE B 1 265 ? -15.759 31.388 62.831 1.00 50.61 264 PHE B O 1
ATOM 5762 N N . ILE B 1 266 ? -16.791 32.173 61.001 1.00 51.48 265 ILE B N 1
ATOM 5763 C CA . ILE B 1 266 ? -17.068 33.442 61.635 1.00 52.58 265 ILE B CA 1
ATOM 5764 C C . ILE B 1 266 ? -17.839 33.149 62.926 1.00 53.82 265 ILE B C 1
ATOM 5765 O O . ILE B 1 266 ? -17.303 33.344 64.026 1.00 54.49 265 ILE B O 1
ATOM 5770 N N . GLU B 1 267 ? -19.066 32.647 62.786 1.00 54.84 266 GLU B N 1
ATOM 5771 C CA . GLU B 1 267 ? -19.929 32.328 63.922 1.00 55.96 266 GLU B CA 1
ATOM 5772 C C . GLU B 1 267 ? -19.178 31.604 65.054 1.00 56.75 266 GLU B C 1
ATOM 5773 O O . GLU B 1 267 ? -19.183 32.066 66.196 1.00 56.40 266 GLU B O 1
ATOM 5779 N N . LYS B 1 268 ? -18.502 30.501 64.732 1.00 57.63 267 LYS B N 1
ATOM 5780 C CA . LYS B 1 268 ? -17.863 29.678 65.770 1.00 58.69 267 LYS B CA 1
ATOM 5781 C C . LYS B 1 268 ? -16.657 30.275 66.490 1.00 59.15 267 LYS B C 1
ATOM 5782 O O . LYS B 1 268 ? -16.040 29.615 67.327 1.00 59.11 267 LYS B O 1
ATOM 5788 N N . HIS B 1 269 ? -16.329 31.523 66.197 1.00 59.76 268 HIS B N 1
ATOM 5789 C CA . HIS B 1 269 ? -15.267 32.170 66.947 1.00 60.68 268 HIS B CA 1
ATOM 5790 C C . HIS B 1 269 ? -15.732 33.496 67.541 1.00 61.04 268 HIS B C 1
ATOM 5791 O O . HIS B 1 269 ? -14.917 34.298 67.968 1.00 61.24 268 HIS B O 1
ATOM 5798 N N . ALA B 1 270 ? -17.049 33.699 67.577 1.00 62.04 269 ALA B N 1
ATOM 5799 C CA . ALA B 1 270 ? -17.676 34.938 68.078 1.00 62.99 269 ALA B CA 1
ATOM 5800 C C . ALA B 1 270 ? -17.617 35.059 69.602 1.00 63.87 269 ALA B C 1
ATOM 5801 O O . ALA B 1 270 ? -17.520 36.164 70.147 1.00 64.16 269 ALA B O 1
ATOM 5803 N N . ASN B 1 271 ? -17.694 33.916 70.280 1.00 64.77 270 ASN B N 1
ATOM 5804 C CA . ASN B 1 271 ? -17.633 33.874 71.732 1.00 65.28 270 ASN B CA 1
ATOM 5805 C C . ASN B 1 271 ? -16.201 34.037 72.252 1.00 65.62 270 ASN B C 1
ATOM 5806 O O . ASN B 1 271 ? -15.978 34.760 73.223 1.00 66.02 270 ASN B O 1
ATOM 5811 N N . VAL B 1 272 ? -15.238 33.389 71.595 1.00 65.68 271 VAL B N 1
ATOM 5812 C CA . VAL B 1 272 ? -13.859 33.326 72.098 1.00 66.08 271 VAL B CA 1
ATOM 5813 C C . VAL B 1 272 ? -12.967 34.489 71.618 1.00 66.37 271 VAL B C 1
ATOM 5814 O O . VAL B 1 272 ? -11.823 34.635 72.072 1.00 66.59 271 VAL B O 1
ATOM 5818 N N . LYS B 1 273 ? -13.496 35.328 70.729 1.00 66.44 272 LYS B N 1
ATOM 5819 C CA . LYS B 1 273 ? -12.706 36.419 70.138 1.00 66.40 272 LYS B CA 1
ATOM 5820 C C . LYS B 1 273 ? -13.295 37.811 70.363 1.00 66.38 272 LYS B C 1
ATOM 5821 O O . LYS B 1 273 ? -12.678 38.817 69.990 1.00 66.36 272 LYS B O 1
ATOM 5827 N N . HIS B 1 274 ? -14.498 37.851 70.942 1.00 66.05 273 HIS B N 1
ATOM 5828 C CA . HIS B 1 274 ? -15.157 39.086 71.393 1.00 65.57 273 HIS B CA 1
ATOM 5829 C C . HIS B 1 274 ? -15.689 40.001 70.282 1.00 64.90 273 HIS B C 1
ATOM 5830 O O . HIS B 1 274 ? -15.486 41.222 70.325 1.00 64.71 273 HIS B O 1
ATOM 5837 N N . TYR B 1 275 ? -16.384 39.417 69.305 1.00 64.01 274 TYR B N 1
ATOM 5838 C CA . TYR B 1 275 ? -17.143 40.208 68.323 1.00 63.14 274 TYR B CA 1
ATOM 5839 C C . TYR B 1 275 ? -18.583 39.714 68.148 1.00 62.84 274 TYR B C 1
ATOM 5840 O O . TYR B 1 275 ? -18.952 38.644 68.650 1.00 62.28 274 TYR B O 1
ATOM 5849 N N . ASN B 1 276 ? -19.395 40.511 67.452 1.00 62.65 275 ASN B N 1
ATOM 5850 C CA . ASN B 1 276 ? -20.706 40.055 66.999 1.00 62.44 275 ASN B CA 1
ATOM 5851 C C . ASN B 1 276 ? -20.551 39.372 65.653 1.00 62.24 275 ASN B C 1
ATOM 5852 O O . ASN B 1 276 ? -20.187 40.019 64.660 1.00 62.13 275 ASN B O 1
ATOM 5857 N N . ALA B 1 277 ? -20.830 38.070 65.627 1.00 61.73 276 ALA B N 1
ATOM 5858 C CA . ALA B 1 277 ? -20.711 37.271 64.415 1.00 61.51 276 ALA B CA 1
ATOM 5859 C C . ALA B 1 277 ? -21.287 38.005 63.206 1.00 61.25 276 ALA B C 1
ATOM 5860 O O . ALA B 1 277 ? -20.583 38.252 62.228 1.00 61.11 276 ALA B O 1
ATOM 5862 N N . SER B 1 278 ? -22.558 38.382 63.311 1.00 60.91 277 SER B N 1
ATOM 5863 C CA . SER B 1 278 ? -23.299 38.968 62.204 1.00 60.88 277 SER B CA 1
ATOM 5864 C C . SER B 1 278 ? -22.764 40.344 61.806 1.00 60.65 277 SER B C 1
ATOM 5865 O O . SER B 1 278 ? -23.079 40.854 60.732 1.00 60.45 277 SER B O 1
ATOM 5868 N N . GLU B 1 279 ? -21.951 40.934 62.676 1.00 60.60 278 GLU B N 1
ATOM 5869 C CA . GLU B 1 279 ? -21.257 42.177 62.358 1.00 60.42 278 GLU B CA 1
ATOM 5870 C C . GLU B 1 279 ? -19.924 41.900 61.692 1.00 59.84 278 GLU B C 1
ATOM 5871 O O . GLU B 1 279 ? -19.465 42.690 60.865 1.00 59.94 278 GLU B O 1
ATOM 5877 N N . GLN B 1 280 ? -19.305 40.777 62.041 1.00 59.27 279 GLN B N 1
ATOM 5878 C CA . GLN B 1 280 ? -18.099 40.372 61.343 1.00 59.01 279 GLN B CA 1
ATOM 5879 C C . GLN B 1 280 ? -18.402 39.808 59.953 1.00 58.53 279 GLN B C 1
ATOM 5880 O O . GLN B 1 280 ? -17.678 40.103 59.004 1.00 58.16 279 GLN B O 1
ATOM 5886 N N . LYS B 1 281 ? -19.481 39.027 59.833 1.00 58.11 280 LYS B N 1
ATOM 5887 C CA . LYS B 1 281 ? -19.925 38.482 58.531 1.00 57.87 280 LYS B CA 1
ATOM 5888 C C . LYS B 1 281 ? -19.730 39.479 57.407 1.00 57.22 280 LYS B C 1
ATOM 5889 O O . LYS B 1 281 ? -19.120 39.159 56.394 1.00 57.29 280 LYS B O 1
ATOM 5895 N N . LYS B 1 282 ? -20.250 40.688 57.613 1.00 56.55 281 LYS B N 1
ATOM 5896 C CA . LYS B 1 282 ? -20.219 41.760 56.615 1.00 55.59 281 LYS B CA 1
ATOM 5897 C C . LYS B 1 282 ? -18.799 42.140 56.207 1.00 54.92 281 LYS B C 1
ATOM 5898 O O . LYS B 1 282 ? -18.588 42.672 55.117 1.00 55.14 281 LYS B O 1
ATOM 5904 N N . GLN B 1 283 ? -17.839 41.846 57.088 1.00 53.93 282 GLN B N 1
ATOM 5905 C CA . GLN B 1 283 ? -16.439 42.258 56.951 1.00 52.80 282 GLN B CA 1
ATOM 5906 C C . GLN B 1 283 ? -15.702 41.391 55.932 1.00 51.92 282 GLN B C 1
ATOM 5907 O O . GLN B 1 283 ? -14.541 41.664 55.595 1.00 51.40 282 GLN B O 1
ATOM 5913 N N . ILE B 1 284 ? -16.364 40.322 55.477 1.00 50.41 283 ILE B N 1
ATOM 5914 C CA . ILE B 1 284 ? -15.872 39.548 54.342 1.00 48.66 283 ILE B CA 1
ATOM 5915 C C . ILE B 1 284 ? -16.790 39.699 53.137 1.00 47.84 283 ILE B C 1
ATOM 5916 O O . ILE B 1 284 ? -17.987 40.006 53.256 1.00 47.41 283 ILE B O 1
ATOM 5921 N N . SER B 1 285 ? -16.198 39.472 51.975 1.00 46.69 284 SER B N 1
ATOM 5922 C CA . SER B 1 285 ? -16.907 39.464 50.714 1.00 45.42 284 SER B CA 1
ATOM 5923 C C . SER B 1 285 ? -16.570 38.160 49.994 1.00 44.31 284 SER B C 1
ATOM 5924 O O . SER B 1 285 ? -15.426 37.704 50.001 1.00 43.91 284 SER B O 1
ATOM 5927 N N . VAL B 1 286 ? -17.583 37.568 49.380 1.00 43.55 285 VAL B N 1
ATOM 5928 C CA . VAL B 1 286 ? -17.457 36.288 48.736 1.00 42.90 285 VAL B CA 1
ATOM 5929 C C . VAL B 1 286 ? -17.395 36.486 47.233 1.00 42.89 285 VAL B C 1
ATOM 5930 O O . VAL B 1 286 ? -18.255 37.159 46.645 1.00 43.23 285 VAL B O 1
ATOM 5934 N N . TYR B 1 287 ? -16.365 35.908 46.617 1.00 42.46 286 TYR B N 1
ATOM 5935 C CA . TYR B 1 287 ? -16.268 35.825 45.157 1.00 42.10 286 TYR B CA 1
ATOM 5936 C C . TYR B 1 287 ? -16.030 34.376 44.755 1.00 41.68 286 TYR B C 1
ATOM 5937 O O . TYR B 1 287 ? -15.201 33.682 45.358 1.00 42.50 286 TYR B O 1
ATOM 5946 N N . GLY B 1 288 ? -16.747 33.902 43.741 1.00 40.87 287 GLY B N 1
ATOM 5947 C CA . GLY B 1 288 ? -16.532 32.557 43.254 1.00 39.31 287 GLY B CA 1
ATOM 5948 C C . GLY B 1 288 ? -16.785 32.385 41.784 1.00 38.56 287 GLY B C 1
ATOM 5949 O O . GLY B 1 288 ? -17.354 33.265 41.139 1.00 39.12 287 GLY B O 1
ATOM 5950 N N . GLN B 1 289 ? -16.348 31.242 41.261 1.00 37.19 288 GLN B N 1
ATOM 5951 C CA . GLN B 1 289 ? -16.623 30.854 39.900 1.00 36.44 288 GLN B CA 1
ATOM 5952 C C . GLN B 1 289 ? -16.803 29.333 39.815 1.00 36.29 288 GLN B C 1
ATOM 5953 O O . GLN B 1 289 ? -16.202 28.569 40.588 1.00 35.51 288 GLN B O 1
ATOM 5959 N N . GLU B 1 290 ? -17.647 28.921 38.866 1.00 35.96 289 GLU B N 1
ATOM 5960 C CA . GLU B 1 290 ? -18.030 27.532 38.648 1.00 36.23 289 GLU B CA 1
ATOM 5961 C C . GLU B 1 290 ? -18.273 27.377 37.139 1.00 36.15 289 GLU B C 1
ATOM 5962 O O . GLU B 1 290 ? -18.740 28.302 36.501 1.00 35.21 289 GLU B O 1
ATOM 5968 N N . SER B 1 291 ? -17.940 26.227 36.558 1.00 36.42 290 SER B N 1
ATOM 5969 C CA . SER B 1 291 ? -18.150 26.069 35.117 1.00 37.43 290 SER B CA 1
ATOM 5970 C C . SER B 1 291 ? -19.500 25.447 34.777 1.00 37.74 290 SER B C 1
ATOM 5971 O O . SER B 1 291 ? -20.087 25.775 33.766 1.00 37.96 290 SER B O 1
ATOM 5974 N N . ASN B 1 292 ? -19.991 24.572 35.644 1.00 38.67 291 ASN B N 1
ATOM 5975 C CA . ASN B 1 292 ? -21.248 23.873 35.418 1.00 39.25 291 ASN B CA 1
ATOM 5976 C C . ASN B 1 292 ? -22.453 24.752 35.777 1.00 39.45 291 ASN B C 1
ATOM 5977 O O . ASN B 1 292 ? -22.573 25.192 36.933 1.00 39.84 291 ASN B O 1
ATOM 5982 N N . PRO B 1 293 ? -23.358 24.996 34.803 1.00 39.44 292 PRO B N 1
ATOM 5983 C CA . PRO B 1 293 ? -24.483 25.922 35.043 1.00 39.44 292 PRO B CA 1
ATOM 5984 C C . PRO B 1 293 ? -25.361 25.467 36.198 1.00 39.71 292 PRO B C 1
ATOM 5985 O O . PRO B 1 293 ? -25.756 26.281 37.045 1.00 40.53 292 PRO B O 1
ATOM 5989 N N . THR B 1 294 ? -25.634 24.167 36.215 1.00 39.59 293 THR B N 1
ATOM 5990 C CA . THR B 1 294 ? -26.347 23.453 37.261 1.00 39.43 293 THR B CA 1
ATOM 5991 C C . THR B 1 294 ? -25.721 23.669 38.633 1.00 39.26 293 THR B C 1
ATOM 5992 O O . THR B 1 294 ? -26.418 23.975 39.597 1.00 39.88 293 THR B O 1
ATOM 5996 N N . THR B 1 295 ? -24.409 23.485 38.727 1.00 38.80 294 THR B N 1
ATOM 5997 C CA . THR B 1 295 ? -23.704 23.577 40.004 1.00 38.28 294 THR B CA 1
ATOM 5998 C C . THR B 1 295 ? -23.666 25.012 40.544 1.00 38.05 294 THR B C 1
ATOM 5999 O O . THR B 1 295 ? -23.863 25.237 41.731 1.00 37.75 294 THR B O 1
ATOM 6003 N N . TRP B 1 296 ? -23.415 25.972 39.660 1.00 37.95 295 TRP B N 1
ATOM 6004 C CA . TRP B 1 296 ? -23.442 27.397 39.988 1.00 37.91 295 TRP B CA 1
ATOM 6005 C C . TRP B 1 296 ? -24.728 27.746 40.738 1.00 38.14 295 TRP B C 1
ATOM 6006 O O . TRP B 1 296 ? -24.685 28.259 41.851 1.00 38.63 295 TRP B O 1
ATOM 6017 N N . LYS B 1 297 ? -25.869 27.457 40.110 1.00 38.29 296 LYS B N 1
ATOM 6018 C CA . LYS B 1 297 ? -27.195 27.613 40.702 1.00 38.13 296 LYS B CA 1
ATOM 6019 C C . LYS B 1 297 ? -27.294 27.032 42.093 1.00 37.92 296 LYS B C 1
ATOM 6020 O O . LYS B 1 297 ? -27.687 27.739 43.008 1.00 38.40 296 LYS B O 1
ATOM 6026 N N . LEU B 1 298 ? -26.930 25.760 42.264 1.00 37.70 297 LEU B N 1
ATOM 6027 C CA . LEU B 1 298 ? -27.044 25.129 43.579 1.00 38.45 297 LEU B CA 1
ATOM 6028 C C . LEU B 1 298 ? -26.309 25.946 44.617 1.00 38.91 297 LEU B C 1
ATOM 6029 O O . LEU B 1 298 ? -26.926 26.388 45.584 1.00 39.33 297 LEU B O 1
ATOM 6034 N N . ALA B 1 299 ? -25.020 26.198 44.376 1.00 38.67 298 ALA B N 1
ATOM 6035 C CA . ALA B 1 299 ? -24.249 27.141 45.179 1.00 38.86 298 ALA B CA 1
ATOM 6036 C C . ALA B 1 299 ? -24.972 28.465 45.461 1.00 38.86 298 ALA B C 1
ATOM 6037 O O . ALA B 1 299 ? -24.987 28.940 46.607 1.00 39.13 298 ALA B O 1
ATOM 6039 N N . ALA B 1 300 ? -25.584 29.074 44.456 1.00 38.79 299 ALA B N 1
ATOM 6040 C CA . ALA B 1 300 ? -26.279 30.342 44.748 1.00 39.12 299 ALA B CA 1
ATOM 6041 C C . ALA B 1 300 ? -27.427 30.071 45.725 1.00 39.04 299 ALA B C 1
ATOM 6042 O O . ALA B 1 300 ? -27.558 30.750 46.759 1.00 38.84 299 ALA B O 1
ATOM 6044 N N . MET B 1 301 ? -28.216 29.040 45.418 1.00 38.70 300 MET B N 1
ATOM 6045 C CA . MET B 1 301 ? -29.308 28.629 46.298 1.00 38.44 300 MET B CA 1
ATOM 6046 C C . MET B 1 301 ? -28.765 28.400 47.715 1.00 38.30 300 MET B C 1
ATOM 6047 O O . MET B 1 301 ? -29.344 28.882 48.696 1.00 38.98 300 MET B O 1
ATOM 6052 N N . ASN B 1 302 ? -27.631 27.702 47.814 1.00 37.69 301 ASN B N 1
ATOM 6053 C CA . ASN B 1 302 ? -26.956 27.490 49.079 1.00 37.14 301 ASN B CA 1
ATOM 6054 C C . ASN B 1 302 ? -26.543 28.795 49.777 1.00 37.06 301 ASN B C 1
ATOM 6055 O O . ASN B 1 302 ? -26.673 28.902 50.999 1.00 37.22 301 ASN B O 1
ATOM 6060 N N . MET B 1 303 ? -26.041 29.777 49.024 1.00 36.45 302 MET B N 1
ATOM 6061 C CA . MET B 1 303 ? -25.679 31.051 49.649 1.00 35.90 302 MET B CA 1
ATOM 6062 C C . MET B 1 303 ? -26.957 31.697 50.179 1.00 36.35 302 MET B C 1
ATOM 6063 O O . MET B 1 303 ? -27.035 32.037 51.359 1.00 36.09 302 MET B O 1
ATOM 6068 N N . VAL B 1 304 ? -27.959 31.819 49.310 1.00 37.19 303 VAL B N 1
ATOM 6069 C CA . VAL B 1 304 ? -29.259 32.425 49.660 1.00 38.37 303 VAL B CA 1
ATOM 6070 C C . VAL B 1 304 ? -29.893 31.787 50.876 1.00 38.51 303 VAL B C 1
ATOM 6071 O O . VAL B 1 304 ? -30.393 32.489 51.728 1.00 39.43 303 VAL B O 1
ATOM 6075 N N . ILE B 1 305 ? -29.839 30.461 50.979 1.00 39.12 304 ILE B N 1
ATOM 6076 C CA . ILE B 1 305 ? -30.354 29.760 52.176 1.00 38.86 304 ILE B CA 1
ATOM 6077 C C . ILE B 1 305 ? -29.632 30.126 53.461 1.00 39.41 304 ILE B C 1
ATOM 6078 O O . ILE B 1 305 ? -30.281 30.332 54.486 1.00 39.59 304 ILE B O 1
ATOM 6083 N N . ARG B 1 306 ? -28.303 30.216 53.408 1.00 39.86 305 ARG B N 1
ATOM 6084 C CA . ARG B 1 306 ? -27.492 30.481 54.602 1.00 40.37 305 ARG B CA 1
ATOM 6085 C C . ARG B 1 306 ? -27.238 31.980 54.768 1.00 40.72 305 ARG B C 1
ATOM 6086 O O . ARG B 1 306 ? -26.412 32.405 55.578 1.00 40.90 305 ARG B O 1
ATOM 6094 N N . GLY B 1 307 ? -27.958 32.787 53.988 1.00 41.06 306 GLY B N 1
ATOM 6095 C CA . GLY B 1 307 ? -27.834 34.240 54.054 1.00 41.07 306 GLY B CA 1
ATOM 6096 C C . GLY B 1 307 ? -26.423 34.769 53.885 1.00 41.53 306 GLY B C 1
ATOM 6097 O O . GLY B 1 307 ? -25.918 35.493 54.749 1.00 41.91 306 GLY B O 1
ATOM 6098 N N . ILE B 1 308 ? -25.791 34.401 52.765 1.00 41.53 307 ILE B N 1
ATOM 6099 C CA . ILE B 1 308 ? -24.484 34.912 52.397 1.00 40.98 307 ILE B CA 1
ATOM 6100 C C . ILE B 1 308 ? -24.564 35.631 51.055 1.00 41.11 307 ILE B C 1
ATOM 6101 O O . ILE B 1 308 ? -24.715 34.981 50.020 1.00 41.58 307 ILE B O 1
ATOM 6106 N N . ASP B 1 309 ? -24.478 36.963 51.073 1.00 40.66 308 ASP B N 1
ATOM 6107 C CA . ASP B 1 309 ? -24.281 37.741 49.850 1.00 40.77 308 ASP B CA 1
ATOM 6108 C C . ASP B 1 309 ? -22.988 37.240 49.161 1.00 40.10 308 ASP B C 1
ATOM 6109 O O . ASP B 1 309 ? -22.008 36.894 49.846 1.00 40.63 308 ASP B O 1
ATOM 6114 N N . PHE B 1 310 ? -22.974 37.199 47.828 1.00 37.93 309 PHE B N 1
ATOM 6115 C CA . PHE B 1 310 ? -21.876 36.567 47.101 1.00 35.67 309 PHE B CA 1
ATOM 6116 C C . PHE B 1 310 ? -21.701 37.171 45.722 1.00 35.36 309 PHE B C 1
ATOM 6117 O O . PHE B 1 310 ? -22.668 37.609 45.088 1.00 34.26 309 PHE B O 1
ATOM 6125 N N . ASN B 1 311 ? -20.466 37.147 45.226 1.00 35.95 310 ASN B N 1
ATOM 6126 C CA . ASN B 1 311 ? -20.200 37.559 43.827 1.00 35.71 310 ASN B CA 1
ATOM 6127 C C . ASN B 1 311 ? -19.674 36.409 42.936 1.00 34.94 310 ASN B C 1
ATOM 6128 O O . ASN B 1 311 ? -18.473 36.124 42.914 1.00 34.78 310 ASN B O 1
ATOM 6133 N N . PHE B 1 312 ? -20.586 35.779 42.189 1.00 34.04 311 PHE B N 1
ATOM 6134 C CA . PHE B 1 312 ? -20.255 34.600 41.354 1.00 32.88 311 PHE B CA 1
ATOM 6135 C C . PHE B 1 312 ? -20.160 34.902 39.857 1.00 33.42 311 PHE B C 1
ATOM 6136 O O . PHE B 1 312 ? -20.262 34.003 39.041 1.00 32.93 311 PHE B O 1
ATOM 6144 N N . GLY B 1 313 ? -19.986 36.174 39.511 1.00 33.97 312 GLY B N 1
ATOM 6145 C CA . GLY B 1 313 ? -19.774 36.575 38.138 1.00 34.88 312 GLY B CA 1
ATOM 6146 C C . GLY B 1 313 ? -21.074 36.753 37.420 1.00 36.33 312 GLY B C 1
ATOM 6147 O O . GLY B 1 313 ? -22.130 36.655 38.028 1.00 36.80 312 GLY B O 1
ATOM 6148 N N . LYS B 1 314 ? -21.005 37.005 36.117 1.00 37.82 313 LYS B N 1
ATOM 6149 C CA . LYS B 1 314 ? -22.200 37.219 35.317 1.00 39.42 313 LYS B CA 1
ATOM 6150 C C . LYS B 1 314 ? -22.946 35.912 35.156 1.00 39.44 313 LYS B C 1
ATOM 6151 O O . LYS B 1 314 ? -24.176 35.883 35.178 1.00 40.35 313 LYS B O 1
ATOM 6157 N N . LYS B 1 315 ? -22.203 34.823 35.017 1.00 39.89 314 LYS B N 1
ATOM 6158 C CA . LYS B 1 315 ? -22.801 33.515 34.725 1.00 40.18 314 LYS B CA 1
ATOM 6159 C C . LYS B 1 315 ? -21.804 32.465 35.102 1.00 39.97 314 LYS B C 1
ATOM 6160 O O . LYS B 1 315 ? -20.679 32.802 35.469 1.00 39.99 314 LYS B O 1
ATOM 6166 N N . ASN B 1 316 ? -22.216 31.198 35.033 1.00 40.23 315 ASN B N 1
ATOM 6167 C CA . ASN B 1 316 ? -21.260 30.097 35.064 1.00 40.52 315 ASN B CA 1
ATOM 6168 C C . ASN B 1 316 ? -20.267 30.234 33.917 1.00 40.69 315 ASN B C 1
ATOM 6169 O O . ASN B 1 316 ? -20.641 30.601 32.784 1.00 40.51 315 ASN B O 1
ATOM 6174 N N . ALA B 1 317 ? -19.000 29.957 34.193 1.00 40.38 316 ALA B N 1
ATOM 6175 C CA . ALA B 1 317 ? -18.018 29.991 33.112 1.00 40.11 316 ALA B CA 1
ATOM 6176 C C . ALA B 1 317 ? -16.719 29.298 33.468 1.00 39.70 316 ALA B C 1
ATOM 6177 O O . ALA B 1 317 ? -16.535 28.867 34.597 1.00 39.51 316 ALA B O 1
ATOM 6179 N N . ASP B 1 318 ? -15.841 29.187 32.477 1.00 39.45 317 ASP B N 1
ATOM 6180 C CA . ASP B 1 318 ? -14.569 28.523 32.619 1.00 39.34 317 ASP B CA 1
ATOM 6181 C C . ASP B 1 318 ? -13.555 29.486 33.222 1.00 39.18 317 ASP B C 1
ATOM 6182 O O . ASP B 1 318 ? -13.305 30.543 32.656 1.00 39.34 317 ASP B O 1
ATOM 6187 N N . SER B 1 319 ? -12.960 29.111 34.353 1.00 38.84 318 SER B N 1
ATOM 6188 C CA . SER B 1 319 ? -11.963 29.953 35.021 1.00 38.54 318 SER B CA 1
ATOM 6189 C C . SER B 1 319 ? -10.733 30.295 34.180 1.00 38.37 318 SER B C 1
ATOM 6190 O O . SER B 1 319 ? -10.089 31.335 34.399 1.00 38.87 318 SER B O 1
ATOM 6193 N N . PHE B 1 320 ? -10.405 29.450 33.212 1.00 38.00 319 PHE B N 1
ATOM 6194 C CA . PHE B 1 320 ? -9.283 29.778 32.334 1.00 37.50 319 PHE B CA 1
ATOM 6195 C C . PHE B 1 320 ? -9.686 30.697 31.180 1.00 36.94 319 PHE B C 1
ATOM 6196 O O . PHE B 1 320 ? -9.298 31.859 31.173 1.00 37.03 319 PHE B O 1
ATOM 6204 N N . LEU B 1 321 ? -10.508 30.189 30.262 1.00 36.88 320 LEU B N 1
ATOM 6205 C CA . LEU B 1 321 ? -11.001 30.939 29.090 1.00 36.43 320 LEU B CA 1
ATOM 6206 C C . LEU B 1 321 ? -11.845 32.144 29.452 1.00 36.81 320 LEU B C 1
ATOM 6207 O O . LEU B 1 321 ? -11.853 33.127 28.709 1.00 36.44 320 LEU B O 1
ATOM 6212 N N . ASP B 1 322 ? -12.554 32.071 30.587 1.00 37.25 321 ASP B N 1
ATOM 6213 C CA . ASP B 1 322 ? -13.484 33.135 30.970 1.00 37.57 321 ASP B CA 1
ATOM 6214 C C . ASP B 1 322 ? -13.469 33.592 32.422 1.00 38.10 321 ASP B C 1
ATOM 6215 O O . ASP B 1 322 ? -14.493 33.516 33.116 1.00 38.60 321 ASP B O 1
ATOM 6220 N N . ASP B 1 323 ? -12.326 34.103 32.862 1.00 39.16 322 ASP B N 1
ATOM 6221 C CA . ASP B 1 323 ? -12.141 34.603 34.233 1.00 40.02 322 ASP B CA 1
ATOM 6222 C C . ASP B 1 323 ? -13.157 35.704 34.507 1.00 40.84 322 ASP B C 1
ATOM 6223 O O . ASP B 1 323 ? -13.220 36.691 33.755 1.00 41.37 322 ASP B O 1
ATOM 6228 N N . GLN B 1 324 ? -13.954 35.516 35.564 1.00 41.19 323 GLN B N 1
ATOM 6229 C CA . GLN B 1 324 ? -15.122 36.368 35.855 1.00 41.59 323 GLN B CA 1
ATOM 6230 C C . GLN B 1 324 ? -14.726 37.524 36.736 1.00 41.94 323 GLN B C 1
ATOM 6231 O O . GLN B 1 324 ? -15.415 38.551 36.823 1.00 42.37 323 GLN B O 1
ATOM 6237 N N . HIS B 1 325 ? -13.589 37.349 37.379 1.00 42.18 324 HIS B N 1
ATOM 6238 C CA . HIS B 1 325 ? -13.081 38.302 38.336 1.00 42.11 324 HIS B CA 1
ATOM 6239 C C . HIS B 1 325 ? -11.661 38.601 37.962 1.00 42.26 324 HIS B C 1
ATOM 6240 O O . HIS B 1 325 ? -10.771 38.217 38.698 1.00 42.19 324 HIS B O 1
ATOM 6247 N N . PRO B 1 326 ? -11.432 39.257 36.796 1.00 42.96 325 PRO B N 1
ATOM 6248 C CA . PRO B 1 326 ? -10.036 39.379 36.297 1.00 43.34 325 PRO B CA 1
ATOM 6249 C C . PRO B 1 326 ? -9.141 40.286 37.151 1.00 43.77 325 PRO B C 1
ATOM 6250 O O . PRO B 1 326 ? -7.907 40.226 37.035 1.00 44.00 325 PRO B O 1
ATOM 6254 N N . ASP B 1 327 ? -9.769 41.088 38.014 1.00 43.99 326 ASP B N 1
ATOM 6255 C CA . ASP B 1 327 ? -9.083 42.079 38.840 1.00 43.92 326 ASP B CA 1
ATOM 6256 C C . ASP B 1 327 ? -9.050 41.699 40.314 1.00 43.68 326 ASP B C 1
ATOM 6257 O O . ASP B 1 327 ? -8.583 42.465 41.175 1.00 43.48 326 ASP B O 1
ATOM 6262 N N . LEU B 1 328 ? -9.555 40.514 40.619 1.00 43.04 327 LEU B N 1
ATOM 6263 C CA . LEU B 1 328 ? -9.626 40.119 42.004 1.00 42.42 327 LEU B CA 1
ATOM 6264 C C . LEU B 1 328 ? -8.231 39.778 42.540 1.00 41.58 327 LEU B C 1
ATOM 6265 O O . LEU B 1 328 ? -7.546 38.914 41.998 1.00 41.05 327 LEU B O 1
ATOM 6270 N N . ARG B 1 329 ? -7.813 40.547 43.542 1.00 40.99 328 ARG B N 1
ATOM 6271 C CA . ARG B 1 329 ? -6.703 40.226 44.421 1.00 40.97 328 ARG B CA 1
ATOM 6272 C C . ARG B 1 329 ? -7.312 39.945 45.785 1.00 40.78 328 ARG B C 1
ATOM 6273 O O . ARG B 1 329 ? -7.551 40.858 46.574 1.00 40.57 328 ARG B O 1
ATOM 6281 N N . ALA B 1 330 ? -7.562 38.675 46.050 1.00 40.10 329 ALA B N 1
ATOM 6282 C CA . ALA B 1 330 ? -8.216 38.270 47.265 1.00 39.73 329 ALA B CA 1
ATOM 6283 C C . ALA B 1 330 ? -7.220 38.100 48.414 1.00 39.20 329 ALA B C 1
ATOM 6284 O O . ALA B 1 330 ? -6.011 38.002 48.197 1.00 38.01 329 ALA B O 1
ATOM 6286 N N . ASP B 1 331 ? -7.749 38.033 49.632 1.00 39.13 330 ASP B N 1
ATOM 6287 C CA . ASP B 1 331 ? -6.923 37.816 50.824 1.00 39.52 330 ASP B CA 1
ATOM 6288 C C . ASP B 1 331 ? -6.788 36.339 51.176 1.00 39.50 330 ASP B C 1
ATOM 6289 O O . ASP B 1 331 ? -5.718 35.868 51.593 1.00 39.36 330 ASP B O 1
ATOM 6294 N N . PHE B 1 332 ? -7.876 35.607 50.983 1.00 39.80 331 PHE B N 1
ATOM 6295 C CA . PHE B 1 332 ? -7.868 34.155 51.153 1.00 40.13 331 PHE B CA 1
ATOM 6296 C C . PHE B 1 332 ? -8.442 33.504 49.905 1.00 40.58 331 PHE B C 1
ATOM 6297 O O . PHE B 1 332 ? -9.516 33.899 49.444 1.00 41.15 331 PHE B O 1
ATOM 6305 N N . VAL B 1 333 ? -7.707 32.545 49.337 1.00 40.72 332 VAL B N 1
ATOM 6306 C CA . VAL B 1 333 ? -8.168 31.771 48.175 1.00 40.32 332 VAL B CA 1
ATOM 6307 C C . VAL B 1 333 ? -8.157 30.286 48.543 1.00 40.29 332 VAL B C 1
ATOM 6308 O O . VAL B 1 333 ? -7.198 29.793 49.144 1.00 40.35 332 VAL B O 1
ATOM 6312 N N . MET B 1 334 ? -9.213 29.572 48.171 1.00 40.00 333 MET B N 1
ATOM 6313 C CA . MET B 1 334 ? -9.366 28.168 48.566 1.00 39.88 333 MET B CA 1
ATOM 6314 C C . MET B 1 334 ? -10.167 27.404 47.528 1.00 39.65 333 MET B C 1
ATOM 6315 O O . MET B 1 334 ? -11.136 27.922 47.005 1.00 39.69 333 MET B O 1
ATOM 6320 N N . THR B 1 335 ? -9.743 26.186 47.207 1.00 39.33 334 THR B N 1
ATOM 6321 C CA . THR B 1 335 ? -10.534 25.333 46.317 1.00 39.04 334 THR B CA 1
ATOM 6322 C C . THR B 1 335 ? -10.306 23.823 46.506 1.00 38.31 334 THR B C 1
ATOM 6323 O O . THR B 1 335 ? -9.400 23.403 47.216 1.00 37.98 334 THR B O 1
ATOM 6327 N N . ASN B 1 336 ? -11.166 23.030 45.875 1.00 38.34 335 ASN B N 1
ATOM 6328 C CA . ASN B 1 336 ? -10.901 21.605 45.562 1.00 38.04 335 ASN B CA 1
ATOM 6329 C C . ASN B 1 336 ? -11.243 21.463 44.108 1.00 37.69 335 ASN B C 1
ATOM 6330 O O . ASN B 1 336 ? -12.386 21.286 43.762 1.00 37.14 335 ASN B O 1
ATOM 6335 N N . PRO B 1 337 ? -10.255 21.615 43.234 1.00 38.22 336 PRO B N 1
ATOM 6336 C CA . PRO B 1 337 ? -10.589 21.483 41.845 1.00 38.76 336 PRO B CA 1
ATOM 6337 C C . PRO B 1 337 ? -10.807 20.019 41.487 1.00 39.47 336 PRO B C 1
ATOM 6338 O O . PRO B 1 337 ? -10.414 19.130 42.257 1.00 39.20 336 PRO B O 1
ATOM 6342 N N . PRO B 1 338 ? -11.462 19.757 40.336 1.00 40.04 337 PRO B N 1
ATOM 6343 C CA . PRO B 1 338 ? -11.436 18.363 39.852 1.00 39.92 337 PRO B CA 1
ATOM 6344 C C . PRO B 1 338 ? -9.967 17.995 39.705 1.00 40.15 337 PRO B C 1
ATOM 6345 O O . PRO B 1 338 ? -9.217 18.816 39.186 1.00 40.33 337 PRO B O 1
ATOM 6349 N N . PHE B 1 339 ? -9.550 16.806 40.158 1.00 40.95 338 PHE B N 1
ATOM 6350 C CA . PHE B 1 339 ? -8.134 16.388 40.046 1.00 41.34 338 PHE B CA 1
ATOM 6351 C C . PHE B 1 339 ? -7.778 15.935 38.646 1.00 42.85 338 PHE B C 1
ATOM 6352 O O . PHE B 1 339 ? -8.605 15.327 37.964 1.00 43.32 338 PHE B O 1
ATOM 6360 N N . ASN B 1 340 ? -6.539 16.232 38.246 1.00 44.39 339 ASN B N 1
ATOM 6361 C CA . ASN B 1 340 ? -5.904 15.728 37.018 1.00 45.63 339 ASN B CA 1
ATOM 6362 C C . ASN B 1 340 ? -6.696 16.052 35.737 1.00 46.87 339 ASN B C 1
ATOM 6363 O O . ASN B 1 340 ? -6.774 15.244 34.794 1.00 47.30 339 ASN B O 1
ATOM 6368 N N . MET B 1 341 ? -7.281 17.248 35.716 1.00 47.83 340 MET B N 1
ATOM 6369 C CA . MET B 1 341 ? -8.107 17.728 34.617 1.00 48.22 340 MET B CA 1
ATOM 6370 C C . MET B 1 341 ? -7.231 17.817 33.378 1.00 48.77 340 MET B C 1
ATOM 6371 O O . MET B 1 341 ? -6.249 18.538 33.381 1.00 49.30 340 MET B O 1
ATOM 6376 N N . LYS B 1 342 ? -7.551 17.075 32.325 1.00 49.81 341 LYS B N 1
ATOM 6377 C CA . LYS B 1 342 ? -6.888 17.306 31.029 1.00 50.24 341 LYS B CA 1
ATOM 6378 C C . LYS B 1 342 ? -7.796 18.167 30.164 1.00 50.82 341 LYS B C 1
ATOM 6379 O O . LYS B 1 342 ? -8.862 18.624 30.627 1.00 51.70 341 LYS B O 1
ATOM 6385 N N . ASP B 1 343 ? -7.371 18.403 28.921 1.00 50.65 342 ASP B N 1
ATOM 6386 C CA . ASP B 1 343 ? -8.216 19.026 27.887 1.00 50.81 342 ASP B CA 1
ATOM 6387 C C . ASP B 1 343 ? -8.651 20.492 28.114 1.00 50.01 342 ASP B C 1
ATOM 6388 O O . ASP B 1 343 ? -9.319 21.097 27.258 1.00 50.74 342 ASP B O 1
ATOM 6393 N N . TRP B 1 344 ? -8.240 21.052 29.245 1.00 48.77 343 TRP B N 1
ATOM 6394 C CA . TRP B 1 344 ? -8.441 22.469 29.576 1.00 47.50 343 TRP B CA 1
ATOM 6395 C C . TRP B 1 344 ? -7.572 23.413 28.762 1.00 46.46 343 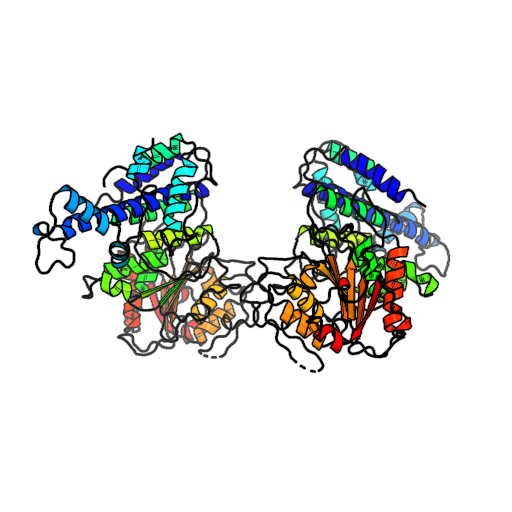TRP B C 1
ATOM 6396 O O . TRP B 1 344 ? -7.887 24.604 28.675 1.00 46.70 343 TRP B O 1
ATOM 6407 N N . TRP B 1 345 ? -6.463 22.911 28.211 1.00 45.02 344 TRP B N 1
ATOM 6408 C CA . TRP B 1 345 ? -5.553 23.769 27.445 1.00 44.02 344 TRP B CA 1
ATOM 6409 C C . TRP B 1 345 ? -6.181 24.322 26.183 1.00 43.62 344 TRP B C 1
ATOM 6410 O O . TRP B 1 345 ? -6.946 23.631 25.508 1.00 44.01 344 TRP B O 1
ATOM 6421 N N . HIS B 1 346 ? -5.876 25.583 25.896 1.00 42.72 345 HIS B N 1
ATOM 6422 C CA . HIS B 1 346 ? -6.112 26.159 24.584 1.00 42.48 345 HIS B CA 1
ATOM 6423 C C . HIS B 1 346 ? -4.947 27.086 24.246 1.00 42.54 345 HIS B C 1
ATOM 6424 O O . HIS B 1 346 ? -4.306 27.633 25.138 1.00 42.76 345 HIS B O 1
ATOM 6431 N N . GLU B 1 347 ? -4.680 27.244 22.955 1.00 42.55 346 GLU B N 1
ATOM 6432 C CA . GLU B 1 347 ? -3.551 27.997 22.460 1.00 42.69 346 GLU B CA 1
ATOM 6433 C C . GLU B 1 347 ? -3.653 29.447 22.851 1.00 43.11 346 GLU B C 1
ATOM 6434 O O . GLU B 1 347 ? -2.637 30.126 22.999 1.00 43.59 346 GLU B O 1
ATOM 6440 N N . LYS B 1 348 ? -4.876 29.930 23.035 1.00 42.93 347 LYS B N 1
ATOM 6441 C CA . LYS B 1 348 ? -5.054 31.308 23.485 1.00 42.62 347 LYS B CA 1
ATOM 6442 C C . LYS B 1 348 ? -4.660 31.532 24.945 1.00 43.12 347 LYS B C 1
ATOM 6443 O O . LYS B 1 348 ? -4.745 32.656 25.435 1.00 42.99 347 LYS B O 1
ATOM 6449 N N . LEU B 1 349 ? -4.222 30.471 25.627 1.00 43.70 348 LEU B N 1
ATOM 6450 C CA . LEU B 1 349 ? -3.849 30.544 27.044 1.00 44.42 348 LEU B CA 1
ATOM 6451 C C . LEU B 1 349 ? -2.336 30.552 27.220 1.00 45.33 348 LEU B C 1
ATOM 6452 O O . LEU B 1 349 ? -1.823 30.322 28.320 1.00 44.90 348 LEU B O 1
ATOM 6457 N N . ALA B 1 350 ? -1.625 30.788 26.115 1.00 46.32 349 ALA B N 1
ATOM 6458 C CA . ALA B 1 350 ? -0.169 30.855 26.138 1.00 46.95 349 ALA B CA 1
ATOM 6459 C C . ALA B 1 350 ? 0.247 32.253 26.544 1.00 47.28 349 ALA B C 1
ATOM 6460 O O . ALA B 1 350 ? -0.402 33.231 26.169 1.00 47.58 349 ALA B O 1
ATOM 6462 N N . ASP B 1 351 ? 1.328 32.340 27.314 1.00 47.77 350 ASP B N 1
ATOM 6463 C CA . ASP B 1 351 ? 1.873 33.621 27.793 1.00 48.25 350 ASP B CA 1
ATOM 6464 C C . ASP B 1 351 ? 0.873 34.419 28.666 1.00 48.27 350 ASP B C 1
ATOM 6465 O O . ASP B 1 351 ? 1.060 35.622 28.942 1.00 48.57 350 ASP B O 1
ATOM 6470 N N . ASP B 1 352 ? -0.184 33.727 29.098 1.00 47.60 351 ASP B N 1
ATOM 6471 C CA . ASP B 1 352 ? -1.066 34.202 30.160 1.00 46.90 351 ASP B CA 1
ATOM 6472 C C . ASP B 1 352 ? -0.246 34.589 31.407 1.00 46.33 351 ASP B C 1
ATOM 6473 O O . ASP B 1 352 ? 0.532 33.772 31.924 1.00 45.54 351 ASP B O 1
ATOM 6478 N N . PRO B 1 353 ? -0.424 35.833 31.889 1.00 45.82 352 PRO B N 1
ATOM 6479 C CA . PRO B 1 353 ? 0.318 36.346 33.040 1.00 46.04 352 PRO B CA 1
ATOM 6480 C C . PRO B 1 353 ? 0.175 35.423 34.267 1.00 46.48 352 PRO B C 1
ATOM 6481 O O . PRO B 1 353 ? 1.095 35.316 35.090 1.00 46.50 352 PRO B O 1
ATOM 6485 N N . ARG B 1 354 ? -0.961 34.740 34.373 1.00 46.44 353 ARG B N 1
ATOM 6486 C CA . ARG B 1 354 ? -1.121 33.726 35.410 1.00 46.40 353 ARG B CA 1
ATOM 6487 C C . ARG B 1 354 ? 0.060 32.748 35.511 1.00 46.90 353 ARG B C 1
ATOM 6488 O O . ARG B 1 354 ? 0.295 32.221 36.584 1.00 47.10 353 ARG B O 1
ATOM 6496 N N . TRP B 1 355 ? 0.794 32.522 34.411 1.00 47.76 354 TRP B N 1
ATOM 6497 C CA . TRP B 1 355 ? 1.981 31.638 34.400 1.00 48.34 354 TRP B CA 1
ATOM 6498 C C . TRP B 1 355 ? 3.296 32.332 34.803 1.00 49.82 354 TRP B C 1
ATOM 6499 O O . TRP B 1 355 ? 4.298 31.668 35.046 1.00 49.81 354 TRP B O 1
ATOM 6510 N N . THR B 1 356 ? 3.304 33.664 34.828 1.00 51.57 355 THR B N 1
ATOM 6511 C CA . THR B 1 356 ? 4.482 34.425 35.249 1.00 52.66 355 THR B CA 1
ATOM 6512 C C . THR B 1 356 ? 4.432 34.616 36.762 1.00 53.31 355 THR B C 1
ATOM 6513 O O . THR B 1 356 ? 3.371 34.899 37.317 1.00 53.35 355 THR B O 1
ATOM 6517 N N . ILE B 1 357 ? 5.585 34.453 37.414 1.00 54.06 356 ILE B N 1
ATOM 6518 C CA . ILE B 1 357 ? 5.708 34.590 38.868 1.00 54.65 356 ILE B CA 1
ATOM 6519 C C . ILE B 1 357 ? 6.645 35.742 39.265 1.00 54.88 356 ILE B C 1
ATOM 6520 O O . ILE B 1 357 ? 7.866 35.655 39.096 1.00 55.11 356 ILE B O 1
ATOM 6525 N N . ASN B 1 358 ? 6.046 36.804 39.804 1.00 54.95 357 ASN B N 1
ATOM 6526 C CA . ASN B 1 358 ? 6.731 38.073 40.090 1.00 55.07 357 ASN B CA 1
ATOM 6527 C C . ASN B 1 358 ? 7.044 38.270 41.569 1.00 54.84 357 ASN B C 1
ATOM 6528 O O . ASN B 1 358 ? 6.477 39.151 42.225 1.00 54.67 357 ASN B O 1
ATOM 6533 N N . THR B 1 359 ? 7.947 37.447 42.095 1.00 54.46 358 THR B N 1
ATOM 6534 C CA . THR B 1 359 ? 8.315 37.533 43.513 1.00 54.19 358 THR B CA 1
ATOM 6535 C C . THR B 1 359 ? 9.822 37.785 43.715 1.00 53.66 358 THR B C 1
ATOM 6536 O O . THR B 1 359 ? 10.223 38.438 44.683 1.00 53.11 358 THR B O 1
ATOM 6538 N N . LYS B 1 363 ? 10.582 37.806 38.149 1.00 55.47 362 LYS B N 1
ATOM 6539 C CA . LYS B 1 363 ? 9.809 37.577 36.931 1.00 55.72 362 LYS B CA 1
ATOM 6540 C C . LYS B 1 363 ? 10.258 36.308 36.197 1.00 55.93 362 LYS B C 1
ATOM 6541 O O . LYS B 1 363 ? 10.669 36.370 35.023 1.00 55.68 362 LYS B O 1
ATOM 6543 N N . ARG B 1 364 ? 10.164 35.175 36.905 1.00 55.66 363 ARG B N 1
ATOM 6544 C CA . ARG B 1 364 ? 10.498 33.837 36.384 1.00 55.59 363 ARG B CA 1
ATOM 6545 C C . ARG B 1 364 ? 9.296 33.119 35.760 1.00 55.69 363 ARG B C 1
ATOM 6546 O O . ARG B 1 364 ? 8.436 32.604 36.479 1.00 55.76 363 ARG B O 1
ATOM 6548 N N . ILE B 1 365 ? 9.259 33.076 34.427 1.00 55.82 364 ILE B N 1
ATOM 6549 C CA . ILE B 1 365 ? 8.192 32.415 33.660 1.00 55.51 364 ILE B CA 1
ATOM 6550 C C . ILE B 1 365 ? 8.319 30.896 33.726 1.00 55.89 364 ILE B C 1
ATOM 6551 O O . ILE B 1 365 ? 9.427 30.338 33.621 1.00 55.59 364 ILE B O 1
ATOM 6556 N N . LEU B 1 366 ? 7.169 30.240 33.905 1.00 55.64 365 LEU B N 1
ATOM 6557 C CA . LEU B 1 366 ? 7.071 28.788 33.861 1.00 55.06 365 LEU B CA 1
ATOM 6558 C C . LEU B 1 366 ? 6.314 28.407 32.623 1.00 54.38 365 LEU B C 1
ATOM 6559 O O . LEU B 1 366 ? 5.507 29.188 32.120 1.00 54.67 365 LEU B O 1
ATOM 6562 N N . THR B 1 367 ? 6.588 27.209 32.122 1.00 53.71 366 THR B N 1
ATOM 6563 C CA . THR B 1 367 ? 5.739 26.601 31.106 1.00 53.09 366 THR B CA 1
ATOM 6564 C C . THR B 1 367 ? 4.542 26.001 31.844 1.00 52.59 366 THR B C 1
ATOM 6565 O O . THR B 1 367 ? 4.710 25.273 32.824 1.00 52.47 366 THR B O 1
ATOM 6569 N N . PRO B 1 368 ? 3.325 26.329 31.403 1.00 52.06 367 PRO B N 1
ATOM 6570 C CA . PRO B 1 368 ? 2.204 25.756 32.142 1.00 51.59 367 PRO B CA 1
ATOM 6571 C C . PRO B 1 368 ? 2.156 24.223 31.959 1.00 51.24 367 PRO B C 1
ATOM 6572 O O . PRO B 1 368 ? 2.863 23.684 31.108 1.00 50.84 367 PRO B O 1
ATOM 6576 N N . PRO B 1 369 ? 1.373 23.520 32.788 1.00 50.88 368 PRO B N 1
ATOM 6577 C CA . PRO B 1 369 ? 1.211 22.082 32.596 1.00 50.75 368 PRO B CA 1
ATOM 6578 C C . PRO B 1 369 ? 0.022 21.772 31.688 1.00 50.62 368 PRO B C 1
ATOM 6579 O O . PRO B 1 369 ? -1.102 21.564 32.167 1.00 50.54 368 PRO B O 1
ATOM 6583 N N . THR B 1 370 ? 0.266 21.727 30.381 1.00 50.54 369 THR B N 1
ATOM 6584 C CA . THR B 1 370 ? -0.846 21.778 29.422 1.00 50.23 369 THR B CA 1
ATOM 6585 C C . THR B 1 370 ? -1.746 20.545 29.397 1.00 49.71 369 THR B C 1
ATOM 6586 O O . THR B 1 370 ? -2.646 20.476 28.555 1.00 50.35 369 THR B O 1
ATOM 6590 N N . GLY B 1 371 ? -1.517 19.611 30.331 1.00 48.89 370 GLY B N 1
ATOM 6591 C CA . GLY B 1 371 ? -2.272 18.351 30.438 1.00 47.54 370 GLY B CA 1
ATOM 6592 C C . GLY B 1 371 ? -2.826 17.963 31.818 1.00 47.19 370 GLY B C 1
ATOM 6593 O O . GLY B 1 371 ? -3.938 17.428 31.908 1.00 47.30 370 GLY B O 1
ATOM 6594 N N . ASN B 1 372 ? -2.066 18.195 32.894 1.00 45.88 371 ASN B N 1
ATOM 6595 C CA . ASN B 1 372 ? -2.629 18.115 34.249 1.00 44.76 371 ASN B CA 1
ATOM 6596 C C . ASN B 1 372 ? -2.774 19.537 34.794 1.00 44.30 371 ASN B C 1
ATOM 6597 O O . ASN B 1 372 ? -1.785 20.231 35.051 1.00 44.84 371 ASN B O 1
ATOM 6602 N N . ALA B 1 373 ? -4.022 19.949 34.971 1.00 43.05 372 ALA B N 1
ATOM 6603 C CA . ALA B 1 373 ? -4.386 21.303 35.376 1.00 41.73 372 ALA B CA 1
ATOM 6604 C C . ALA B 1 373 ? -4.211 21.581 36.886 1.00 41.23 372 ALA B C 1
ATOM 6605 O O . ALA B 1 373 ? -4.505 22.697 37.356 1.00 40.37 372 ALA B O 1
ATOM 6607 N N . ASN B 1 374 ? -3.725 20.586 37.639 1.00 40.13 373 ASN B N 1
ATOM 6608 C CA . ASN B 1 374 ? -3.513 20.772 39.073 1.00 39.85 373 ASN B CA 1
ATOM 6609 C C . ASN B 1 374 ? -2.821 22.101 39.404 1.00 39.50 373 ASN B C 1
ATOM 6610 O O . ASN B 1 374 ? -3.313 22.851 40.236 1.00 39.12 373 ASN B O 1
ATOM 6615 N N . PHE B 1 375 ? -1.706 22.389 38.723 1.00 39.49 374 PHE B N 1
ATOM 6616 C CA . PHE B 1 375 ? -0.853 23.557 39.006 1.00 39.07 374 PHE B CA 1
ATOM 6617 C C . PHE B 1 375 ? -1.278 24.805 38.235 1.00 39.25 374 PHE B C 1
ATOM 6618 O O . PHE B 1 375 ? -0.984 25.942 38.639 1.00 39.22 374 PHE B O 1
ATOM 6626 N N . ALA B 1 376 ? -1.994 24.590 37.139 1.00 38.88 375 ALA B N 1
ATOM 6627 C CA . ALA B 1 376 ? -2.742 25.663 36.497 1.00 38.10 375 ALA B CA 1
ATOM 6628 C C . ALA B 1 376 ? -3.721 26.275 37.491 1.00 37.71 375 ALA B C 1
ATOM 6629 O O . ALA B 1 376 ? -3.774 27.497 37.626 1.00 38.00 375 ALA B O 1
ATOM 6631 N N . TRP B 1 377 ? -4.483 25.448 38.200 1.00 37.25 376 TRP B N 1
ATOM 6632 C CA . TRP B 1 377 ? -5.332 25.975 39.287 1.00 37.66 376 TRP B CA 1
ATOM 6633 C C . TRP B 1 377 ? -4.452 26.724 40.312 1.00 38.27 376 TRP B C 1
ATOM 6634 O O . TRP B 1 377 ? -4.768 27.859 40.728 1.00 38.13 376 TRP B O 1
ATOM 6645 N N . MET B 1 378 ? -3.326 26.110 40.672 1.00 38.41 377 MET B N 1
ATOM 6646 C CA . MET B 1 378 ? -2.465 26.658 41.718 1.00 38.82 377 MET B CA 1
ATOM 6647 C C . MET B 1 378 ? -1.860 27.995 41.331 1.00 38.59 377 MET B C 1
ATOM 6648 O O . MET B 1 378 ? -1.730 28.877 42.178 1.00 39.63 377 MET B O 1
ATOM 6653 N N . LEU B 1 379 ? -1.529 28.159 40.055 1.00 38.30 378 LEU B N 1
ATOM 6654 C CA . LEU B 1 379 ? -0.962 29.412 39.548 1.00 37.78 378 LEU B CA 1
ATOM 6655 C C . LEU B 1 379 ? -2.034 30.471 39.329 1.00 38.08 378 LEU B C 1
ATOM 6656 O O . LEU B 1 379 ? -1.784 31.670 39.462 1.00 39.08 378 LEU B O 1
ATOM 6661 N N . HIS B 1 380 ? -3.242 30.030 39.003 1.00 38.06 379 HIS B N 1
ATOM 6662 C CA . HIS B 1 380 ? -4.382 30.931 38.869 1.00 37.38 379 HIS B CA 1
ATOM 6663 C C . HIS B 1 380 ? -4.724 31.611 40.192 1.00 37.64 379 HIS B C 1
ATOM 6664 O O . HIS B 1 380 ? -4.815 32.851 40.257 1.00 38.20 379 HIS B O 1
ATOM 6671 N N . MET B 1 381 ? -4.898 30.795 41.233 1.00 37.33 380 MET B N 1
ATOM 6672 C CA . MET B 1 381 ? -5.156 31.254 42.600 1.00 37.34 380 MET B CA 1
ATOM 6673 C C . MET B 1 381 ? -4.117 32.303 43.094 1.00 38.53 380 MET B C 1
ATOM 6674 O O . MET B 1 381 ? -4.486 33.271 43.757 1.00 38.17 380 MET B O 1
ATOM 6679 N N . LEU B 1 382 ? -2.833 32.105 42.763 1.00 39.69 381 LEU B N 1
ATOM 6680 C CA . LEU B 1 382 ? -1.744 32.978 43.240 1.00 40.19 381 LEU B CA 1
ATOM 6681 C C . LEU B 1 382 ? -1.784 34.322 42.554 1.00 41.00 381 LEU B C 1
ATOM 6682 O O . LEU B 1 382 ? -1.672 35.376 43.194 1.00 41.59 381 LEU B O 1
ATOM 6687 N N . TYR B 1 383 ? -1.942 34.279 41.239 1.00 40.96 382 TYR B N 1
ATOM 6688 C CA . TYR B 1 383 ? -2.203 35.471 40.460 1.00 40.83 382 TYR B CA 1
ATOM 6689 C C . TYR B 1 383 ? -3.424 36.232 40.997 1.00 40.65 382 TYR B C 1
ATOM 6690 O O . TYR B 1 383 ? -3.524 37.431 40.790 1.00 41.23 382 TYR B O 1
ATOM 6699 N N . HIS B 1 384 ? -4.345 35.550 41.675 1.00 40.62 383 HIS B N 1
ATOM 6700 C CA . HIS B 1 384 ? -5.505 36.232 42.294 1.00 40.70 383 HIS B CA 1
ATOM 6701 C C . HIS B 1 384 ? -5.358 36.383 43.795 1.00 41.02 383 HIS B C 1
ATOM 6702 O O . HIS B 1 384 ? -6.330 36.663 44.508 1.00 40.90 383 HIS B O 1
ATOM 6709 N N . LEU B 1 385 ? -4.137 36.178 44.269 1.00 41.35 384 LEU B N 1
ATOM 6710 C CA . LEU B 1 385 ? -3.807 36.487 45.634 1.00 42.18 384 LEU B CA 1
ATOM 6711 C C . LEU B 1 385 ? -3.312 37.935 45.745 1.00 42.96 384 LEU B C 1
ATOM 6712 O O . LEU B 1 385 ? -2.523 38.399 44.922 1.00 43.65 384 LEU B O 1
ATOM 6717 N N . ALA B 1 386 ? -3.805 38.653 46.743 1.00 43.68 385 ALA B N 1
ATOM 6718 C CA . ALA B 1 386 ? -3.209 39.926 47.134 1.00 44.75 385 ALA B CA 1
ATOM 6719 C C . ALA B 1 386 ? -1.799 39.645 47.665 1.00 45.63 385 ALA B C 1
ATOM 6720 O O . ALA B 1 386 ? -1.565 38.562 48.226 1.00 46.12 385 ALA B O 1
ATOM 6722 N N . PRO B 1 387 ? -0.853 40.606 47.486 1.00 45.77 386 PRO B N 1
ATOM 6723 C CA . PRO B 1 387 ? 0.533 40.479 47.969 1.00 45.77 386 PRO B CA 1
ATOM 6724 C C . PRO B 1 387 ? 0.599 40.102 49.450 1.00 46.17 386 PRO B C 1
ATOM 6725 O O . PRO B 1 387 ? 1.591 39.506 49.918 1.00 45.96 386 PRO B O 1
ATOM 6729 N N . THR B 1 388 ? -0.468 40.472 50.159 1.00 46.69 387 THR B N 1
ATOM 6730 C CA . THR B 1 388 ? -0.607 40.327 51.604 1.00 47.23 387 THR B CA 1
ATOM 6731 C C . THR B 1 388 ? -1.364 39.047 51.990 1.00 47.37 387 THR B C 1
ATOM 6732 O O . THR B 1 388 ? -1.316 38.609 53.143 1.00 47.80 387 THR B O 1
ATOM 6736 N N . GLY B 1 389 ? -2.071 38.458 51.025 1.00 47.07 388 GLY B N 1
ATOM 6737 C CA . GLY B 1 389 ? -3.023 37.382 51.319 1.00 46.61 388 GLY B CA 1
ATOM 6738 C C . GLY B 1 389 ? -2.432 35.989 51.371 1.00 45.93 388 GLY B C 1
ATOM 6739 O O . GLY B 1 389 ? -1.230 35.816 51.126 1.00 46.50 388 GLY B O 1
ATOM 6740 N N . SER B 1 390 ? -3.268 34.998 51.700 1.00 44.92 389 SER B N 1
ATOM 6741 C CA . SER B 1 390 ? -2.862 33.580 51.614 1.00 43.82 389 SER B CA 1
ATOM 6742 C C . SER B 1 390 ? -3.931 32.701 50.928 1.00 42.98 389 SER B C 1
ATOM 6743 O O . SER B 1 390 ? -5.054 33.141 50.660 1.00 42.84 389 SER B O 1
ATOM 6746 N N . MET B 1 391 ? -3.553 31.458 50.644 1.00 41.61 390 MET B N 1
ATOM 6747 C CA . MET B 1 391 ? -4.382 30.535 49.900 1.00 39.93 390 MET B CA 1
ATOM 6748 C C . MET B 1 391 ? -4.129 29.100 50.359 1.00 39.91 390 MET B C 1
ATOM 6749 O O . MET B 1 391 ? -3.198 28.821 51.145 1.00 39.75 390 MET B O 1
ATOM 6754 N N . ALA B 1 392 ? -4.981 28.199 49.880 1.00 38.79 391 ALA B N 1
ATOM 6755 C CA . ALA B 1 392 ? -4.801 26.783 50.108 1.00 38.76 391 ALA B CA 1
ATOM 6756 C C . ALA B 1 392 ? -5.575 26.006 49.059 1.00 38.52 391 ALA B C 1
ATOM 6757 O O . ALA B 1 392 ? -6.562 26.499 48.496 1.00 38.76 391 ALA B O 1
ATOM 6759 N N . LEU B 1 393 ? -5.106 24.802 48.771 1.00 37.77 392 LEU B N 1
ATOM 6760 C CA . LEU B 1 393 ? -5.865 23.910 47.895 1.00 37.27 392 LEU B CA 1
ATOM 6761 C C . LEU B 1 393 ? -5.629 22.440 48.203 1.00 37.04 392 LEU B C 1
ATOM 6762 O O . LEU B 1 393 ? -4.642 22.070 48.841 1.00 36.79 392 LEU B O 1
ATOM 6767 N N . LEU B 1 394 ? -6.596 21.630 47.802 1.00 37.00 393 LEU B N 1
ATOM 6768 C CA . LEU B 1 394 ? -6.531 20.196 47.963 1.00 36.95 393 LEU B CA 1
ATOM 6769 C C . LEU B 1 394 ? -6.109 19.693 46.603 1.00 36.91 393 LEU B C 1
ATOM 6770 O O . LEU B 1 394 ? -6.709 20.065 45.578 1.00 36.37 393 LEU B O 1
ATOM 6775 N N . LEU B 1 395 ? -5.034 18.903 46.589 1.00 36.97 394 LEU B N 1
ATOM 6776 C CA . LEU B 1 395 ? -4.519 18.311 45.365 1.00 37.44 394 LEU B CA 1
ATOM 6777 C C . LEU B 1 395 ? -4.146 16.848 45.529 1.00 37.96 394 LEU B C 1
ATOM 6778 O O . LEU B 1 395 ? -3.712 16.424 46.599 1.00 38.97 394 LEU B O 1
ATOM 6783 N N . ALA B 1 396 ? -4.291 16.079 44.455 1.00 38.51 395 ALA B N 1
ATOM 6784 C CA . ALA B 1 396 ? -3.929 14.658 44.470 1.00 38.75 395 ALA B CA 1
ATOM 6785 C C . ALA B 1 396 ? -2.527 14.498 45.004 1.00 39.04 395 ALA B C 1
ATOM 6786 O O . ALA B 1 396 ? -1.658 15.278 44.648 1.00 39.14 395 ALA B O 1
ATOM 6788 N N . ASN B 1 397 ? -2.317 13.494 45.856 1.00 39.91 396 ASN B N 1
ATOM 6789 C CA . ASN B 1 397 ? -0.996 13.178 46.402 1.00 40.48 396 ASN B CA 1
ATOM 6790 C C . ASN B 1 397 ? 0.163 13.347 45.411 1.00 40.61 396 ASN B C 1
ATOM 6791 O O . ASN B 1 397 ? 1.125 14.048 45.695 1.00 41.19 396 ASN B O 1
ATOM 6796 N N . GLY B 1 398 ? 0.061 12.720 44.246 1.00 40.62 397 GLY B N 1
ATOM 6797 C CA . GLY B 1 398 ? 1.088 12.831 43.198 1.00 40.05 397 GLY B CA 1
ATOM 6798 C C . GLY B 1 398 ? 1.788 14.168 43.043 1.00 39.67 397 GLY B C 1
ATOM 6799 O O . GLY B 1 398 ? 3.009 14.199 42.875 1.00 40.16 397 GLY B O 1
ATOM 6800 N N . SER B 1 399 ? 1.041 15.273 43.113 1.00 38.97 398 SER B N 1
ATOM 6801 C CA . SER B 1 399 ? 1.613 16.609 42.893 1.00 38.61 398 SER B CA 1
ATOM 6802 C C . SER B 1 399 ? 2.847 16.903 43.782 1.00 38.16 398 SER B C 1
ATOM 6803 O O . SER B 1 399 ? 3.720 17.698 43.407 1.00 37.52 398 SER B O 1
ATOM 6806 N N . MET B 1 400 ? 2.902 16.251 44.944 1.00 37.36 399 MET B N 1
ATOM 6807 C CA . MET B 1 400 ? 3.960 16.492 45.906 1.00 36.97 399 MET B CA 1
ATOM 6808 C C . MET B 1 400 ? 5.302 15.991 45.367 1.00 37.65 399 MET B C 1
ATOM 6809 O O . MET B 1 400 ? 6.345 16.489 45.762 1.00 37.78 399 MET B O 1
ATOM 6814 N N . SER B 1 401 ? 5.289 15.051 44.424 1.00 38.07 400 SER B N 1
ATOM 6815 C CA . SER B 1 401 ? 6.558 14.543 43.914 1.00 38.13 400 SER B CA 1
ATOM 6816 C C . SER B 1 401 ? 6.660 14.416 42.404 1.00 38.61 400 SER B C 1
ATOM 6817 O O . SER B 1 401 ? 7.758 14.531 41.851 1.00 39.18 400 SER B O 1
ATOM 6820 N N . SER B 1 402 ? 5.535 14.209 41.728 1.00 38.68 401 SER B N 1
ATOM 6821 C CA . SER B 1 402 ? 5.559 13.947 40.291 1.00 38.45 401 SER B CA 1
ATOM 6822 C C . SER B 1 402 ? 6.474 14.846 39.442 1.00 39.09 401 SER B C 1
ATOM 6823 O O . SER B 1 402 ? 6.618 16.054 39.709 1.00 39.49 401 SER B O 1
ATOM 6826 N N . ASN B 1 403 ? 7.079 14.243 38.422 1.00 39.25 402 ASN B N 1
ATOM 6827 C CA . ASN B 1 403 ? 7.918 14.952 37.471 1.00 40.33 402 ASN B CA 1
ATOM 6828 C C . ASN B 1 403 ? 7.365 14.958 36.033 1.00 40.40 402 ASN B C 1
ATOM 6829 O O . ASN B 1 403 ? 8.104 15.225 35.073 1.00 40.10 402 ASN B O 1
ATOM 6834 N N . THR B 1 404 ? 6.071 14.659 35.907 1.00 40.20 403 THR B N 1
ATOM 6835 C CA . THR B 1 404 ? 5.353 14.781 34.644 1.00 39.91 403 THR B CA 1
ATOM 6836 C C . THR B 1 404 ? 4.832 16.201 34.532 1.00 40.88 403 THR B C 1
ATOM 6837 O O . THR B 1 404 ? 4.797 16.930 35.526 1.00 41.18 403 THR B O 1
ATOM 6841 N N . ASN B 1 405 ? 4.401 16.572 33.331 1.00 41.74 404 ASN B N 1
ATOM 6842 C CA . ASN B 1 405 ? 3.800 17.885 33.050 1.00 42.98 404 ASN B CA 1
ATOM 6843 C C . ASN B 1 405 ? 4.484 19.048 33.755 1.00 43.81 404 ASN B C 1
ATOM 6844 O O . ASN B 1 405 ? 3.811 19.860 34.419 1.00 44.17 404 ASN B O 1
ATOM 6849 N N . ASN B 1 406 ? 5.814 19.097 33.631 1.00 44.43 405 ASN B N 1
ATOM 6850 C CA . ASN B 1 406 ? 6.624 20.201 34.123 1.00 45.19 405 ASN B CA 1
ATOM 6851 C C . ASN B 1 406 ? 6.421 20.528 35.620 1.00 45.70 405 ASN B C 1
ATOM 6852 O O . ASN B 1 406 ? 6.815 21.596 36.104 1.00 45.40 405 ASN B O 1
ATOM 6857 N N . GLU B 1 407 ? 5.816 19.591 36.350 1.00 46.24 406 GLU B N 1
ATOM 6858 C CA . GLU B 1 407 ? 5.547 19.778 37.773 1.00 46.94 406 GLU B CA 1
ATOM 6859 C C . GLU B 1 407 ? 6.816 19.814 38.631 1.00 46.84 406 GLU B C 1
ATOM 6860 O O . GLU B 1 407 ? 6.861 20.533 39.623 1.00 46.67 406 GLU B O 1
ATOM 6866 N N . GLY B 1 408 ? 7.847 19.070 38.239 1.00 47.51 407 GLY B N 1
ATOM 6867 C CA . GLY B 1 408 ? 9.168 19.163 38.904 1.00 47.71 407 GLY B CA 1
ATOM 6868 C C . GLY B 1 408 ? 9.710 20.588 38.902 1.00 48.15 407 GLY B C 1
ATOM 6869 O O . GLY B 1 408 ? 10.153 21.086 39.939 1.00 48.35 407 GLY B O 1
ATOM 6870 N N . GLU B 1 409 ? 9.629 21.260 37.747 1.00 48.46 408 GLU B N 1
ATOM 6871 C CA . GLU B 1 409 ? 10.079 22.661 37.604 1.00 48.94 408 GLU B CA 1
ATOM 6872 C C . GLU B 1 409 ? 9.181 23.687 38.270 1.00 48.81 408 GLU B C 1
ATOM 6873 O O . GLU B 1 409 ? 9.685 24.700 38.758 1.00 49.28 408 GLU B O 1
ATOM 6879 N N . ILE B 1 410 ? 7.862 23.452 38.254 1.00 48.49 409 ILE B N 1
ATOM 6880 C CA . ILE B 1 410 ? 6.902 24.365 38.887 1.00 47.80 409 ILE B CA 1
ATOM 6881 C C . ILE B 1 410 ? 7.010 24.263 40.390 1.00 47.79 409 ILE B C 1
ATOM 6882 O O . ILE B 1 410 ? 6.880 25.264 41.084 1.00 47.48 409 ILE B O 1
ATOM 6887 N N . ARG B 1 411 ? 7.223 23.047 40.892 1.00 47.92 410 ARG B N 1
ATOM 6888 C CA . ARG B 1 411 ? 7.416 22.844 42.321 1.00 48.11 410 ARG B CA 1
ATOM 6889 C C . ARG B 1 411 ? 8.627 23.695 42.710 1.00 48.54 410 ARG B C 1
ATOM 6890 O O . ARG B 1 411 ? 8.468 24.701 43.415 1.00 47.97 410 ARG B O 1
ATOM 6898 N N . LYS B 1 412 ? 9.806 23.335 42.175 1.00 48.91 411 LYS B N 1
ATOM 6899 C CA . LYS B 1 412 ? 11.056 24.082 42.404 1.00 49.23 411 LYS B CA 1
ATOM 6900 C C . LYS B 1 412 ? 10.799 25.575 42.473 1.00 49.31 411 LYS B C 1
ATOM 6901 O O . LYS B 1 412 ? 11.011 26.213 43.516 1.00 50.03 411 LYS B O 1
ATOM 6907 N N . THR B 1 413 ? 10.319 26.122 41.364 1.00 49.34 412 THR B N 1
ATOM 6908 C CA . THR B 1 413 ? 10.128 27.563 41.222 1.00 49.62 412 THR B CA 1
ATOM 6909 C C . THR B 1 413 ? 9.410 28.158 42.425 1.00 49.84 412 THR B C 1
ATOM 6910 O O . THR B 1 413 ? 9.939 29.072 43.068 1.00 50.13 412 THR B O 1
ATOM 6914 N N . LEU B 1 414 ? 8.239 27.601 42.753 1.00 49.84 413 LEU B N 1
ATOM 6915 C CA . LEU B 1 414 ? 7.381 28.141 43.803 1.00 49.55 413 LEU B CA 1
ATOM 6916 C C . LEU B 1 414 ? 8.028 28.114 45.186 1.00 49.74 413 LEU B C 1
ATOM 6917 O O . LEU B 1 414 ? 7.668 28.909 46.070 1.00 50.10 413 LEU B O 1
ATOM 6922 N N . VAL B 1 415 ? 8.994 27.218 45.368 1.00 49.85 414 VAL B N 1
ATOM 6923 C CA . VAL B 1 415 ? 9.745 27.153 46.624 1.00 49.79 414 VAL B CA 1
ATOM 6924 C C . VAL B 1 415 ? 10.908 28.136 46.624 1.00 49.79 414 VAL B C 1
ATOM 6925 O O . VAL B 1 415 ? 11.212 28.728 47.647 1.00 49.23 414 VAL B O 1
ATOM 6929 N N . GLU B 1 416 ? 11.541 28.304 45.461 1.00 50.19 415 GLU B N 1
ATOM 6930 C CA . GLU B 1 416 ? 12.589 29.307 45.272 1.00 49.84 415 GLU B CA 1
ATOM 6931 C C . GLU B 1 416 ? 12.041 30.721 45.488 1.00 49.56 415 GLU B C 1
ATOM 6932 O O . GLU B 1 416 ? 12.748 31.589 46.009 1.00 49.76 415 GLU B O 1
ATOM 6938 N N . GLN B 1 417 ? 10.795 30.963 45.080 1.00 48.72 416 GLN B N 1
ATOM 6939 C CA . GLN B 1 417 ? 10.163 32.267 45.330 1.00 48.00 416 GLN B CA 1
ATOM 6940 C C . GLN B 1 417 ? 9.558 32.345 46.717 1.00 47.11 416 GLN B C 1
ATOM 6941 O O . GLN B 1 417 ? 8.943 33.353 47.072 1.00 47.17 416 GLN B O 1
ATOM 6947 N N . ASP B 1 418 ? 9.741 31.280 47.496 1.00 46.19 417 ASP B N 1
ATOM 6948 C CA . ASP B 1 418 ? 9.418 31.282 48.932 1.00 45.59 417 ASP B CA 1
ATOM 6949 C C . ASP B 1 418 ? 7.915 31.328 49.228 1.00 44.98 417 ASP B C 1
ATOM 6950 O O . ASP B 1 418 ? 7.484 32.014 50.146 1.00 44.66 417 ASP B O 1
ATOM 6955 N N . LEU B 1 419 ? 7.119 30.596 48.453 1.00 44.60 418 LEU B N 1
ATOM 6956 C CA . LEU B 1 419 ? 5.657 30.737 48.532 1.00 43.96 418 LEU B CA 1
ATOM 6957 C C . LEU B 1 419 ? 5.009 29.548 49.243 1.00 43.93 418 LEU B C 1
ATOM 6958 O O . LEU B 1 419 ? 4.165 29.726 50.141 1.00 44.48 418 LEU B O 1
ATOM 6963 N N . VAL B 1 420 ? 5.406 28.337 48.859 1.00 42.96 419 VAL B N 1
ATOM 6964 C CA . VAL B 1 420 ? 4.961 27.154 49.582 1.00 42.74 419 VAL B CA 1
ATOM 6965 C C . VAL B 1 420 ? 5.199 27.394 51.062 1.00 41.96 419 VAL B C 1
ATOM 6966 O O . VAL B 1 420 ? 6.303 27.713 51.435 1.00 41.87 419 VAL B O 1
ATOM 6970 N N . GLU B 1 421 ? 4.156 27.255 51.879 1.00 41.85 420 GLU B N 1
ATOM 6971 C CA . GLU B 1 421 ? 4.224 27.514 53.332 1.00 41.43 420 GLU B CA 1
ATOM 6972 C C . GLU B 1 421 ? 3.943 26.284 54.214 1.00 41.28 420 GLU B C 1
ATOM 6973 O O . GLU B 1 421 ? 4.809 25.870 54.988 1.00 42.21 420 GLU B O 1
ATOM 6979 N N . CYS B 1 422 ? 2.743 25.720 54.125 1.00 40.30 421 CYS B N 1
ATOM 6980 C CA . CYS B 1 422 ? 2.433 24.484 54.842 1.00 40.25 421 CYS B CA 1
ATOM 6981 C C . CYS B 1 422 ? 2.056 23.419 53.811 1.00 40.08 421 CYS B C 1
ATOM 6982 O O . CYS B 1 422 ? 1.449 23.725 52.778 1.00 39.76 421 CYS B O 1
ATOM 6985 N N . MET B 1 423 ? 2.478 22.183 54.081 1.00 39.68 422 MET B N 1
ATOM 6986 C CA . MET B 1 423 ? 2.090 21.025 53.313 1.00 38.73 422 MET B CA 1
ATOM 6987 C C . MET B 1 423 ? 1.497 20.015 54.288 1.00 39.23 422 MET B C 1
ATOM 6988 O O . MET B 1 423 ? 2.179 19.575 55.221 1.00 39.88 422 MET B O 1
ATOM 6993 N N . VAL B 1 424 ? 0.222 19.665 54.089 1.00 39.07 423 VAL B N 1
ATOM 6994 C CA . VAL B 1 424 ? -0.458 18.656 54.914 1.00 38.09 423 VAL B CA 1
ATOM 6995 C C . VAL B 1 424 ? -0.740 17.358 54.168 1.00 38.70 423 VAL B C 1
ATOM 6996 O O . VAL B 1 424 ? -1.463 17.358 53.165 1.00 39.17 423 VAL B O 1
ATOM 7000 N N . ALA B 1 425 ? -0.196 16.250 54.669 1.00 38.79 424 ALA B N 1
ATOM 7001 C CA . ALA B 1 425 ? -0.449 14.926 54.085 1.00 38.87 424 ALA B CA 1
ATOM 7002 C C . ALA B 1 425 ? -1.629 14.236 54.796 1.00 39.27 424 ALA B C 1
ATOM 7003 O O . ALA B 1 425 ? -1.684 14.188 56.024 1.00 38.96 424 ALA B O 1
ATOM 7005 N N . LEU B 1 426 ? -2.568 13.710 54.019 1.00 39.43 425 LEU B N 1
ATOM 7006 C CA . LEU B 1 426 ? -3.817 13.197 54.569 1.00 39.95 425 LEU B CA 1
ATOM 7007 C C . LEU B 1 426 ? -3.876 11.668 54.505 1.00 40.63 425 LEU B C 1
ATOM 7008 O O . LEU B 1 426 ? -3.240 11.056 53.651 1.00 40.37 425 LEU B O 1
ATOM 7013 N N . PRO B 1 427 ? -4.641 11.047 55.421 1.00 41.30 426 PRO B N 1
ATOM 7014 C CA . PRO B 1 427 ? -4.784 9.598 55.378 1.00 41.64 426 PRO B CA 1
ATOM 7015 C C . PRO B 1 427 ? -5.422 9.167 54.048 1.00 42.72 426 PRO B C 1
ATOM 7016 O O . PRO B 1 427 ? -6.468 9.702 53.658 1.00 41.91 426 PRO B O 1
ATOM 7020 N N . GLY B 1 428 ? -4.766 8.231 53.347 1.00 43.84 427 GLY B N 1
ATOM 7021 C CA . GLY B 1 428 ? -5.199 7.784 52.004 1.00 45.02 427 GLY B CA 1
ATOM 7022 C C . GLY B 1 428 ? -6.655 7.343 51.925 1.00 45.84 427 GLY B C 1
ATOM 7023 O O . GLY B 1 428 ? -7.232 7.249 50.842 1.00 45.56 427 GLY B O 1
ATOM 7024 N N . GLN B 1 429 ? -7.252 7.087 53.084 1.00 46.94 428 GLN B N 1
ATOM 7025 C CA . GLN B 1 429 ? -8.646 6.664 53.158 1.00 48.25 428 GLN B CA 1
ATOM 7026 C C . GLN B 1 429 ? -9.571 7.778 53.664 1.00 48.71 428 GLN B C 1
ATOM 7027 O O . GLN B 1 429 ? -10.757 7.528 53.963 1.00 49.30 428 GLN B O 1
ATOM 7033 N N . LEU B 1 430 ? -9.041 8.999 53.753 1.00 49.14 429 LEU B N 1
ATOM 7034 C CA . LEU B 1 430 ? -9.839 10.151 54.205 1.00 49.53 429 LEU B CA 1
ATOM 7035 C C . LEU B 1 430 ? -11.026 10.330 53.286 1.00 50.14 429 LEU B C 1
ATOM 7036 O O . LEU B 1 430 ? -10.887 10.224 52.070 1.00 50.44 429 LEU B O 1
ATOM 7041 N N . PHE B 1 431 ? -12.191 10.562 53.888 1.00 50.59 430 PHE B N 1
ATOM 7042 C CA . PHE B 1 431 ? -13.422 10.841 53.177 1.00 50.76 430 PHE B CA 1
ATOM 7043 C C . PHE B 1 431 ? -13.235 12.131 52.396 1.00 51.17 430 PHE B C 1
ATOM 7044 O O . PHE B 1 431 ? -13.621 13.217 52.841 1.00 51.20 430 PHE B O 1
ATOM 7052 N N . THR B 1 432 ? -12.617 11.979 51.231 1.00 51.45 431 THR B N 1
ATOM 7053 C CA . THR B 1 432 ? -12.222 13.086 50.371 1.00 51.62 431 THR B CA 1
ATOM 7054 C C . THR B 1 432 ? -13.243 13.290 49.271 1.00 51.46 431 THR B C 1
ATOM 7055 O O . THR B 1 432 ? -13.424 14.397 48.771 1.00 51.48 431 THR B O 1
ATOM 7059 N N . ASN B 1 433 ? -13.906 12.190 48.921 1.00 51.40 432 ASN B N 1
ATOM 7060 C CA . ASN B 1 433 ? -14.769 12.069 47.754 1.00 50.66 432 ASN B CA 1
ATOM 7061 C C . ASN B 1 433 ? -14.104 12.459 46.448 1.00 50.73 432 ASN B C 1
ATOM 7062 O O . ASN B 1 433 ? -14.747 12.917 45.504 1.00 50.47 432 ASN B O 1
ATOM 7067 N N . THR B 1 434 ? -12.793 12.288 46.418 1.00 51.02 433 THR B N 1
ATOM 7068 C CA . THR B 1 434 ? -12.038 12.435 45.193 1.00 50.74 433 THR B CA 1
ATOM 7069 C C . THR B 1 434 ? -11.635 11.021 44.844 1.00 50.72 433 THR B C 1
ATOM 7070 O O . THR B 1 434 ? -11.397 10.185 45.714 1.00 50.33 433 THR B O 1
ATOM 7074 N N . GLN B 1 435 ? -11.582 10.738 43.560 1.00 51.05 434 GLN B N 1
ATOM 7075 C CA . GLN B 1 435 ? -11.185 9.426 43.123 1.00 51.16 434 GLN B CA 1
ATOM 7076 C C . GLN B 1 435 ? -9.801 9.062 43.681 1.00 50.73 434 GLN B C 1
ATOM 7077 O O . GLN B 1 435 ? -9.544 7.888 43.969 1.00 51.06 434 GLN B O 1
ATOM 7083 N N . ILE B 1 436 ? -8.948 10.067 43.886 1.00 49.63 435 ILE B N 1
ATOM 7084 C CA . ILE B 1 436 ? -7.581 9.859 44.382 1.00 49.19 435 ILE B CA 1
ATOM 7085 C C . ILE B 1 436 ? -7.369 10.514 45.752 1.00 48.64 435 ILE B C 1
ATOM 7086 O O . ILE B 1 436 ? -7.936 11.580 46.012 1.00 48.28 435 ILE B O 1
ATOM 7091 N N . PRO B 1 437 ? -6.558 9.874 46.637 1.00 47.86 436 PRO B N 1
ATOM 7092 C CA . PRO B 1 437 ? -6.229 10.520 47.907 1.00 47.12 436 PRO B CA 1
ATOM 7093 C C . PRO B 1 437 ? -5.473 11.811 47.643 1.00 46.28 436 PRO B C 1
ATOM 7094 O O . PRO B 1 437 ? -4.815 11.946 46.588 1.00 46.50 436 PRO B O 1
ATOM 7098 N N . ALA B 1 438 ? -5.565 12.747 48.585 1.00 44.87 437 ALA B N 1
ATOM 7099 C CA . ALA B 1 438 ? -5.194 14.135 48.315 1.00 43.42 437 ALA B CA 1
ATOM 7100 C C . ALA B 1 438 ? -4.314 14.723 49.390 1.00 42.81 437 ALA B C 1
ATOM 7101 O O . ALA B 1 438 ? -4.108 14.125 50.455 1.00 42.30 437 ALA B O 1
ATOM 7103 N N . CYS B 1 439 ? -3.822 15.927 49.133 1.00 41.85 438 CYS B N 1
ATOM 7104 C CA . CYS B 1 439 ? -3.173 16.666 50.202 1.00 41.37 438 CYS B CA 1
ATOM 7105 C C . CYS B 1 439 ? -3.598 18.122 50.209 1.00 41.18 438 CYS B C 1
ATOM 7106 O O . CYS B 1 439 ? -4.322 18.573 49.310 1.00 40.71 438 CYS B O 1
ATOM 7109 N N . ILE B 1 440 ? -3.140 18.852 51.229 1.00 40.65 439 ILE B N 1
ATOM 7110 C CA . ILE B 1 440 ? -3.444 20.269 51.327 1.00 40.36 439 ILE B CA 1
ATOM 7111 C C . ILE B 1 440 ? -2.175 21.094 51.171 1.00 40.85 439 ILE B C 1
ATOM 7112 O O . ILE B 1 440 ? -1.311 21.100 52.051 1.00 41.21 439 ILE B O 1
ATOM 7117 N N . TRP B 1 441 ? -2.067 21.783 50.045 1.00 41.08 440 TRP B N 1
ATOM 7118 C CA . TRP B 1 441 ? -1.039 22.787 49.884 1.00 41.81 440 TRP B CA 1
ATOM 7119 C C . TRP B 1 441 ? -1.489 24.045 50.589 1.00 42.01 440 TRP B C 1
ATOM 7120 O O . TRP B 1 441 ? -2.643 24.425 50.486 1.00 42.48 440 TRP B O 1
ATOM 7131 N N . PHE B 1 442 ? -0.569 24.682 51.301 1.00 42.75 441 PHE B N 1
ATOM 7132 C CA . PHE B 1 442 ? -0.818 25.976 51.932 1.00 43.51 441 PHE B CA 1
ATOM 7133 C C . PHE B 1 442 ? 0.292 26.941 51.524 1.00 43.69 441 PHE B C 1
ATOM 7134 O O . PHE B 1 442 ? 1.479 26.601 51.626 1.00 43.88 441 PHE B O 1
ATOM 7142 N N . LEU B 1 443 ? -0.087 28.122 51.032 1.00 43.81 442 LEU B N 1
ATOM 7143 C CA . LEU B 1 443 ? 0.887 29.108 50.529 1.00 44.24 442 LEU B CA 1
ATOM 7144 C C . LEU B 1 443 ? 0.569 30.572 50.922 1.00 45.09 442 LEU B C 1
ATOM 7145 O O . LEU B 1 443 ? -0.580 30.905 51.251 1.00 45.02 442 LEU B O 1
ATOM 7150 N N . THR B 1 444 ? 1.602 31.422 50.917 1.00 45.93 443 THR B N 1
ATOM 7151 C CA . THR B 1 444 ? 1.455 32.868 51.144 1.00 46.95 443 THR B CA 1
ATOM 7152 C C . THR B 1 444 ? 2.438 33.663 50.311 1.00 47.87 443 THR B C 1
ATOM 7153 O O . THR B 1 444 ? 3.586 33.257 50.118 1.00 48.08 443 THR B O 1
ATOM 7157 N N . LYS B 1 445 ? 1.989 34.831 49.867 1.00 49.50 444 LYS B N 1
ATOM 7158 C CA . LYS B 1 445 ? 2.847 35.779 49.160 1.00 51.08 444 LYS B CA 1
ATOM 7159 C C . LYS B 1 445 ? 3.773 36.554 50.098 1.00 52.07 444 LYS B C 1
ATOM 7160 O O . LYS B 1 445 ? 4.702 37.228 49.639 1.00 52.29 444 LYS B O 1
ATOM 7166 N N . ASP B 1 446 ? 3.533 36.447 51.403 1.00 53.04 445 ASP B N 1
ATOM 7167 C CA . ASP B 1 446 ? 4.318 37.210 52.364 1.00 54.49 445 ASP B CA 1
ATOM 7168 C C . ASP B 1 446 ? 4.563 36.533 53.730 1.00 55.09 445 ASP B C 1
ATOM 7169 O O . ASP B 1 446 ? 3.653 36.362 54.547 1.00 54.68 445 ASP B O 1
ATOM 7174 N N . LYS B 1 447 ? 5.828 36.174 53.951 1.00 56.06 446 LYS B N 1
ATOM 7175 C CA . LYS B 1 447 ? 6.245 35.407 55.116 1.00 57.27 446 LYS B CA 1
ATOM 7176 C C . LYS B 1 447 ? 7.028 36.260 56.120 1.00 58.19 446 LYS B C 1
ATOM 7177 O O . LYS B 1 447 ? 7.778 35.715 56.940 1.00 58.52 446 LYS B O 1
ATOM 7183 N N . ASN B 1 448 ? 6.840 37.581 56.042 1.00 59.03 447 ASN B N 1
ATOM 7184 C CA . ASN B 1 448 ? 7.500 38.567 56.910 1.00 60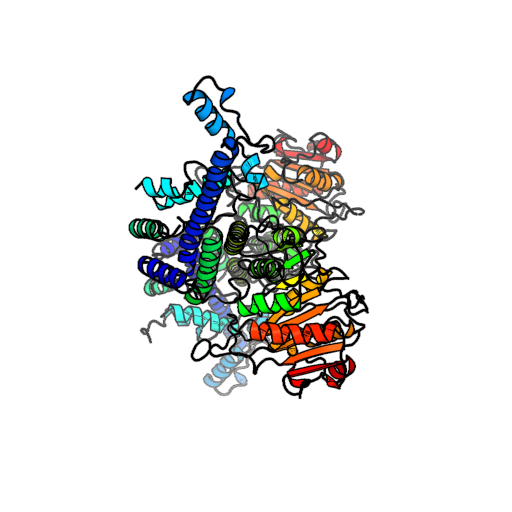.09 447 ASN B CA 1
ATOM 7185 C C . ASN B 1 448 ? 6.949 38.666 58.325 1.00 60.82 447 ASN B C 1
ATOM 7186 O O . ASN B 1 448 ? 5.839 38.217 58.611 1.00 60.64 447 ASN B O 1
ATOM 7191 N N . ALA B 1 449 ? 7.736 39.302 59.193 1.00 61.79 448 ALA B N 1
ATOM 7192 C CA . ALA B 1 449 ? 7.327 39.619 60.558 1.00 62.34 448 ALA B CA 1
ATOM 7193 C C . ALA B 1 449 ? 6.156 40.597 60.524 1.00 62.69 448 ALA B C 1
ATOM 7194 O O . ALA B 1 449 ? 6.247 41.654 59.886 1.00 62.69 448 ALA B O 1
ATOM 7196 N N . LYS B 1 450 ? 5.063 40.237 61.206 1.00 63.19 449 LYS B N 1
ATOM 7197 C CA . LYS B 1 450 ? 3.787 40.958 61.091 1.00 63.60 449 LYS B CA 1
ATOM 7198 C C . LYS B 1 450 ? 2.749 40.442 62.088 1.00 63.96 449 LYS B C 1
ATOM 7199 O O . LYS B 1 450 ? 3.011 39.485 62.814 1.00 64.04 449 LYS B O 1
ATOM 7205 N N . ASN B 1 451 ? 1.599 41.130 62.119 1.00 64.18 450 ASN B N 1
ATOM 7206 C CA . ASN B 1 451 ? 0.311 40.720 62.727 1.00 64.15 450 ASN B CA 1
ATOM 7207 C C . ASN B 1 451 ? 0.258 39.925 64.050 1.00 63.90 450 ASN B C 1
ATOM 7208 O O . ASN B 1 451 ? -0.811 39.835 64.685 1.00 63.64 450 ASN B O 1
ATOM 7213 N N . GLY B 1 452 ? 1.403 39.391 64.468 1.00 63.40 451 GLY B N 1
ATOM 7214 C CA . GLY B 1 452 ? 1.481 38.329 65.477 1.00 62.89 451 GLY B CA 1
ATOM 7215 C C . GLY B 1 452 ? 2.321 37.198 64.909 1.00 62.53 451 GLY B C 1
ATOM 7216 O O . GLY B 1 452 ? 2.889 36.384 65.645 1.00 62.87 451 GLY B O 1
ATOM 7217 N N . LYS B 1 453 ? 2.403 37.170 63.583 1.00 62.04 452 LYS B N 1
ATOM 7218 C CA . LYS B 1 453 ? 3.160 36.171 62.835 1.00 61.68 452 LYS B CA 1
ATOM 7219 C C . LYS B 1 453 ? 4.621 36.623 62.631 1.00 61.46 452 LYS B C 1
ATOM 7220 O O . LYS B 1 453 ? 4.886 37.767 62.237 1.00 61.87 452 LYS B O 1
ATOM 7226 N N . ARG B 1 454 ? 5.555 35.716 62.904 1.00 60.67 453 ARG B N 1
ATOM 7227 C CA . ARG B 1 454 ? 6.987 36.012 62.913 1.00 60.14 453 ARG B CA 1
ATOM 7228 C C . ARG B 1 454 ? 7.606 36.208 61.531 1.00 59.96 453 ARG B C 1
ATOM 7229 O O . ARG B 1 454 ? 6.901 36.263 60.515 1.00 60.66 453 ARG B O 1
ATOM 7237 N N . ASP B 1 455 ? 8.933 36.323 61.504 1.00 59.05 454 ASP B N 1
ATOM 7238 C CA . ASP B 1 455 ? 9.689 36.210 60.268 1.00 58.01 454 ASP B CA 1
ATOM 7239 C C . ASP B 1 455 ? 9.896 34.723 60.009 1.00 57.33 454 ASP B C 1
ATOM 7240 O O . ASP B 1 455 ? 10.554 34.034 60.797 1.00 56.88 454 ASP B O 1
ATOM 7245 N N . ARG B 1 456 ? 9.326 34.223 58.914 1.00 56.45 455 ARG B N 1
ATOM 7246 C CA . ARG B 1 456 ? 9.496 32.810 58.570 1.00 55.67 455 ARG B CA 1
ATOM 7247 C C . ARG B 1 456 ? 9.857 32.585 57.105 1.00 55.10 455 ARG B C 1
ATOM 7248 O O . ARG B 1 456 ? 9.551 31.538 56.541 1.00 55.44 455 ARG B O 1
ATOM 7256 N N . ARG B 1 457 ? 10.541 33.562 56.509 1.00 54.24 456 ARG B N 1
ATOM 7257 C CA . ARG B 1 457 ? 11.076 33.444 55.152 1.00 53.31 456 ARG B CA 1
ATOM 7258 C C . ARG B 1 457 ? 12.028 32.262 55.012 1.00 52.58 456 ARG B C 1
ATOM 7259 O O . ARG B 1 457 ? 12.762 31.935 55.951 1.00 52.82 456 ARG B O 1
ATOM 7267 N N . GLY B 1 458 ? 12.004 31.628 53.838 1.00 51.44 457 GLY B N 1
ATOM 7268 C CA . GLY B 1 458 ? 12.821 30.466 53.552 1.00 49.82 457 GLY B CA 1
ATOM 7269 C C . GLY B 1 458 ? 12.333 29.201 54.224 1.00 49.56 457 GLY B C 1
ATOM 7270 O O . GLY B 1 458 ? 12.885 28.115 53.991 1.00 49.12 457 GLY B O 1
ATOM 7271 N N . GLN B 1 459 ? 11.291 29.322 55.048 1.00 48.95 458 GLN B N 1
ATOM 7272 C CA . GLN B 1 459 ? 10.804 28.172 55.791 1.00 48.72 458 GLN B CA 1
ATOM 7273 C C . GLN B 1 459 ? 9.403 27.637 55.413 1.00 48.42 458 GLN B C 1
ATOM 7274 O O . GLN B 1 459 ? 8.482 28.404 55.070 1.00 48.35 458 GLN B O 1
ATOM 7280 N N . VAL B 1 460 ? 9.280 26.309 55.468 1.00 47.39 459 VAL B N 1
ATOM 7281 C CA . VAL B 1 460 ? 8.083 25.575 55.056 1.00 46.99 459 VAL B CA 1
ATOM 7282 C C . VAL B 1 460 ? 7.848 24.424 56.042 1.00 46.76 459 VAL B C 1
ATOM 7283 O O . VAL B 1 460 ? 8.781 23.657 56.349 1.00 47.03 459 VAL B O 1
ATOM 7287 N N . LEU B 1 461 ? 6.617 24.304 56.535 1.00 46.07 460 LEU B N 1
ATOM 7288 C CA . LEU B 1 461 ? 6.265 23.283 57.529 1.00 45.49 460 LEU B CA 1
ATOM 7289 C C . LEU B 1 461 ? 5.626 22.062 56.871 1.00 45.72 460 LEU B C 1
ATOM 7290 O O . LEU B 1 461 ? 4.696 22.187 56.045 1.00 46.13 460 LEU B O 1
ATOM 7295 N N . PHE B 1 462 ? 6.107 20.884 57.249 1.00 44.87 461 PHE B N 1
ATOM 7296 C CA . PHE B 1 462 ? 5.548 19.664 56.737 1.00 44.29 461 PHE B CA 1
ATOM 7297 C C . PHE B 1 462 ? 4.786 18.936 57.826 1.00 44.42 461 PHE B C 1
ATOM 7298 O O . PHE B 1 462 ? 5.398 18.399 58.757 1.00 44.01 461 PHE B O 1
ATOM 7306 N N . ILE B 1 463 ? 3.452 18.931 57.711 1.00 44.04 462 ILE B N 1
ATOM 7307 C CA . ILE B 1 463 ? 2.606 18.061 58.547 1.00 44.14 462 ILE B CA 1
ATOM 7308 C C . ILE B 1 463 ? 2.239 16.727 57.875 1.00 44.05 462 ILE B C 1
ATOM 7309 O O . ILE B 1 463 ? 1.698 16.693 56.772 1.00 44.31 462 ILE B O 1
ATOM 7314 N N . ASP B 1 464 ? 2.535 15.637 58.565 1.00 44.16 463 ASP B N 1
ATOM 7315 C CA . ASP B 1 464 ? 2.166 14.300 58.144 1.00 44.53 463 ASP B CA 1
ATOM 7316 C C . ASP B 1 464 ? 1.040 13.825 59.048 1.00 44.45 463 ASP B C 1
ATOM 7317 O O . ASP B 1 464 ? 1.283 13.376 60.166 1.00 44.24 463 ASP B O 1
ATOM 7322 N N . ALA B 1 465 ? -0.191 13.933 58.553 1.00 44.59 464 ALA B N 1
ATOM 7323 C CA . ALA B 1 465 ? -1.387 13.612 59.331 1.00 44.69 464 ALA B CA 1
ATOM 7324 C C . ALA B 1 465 ? -2.071 12.319 58.890 1.00 45.29 464 ALA B C 1
ATOM 7325 O O . ALA B 1 465 ? -3.252 12.118 59.171 1.00 44.96 464 ALA B O 1
ATOM 7327 N N . ARG B 1 466 ? -1.335 11.445 58.209 1.00 46.26 465 ARG B N 1
ATOM 7328 C CA . ARG B 1 466 ? -1.859 10.123 57.878 1.00 48.22 465 ARG B CA 1
ATOM 7329 C C . ARG B 1 466 ? -2.397 9.385 59.128 1.00 49.41 465 ARG B C 1
ATOM 7330 O O . ARG B 1 466 ? -3.497 8.852 59.103 1.00 49.74 465 ARG B O 1
ATOM 7338 N N . LYS B 1 467 ? -1.651 9.405 60.231 1.00 50.76 466 LYS B N 1
ATOM 7339 C CA . LYS B 1 467 ? -2.023 8.621 61.419 1.00 52.04 466 LYS B CA 1
ATOM 7340 C C . LYS B 1 467 ? -3.229 9.178 62.202 1.00 52.60 466 LYS B C 1
ATOM 7341 O O . LYS B 1 467 ? -3.781 8.494 63.067 1.00 52.68 466 LYS B O 1
ATOM 7347 N N . LEU B 1 468 ? -3.638 10.411 61.907 1.00 53.30 467 LEU B N 1
ATOM 7348 C CA . LEU B 1 468 ? -4.857 10.969 62.513 1.00 53.73 467 LEU B CA 1
ATOM 7349 C C . LEU B 1 468 ? -6.116 10.462 61.806 1.00 54.22 467 LEU B C 1
ATOM 7350 O O . LEU B 1 468 ? -6.044 9.897 60.714 1.00 54.56 467 LEU B O 1
ATOM 7355 N N . GLY B 1 469 ? -7.270 10.653 62.435 1.00 54.75 468 GLY B N 1
ATOM 7356 C CA . GLY B 1 469 ? -8.519 10.103 61.903 1.00 55.03 468 GLY B CA 1
ATOM 7357 C C . GLY B 1 469 ? -9.219 9.115 62.834 1.00 55.26 468 GLY B C 1
ATOM 7358 O O . GLY B 1 469 ? -8.705 8.779 63.903 1.00 54.35 468 GLY B O 1
ATOM 7359 N N . TYR B 1 470 ? -10.401 8.663 62.405 1.00 55.65 469 TYR B N 1
ATOM 7360 C CA . TYR B 1 470 ? -11.224 7.714 63.139 1.00 56.08 469 TYR B CA 1
ATOM 7361 C C . TYR B 1 470 ? -12.132 6.984 62.169 1.00 56.56 469 TYR B C 1
ATOM 7362 O O . TYR B 1 470 ? -12.609 7.581 61.194 1.00 56.94 469 TYR B O 1
ATOM 7371 N N . MET B 1 471 ? -12.400 5.709 62.436 1.00 56.76 470 MET B N 1
ATOM 7372 C CA . MET B 1 471 ? -13.256 4.930 61.539 1.00 56.91 470 MET B CA 1
ATOM 7373 C C . MET B 1 471 ? -14.642 5.539 61.360 1.00 56.60 470 MET B C 1
ATOM 7374 O O . MET B 1 471 ? -15.452 5.577 62.298 1.00 56.24 470 MET B O 1
ATOM 7379 N N . LYS B 1 472 ? -14.896 6.018 60.144 1.00 56.43 471 LYS B N 1
ATOM 7380 C CA . LYS B 1 472 ? -16.234 6.464 59.742 1.00 56.18 471 LYS B CA 1
ATOM 7381 C C . LYS B 1 472 ? -17.104 5.242 59.485 1.00 56.02 471 LYS B C 1
ATOM 7382 O O . LYS B 1 472 ? -18.175 5.121 60.069 1.00 56.20 471 LYS B O 1
ATOM 7388 N N . ASP B 1 473 ? -16.639 4.373 58.583 1.00 56.01 472 ASP B N 1
ATOM 7389 C CA . ASP B 1 473 ? -17.173 3.017 58.404 1.00 56.27 472 ASP B CA 1
ATOM 7390 C C . ASP B 1 473 ? -16.008 2.023 58.528 1.00 55.95 472 ASP B C 1
ATOM 7391 O O . ASP B 1 473 ? -15.018 2.324 59.208 1.00 56.40 472 ASP B O 1
ATOM 7396 N N . ARG B 1 474 ? -16.108 0.856 57.889 1.00 55.38 473 ARG B N 1
ATOM 7397 C CA . ARG B 1 474 ? -14.987 -0.087 57.849 1.00 54.69 473 ARG B CA 1
ATOM 7398 C C . ARG B 1 474 ? -13.786 0.517 57.125 1.00 55.07 473 ARG B C 1
ATOM 7399 O O . ARG B 1 474 ? -12.647 0.348 57.559 1.00 55.04 473 ARG B O 1
ATOM 7407 N N . VAL B 1 475 ? -14.037 1.212 56.015 1.00 55.08 474 VAL B N 1
ATOM 7408 C CA . VAL B 1 475 ? -12.944 1.812 55.252 1.00 55.14 474 VAL B CA 1
ATOM 7409 C C . VAL B 1 475 ? -12.656 3.272 55.687 1.00 55.04 474 VAL B C 1
ATOM 7410 O O . VAL B 1 475 ? -11.756 3.510 56.511 1.00 55.25 474 VAL B O 1
ATOM 7414 N N . LEU B 1 476 ? -13.439 4.222 55.178 1.00 54.30 475 LEU B N 1
ATOM 7415 C CA . LEU B 1 476 ? -13.270 5.646 55.487 1.00 54.00 475 LEU B CA 1
ATOM 7416 C C . LEU B 1 476 ? -12.839 5.922 56.928 1.00 53.75 475 LEU B C 1
ATOM 7417 O O . LEU B 1 476 ? -13.398 5.364 57.885 1.00 53.69 475 LEU B O 1
ATOM 7422 N N . ARG B 1 477 ? -11.819 6.768 57.048 1.00 53.24 476 ARG B N 1
ATOM 7423 C CA . ARG B 1 477 ? -11.482 7.433 58.292 1.00 52.80 476 ARG B CA 1
ATOM 7424 C C . ARG B 1 477 ? -11.771 8.908 58.043 1.00 52.12 476 ARG B C 1
ATOM 7425 O O . ARG B 1 477 ? -11.643 9.376 56.908 1.00 51.89 476 ARG B O 1
ATOM 7433 N N . ASP B 1 478 ? -12.170 9.627 59.091 1.00 51.31 477 ASP B N 1
ATOM 7434 C CA . ASP B 1 478 ? -12.578 11.027 58.964 1.00 50.57 477 ASP B CA 1
ATOM 7435 C C . ASP B 1 478 ? -12.011 11.883 60.103 1.00 50.08 477 ASP B C 1
ATOM 7436 O O . ASP B 1 478 ? -11.255 11.368 60.925 1.00 50.30 477 ASP B O 1
ATOM 7441 N N . PHE B 1 479 ? -12.356 13.176 60.151 1.00 49.34 478 PHE B N 1
ATOM 7442 C CA . PHE B 1 479 ? -11.783 14.102 61.146 1.00 48.32 478 PHE B CA 1
ATOM 7443 C C . PHE B 1 479 ? -12.826 14.784 62.032 1.00 48.67 478 PHE B C 1
ATOM 7444 O O . PHE B 1 479 ? -13.591 15.631 61.563 1.00 48.96 478 PHE B O 1
ATOM 7452 N N . LYS B 1 480 ? -12.837 14.422 63.314 1.00 48.74 479 LYS B N 1
ATOM 7453 C CA . LYS B 1 480 ? -13.389 15.277 64.368 1.00 49.04 479 LYS B CA 1
ATOM 7454 C C . LYS B 1 480 ? -12.712 16.669 64.356 1.00 49.28 479 LYS B C 1
ATOM 7455 O O . LYS B 1 480 ? -11.479 16.769 64.192 1.00 48.81 479 LYS B O 1
ATOM 7461 N N . ASP B 1 481 ? -13.500 17.738 64.527 1.00 49.85 480 ASP B N 1
ATOM 7462 C CA . ASP B 1 481 ? -12.948 19.114 64.589 1.00 50.24 480 ASP B CA 1
ATOM 7463 C C . ASP B 1 481 ? -11.895 19.165 65.719 1.00 50.57 480 ASP B C 1
ATOM 7464 O O . ASP B 1 481 ? -11.014 20.043 65.744 1.00 50.62 480 ASP B O 1
ATOM 7469 N N . GLU B 1 482 ? -11.957 18.189 66.617 1.00 50.39 481 GLU B N 1
ATOM 7470 C CA . GLU B 1 482 ? -10.872 17.991 67.559 1.00 51.22 481 GLU B CA 1
ATOM 7471 C C . GLU B 1 482 ? -9.575 17.853 66.798 1.00 50.94 481 GLU B C 1
ATOM 7472 O O . GLU B 1 482 ? -8.627 18.609 67.050 1.00 51.10 481 GLU B O 1
ATOM 7478 N N . ASP B 1 483 ? -9.540 16.895 65.864 1.00 50.87 482 ASP B N 1
ATOM 7479 C CA . ASP B 1 483 ? -8.366 16.684 64.988 1.00 50.47 482 ASP B CA 1
ATOM 7480 C C . ASP B 1 483 ? -8.106 17.927 64.155 1.00 49.60 482 ASP B C 1
ATOM 7481 O O . ASP B 1 483 ? -6.960 18.296 63.895 1.00 49.75 482 ASP B O 1
ATOM 7486 N N . ILE B 1 484 ? -9.187 18.577 63.746 1.00 48.39 483 ILE B N 1
ATOM 7487 C CA . ILE B 1 484 ? -9.066 19.788 62.969 1.00 47.50 483 ILE B CA 1
ATOM 7488 C C . ILE B 1 484 ? -8.374 20.908 63.785 1.00 47.42 483 ILE B C 1
ATOM 7489 O O . ILE B 1 484 ? -7.566 21.674 63.229 1.00 46.55 483 ILE B O 1
ATOM 7494 N N . GLN B 1 485 ? -8.657 20.963 65.095 1.00 47.13 484 GLN B N 1
ATOM 7495 C CA . GLN B 1 485 ? -7.941 21.862 66.004 1.00 46.85 484 GLN B CA 1
ATOM 7496 C C . GLN B 1 485 ? -6.463 21.490 66.126 1.00 47.21 484 GLN B C 1
ATOM 7497 O O . GLN B 1 485 ? -5.586 22.354 66.039 1.00 47.34 484 GLN B O 1
ATOM 7503 N N . LYS B 1 486 ? -6.177 20.206 66.305 1.00 47.34 485 LYS B N 1
ATOM 7504 C CA . LYS B 1 486 ? -4.793 19.785 66.365 1.00 47.51 485 LYS B CA 1
ATOM 7505 C C . LYS B 1 486 ? -3.992 20.155 65.108 1.00 47.35 485 LYS B C 1
ATOM 7506 O O . LYS B 1 486 ? -2.857 20.629 65.241 1.00 47.75 485 LYS B O 1
ATOM 7512 N N . LEU B 1 487 ? -4.554 19.951 63.908 1.00 46.59 486 LEU B N 1
ATOM 7513 C CA . LEU B 1 487 ? -3.859 20.382 62.672 1.00 45.74 486 LEU B CA 1
ATOM 7514 C C . LEU B 1 487 ? -3.674 21.906 62.616 1.00 45.26 486 LEU B C 1
ATOM 7515 O O . LEU B 1 487 ? -2.566 22.387 62.434 1.00 44.85 486 LEU B O 1
ATOM 7520 N N . ALA B 1 488 ? -4.756 22.654 62.810 1.00 45.41 487 ALA B N 1
ATOM 7521 C CA . ALA B 1 488 ? -4.697 24.117 62.889 1.00 45.47 487 ALA B CA 1
ATOM 7522 C C . ALA B 1 488 ? -3.753 24.641 63.987 1.00 45.75 487 ALA B C 1
ATOM 7523 O O . ALA B 1 488 ? -2.893 25.481 63.706 1.00 46.00 487 ALA B O 1
ATOM 7525 N N . ASP B 1 489 ? -3.892 24.159 65.224 1.00 45.66 488 ASP B N 1
ATOM 7526 C CA . ASP B 1 489 ? -2.969 24.586 66.289 1.00 45.77 488 ASP B CA 1
ATOM 7527 C C . ASP B 1 489 ? -1.555 24.589 65.743 1.00 45.66 488 ASP B C 1
ATOM 7528 O O . ASP B 1 489 ? -0.830 25.585 65.831 1.00 45.66 488 ASP B O 1
ATOM 7533 N N . THR B 1 490 ? -1.189 23.448 65.163 1.00 45.00 489 THR B N 1
ATOM 7534 C CA . THR B 1 490 ? 0.169 23.151 64.798 1.00 44.46 489 THR B CA 1
ATOM 7535 C C . THR B 1 490 ? 0.669 24.140 63.745 1.00 44.58 489 THR B C 1
ATOM 7536 O O . THR B 1 490 ? 1.834 24.560 63.773 1.00 44.18 489 THR B O 1
ATOM 7540 N N . PHE B 1 491 ? -0.212 24.531 62.830 1.00 44.14 490 PHE B N 1
ATOM 7541 C CA . PHE B 1 491 ? 0.201 25.444 61.776 1.00 43.81 490 PHE B CA 1
ATOM 7542 C C . PHE B 1 491 ? 0.232 26.852 62.340 1.00 44.82 490 PHE B C 1
ATOM 7543 O O . PHE B 1 491 ? 1.139 27.637 62.042 1.00 44.72 490 PHE B O 1
ATOM 7551 N N . HIS B 1 492 ? -0.775 27.147 63.153 1.00 45.90 491 HIS B N 1
ATOM 7552 C CA . HIS B 1 492 ? -0.937 28.447 63.781 1.00 47.15 491 HIS B CA 1
ATOM 7553 C C . HIS B 1 492 ? 0.063 28.725 64.893 1.00 48.08 491 HIS B C 1
ATOM 7554 O O . HIS B 1 492 ? 0.284 29.888 65.231 1.00 49.01 491 HIS B O 1
ATOM 7561 N N . ASN B 1 493 ? 0.629 27.673 65.484 1.00 49.11 492 ASN B N 1
ATOM 7562 C CA . ASN B 1 493 ? 1.743 27.822 66.420 1.00 49.99 492 ASN B CA 1
ATOM 7563 C C . ASN B 1 493 ? 2.945 28.291 65.617 1.00 50.58 492 ASN B C 1
ATOM 7564 O O . ASN B 1 493 ? 3.517 29.348 65.891 1.00 51.23 492 ASN B O 1
ATOM 7569 N N . TRP B 1 494 ? 3.278 27.510 64.596 1.00 51.11 493 TRP B N 1
ATOM 7570 C CA . TRP B 1 494 ? 4.385 27.767 63.685 1.00 52.08 493 TRP B CA 1
ATOM 7571 C C . TRP B 1 494 ? 4.360 29.156 63.025 1.00 53.48 493 TRP B C 1
ATOM 7572 O O . TRP B 1 494 ? 5.417 29.738 62.763 1.00 53.25 493 TRP B O 1
ATOM 7583 N N . GLN B 1 495 ? 3.162 29.673 62.742 1.00 54.93 494 GLN B N 1
ATOM 7584 C CA . GLN B 1 495 ? 3.028 31.000 62.151 1.00 56.61 494 GLN B CA 1
ATOM 7585 C C . GLN B 1 495 ? 3.558 32.104 63.093 1.00 57.52 494 GLN B C 1
ATOM 7586 O O . GLN B 1 495 ? 3.997 33.155 62.627 1.00 57.74 494 GLN B O 1
ATOM 7592 N N . GLN B 1 496 ? 3.549 31.844 64.403 1.00 58.17 495 GLN B N 1
ATOM 7593 C CA . GLN B 1 496 ? 4.049 32.805 65.398 1.00 59.13 495 GLN B CA 1
ATOM 7594 C C . GLN B 1 496 ? 5.526 32.608 65.769 1.00 59.15 495 GLN B C 1
ATOM 7595 O O . GLN B 1 496 ? 6.292 33.565 65.862 1.00 59.16 495 GLN B O 1
ATOM 7601 N N . GLU B 1 497 ? 5.900 31.359 66.014 1.00 59.37 496 GLU B N 1
ATOM 7602 C CA . GLU B 1 497 ? 7.222 31.011 66.513 1.00 59.66 496 GLU B CA 1
ATOM 7603 C C . GLU B 1 497 ? 7.494 29.560 66.196 1.00 59.98 496 GLU B C 1
ATOM 7604 O O . GLU B 1 497 ? 6.570 28.795 65.876 1.00 60.34 496 GLU B O 1
ATOM 7610 N N . TRP B 1 498 ? 8.767 29.187 66.280 1.00 60.02 497 TRP B N 1
ATOM 7611 C CA . TRP B 1 498 ? 9.174 27.797 66.158 1.00 59.92 497 TRP B CA 1
ATOM 7612 C C . TRP B 1 498 ? 10.582 27.663 66.694 1.00 59.90 497 TRP B C 1
ATOM 7613 O O . TRP B 1 498 ? 11.191 28.656 67.102 1.00 59.96 497 TRP B O 1
ATOM 7624 N N . SER B 1 499 ? 11.061 26.423 66.729 1.00 59.89 498 SER B N 1
ATOM 7625 C CA . SER B 1 499 ? 12.440 26.079 67.061 1.00 60.03 498 SER B CA 1
ATOM 7626 C C . SER B 1 499 ? 12.649 24.629 66.635 1.00 60.24 498 SER B C 1
ATOM 7627 O O . SER B 1 499 ? 11.684 23.965 66.238 1.00 60.25 498 SER B O 1
ATOM 7630 N N . GLU B 1 500 ? 13.890 24.138 66.706 1.00 60.19 499 GLU B N 1
ATOM 7631 C CA . GLU B 1 500 ? 14.157 22.714 66.485 1.00 60.36 499 GLU B CA 1
ATOM 7632 C C . GLU B 1 500 ? 13.291 21.907 67.432 1.00 60.39 499 GLU B C 1
ATOM 7633 O O . GLU B 1 500 ? 12.813 20.829 67.081 1.00 60.85 499 GLU B O 1
ATOM 7635 N N . GLU B 1 501 ? 13.078 22.462 68.626 1.00 60.15 500 GLU B N 1
ATOM 7636 C CA . GLU B 1 501 ? 12.326 21.804 69.684 1.00 59.96 500 GLU B CA 1
ATOM 7637 C C . GLU B 1 501 ? 10.928 21.362 69.251 1.00 59.49 500 GLU B C 1
ATOM 7638 O O . GLU B 1 501 ? 10.556 20.189 69.429 1.00 59.28 500 GLU B O 1
ATOM 7640 N N . ASN B 1 502 ? 10.180 22.295 68.663 1.00 58.92 501 ASN B N 1
ATOM 7641 C CA . ASN B 1 502 ? 8.749 22.118 68.408 1.00 58.33 501 ASN B CA 1
ATOM 7642 C C . ASN B 1 502 ? 8.422 21.099 67.325 1.00 58.18 501 ASN B C 1
ATOM 7643 O O . ASN B 1 502 ? 7.252 20.717 67.156 1.00 58.40 501 ASN B O 1
ATOM 7648 N N . ASN B 1 503 ? 9.446 20.672 66.586 1.00 57.64 502 ASN B N 1
ATOM 7649 C CA . ASN B 1 503 ? 9.311 19.556 65.662 1.00 57.35 502 ASN B CA 1
ATOM 7650 C C . ASN B 1 503 ? 9.032 18.277 66.432 1.00 56.99 502 ASN B C 1
ATOM 7651 O O . ASN B 1 503 ? 9.623 18.042 67.481 1.00 56.79 502 ASN B O 1
ATOM 7656 N N . GLN B 1 504 ? 8.092 17.485 65.923 1.00 56.94 503 GLN B N 1
ATOM 7657 C CA . GLN B 1 504 ? 7.802 16.160 66.448 1.00 56.72 503 GLN B CA 1
ATOM 7658 C C . GLN B 1 504 ? 8.025 15.192 65.319 1.00 56.58 503 GLN B C 1
ATOM 7659 O O . GLN B 1 504 ? 7.549 15.418 64.209 1.00 56.84 503 GLN B O 1
ATOM 7665 N N . ALA B 1 505 ? 8.726 14.102 65.594 1.00 56.34 504 ALA B N 1
ATOM 7666 C CA . ALA B 1 505 ? 8.946 13.090 64.576 1.00 55.99 504 ALA B CA 1
ATOM 7667 C C . ALA B 1 505 ? 7.614 12.406 64.281 1.00 55.65 504 ALA B C 1
ATOM 7668 O O . ALA B 1 505 ? 6.747 12.317 65.162 1.00 55.57 504 ALA B O 1
ATOM 7670 N N . GLY B 1 506 ? 7.444 11.965 63.035 1.00 55.09 505 GLY B N 1
ATOM 7671 C CA . GLY B 1 506 ? 6.209 11.308 62.600 1.00 54.50 505 GLY B CA 1
ATOM 7672 C C . GLY B 1 506 ? 4.985 12.213 62.551 1.00 53.99 505 GLY B C 1
ATOM 7673 O O . GLY B 1 506 ? 3.858 11.719 62.537 1.00 53.74 505 GLY B O 1
ATOM 7674 N N . PHE B 1 507 ? 5.198 13.533 62.536 1.00 53.50 506 PHE B N 1
ATOM 7675 C CA . PHE B 1 507 ? 4.076 14.489 62.541 1.00 53.11 506 PHE B CA 1
ATOM 7676 C C . PHE B 1 507 ? 4.363 15.864 61.930 1.00 53.20 506 PHE B C 1
ATOM 7677 O O . PHE B 1 507 ? 3.878 16.155 60.842 1.00 52.84 506 PHE B O 1
ATOM 7685 N N . CYS B 1 508 ? 5.110 16.715 62.635 1.00 53.18 507 CYS B N 1
ATOM 7686 C CA . CYS B 1 508 ? 5.517 18.002 62.064 1.00 53.35 507 CYS B CA 1
ATOM 7687 C C . CYS B 1 508 ? 7.035 18.173 61.975 1.00 53.37 507 CYS B C 1
ATOM 7688 O O . CYS B 1 508 ? 7.782 17.502 62.679 1.00 54.01 507 CYS B O 1
ATOM 7691 N N . PHE B 1 509 ? 7.473 19.043 61.066 1.00 52.91 508 PHE B N 1
ATOM 7692 C CA . PHE B 1 509 ? 8.858 19.444 60.953 1.00 52.84 508 PHE B CA 1
ATOM 7693 C C . PHE B 1 509 ? 8.950 20.736 60.136 1.00 53.06 508 PHE B C 1
ATOM 7694 O O . PHE B 1 509 ? 8.536 20.766 58.975 1.00 52.73 508 PHE B O 1
ATOM 7702 N N . SER B 1 510 ? 9.495 21.796 60.740 1.00 53.00 509 SER B N 1
ATOM 7703 C CA . SER B 1 510 ? 9.671 23.061 60.030 1.00 52.82 509 SER B CA 1
ATOM 7704 C C . SER B 1 510 ? 10.963 23.043 59.267 1.00 52.98 509 SER B C 1
ATOM 7705 O O . SER B 1 510 ? 12.030 23.296 59.833 1.00 53.38 509 SER B O 1
ATOM 7708 N N . ALA B 1 511 ? 10.867 22.753 57.977 1.00 52.87 510 ALA B N 1
ATOM 7709 C CA . ALA B 1 511 ? 12.051 22.562 57.169 1.00 52.70 510 ALA B CA 1
ATOM 7710 C C . ALA B 1 511 ? 12.529 23.916 56.670 1.00 52.83 510 ALA B C 1
ATOM 7711 O O . ALA B 1 511 ? 11.986 24.949 57.054 1.00 52.53 510 ALA B O 1
ATOM 7713 N N . ASP B 1 512 ? 13.557 23.911 55.830 1.00 52.91 511 ASP B N 1
ATOM 7714 C CA . ASP B 1 512 ? 14.065 25.140 55.267 1.00 53.36 511 ASP B CA 1
ATOM 7715 C C . ASP B 1 512 ? 14.342 24.935 53.772 1.00 53.79 511 ASP B C 1
ATOM 7716 O O . ASP B 1 512 ? 14.427 23.795 53.307 1.00 54.04 511 ASP B O 1
ATOM 7721 N N . LEU B 1 513 ? 14.467 26.031 53.027 1.00 54.11 512 LEU B N 1
ATOM 7722 C CA . LEU B 1 513 ? 14.626 25.961 51.567 1.00 54.83 512 LEU B CA 1
ATOM 7723 C C . LEU B 1 513 ? 15.762 25.020 51.144 1.00 55.08 512 LEU B C 1
ATOM 7724 O O . LEU B 1 513 ? 15.654 24.341 50.133 1.00 55.08 512 LEU B O 1
ATOM 7729 N N . ALA B 1 514 ? 16.839 24.973 51.925 1.00 55.52 513 ALA B N 1
ATOM 7730 C CA . ALA B 1 514 ? 17.985 24.133 51.573 1.00 55.86 513 ALA B CA 1
ATOM 7731 C C . ALA B 1 514 ? 17.662 22.669 51.836 1.00 55.83 513 ALA B C 1
ATOM 7732 O O . ALA B 1 514 ? 18.029 21.795 51.050 1.00 55.63 513 ALA B O 1
ATOM 7734 N N . LEU B 1 515 ? 16.958 22.408 52.933 1.00 55.73 514 LEU B N 1
ATOM 7735 C CA . LEU B 1 515 ? 16.501 21.060 53.200 1.00 56.10 514 LEU B CA 1
ATOM 7736 C C . LEU B 1 515 ? 15.549 20.565 52.103 1.00 56.38 514 LEU B C 1
ATOM 7737 O O . LEU B 1 515 ? 15.591 19.384 51.735 1.00 56.88 514 LEU B O 1
ATOM 7742 N N . ILE B 1 516 ? 14.701 21.461 51.584 1.00 56.09 515 ILE B N 1
ATOM 7743 C CA . ILE B 1 516 ? 13.814 21.102 50.477 1.00 55.96 515 ILE B CA 1
ATOM 7744 C C . ILE B 1 516 ? 14.618 20.899 49.203 1.00 55.93 515 ILE B C 1
ATOM 7745 O O . ILE B 1 516 ? 14.435 19.898 48.516 1.00 56.40 515 ILE B O 1
ATOM 7750 N N . ARG B 1 517 ? 15.496 21.858 48.909 1.00 56.13 516 ARG B N 1
ATOM 7751 C CA . ARG B 1 517 ? 16.413 21.817 47.762 1.00 56.36 516 ARG B CA 1
ATOM 7752 C C . ARG B 1 517 ? 17.289 20.578 47.810 1.00 55.93 516 ARG B C 1
ATOM 7753 O O . ARG B 1 517 ? 17.469 19.891 46.813 1.00 55.47 516 ARG B O 1
ATOM 7761 N N . LYS B 1 518 ? 17.833 20.297 48.983 1.00 56.07 517 LYS B N 1
ATOM 7762 C CA . LYS B 1 518 ? 18.581 19.077 49.174 1.00 56.20 517 LYS B CA 1
ATOM 7763 C C . LYS B 1 518 ? 17.715 17.957 48.619 1.00 55.94 517 LYS B C 1
ATOM 7764 O O . LYS B 1 518 ? 18.171 17.141 47.811 1.00 55.60 517 LYS B O 1
ATOM 7770 N N . ASN B 1 519 ? 16.444 17.969 49.015 1.00 55.76 518 ASN B N 1
ATOM 7771 C CA . ASN B 1 519 ? 15.524 16.880 48.695 1.00 55.46 518 ASN B CA 1
ATOM 7772 C C . ASN B 1 519 ? 14.810 16.929 47.348 1.00 54.85 518 ASN B C 1
ATOM 7773 O O . ASN B 1 519 ? 13.775 16.281 47.168 1.00 54.92 518 ASN B O 1
ATOM 7778 N N . ASP B 1 520 ? 15.389 17.671 46.405 1.00 54.13 519 ASP B N 1
ATOM 7779 C CA . ASP B 1 520 ? 14.936 17.689 45.007 1.00 53.79 519 ASP B CA 1
ATOM 7780 C C . ASP B 1 520 ? 13.668 18.520 44.803 1.00 52.75 519 ASP B C 1
ATOM 7781 O O . ASP B 1 520 ? 13.126 18.560 43.705 1.00 52.11 519 ASP B O 1
ATOM 7786 N N . PHE B 1 521 ? 13.233 19.207 45.859 1.00 51.81 520 PHE B N 1
ATOM 7787 C CA . PHE B 1 521 ? 11.916 19.842 45.905 1.00 50.95 520 PHE B CA 1
ATOM 7788 C C . PHE B 1 521 ? 10.812 18.792 45.772 1.00 50.39 520 PHE B C 1
ATOM 7789 O O . PHE B 1 521 ? 9.996 18.811 44.849 1.00 50.62 520 PHE B O 1
ATOM 7797 N N . VAL B 1 522 ? 10.849 17.840 46.695 1.00 49.24 521 VAL B N 1
ATOM 7798 C CA . VAL B 1 522 ? 9.765 16.903 46.899 1.00 48.49 521 VAL B CA 1
ATOM 7799 C C . VAL B 1 522 ? 9.059 17.419 48.154 1.00 48.23 521 VAL B C 1
ATOM 7800 O O . VAL B 1 522 ? 9.721 17.938 49.074 1.00 48.36 521 VAL B O 1
ATOM 7804 N N . LEU B 1 523 ? 7.732 17.313 48.185 1.00 47.09 522 LEU B N 1
ATOM 7805 C CA . LEU B 1 523 ? 6.954 17.974 49.230 1.00 46.72 522 LEU B CA 1
ATOM 7806 C C . LEU B 1 523 ? 6.100 17.076 50.102 1.00 46.02 522 LEU B C 1
ATOM 7807 O O . LEU B 1 523 ? 5.450 17.546 51.029 1.00 45.81 522 LEU B O 1
ATOM 7812 N N . THR B 1 524 ? 6.116 15.786 49.805 1.00 45.88 523 THR B N 1
ATOM 7813 C CA . THR B 1 524 ? 5.581 14.774 50.704 1.00 46.38 523 THR B CA 1
ATOM 7814 C C . THR B 1 524 ? 6.113 15.009 52.117 1.00 47.00 523 THR B C 1
ATOM 7815 O O . THR B 1 524 ? 7.315 14.875 52.343 1.00 47.33 523 THR B O 1
ATOM 7819 N N . PRO B 1 525 ? 5.234 15.381 53.071 1.00 47.64 524 PRO B N 1
ATOM 7820 C CA . PRO B 1 525 ? 5.676 15.524 54.469 1.00 47.87 524 PRO B CA 1
ATOM 7821 C C . PRO B 1 525 ? 6.523 14.373 54.987 1.00 48.35 524 PRO B C 1
ATOM 7822 O O . PRO B 1 525 ? 7.406 14.602 55.832 1.00 49.03 524 PRO B O 1
ATOM 7826 N N . GLY B 1 526 ? 6.286 13.166 54.476 1.00 48.15 525 GLY B N 1
ATOM 7827 C CA . GLY B 1 526 ? 7.107 12.001 54.806 1.00 48.76 525 GLY B CA 1
ATOM 7828 C C . GLY B 1 526 ? 8.615 12.263 54.824 1.00 49.41 525 GLY B C 1
ATOM 7829 O O . GLY B 1 526 ? 9.284 11.978 55.813 1.00 49.27 525 GLY B O 1
ATOM 7830 N N . ARG B 1 527 ? 9.155 12.822 53.749 1.00 49.82 526 ARG B N 1
ATOM 7831 C CA . ARG B 1 527 ? 10.603 13.019 53.654 1.00 51.03 526 ARG B CA 1
ATOM 7832 C C . ARG B 1 527 ? 11.190 14.129 54.566 1.00 51.35 526 ARG B C 1
ATOM 7833 O O . ARG B 1 527 ? 12.336 14.545 54.390 1.00 50.95 526 ARG B O 1
ATOM 7841 N N . TYR B 1 528 ? 10.424 14.579 55.559 1.00 51.57 527 TYR B N 1
ATOM 7842 C CA . TYR B 1 528 ? 10.892 15.647 56.430 1.00 51.68 527 TYR B CA 1
ATOM 7843 C C . TYR B 1 528 ? 10.597 15.456 57.920 1.00 51.54 527 TYR B C 1
ATOM 7844 O O . TYR B 1 528 ? 11.322 15.981 58.757 1.00 51.76 527 TYR B O 1
ATOM 7853 N N . VAL B 1 529 ? 9.545 14.718 58.255 1.00 51.47 528 VAL B N 1
ATOM 7854 C CA . VAL B 1 529 ? 9.109 14.615 59.651 1.00 51.27 528 VAL B CA 1
ATOM 7855 C C . VAL B 1 529 ? 9.805 13.493 60.442 1.00 51.83 528 VAL B C 1
ATOM 7856 O O . VAL B 1 529 ? 9.642 13.397 61.660 1.00 51.95 528 VAL B O 1
ATOM 7860 N N . GLY B 1 530 ? 10.596 12.663 59.752 1.00 52.27 529 GLY B N 1
ATOM 7861 C CA . GLY B 1 530 ? 11.147 11.441 60.341 1.00 52.43 529 GLY B CA 1
ATOM 7862 C C . GLY B 1 530 ? 10.027 10.481 60.716 1.00 52.95 529 GLY B C 1
ATOM 7863 O O . GLY B 1 530 ? 10.267 9.346 61.130 1.00 53.36 529 GLY B O 1
#

Nearest PDB structures (foldseek):
  3khk-assembly2_B  TM=1.002E+00  e=1.556E-85  Methanosarcina mazei
  3khk-assembly1_A  TM=9.886E-01  e=4.522E-72  Methanosarcina mazei
  7vs4-assembly1_A  TM=8.449E-01  e=1.051E-25  Aquipseudomonas alcaligenes
  7eew-assembly1_A  TM=6.686E-01  e=1.092E-11  Vibrio vulnificus YJ016
  3s1s-assembly1_A  TM=5.803E-01  e=8.517E-08  Bacillus pumilus

Organism: Methanosarcina mazei (strain ATCC BAA-159 / DSM 3647 / Goe1 / Go1 / JCM 11833 / OCM 88) (NCBI:txid192952)

CATH classification: 1.20.1260.30 (+1 more: 3.40.50.150)

B-factor: mean 51.86, std 10.41, range [20.11, 83.91]

Secondary structure (DSSP, 8-state):
--SHHHHHHHHHHHHHTT-TT--HHHHHHHHHHHHHHHHHHHHHHHHHHHHHHHTT---TT-SS---GGG-SSHHHHHHHHHHHHT-THHHHTTTPPP--TTT-HHHHHH--SS---HHHHHHHHHHHHHHH-GGGSS-S--SSSS---HHHHHHHHHHH---SHHHHHHHHHHHHHHTTT--STTT---HHHHHHHHHHH---SEEEEESS-TT-HHHHHHHHHHHHHHHHHTS-HHHHGGGEEEEE----HHHHHHHHHHHHHTT---B--SSS--TTTS-S-TT--EEEEEE-PPSS--S---GGGTT-GGGEE----EE----TT-THHHHHHHHHHTEEEEEEEEEEEETHHHH--GGGHHHHHHHHHHTT-EEEEEE--TTB--S-SS-EEEEEEES--SSBTTB---TTEEEEEE-TT-SEESSSS-EE--HHHHHHHHHHHHHHHH---TTT-BTTTEEEEEHHHHHHTTT---TTTT--/--THHHHHHHHHHHHHHT--S--TTTTHHHHHHHHHHHHHHHHHHHHHHHHHHHHH---TT-TT---GGGSSSHHHHHHHHHHHTT-THHHHTTTPPP--TTS-HHHHHHH--HHHHHHHHHHHHHHH-GGGTT-SPPSTTS---HHHHHHHHHHH-S---HHHHHHHHHHHHHHHHHHH---STTT---HHHHHHHHHHH---SEEEEETT-TTTHHHHHHHHHHHTTHHHHTS-HHHHHTTEEEEE--S-HHHHHHHHHHHHHTT---B--SS---TTTT-S-TT--EEEEEE-PPTT--S---GGGTT-GGGEE---EE----SS-THHHHHHHHHHTEEEEEEEEEEEEGGGGT--STTHHHHHHHHHHTT-EEEEEE--TTBS--SSS-EEEEEEES--SSBTTB---TTEEEEEE-TT--EESSSS-EE--HHHHHHHHHHHHHHTT---STT-BTTTEEEEEHHHHHHTTS---THHHH-

InterPro domains:
  IPR003356 DNA methylase, adenine-specific [PF02384] (200-536)
  IPR022749 N6 adenine-specific DNA methyltransferase, N-terminal domain [PF12161] (12-181)
  IPR029063 S-adenosyl-L-methionine-dependent methyltransferase superfamily [G3DSA:3.40.50.150] (201-519)
  IPR029063 S-adenosyl-L-methionine-dependent methyltransferase superfamily [SSF53335] (10-575)
  IPR038333 Type I restriction enzyme EcoKI-like, methylase subunit, N-terminal domain superfamily [G3DSA:1.20.1260.30] (1-183)
  IPR052916 Type I Restriction Enzyme MTase Subunit [PTHR42998] (10-567)

Solvent-accessible surface area: 45097 Å² total; per-residue (Å²): 229,84,115,35,59,98,26,4,82,116,17,50,162,16,4,52,154,31,119,67,146,26,110,23,26,60,6,21,11,0,0,0,1,0,0,0,0,30,43,3,5,42,18,1,91,82,8,40,121,74,0,46,115,46,0,70,109,118,48,143,135,21,159,54,55,25,35,90,157,97,69,149,38,82,128,41,15,98,118,13,15,47,99,39,25,122,63,40,102,41,3,101,97,118,104,18,40,68,0,24,159,59,0,54,7,80,117,10,124,104,52,115,92,64,136,144,101,34,21,156,29,2,25,36,0,1,48,42,0,2,132,40,14,104,116,0,136,43,4,3,5,60,1,61,136,28,94,20,83,45,68,67,3,60,18,0,12,90,78,14,59,72,146,55,18,7,53,0,0,32,46,0,10,6,52,10,7,81,69,32,68,59,93,11,4,17,80,39,16,0,119,6,0,6,27,0,0,1,18,4,9,52,0,45,135,20,121,0,0,1,1,8,6,0,8,0,26,4,1,5,10,0,6,53,9,0,73,169,41,10,123,124,102,164,51,95,21,82,105,34,62,151,96,18,52,6,44,0,2,10,57,56,69,39,10,32,60,10,0,0,0,1,0,5,11,54,47,18,115,57,70,3,20,178,99,48,11,39,3,1,16,15,18,35,12,96,97,18,131,0,36,29,0,0,0,1,1,43,30,60,49,146,133,7,62,40,81,62,0,53,144,4,69,13,4,45,8,81,37,198,107,116,142,12,97,20,1,68,38,16,0,2,0,0,11,0,2,0,0,8,100,2,4,10,98,94,0,18,0,0,0,0,0,4,58,38,4,6,51,28,121,90,52,47,6,16,116,0,1,77,18,0,7,60,34,36,4,1,0,0,0,0,5,3,2,44,98,7,19,10,13,18,143,66,57,3,0,0,0,4,0,5,68,17,6,55,66,84,142,66,68,54,70,0,146,26,48,5,0,0,0,16,0,120,174,25,26,84,133,95,69,204,74,49,30,20,10,124,81,133,13,5,79,88,0,2,62,18,0,27,80,0,16,102,67,42,76,85,97,70,37,89,92,24,17,0,60,28,3,70,63,72,72,0,121,170,14,95,4,28,0,31,1,38,123,13,39,94,209,93,108,67,64,84,36,6,81,114,13,62,133,21,2,58,150,38,126,50,144,30,102,24,32,52,9,25,7,2,0,0,0,0,0,0,0,21,29,1,8,18,5,3,93,92,10,38,105,57,0,42,129,40,0,81,130,104,77,148,125,23,159,64,54,19,42,90,158,99,62,139,34,101,149,34,14,103,118,12,3,53,113,40,32,127,65,34,98,34,2,103,102,111,87,27,44,57,0,26,136,68,0,57,8,74,93,19,112,117,89,123,106,34,24,156,32,4,14,43,0,0,48,31,0,13,154,43,10,122,115,0,155,38,6,1,15,79,6,62,162,29,85,12,84,52,60,58,2,49,24,0,20,84,54,18,28,85,87,105,60,38,112,43,12,2,32,2,0,27,38,0,13,6,60,1,3,79,65,38,46,78,74,4,5,34,73,35,12,1,110,9,0,6,34,1,0,2,21,2,10,65,1,40,125,17,99,0,0,0,1,8,4,0,5,0,21,6,2,13,10,0,13,84,7,0,87,144,40,17,114,132,122,175,49,89,20,67,92,31,42,152,78,22,43,5,54,0,0,7,69,62,72,52,9,29,55,4,0,0,2,2,0,11,5,63,43,17,107,52,67,4,25,172,110,41,11,48,5,2,14,16,15,39,15,84,112,15,116,0,41,32,0,0,0,2,0,24,33,58,48,146,122,16,49,38,94,55,0,48,138,6,73,8,5,40,13,110,84,113,44,140,10,86,18,1,67,25,26,0,4,0,0,14,0,0,0,0,2,89,0,1,11,91,92,4,18,0,0,0,0,0,5,49,42,3,5,48,33,122,84,65,44,4,18,96,0,3,74,12,0,4,64,51,36,5,0,0,0,0,0,6,7,6,49,77,6,19,12,12,12,147,50,47,3,0,0,0,2,0,5,67,26,6,63,69,84,130,60,66,49,62,3,142,22,52,3,0,0,0,12,1,121,181,34,27,80,140,95,68,211,82,50,56,11,10,121,78,124,15,2,89,101,0,2,54,14,0,27,80,0,18,91,113,43,56,93,85,69,35,93,90,39,19,2,59,12,1,60,49,64,46,0,115,167,26,112,10,14,0,47,0,36,140,14,7,94

Sequence (975 aa):
QQFLNDLDNQLWRAADKLRSNLDAANYKHVVLGLIFLKYVSDAFEERQQELTELFQKDDDDNIYYLPREDYDSDEAYQQAIAEELEIGDYYTEKNVFWVPKTARWNKLRDVITLPTSVSWLIDNAFDDIEKANPKLKGILNRISQYQLDADKLIGLINEFSKDILGHVYEYFLGQFALAEGKQGGQYYTPKSIVTLIVEMLEPYKGRVYDPAMGSGGFFVSSDKFIEKHANVKHYNASEQKKQISVYGQESNPTTWKLAAMNMVIRGIDFNFGKKNADSFLDDQHPDLRADFVMTNPPFNMKDWWHEKLADDPRWTINTNKRILTPPTGNANFAWMLHMLYHLAPTGSMALLLANGSMSSNTNNEGEIRKTLVEQDLVECMVALPGQLFTNTQIPACIWFLTKDKNAKNGKRDRRGQVLFIDARKLGYMKDRVLRDFKDEDIQKLADTFHNWQQEWSEENNQAGFCFSADLALIRKNDFVLTPGRYVGQQFLNDLDNQLWRAADKLRSNLDAANYKHVVLGLIFLKYVSDAFEERQQELTELFQKDDDDNIYYLPREDYDSDEAYQQAIAEELEIGDYYTEKNVFWVPKTARWNKLRDVISVSWLIDNAFDDIEKANPKLKGILNRISQYQLDADKLIGLINEFSLTSSKDILGHVYEYFLGQFALAEGKQGGQYYTPKSIVTLIVEMLEPYKGRVYDPAMGSGGFFVSSDKFIEKHANVKHYNASEQKKQISVYGQESNPTTWKLAAMNMVIRGIDFNFGKKNADSFLDDQHPDLRADFVMTNPPFNMKDWWHEKLADDPRWTINTKRILTPPTGNANFAWMLHMLYHLAPTGSMALLLANGSMSSNTNNEGEIRKTLVEQDLVECMVALPGQLFTNTQIPACIWFLTKDKNAKNGKRDRRGQVLFIDARKLGYMKDRVLRDFKDEDIQKLADTFHNWQQEWSEENNQAGFCFSADLALIRKNDFVLTPGRYVG

Radius of gyration: 35.83 Å; Cα contacts (8 Å, |Δi|>4): 1634; chains: 2; bounding box: 81×81×95 Å